Protein AF-A0A7C3G7D4-F1 (afdb_monomer)

Secondary structure (DSSP, 8-state):
---------------------S--SSSSSSSTT--S----------EEEE--SSTT-TT-TTS-S-EEESSS--EEE-TTT-SSSSEEEEES-SSTT-SEEEEEEEEEPPSS-SEEEEEEEEEEE----SSPPEEEEEEEETT--EEEEEEEEETTS--SS-EEEEEEETTGGGGTT-EEEEEEEEE----SS---EEEEEEEEEEEEE---B-EEEEEEEESSSEETTSEEEEEEEEEE-SSSPEEEEEEEEE--TTEEEEEEEE--TT-EEEEEETTEEEEEEEEE-TT-EEEEEEEEEEPTT--EEEEEEEEEE-S-S-BS-TTTTEEEEEEEEEPP-EEEEETT-S-EESSHHHHHHH--STT-EEEEEEEE---EEETTEEEEEEE-S--EEE----SS--SS--TTTS--EEE-TTSSEEEEE-TT---EEES-EEE-----SSS---SSEEEESS-EEEES-EEES-B-SSS-SSEEEEEE-EEEES-EEES-EESSS-SSEEEEEESS-EEEES-EEES-EESSSS-SSEEEES--EEEEEEEEES-EETTS--SEEEESS--EEEEEEEEEE--EESS-SEEESSSEEEEEEEEEES-SSSEEE-TT-EEEEEEEEEE-GGG--S-SEEESSEEEEEEEEEE----SBGGGTB----TT-TTTT-PPP-S--B-SS--BS-SSSSPPSSS-------S--EEEEEEEEE-SS-EEEEEEEEESSEEEEEEEEE-TTPPP-EEEEEEEEEEEEEEEEE-TTS--PPPEEEEEEEEESEEEE-TTS-EEEEEEEEE---B-TTT---EEE--SS--BTB-EEEEEEE---SSSS--EEEEESSSTTS--BTTBEEEEEE-TT--S-PPPPPEEEEEEEEEPP-TTT-EEETTEEEEEEE--S-B-BGGG---EEEEPSS--SS--SEEEEEEES--SSS--EEEEESSS-B-SSEEEEEEE--GGGS---PPPBEEEEEEESS--EE------

Mean predicted aligned error: 18.2 Å

pLDDT: mean 87.04, std 15.67, range [24.09, 98.81]

Nearest PDB structures (foldseek):
  2wze-assembly2_B  TM=5.637E-01  e=7.391E-02  Acetivibrio thermocellus
  2win-assembly1_B  TM=3.748E-01  e=9.328E-03  Homo sapiens
  2win-assembly2_D  TM=3.886E-01  e=1.270E-02  Homo sapiens
  4mdr-assembly1_A  TM=3.462E-01  e=8.926E-03  Homo sapiens
  2c26-assembly1_A  TM=5.859E-01  e=5.066E+00  Acetivibrio thermocellus

Sequence (1000 aa):
MNRQRMVMIMYDKKQRHYLKLLMPLAFAVILLSVSTKINGAQLRQSSCTAALENGGFEYGTNSAPWVEVSTYELIYHNPGQAHGGNYHAWLGGVYNEHLQEELYQPLTLPATLDTVTLSYWWFMETEKHNLADYLTVSIRDSSNNTIVTVEQITNQSTADSWQESTFAWPNASDYAGQVIHIHFESDLASHPTRTTSFFIDDVSLSICNSQQTDLSLSKTAHPDPVLAGQTLTYTLTYSNAGSMAAPAVSITDTLPLSVTYGGLLNQPAGWNGPTRTGRLLAWYTPTLAPGAAGELVFTVTVNELFSGPLTNNAIITDSNASDSDPTNNQTSVTTTVKPRRCWVRLNNSSQDYFTVQAAVDASAAATDIVKVAGYCSATQTYGGHTQVVYLNKTLTVQGGYTRTNWTTPDPSAHPTTLDAAQQGRVFYIEGGSAPTITGLQITGGTTPGGNTDGGGIYLRNADLTLTHNTIFSNTSTDDAGGIYLYTGHFILEDNEISSNTAADSGAGLYLRNCSPAATLRNNRITANHAAGDHGGGLRVRRCDATLINTLIADNSVPLGGSGFYISEGNPVVRMWHTTVARNTGAGEGIYVDSGTTWLTNTLIVSQTTGIHVGGGDTAHLEATLWGSGAWANGADTAGSGTIDTAHDYYGDPAFVVPESGDYHLTASSAAVDMGVATNVTADIDGEARPQGLAPDLGWDEVLPDTTVKLETGTVSDVGANWVTVHLANSYTAPVVIGTLNNDQGALPLVTRVRHAAGSSFELRLQQPGGGTVSTRDVHYLVMESGAYTLPNGIHLEGQIYTSTVTDGSSSWHGEPQSYLHDYHGTTPVVLGQVLSYNDADWSVFWDRGSSRSQPPDANHLWTGKHVSKENPIIPRADEQIGFIVIEQSNSNNAGALYGLEYEAWLGADSVAGVDTAPPYPYTFQQTFTTTPEVALISKAAEDGGDGGWAILYGNNPLTADTIDLAIDESLASGNRTHTQEQVSYLVFQRRLIIAPEPYL

Radius of gyration: 56.68 Å; Cα contacts (8 Å, |Δi|>4): 2983; chains: 1; bounding box: 142×86×144 Å

Solvent-accessible surface area (backbone atoms only — not comparable to full-atom values): 50816 Å² total; per-residue (Å²): 131,89,83,90,86,90,80,90,87,89,87,82,94,75,92,87,83,94,86,82,91,86,78,93,89,81,86,85,62,89,71,86,74,84,85,77,87,76,94,64,88,73,77,63,65,53,62,65,42,76,68,55,68,68,37,39,34,70,72,42,82,88,50,79,60,66,45,77,50,58,101,61,85,39,59,39,84,36,64,90,71,32,87,48,87,35,17,20,37,50,44,48,48,96,55,89,76,55,46,63,39,40,42,33,34,75,42,70,41,54,77,68,60,73,49,36,34,42,36,31,33,38,32,52,52,65,79,81,65,96,69,73,30,38,42,40,33,30,36,20,37,81,84,69,49,77,75,42,77,75,50,75,48,44,60,82,59,92,40,95,51,77,44,82,49,77,47,74,47,91,64,52,65,86,44,42,56,37,52,33,24,51,34,39,35,38,44,45,67,93,39,100,85,65,55,54,29,40,36,40,25,56,34,41,34,41,40,25,36,72,62,31,28,24,56,35,35,45,54,51,69,44,60,68,67,33,49,23,55,36,74,37,38,37,41,40,43,38,39,19,73,17,82,32,62,36,43,52,29,33,42,38,35,50,56,43,96,57,46,44,86,64,47,82,77,44,72,57,92,75,59,45,71,70,48,73,60,90,53,34,36,35,34,39,23,75,58,43,48,53,70,40,68,54,53,40,28,33,35,26,33,33,36,57,88,41,59,48,82,48,64,42,44,38,39,50,48,57,75,63,100,49,53,76,49,77,75,45,22,50,34,69,36,71,37,42,28,42,65,60,47,39,43,22,28,44,60,88,54,91,60,75,31,76,44,65,37,63,35,60,71,68,53,88,49,66,85,37,36,37,38,31,21,40,46,41,67,62,57,47,80,54,101,89,44,43,20,32,30,76,43,63,52,36,27,35,42,33,24,8,23,47,101,87,38,80,86,62,68,38,35,85,90,30,63,12,36,38,30,12,75,67,71,12,14,24,32,41,36,26,78,68,16,55,28,35,44,31,26,33,33,35,20,30,5,20,33,91,59,101,65,33,52,9,2,18,29,25,36,41,48,28,33,40,39,40,34,46,29,40,32,32,56,6,29,15,72,25,39,4,0,18,28,24,43,37,34,26,34,42,40,37,36,46,28,39,28,32,49,7,30,9,46,32,22,8,0,17,31,26,44,30,47,34,55,57,58,28,40,39,31,37,28,40,29,30,48,5,32,8,63,25,53,39,2,3,18,32,25,36,31,40,24,29,35,38,39,30,23,24,38,43,28,51,5,24,10,70,68,47,9,13,22,31,26,31,30,54,78,57,21,50,38,38,35,36,22,25,30,36,35,43,19,43,57,64,15,21,32,32,32,35,68,27,26,42,39,39,40,31,14,22,25,39,26,35,12,55,24,27,35,35,23,29,78,79,23,39,37,40,39,36,21,33,39,36,31,31,84,92,32,30,35,75,33,64,68,50,75,64,31,47,75,48,78,42,62,80,44,77,30,46,60,47,48,69,50,50,96,79,73,36,72,48,58,39,98,80,17,64,28,62,53,59,21,65,92,71,94,64,56,46,38,56,95,61,56,59,49,51,62,63,94,25,27,30,34,9,23,47,66,63,73,68,80,60,70,65,43,36,38,45,35,69,45,71,67,39,20,67,56,80,42,79,46,81,52,95,58,73,33,84,54,42,28,50,34,61,27,50,52,38,51,77,89,60,78,58,71,44,62,44,31,25,75,52,42,46,41,33,32,33,39,28,36,44,38,57,96,61,77,88,60,70,64,28,44,32,21,37,39,37,31,44,50,47,68,31,70,45,100,76,71,43,53,37,36,25,46,76,47,79,40,78,64,72,22,31,46,75,62,80,55,57,51,79,56,79,78,87,67,90,38,87,89,62,48,55,24,52,38,46,21,47,38,43,69,68,42,90,66,78,62,43,45,42,38,16,18,91,43,58,74,29,46,46,44,71,89,27,42,25,37,40,34,32,47,19,61,52,71,81,86,65,95,71,56,59,32,39,37,18,38,35,39,30,52,39,57,45,96,84,56,62,45,52,67,98,75,39,46,46,50,35,37,70,45,70,77,57,32,27,7,58,70,71,71,55,64,37,66,46,70,55,95,60,77,48,99,48,49,47,66,28,54,41,58,21,27,29,23,44,66,53,64,55,44,62,42,61,38,36,33,30,91,70,33,55,42,39,47,36,43,22,24,22,26,42,39,46,64,88,79,76,58,34,74,52,51,52,27,26,40,14,37,42,38,26,39,49,74,44,76,43,66,81,78,82,88,128

Foldseek 3Di:
DDDDDDDDDDDDDDDPDDPDDDDDPPPPVVPVPPPDDPPDPPDLVKDKDWFDDCFQVQVAPPDDDKDKFDPDGQWDFDPPAGPDDGTWGKQKDFALPRQKIKMKGKTFAALAFDWKKKKKKKAKDFDQDDDKKWKWWFKAFPVRHGPDTQDIDISPDDGNDMDMDMDIDNPVNVRHRGMIMGMIMIGHDRDHGTMMMMIMGNITMMTIHGFFKAKFKEKDKPDFQDEAQAKIKMKIKMAIQTPAKFAWKKKKKFADPQKAWDFWDDDDPQKDDLPDDPRMGMIIHRIGGHGRIDMTMGMITGHLPDFAKGKIKMFMDGPDPGHPDRPRRIYMDIGGYDHQFKWKDKDPDPDTDRALAVNLVVDDDLAIETEIAGEHADWDQDPNFIESDEHQANYEYEYQADPPGPDDRDLVVGPGEQAPQLVAEHYEEENAHEYEYESYEFENFAAPDDDWEARRYDYEHYHYHYEHYEFEHAETAAYERGYEYEAEEAEYEQYEQEHAEYAAEAHRHEAYLYPPAYEAYLYEQEQAEYAHAEAQRGEYENHAYEYALYEQENGEYAYAYEVYEYDDDAYEYEYEQAEQAHHDYNYESYEAHHHEYEAFLAEFWNTCERYEYEAAYEYEEEQYEAEDDNGHHVYDYYYHYYYHYDQYHYYHQQFDCCVVVGGEGEPPGPQAQRGDDDPRQAANVGDGPAQDNHGGRHRYHDNDPQFKFKWKAKDWFAAADKDKDFAPFFEAAKFKFKAWADAQPDADKDKAKADPGTGIIIIHIAGAVGDGTGTTMIIMMIIYADWYQAPLRKTKGKDKDWAQDEAEFQPPDFAWDADPDQCVPFAKQKAKFQHHPPFVHDKGKEWEFPDQQHFHGRVGITIHIYSFHDDDPDRTDTTMMMMMIITFDDPSRQDDRVHWGKGWDKFDQAAWWSVPDFFPKDWTPDQAPFKFRHKGKFFGHAPWRGDWTKHQYHDRQIGSTIGTIHTAGHCPVVDGTGGGTMMIMMTINYIDGRDPDPDD

Structure (mmCIF, N/CA/C/O backbone):
data_AF-A0A7C3G7D4-F1
#
_entry.id   AF-A0A7C3G7D4-F1
#
loop_
_atom_site.group_PDB
_atom_site.id
_atom_site.type_symbol
_atom_site.label_atom_id
_atom_site.label_alt_id
_atom_site.label_comp_id
_atom_site.label_asym_id
_atom_site.label_entity_id
_atom_site.label_seq_id
_atom_site.pdbx_PDB_ins_code
_atom_site.Cartn_x
_atom_site.Cartn_y
_atom_site.Cartn_z
_atom_site.occupancy
_atom_site.B_iso_or_equiv
_atom_site.auth_seq_id
_atom_site.auth_comp_id
_atom_site.auth_asym_id
_atom_site.auth_atom_id
_atom_site.pdbx_PDB_model_num
ATOM 1 N N . MET A 1 1 ? -62.223 -30.199 -21.759 1.00 31.98 1 MET A N 1
ATOM 2 C CA . MET A 1 1 ? -62.202 -31.645 -22.100 1.00 31.98 1 MET A CA 1
ATOM 3 C C . MET A 1 1 ? -61.069 -32.288 -21.295 1.00 31.98 1 MET A C 1
ATOM 5 O O . MET A 1 1 ? -60.067 -31.621 -21.107 1.00 31.98 1 MET A O 1
ATOM 9 N N . ASN A 1 2 ? -61.319 -33.386 -20.568 1.00 33.50 2 ASN A N 1
ATOM 10 C CA . ASN A 1 2 ? -60.788 -34.744 -20.834 1.00 33.50 2 ASN A CA 1
ATOM 11 C C . ASN A 1 2 ? -59.270 -34.806 -21.145 1.00 33.50 2 ASN A C 1
ATOM 13 O O . ASN A 1 2 ? -58.844 -34.155 -22.086 1.00 33.50 2 ASN A O 1
ATOM 17 N N . ARG A 1 3 ? -58.430 -35.616 -20.471 1.00 30.00 3 ARG A N 1
ATOM 18 C CA . ARG A 1 3 ? -58.665 -36.793 -19.587 1.00 30.00 3 ARG A CA 1
ATOM 19 C C . ARG A 1 3 ? -57.516 -36.997 -18.574 1.00 30.00 3 ARG A C 1
ATOM 21 O O . ARG A 1 3 ? -56.394 -36.589 -18.834 1.00 30.00 3 ARG A O 1
ATOM 28 N N . GLN A 1 4 ? -57.777 -37.736 -17.489 1.00 34.34 4 GLN A N 1
ATOM 29 C CA . GLN A 1 4 ? -56.745 -38.356 -16.634 1.00 34.34 4 GLN A CA 1
ATOM 30 C C . GLN A 1 4 ? -56.298 -39.730 -17.177 1.00 34.34 4 GLN A C 1
ATOM 32 O O . GLN A 1 4 ? -57.122 -40.449 -17.750 1.00 34.34 4 GLN A O 1
ATOM 37 N N . ARG A 1 5 ? -55.064 -40.160 -16.858 1.00 34.97 5 ARG A N 1
ATOM 38 C CA . ARG A 1 5 ? -54.742 -41.530 -16.382 1.00 34.97 5 ARG A CA 1
ATOM 39 C C . ARG A 1 5 ? -53.374 -41.578 -15.674 1.00 34.97 5 ARG A C 1
ATOM 41 O O . ARG A 1 5 ? -52.678 -40.571 -15.642 1.00 34.97 5 ARG A O 1
ATOM 48 N N . MET A 1 6 ? -53.074 -42.695 -15.002 1.00 27.02 6 MET A N 1
ATOM 49 C CA . MET A 1 6 ? -52.222 -42.731 -13.799 1.00 27.02 6 MET A CA 1
ATOM 50 C C . MET A 1 6 ? -51.585 -44.116 -13.562 1.00 27.02 6 MET A C 1
ATOM 52 O O . MET A 1 6 ? -52.323 -45.095 -13.484 1.00 27.02 6 MET A O 1
ATOM 56 N N . VAL A 1 7 ? -50.255 -44.162 -13.377 1.00 27.14 7 VAL A N 1
ATOM 57 C CA . VAL A 1 7 ? -49.398 -45.239 -12.801 1.00 27.14 7 VAL A CA 1
ATOM 58 C C . VAL A 1 7 ? -48.129 -44.483 -12.310 1.00 27.14 7 VAL A C 1
ATOM 60 O O . VAL A 1 7 ? -47.622 -43.677 -13.081 1.00 27.14 7 VAL A O 1
ATOM 63 N N . MET A 1 8 ? -47.727 -44.403 -11.026 1.00 24.92 8 MET A N 1
ATOM 64 C CA . MET A 1 8 ? -47.114 -45.417 -10.131 1.00 24.92 8 MET A CA 1
ATOM 65 C C . MET A 1 8 ? -45.776 -45.981 -10.679 1.00 24.92 8 MET A C 1
ATOM 67 O O . MET A 1 8 ? -45.688 -46.222 -11.873 1.00 24.92 8 MET A O 1
ATOM 71 N N . ILE A 1 9 ? -44.697 -46.242 -9.920 1.00 28.86 9 ILE A N 1
ATOM 72 C CA . ILE A 1 9 ? -44.307 -46.077 -8.489 1.00 28.86 9 ILE A CA 1
ATOM 73 C C . ILE A 1 9 ? -42.735 -46.100 -8.471 1.00 28.86 9 ILE A C 1
ATOM 75 O O . ILE A 1 9 ? -42.166 -46.614 -9.427 1.00 28.86 9 ILE A O 1
ATOM 79 N N . MET A 1 10 ? -41.921 -45.555 -7.544 1.00 25.41 10 MET A N 1
ATOM 80 C CA . MET A 1 10 ? -41.994 -45.472 -6.070 1.00 25.41 10 MET A CA 1
ATOM 81 C C . MET A 1 10 ? -41.270 -44.212 -5.469 1.00 25.41 10 MET A C 1
ATOM 83 O O . MET A 1 10 ? -41.569 -43.089 -5.853 1.00 25.41 10 MET A O 1
ATOM 87 N N . TYR A 1 11 ? -40.394 -44.425 -4.471 1.00 24.09 11 TYR A N 1
ATOM 88 C CA . TYR A 1 11 ? -39.576 -43.542 -3.604 1.00 24.09 11 TYR A CA 1
ATOM 89 C C . TYR A 1 11 ? -38.322 -42.943 -4.295 1.00 24.09 11 TYR A C 1
ATOM 91 O O . TYR A 1 11 ? -37.831 -43.535 -5.247 1.00 24.09 11 TYR A O 1
ATOM 99 N N . ASP A 1 12 ? -37.719 -41.821 -3.863 1.00 27.38 12 ASP A N 1
ATOM 100 C CA . ASP A 1 12 ? -37.254 -41.520 -2.484 1.00 27.38 12 ASP A CA 1
ATOM 101 C C . ASP A 1 12 ? -37.522 -40.070 -1.976 1.00 27.38 12 ASP A C 1
ATOM 103 O O . ASP A 1 12 ? -38.219 -39.274 -2.604 1.00 27.38 12 ASP A O 1
ATOM 107 N N . LYS A 1 13 ? -37.059 -39.756 -0.756 1.00 27.86 13 LYS A N 1
ATOM 108 C CA . LYS A 1 13 ? -37.579 -38.703 0.138 1.00 27.86 13 LYS A CA 1
ATOM 109 C C . LYS A 1 13 ? -37.199 -37.256 -0.226 1.00 27.86 13 LYS A C 1
ATOM 111 O O . LYS A 1 13 ? -36.120 -36.784 0.123 1.00 27.86 13 LYS A O 1
ATOM 116 N N . LYS A 1 14 ? -38.191 -36.478 -0.668 1.00 29.44 14 LYS A N 1
ATOM 117 C CA . LYS A 1 14 ? -38.431 -35.081 -0.232 1.00 29.44 14 LYS A CA 1
ATOM 118 C C . LYS A 1 14 ? -39.950 -34.873 -0.039 1.00 29.44 14 LYS A C 1
ATOM 120 O O . LYS A 1 14 ? -40.736 -35.703 -0.476 1.00 29.44 14 LYS A O 1
ATOM 125 N N . GLN A 1 15 ? -40.350 -33.770 0.608 1.00 26.39 15 GLN A N 1
ATOM 126 C CA . GLN A 1 15 ? -41.743 -33.294 0.786 1.00 26.39 15 GLN A CA 1
ATOM 127 C C . GLN A 1 15 ? -42.691 -34.070 1.746 1.00 26.39 15 GLN A C 1
ATOM 129 O O . GLN A 1 15 ? -43.563 -34.831 1.334 1.00 26.39 15 GLN A O 1
ATOM 134 N N . ARG A 1 16 ? -42.625 -33.724 3.043 1.00 25.48 16 ARG A N 1
ATOM 135 C CA . ARG A 1 16 ? -43.775 -33.564 3.972 1.00 25.48 16 ARG A CA 1
ATOM 136 C C . ARG A 1 16 ? -43.385 -32.453 4.971 1.00 25.48 16 ARG A C 1
ATOM 138 O O . ARG A 1 16 ? -42.405 -32.640 5.675 1.00 25.48 16 ARG A O 1
ATOM 145 N N . HIS A 1 17 ? -44.042 -31.301 5.109 1.00 28.59 17 HIS A N 1
ATOM 146 C CA . HIS A 1 17 ? -45.374 -30.877 4.667 1.00 28.59 17 HIS A CA 1
ATOM 147 C C . HIS A 1 17 ? -45.338 -29.483 4.011 1.00 28.59 17 HIS A C 1
ATOM 149 O O . HIS A 1 17 ? -44.820 -28.548 4.611 1.00 28.59 17 HIS A O 1
ATOM 155 N N . TYR A 1 18 ? -46.026 -29.311 2.879 1.00 31.30 18 TYR A N 1
ATOM 156 C CA . TYR A 1 18 ? -46.508 -28.004 2.405 1.00 31.30 18 TYR A CA 1
ATOM 157 C C . TYR A 1 18 ? -48.043 -27.997 2.424 1.00 31.30 18 TYR A C 1
ATOM 159 O O . TYR A 1 18 ? -48.695 -28.160 1.398 1.00 31.30 18 TYR A O 1
ATOM 167 N N . LEU A 1 19 ? -48.634 -27.867 3.620 1.00 30.59 19 LEU A N 1
ATOM 168 C CA . LEU A 1 19 ? -50.084 -27.684 3.771 1.00 30.59 19 LEU A CA 1
ATOM 169 C C . LEU A 1 19 ? -50.459 -26.969 5.083 1.00 30.59 19 LEU A C 1
ATOM 171 O O . LEU A 1 19 ? -51.071 -27.566 5.965 1.00 30.59 19 LEU A O 1
ATOM 175 N N . LYS A 1 20 ? -50.063 -25.693 5.209 1.00 31.06 20 LYS A N 1
ATOM 176 C CA . LYS A 1 20 ? -50.637 -24.682 6.130 1.00 31.06 20 LYS A CA 1
ATOM 177 C C . LYS A 1 20 ? -49.995 -23.308 5.873 1.00 31.06 20 LYS A C 1
ATOM 179 O O . LYS A 1 20 ? -49.247 -22.791 6.691 1.00 31.06 20 LYS A O 1
ATOM 184 N N . LEU A 1 21 ? -50.272 -22.728 4.704 1.00 35.16 21 LEU A N 1
ATOM 185 C CA . LEU A 1 21 ? -49.771 -21.404 4.314 1.00 35.16 21 LEU A CA 1
ATOM 186 C C . LEU A 1 21 ? -50.935 -20.424 4.095 1.00 35.16 21 LEU A C 1
ATOM 188 O O . LEU A 1 21 ? -51.170 -19.989 2.975 1.00 35.16 21 LEU A O 1
ATOM 192 N N . LEU A 1 22 ? -51.710 -20.152 5.156 1.00 31.92 22 LEU A N 1
ATOM 193 C CA . LEU A 1 22 ? -52.752 -19.107 5.189 1.00 31.92 22 LEU A CA 1
ATOM 194 C C . LEU A 1 22 ? -53.242 -18.816 6.630 1.00 31.92 22 LEU A C 1
ATOM 196 O O . LEU A 1 22 ? -54.428 -18.869 6.930 1.00 31.92 22 LEU A O 1
ATOM 200 N N . MET A 1 23 ? -52.305 -18.553 7.546 1.00 30.22 23 MET A N 1
ATOM 201 C CA . MET A 1 23 ? -52.526 -17.946 8.873 1.00 30.22 23 MET A CA 1
ATOM 202 C C . MET A 1 23 ? -51.150 -17.505 9.394 1.00 30.22 23 MET A C 1
ATOM 204 O O . MET A 1 23 ? -50.309 -18.365 9.652 1.00 30.22 23 MET A O 1
ATOM 208 N N . PRO A 1 24 ? -50.884 -16.189 9.464 1.00 32.22 24 PRO A N 1
ATOM 209 C CA . PRO A 1 24 ? -50.878 -15.541 10.776 1.00 32.22 24 PRO A CA 1
ATOM 210 C C . PRO A 1 24 ? -51.413 -14.096 10.717 1.00 32.22 24 PRO A C 1
ATOM 212 O O . PRO A 1 24 ? -50.653 -13.137 10.670 1.00 32.22 24 PRO A O 1
ATOM 215 N N . LEU A 1 25 ? -52.739 -13.935 10.763 1.00 29.42 25 LEU A N 1
ATOM 216 C CA . LEU A 1 25 ? -53.389 -12.627 10.956 1.00 29.42 25 LEU A CA 1
ATOM 217 C C . LEU A 1 25 ? -54.579 -12.735 11.933 1.00 29.42 25 LEU A C 1
ATOM 219 O O . LEU A 1 25 ? -55.646 -12.177 11.709 1.00 29.42 25 LEU A O 1
ATOM 223 N N . ALA A 1 26 ? -54.414 -13.551 12.982 1.00 27.75 26 ALA A N 1
ATOM 224 C CA . ALA A 1 26 ? -55.508 -13.978 13.865 1.00 27.75 26 ALA A CA 1
ATOM 225 C C . ALA A 1 26 ? -55.098 -14.195 15.340 1.00 27.75 26 ALA A C 1
ATOM 227 O O . ALA A 1 26 ? -55.834 -14.831 16.085 1.00 27.75 26 ALA A O 1
ATOM 228 N N . PHE A 1 27 ? -53.927 -13.700 15.768 1.00 27.92 27 PHE A N 1
ATOM 229 C CA . PHE A 1 27 ? -53.397 -13.925 17.128 1.00 27.92 27 PHE A CA 1
ATOM 230 C C . PHE A 1 27 ? -52.908 -12.648 17.842 1.00 27.92 27 PHE A C 1
ATOM 232 O O . PHE A 1 27 ? -52.083 -12.708 18.744 1.00 27.92 27 PHE A O 1
ATOM 239 N N . ALA A 1 28 ? -53.457 -11.492 17.450 1.00 28.58 28 ALA A N 1
ATOM 240 C CA . ALA A 1 28 ? -53.242 -10.192 18.101 1.00 28.58 28 ALA A CA 1
ATOM 241 C C . ALA A 1 28 ? -54.562 -9.472 18.474 1.00 28.58 28 ALA A C 1
ATOM 243 O O . ALA A 1 28 ? -54.552 -8.299 18.824 1.00 28.58 28 ALA A O 1
ATOM 244 N N . VAL A 1 29 ? -55.710 -10.161 18.370 1.00 29.72 29 VAL A N 1
ATOM 245 C CA . VAL A 1 29 ? -57.064 -9.576 18.551 1.00 29.72 29 VAL A CA 1
ATOM 246 C C . VAL A 1 29 ? -57.879 -10.302 19.642 1.00 29.72 29 VAL A C 1
ATOM 248 O O . VAL A 1 29 ? -58.966 -9.867 20.013 1.00 29.72 29 VAL A O 1
ATOM 251 N N . ILE A 1 30 ? -57.333 -11.373 20.233 1.00 29.38 30 ILE A N 1
ATOM 252 C CA . ILE A 1 30 ? -57.932 -12.092 21.372 1.00 29.38 30 ILE A CA 1
ATOM 253 C C . ILE A 1 30 ? -57.132 -11.764 22.640 1.00 29.38 30 ILE A C 1
ATOM 255 O O . ILE A 1 30 ? -56.403 -12.599 23.163 1.00 29.38 30 ILE A O 1
ATOM 259 N N . LEU A 1 31 ? -57.232 -10.500 23.064 1.00 28.61 31 LEU A N 1
ATOM 260 C CA . LEU A 1 31 ? -56.949 -10.015 24.427 1.00 28.61 31 LEU A CA 1
ATOM 261 C C . LEU A 1 31 ? -57.452 -8.567 24.600 1.00 28.61 31 LEU A C 1
ATOM 263 O O . LEU A 1 31 ? -58.060 -8.257 25.618 1.00 28.61 31 LEU A O 1
ATOM 267 N N . LEU A 1 32 ? -57.367 -7.724 23.560 1.00 28.62 32 LEU A N 1
ATOM 268 C CA . LEU A 1 32 ? -58.087 -6.440 23.493 1.00 28.62 32 LEU A CA 1
ATOM 269 C C . LEU A 1 32 ? -59.523 -6.603 22.953 1.00 28.62 32 LEU A C 1
ATOM 271 O O . LEU A 1 32 ? -59.867 -6.065 21.903 1.00 28.62 32 LEU A O 1
ATOM 275 N N . SER A 1 33 ? -60.365 -7.373 23.651 1.00 27.16 33 SER A N 1
ATOM 276 C CA . SER A 1 33 ? -61.823 -7.409 23.392 1.00 27.16 33 SER A CA 1
ATOM 277 C C . SER A 1 33 ? -62.682 -8.008 24.526 1.00 27.16 33 SER A C 1
ATOM 279 O O . SER A 1 33 ? -63.810 -8.430 24.285 1.00 27.16 33 SER A O 1
ATOM 281 N N . VAL A 1 34 ? -62.210 -7.987 25.782 1.00 28.02 34 VAL A N 1
ATOM 282 C CA . VAL A 1 34 ? -63.048 -8.277 26.972 1.00 28.02 34 VAL A CA 1
ATOM 283 C C . VAL A 1 34 ? -63.010 -7.103 27.959 1.00 28.02 34 VAL A C 1
ATOM 285 O O . VAL A 1 34 ? -62.689 -7.247 29.131 1.00 28.02 34 VAL A O 1
ATOM 288 N N . SER A 1 35 ? -63.348 -5.909 27.463 1.00 29.73 35 SER A N 1
ATOM 289 C CA . SER A 1 35 ? -63.657 -4.743 28.302 1.00 29.73 35 SER A CA 1
ATOM 290 C C . SER A 1 35 ? -64.933 -4.061 27.812 1.00 29.73 35 SER A C 1
ATOM 292 O O . SER A 1 35 ? -64.921 -3.043 27.124 1.00 29.73 35 SER A O 1
ATOM 294 N N . THR A 1 36 ? -66.067 -4.706 28.091 1.00 32.00 36 THR A N 1
ATOM 295 C CA . THR A 1 36 ? -67.385 -4.074 28.278 1.00 32.00 36 THR A CA 1
ATOM 296 C C . THR A 1 36 ? -68.380 -5.126 28.775 1.00 32.00 36 THR A C 1
ATOM 298 O O . THR A 1 36 ? -68.424 -6.238 28.258 1.00 32.00 36 THR A O 1
ATOM 301 N N . LYS A 1 37 ? -69.220 -4.755 29.750 1.00 29.91 37 LYS A N 1
ATOM 302 C CA . LYS A 1 37 ? -70.342 -5.562 30.275 1.00 29.91 37 LYS A CA 1
ATOM 303 C C . LYS A 1 37 ? -69.982 -6.918 30.908 1.00 29.91 37 LYS A C 1
ATOM 305 O O . LYS A 1 37 ? -70.571 -7.945 30.578 1.00 29.91 37 LYS A O 1
ATOM 310 N N . ILE A 1 38 ? -69.177 -6.874 31.967 1.00 29.70 38 ILE A N 1
ATOM 311 C CA . ILE A 1 38 ? -69.542 -7.614 33.183 1.00 29.70 38 ILE A CA 1
ATOM 312 C C . ILE A 1 38 ? -69.958 -6.570 34.220 1.00 29.70 38 ILE A C 1
ATOM 314 O O . ILE A 1 38 ? -69.113 -5.887 34.788 1.00 29.70 38 ILE A O 1
ATOM 318 N N . ASN A 1 39 ? -71.267 -6.436 34.459 1.00 33.16 39 ASN A N 1
ATOM 319 C CA . ASN A 1 39 ? -71.766 -5.728 35.639 1.00 33.16 39 ASN A CA 1
ATOM 320 C C . ASN A 1 39 ? -71.569 -6.650 36.847 1.00 33.16 39 ASN A C 1
ATOM 322 O O . ASN A 1 39 ? -72.474 -7.387 37.232 1.00 33.16 39 ASN A O 1
ATOM 326 N N . GLY A 1 40 ? -70.363 -6.636 37.404 1.00 26.55 40 GLY A N 1
ATOM 327 C CA . GLY A 1 40 ? -70.023 -7.298 38.653 1.00 26.55 40 GLY A CA 1
ATOM 328 C C . GLY A 1 40 ? -69.293 -6.299 39.531 1.00 26.55 40 GLY A C 1
ATOM 329 O O . GLY A 1 40 ? -68.244 -5.796 39.136 1.00 26.55 40 GLY A O 1
ATOM 330 N N . ALA A 1 41 ? -69.847 -6.000 40.704 1.00 36.34 41 ALA A N 1
ATOM 331 C CA . ALA A 1 41 ? -69.163 -5.180 41.690 1.00 36.34 41 ALA A CA 1
ATOM 332 C C . ALA A 1 41 ? -67.973 -5.974 42.252 1.00 36.34 41 ALA A C 1
ATOM 334 O O . ALA A 1 41 ? -68.121 -6.740 43.205 1.00 36.34 41 ALA A O 1
ATOM 335 N N . GLN A 1 42 ? -66.792 -5.819 41.645 1.00 35.53 42 GLN A N 1
ATOM 336 C CA . GLN A 1 42 ? -65.556 -6.171 42.332 1.00 35.53 42 GLN A CA 1
ATOM 337 C C . GLN A 1 42 ? -65.444 -5.263 43.551 1.00 35.53 42 GLN A C 1
ATOM 339 O O . GLN A 1 42 ? -65.462 -4.037 43.437 1.00 35.53 42 GLN A O 1
ATOM 344 N N . LEU A 1 43 ? -65.368 -5.889 44.720 1.00 38.22 43 LEU A N 1
ATOM 345 C CA . LEU A 1 43 ? -65.244 -5.203 45.993 1.00 38.22 43 LEU A CA 1
ATOM 346 C C . LEU A 1 43 ? -63.858 -4.550 46.077 1.00 38.22 43 LEU A C 1
ATOM 348 O O . LEU A 1 43 ? -62.929 -5.142 46.625 1.00 38.22 43 LEU A O 1
ATOM 352 N N . ARG A 1 44 ? -63.738 -3.297 45.607 1.00 44.78 44 ARG A N 1
ATOM 353 C CA . ARG A 1 44 ? -62.858 -2.338 46.290 1.00 44.78 44 ARG A CA 1
ATOM 354 C C . ARG A 1 44 ? -63.240 -2.443 47.767 1.00 44.78 44 ARG A C 1
ATOM 356 O O . ARG A 1 44 ? -64.408 -2.232 48.093 1.00 44.78 44 ARG A O 1
ATOM 363 N N . GLN A 1 45 ? -62.312 -2.821 48.645 1.00 47.66 45 GLN A N 1
ATOM 364 C CA . GLN A 1 45 ? -62.580 -2.806 50.084 1.00 47.66 45 GLN A CA 1
ATOM 365 C C . GLN A 1 45 ? -62.557 -1.357 50.565 1.00 47.66 45 GLN A C 1
ATOM 367 O O . GLN A 1 45 ? -61.577 -0.875 51.123 1.00 47.66 45 GLN A O 1
ATOM 372 N N . SER A 1 46 ? -63.648 -0.653 50.270 1.00 55.53 46 SER A N 1
ATOM 373 C CA . SER A 1 46 ? -63.890 0.710 50.701 1.00 55.53 46 SER A CA 1
ATOM 374 C C . SER A 1 46 ? -64.331 0.704 52.158 1.00 55.53 46 SER A C 1
ATOM 376 O O . SER A 1 46 ? -65.500 0.458 52.462 1.00 55.53 46 SER A O 1
ATOM 378 N N . SER A 1 47 ? -63.391 0.954 53.068 1.00 63.88 47 SER A N 1
ATOM 379 C CA . SER A 1 47 ? -63.713 1.229 54.466 1.00 63.88 47 SER A CA 1
ATOM 380 C C . SER A 1 47 ? -64.376 2.601 54.548 1.00 63.88 47 SER A C 1
ATOM 382 O O . SER A 1 47 ? -63.691 3.619 54.463 1.00 63.88 47 SER A O 1
ATOM 384 N N . CYS A 1 48 ? -65.702 2.619 54.668 1.00 75.88 48 CYS A N 1
ATOM 385 C CA . CYS A 1 48 ? -66.469 3.835 54.907 1.00 75.88 48 CYS A CA 1
ATOM 386 C C . CYS A 1 48 ? -66.612 4.091 56.413 1.00 75.88 48 CYS A C 1
ATOM 388 O O . CYS A 1 48 ? -66.914 3.169 57.173 1.00 75.88 48 CYS A O 1
ATOM 390 N N . THR A 1 49 ? -66.435 5.338 56.838 1.00 78.19 49 THR A N 1
ATOM 391 C CA . THR A 1 49 ? -66.594 5.790 58.227 1.00 78.19 49 THR A CA 1
ATOM 392 C C . THR A 1 49 ? -67.521 6.994 58.293 1.00 78.19 49 THR A C 1
ATOM 394 O O . THR A 1 49 ? -67.333 7.950 57.538 1.00 78.19 49 THR A O 1
ATOM 397 N N . ALA A 1 50 ? -68.478 6.974 59.224 1.00 79.44 50 ALA A N 1
ATOM 398 C CA . ALA A 1 50 ? -69.217 8.173 59.604 1.00 79.44 50 ALA A CA 1
ATOM 399 C C . ALA A 1 50 ? -68.274 9.134 60.350 1.00 79.44 50 ALA A C 1
ATOM 401 O O . ALA A 1 50 ? -67.567 8.712 61.264 1.00 79.44 50 ALA A O 1
ATOM 402 N N . ALA A 1 51 ? -68.246 10.397 59.925 1.00 83.25 51 ALA A N 1
ATOM 403 C CA . ALA A 1 51 ? -67.298 11.419 60.374 1.00 83.25 51 ALA A CA 1
ATOM 404 C C . ALA A 1 51 ? -67.948 12.594 61.135 1.00 83.25 51 ALA A C 1
ATOM 406 O O . ALA A 1 51 ? -67.236 13.498 61.562 1.00 83.25 51 ALA A O 1
ATOM 407 N N . LEU A 1 52 ? -69.277 12.582 61.297 1.00 85.69 52 LEU A N 1
ATOM 408 C CA . LEU A 1 52 ? -70.006 13.477 62.201 1.00 85.69 52 LEU A CA 1
ATOM 409 C C . LEU A 1 52 ? -70.285 12.762 63.527 1.00 85.69 52 LEU A C 1
ATOM 411 O O . LEU A 1 52 ? -70.689 11.598 63.541 1.00 85.69 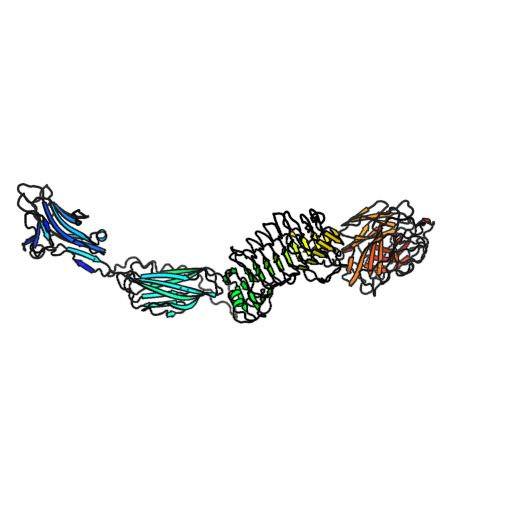52 LEU A O 1
ATOM 415 N N . GLU A 1 53 ? -70.121 13.479 64.633 1.00 83.19 53 GLU A N 1
ATOM 416 C CA . GLU A 1 53 ? -70.504 13.046 65.978 1.00 83.19 53 GLU A CA 1
ATOM 417 C C . GLU A 1 53 ? -71.863 13.671 66.363 1.00 83.19 53 GLU A C 1
ATOM 419 O O . GLU A 1 53 ? -72.207 14.757 65.906 1.00 83.19 53 GLU A O 1
ATOM 424 N N . ASN A 1 54 ? -72.675 12.994 67.187 1.00 84.44 54 ASN A N 1
ATOM 425 C CA . ASN A 1 54 ? -74.033 13.446 67.566 1.00 84.44 54 ASN A CA 1
ATOM 426 C C . ASN A 1 54 ? -74.935 13.848 66.364 1.00 84.44 54 ASN A C 1
ATOM 428 O O . ASN A 1 54 ? -75.634 14.858 66.410 1.00 84.44 54 ASN A O 1
ATOM 432 N N . GLY A 1 55 ? -74.883 13.091 65.260 1.00 83.56 55 GLY A N 1
ATOM 433 C CA . GLY A 1 55 ? -75.522 13.451 63.983 1.00 83.56 55 GLY A CA 1
ATOM 434 C C . GLY A 1 55 ? -77.052 13.585 64.011 1.00 83.56 55 GLY A C 1
ATOM 435 O O . GLY A 1 55 ? -77.590 14.521 63.432 1.00 83.56 55 GLY A O 1
ATOM 436 N N . GLY A 1 56 ? -77.738 12.692 64.732 1.00 84.06 56 GLY A N 1
ATOM 437 C CA . GLY A 1 56 ? -79.176 12.779 65.041 1.00 84.06 56 GLY A CA 1
ATOM 438 C C . GLY A 1 56 ? -79.465 13.438 66.393 1.00 84.06 56 GLY A C 1
ATOM 439 O O . GLY A 1 56 ? -80.394 13.049 67.082 1.00 84.06 56 GLY A O 1
ATOM 440 N N . PHE A 1 57 ? -78.594 14.349 66.842 1.00 88.25 57 PHE A N 1
ATOM 441 C CA . PHE A 1 57 ? -78.778 15.255 67.989 1.00 88.25 57 PHE A CA 1
ATOM 442 C C . PHE A 1 57 ? -79.068 14.653 69.390 1.00 88.25 57 PHE A C 1
ATOM 444 O O . PHE A 1 57 ? -79.101 15.407 70.364 1.00 88.25 57 PHE A O 1
ATOM 451 N N . GLU A 1 58 ? -79.198 13.329 69.529 1.00 85.38 58 GLU A N 1
ATOM 452 C CA . GLU A 1 58 ? -79.690 12.580 70.704 1.00 85.38 58 GLU A CA 1
ATOM 453 C C . GLU A 1 58 ? -79.037 12.852 72.068 1.00 85.38 58 GLU A C 1
ATOM 455 O O . GLU A 1 58 ? -79.610 12.501 73.102 1.00 85.38 58 GLU A O 1
ATOM 460 N N . TYR A 1 59 ? -77.850 13.457 72.115 1.00 79.25 59 TYR A N 1
ATOM 461 C CA . TYR A 1 59 ? -77.212 13.843 73.382 1.00 79.25 59 TYR A CA 1
ATOM 462 C C . TYR A 1 59 ? -77.577 15.266 73.852 1.00 79.25 59 TYR A C 1
ATOM 464 O O . TYR A 1 59 ? -77.201 15.674 74.956 1.00 79.25 59 TYR A O 1
ATOM 472 N N . GLY A 1 60 ? -78.343 16.009 73.048 1.00 70.56 60 GLY A N 1
ATOM 473 C CA . GLY A 1 60 ? -78.754 17.385 73.307 1.00 70.56 60 GLY A CA 1
ATOM 474 C C . GLY A 1 60 ? -77.596 18.389 73.326 1.00 70.56 60 GLY A C 1
ATOM 475 O O . GLY A 1 60 ? -76.445 18.079 73.018 1.00 70.56 60 GLY A O 1
ATOM 476 N N . THR A 1 61 ? -77.901 19.613 73.751 1.00 65.12 61 THR A N 1
ATOM 477 C CA . THR A 1 61 ? -76.971 20.758 73.816 1.00 65.12 61 THR A CA 1
ATOM 478 C C . THR A 1 61 ? -75.829 20.621 74.823 1.00 65.12 61 THR A C 1
ATOM 480 O O . THR A 1 61 ? -74.851 21.366 74.771 1.00 65.12 61 THR A O 1
ATOM 483 N N . ASN A 1 62 ? -75.914 19.667 75.754 1.00 59.31 62 ASN A N 1
ATOM 484 C CA . ASN A 1 62 ? -74.955 19.531 76.854 1.00 59.31 62 ASN A CA 1
ATOM 485 C C . ASN A 1 62 ? -73.707 18.699 76.493 1.00 59.31 62 ASN A C 1
ATOM 487 O O . ASN A 1 62 ? -72.834 18.500 77.341 1.00 59.31 62 ASN A O 1
ATOM 491 N N . SER A 1 63 ? -73.580 18.260 75.238 1.00 55.25 63 SER A N 1
ATOM 492 C CA . SER A 1 63 ? -72.342 17.708 74.682 1.00 55.25 63 SER A CA 1
ATOM 493 C C . SER A 1 63 ? -72.100 18.213 73.261 1.00 55.25 63 SER A C 1
ATOM 495 O O . SER A 1 63 ? -72.875 17.918 72.351 1.00 55.25 63 SER A O 1
ATOM 497 N N . ALA A 1 64 ? -70.983 18.923 73.077 1.00 61.34 64 ALA A N 1
ATOM 498 C CA . ALA A 1 64 ? -70.432 19.276 71.768 1.00 61.34 64 ALA A CA 1
ATOM 499 C C . ALA A 1 64 ? -70.347 18.019 70.870 1.00 61.34 64 ALA A C 1
ATOM 501 O O . ALA A 1 64 ? -70.044 16.939 71.387 1.00 61.34 64 ALA A O 1
ATOM 502 N N . PRO A 1 65 ? -70.641 18.139 69.561 1.00 77.12 65 PRO A N 1
ATOM 503 C CA . PRO A 1 65 ? -69.806 18.964 68.679 1.00 77.12 65 PRO A CA 1
ATOM 504 C C . PRO A 1 65 ? -70.554 19.989 67.811 1.00 77.12 65 PRO A C 1
ATOM 506 O O . PRO A 1 65 ? -69.905 20.750 67.095 1.00 77.12 65 PRO A O 1
ATOM 509 N N . TRP A 1 66 ? -71.887 20.042 67.869 1.00 87.75 66 TRP A N 1
ATOM 510 C CA . TRP A 1 66 ? -72.665 21.083 67.193 1.00 87.75 66 TRP A CA 1
ATOM 511 C C . TRP A 1 66 ? -72.487 22.452 67.866 1.00 87.75 66 TRP A C 1
ATOM 513 O O . TRP A 1 66 ? -72.360 22.550 69.088 1.00 87.75 66 TRP A O 1
ATOM 523 N N . VAL A 1 67 ? -72.489 23.504 67.050 1.00 88.81 67 VAL A N 1
ATOM 524 C CA . VAL A 1 67 ? -72.421 24.912 67.446 1.00 88.81 67 VAL A CA 1
ATOM 525 C C . VAL A 1 67 ? -73.704 25.598 66.993 1.00 88.81 67 VAL A C 1
ATOM 527 O O . VAL A 1 67 ? -74.006 25.634 65.801 1.00 88.81 67 VAL A O 1
ATOM 530 N N . GLU A 1 68 ? -74.442 26.146 67.955 1.00 88.50 68 GLU A N 1
ATOM 531 C CA . GLU A 1 68 ? -75.656 26.930 67.727 1.00 88.50 68 GLU A CA 1
ATOM 532 C C . GLU A 1 68 ? -75.317 28.426 67.681 1.00 88.50 68 GLU A C 1
ATOM 534 O O . GLU A 1 68 ? -74.636 28.948 68.568 1.00 88.50 68 GLU A O 1
ATOM 539 N N . VAL A 1 69 ? -75.814 29.127 66.661 1.00 87.00 69 VAL A N 1
ATOM 540 C CA . VAL A 1 69 ? -75.725 30.586 66.514 1.00 87.00 69 VAL A CA 1
ATOM 541 C C . VAL A 1 69 ? -77.145 31.159 66.499 1.00 87.00 69 VAL A C 1
ATOM 543 O O . VAL A 1 69 ? -77.661 31.614 65.481 1.00 87.00 69 VAL A O 1
ATOM 546 N N . SER A 1 70 ? -77.784 31.114 67.666 1.00 78.31 70 SER A N 1
ATOM 547 C CA . SER A 1 70 ? -79.038 31.807 67.979 1.00 78.31 70 SER A CA 1
ATOM 548 C C . SER A 1 70 ? -78.969 32.367 69.408 1.00 78.31 70 SER A C 1
ATOM 550 O O . SER A 1 70 ? -78.058 32.057 70.179 1.00 78.31 70 SER A O 1
ATOM 552 N N . THR A 1 71 ? -79.928 33.213 69.787 1.00 74.50 71 THR A N 1
ATOM 553 C CA . THR A 1 71 ? -80.174 33.572 71.196 1.00 74.50 71 THR A CA 1
ATOM 554 C C . THR A 1 71 ? -81.010 32.525 71.943 1.00 74.50 71 THR A C 1
ATOM 556 O O . THR A 1 71 ? -81.310 32.722 73.121 1.00 74.50 71 THR A O 1
ATOM 559 N N . TYR A 1 72 ? -81.394 31.439 71.268 1.00 73.69 72 TYR A N 1
ATOM 560 C CA . TYR A 1 72 ? -82.232 30.354 71.773 1.00 73.69 72 TYR A CA 1
ATOM 561 C C . TYR A 1 72 ? -81.595 28.983 71.512 1.00 73.69 72 TYR A C 1
ATOM 563 O O . TYR A 1 72 ? -80.671 28.863 70.715 1.00 73.69 72 TYR A O 1
ATOM 571 N N . GLU A 1 73 ? -82.100 27.969 72.215 1.00 83.94 73 GLU A N 1
ATOM 572 C CA . GLU A 1 73 ? -81.662 26.573 72.111 1.00 83.94 73 GLU A CA 1
ATOM 573 C C . GLU A 1 73 ? -82.267 25.931 70.848 1.00 83.94 73 GLU A C 1
ATOM 575 O O . GLU A 1 73 ? -83.489 25.785 70.768 1.00 83.94 73 GLU A O 1
ATOM 580 N N . LEU A 1 74 ? -81.432 25.593 69.858 1.00 87.12 74 LEU A N 1
ATOM 581 C CA . LEU A 1 74 ? -81.874 25.060 68.558 1.00 87.12 74 LEU A CA 1
ATOM 582 C C . LEU A 1 74 ? -82.077 23.536 68.590 1.00 87.12 74 LEU A C 1
ATOM 584 O O . LEU A 1 74 ? -82.986 23.024 67.939 1.00 87.12 74 LEU A O 1
ATOM 588 N N . ILE A 1 75 ? -81.261 22.789 69.340 1.00 87.50 75 ILE A N 1
ATOM 589 C CA . ILE A 1 75 ? -81.413 21.336 69.500 1.00 87.50 75 ILE A CA 1
ATOM 590 C C . ILE A 1 75 ? -82.456 21.040 70.588 1.00 87.50 75 ILE A C 1
ATOM 592 O O . ILE A 1 75 ? -82.200 21.171 71.786 1.00 87.50 75 ILE A O 1
ATOM 596 N N . TYR A 1 76 ? -83.643 20.594 70.171 1.00 83.75 76 TYR A N 1
ATOM 597 C CA . TYR A 1 76 ? -84.826 20.501 71.023 1.00 83.75 76 TYR A CA 1
ATOM 598 C C . TYR A 1 76 ? -85.292 19.059 71.280 1.00 83.75 76 TYR A C 1
ATOM 600 O O . TYR A 1 76 ? -85.483 18.260 70.361 1.00 83.75 76 TYR A O 1
ATOM 608 N N . HIS A 1 77 ? -85.552 18.734 72.551 1.00 86.06 77 HIS A N 1
ATOM 609 C CA . HIS A 1 77 ? -86.107 17.441 72.968 1.00 86.06 77 HIS A CA 1
ATOM 610 C C . HIS A 1 77 ? -87.624 17.378 72.703 1.00 86.06 77 HIS A C 1
ATOM 612 O O . HIS A 1 77 ? -88.437 17.834 73.518 1.00 86.06 77 HIS A O 1
ATOM 618 N N . ASN A 1 78 ? -88.024 16.750 71.596 1.00 82.94 78 ASN A N 1
ATOM 619 C CA . ASN A 1 78 ? -89.418 16.411 71.312 1.00 82.94 78 ASN A CA 1
ATOM 620 C C . ASN A 1 78 ? -89.536 15.057 70.576 1.00 82.94 78 ASN A C 1
ATOM 622 O O . ASN A 1 78 ? -89.574 15.033 69.342 1.00 82.94 78 ASN A O 1
ATOM 626 N N . PRO A 1 79 ? -89.711 13.941 71.315 1.00 76.69 79 PRO A N 1
ATOM 627 C CA . PRO A 1 79 ? -89.917 12.603 70.744 1.00 76.69 79 PRO A CA 1
ATOM 628 C C . PRO A 1 79 ? -91.215 12.435 69.932 1.00 76.69 79 PRO A C 1
ATOM 630 O O . PRO A 1 79 ? -91.485 11.352 69.423 1.00 76.69 79 PRO A O 1
ATOM 633 N N . GLY A 1 80 ? -92.069 13.464 69.864 1.00 76.56 80 GLY A N 1
ATOM 634 C CA . GLY A 1 80 ? -93.238 13.498 68.982 1.00 76.56 80 GLY A CA 1
ATOM 635 C C . GLY A 1 80 ? -92.987 14.167 67.627 1.00 76.56 80 GLY A C 1
ATOM 636 O O . GLY A 1 80 ? -93.872 14.094 66.779 1.00 76.56 80 GLY A O 1
ATOM 637 N N . GLN A 1 81 ? -91.830 14.817 67.442 1.00 80.56 81 GLN A N 1
ATOM 638 C CA . GLN A 1 81 ? -91.483 15.601 66.248 1.00 80.56 81 GLN A CA 1
ATOM 639 C C . GLN A 1 81 ? -90.237 15.069 65.531 1.00 80.56 81 GLN A C 1
ATOM 641 O O . GLN A 1 81 ? -90.213 15.086 64.303 1.00 80.56 81 GLN A O 1
ATOM 646 N N . ALA A 1 82 ? -89.231 14.604 66.283 1.00 85.31 82 ALA A N 1
ATOM 647 C CA . ALA A 1 82 ? -87.979 14.069 65.744 1.00 85.31 82 ALA A CA 1
ATOM 648 C C . ALA A 1 82 ? -88.206 12.909 64.752 1.00 85.31 82 ALA A C 1
ATOM 650 O O . ALA A 1 82 ? -89.194 12.173 64.851 1.00 85.31 82 ALA A O 1
ATOM 651 N N . HIS A 1 83 ? -87.292 12.751 63.796 1.00 89.50 83 HIS A N 1
ATOM 652 C CA . HIS A 1 83 ? -87.291 11.639 62.848 1.00 89.50 83 HIS A CA 1
ATOM 653 C C . HIS A 1 83 ? -86.706 10.381 63.502 1.00 89.50 83 HIS A C 1
ATOM 655 O O . HIS A 1 83 ? -87.311 9.304 63.456 1.00 89.50 83 HIS A O 1
ATOM 661 N N . GLY A 1 84 ? -85.559 10.545 64.162 1.00 81.88 84 GLY A N 1
ATOM 662 C CA . GLY A 1 84 ? -84.901 9.551 64.994 1.00 81.88 84 GLY A CA 1
ATOM 663 C C . GLY A 1 84 ? -85.003 9.910 66.479 1.00 81.88 84 GLY A C 1
ATOM 664 O O . GLY A 1 84 ? -84.968 11.068 66.867 1.00 81.88 84 GLY A O 1
ATOM 665 N N . GLY A 1 85 ? -85.115 8.903 67.348 1.00 85.75 85 GLY A N 1
ATOM 666 C CA . GLY A 1 85 ? -84.904 9.100 68.787 1.00 85.75 85 GLY A CA 1
ATOM 667 C C . GLY A 1 85 ? -85.875 10.065 69.492 1.00 85.75 85 GLY A C 1
ATOM 668 O O . GLY A 1 85 ? -87.052 9.749 69.673 1.00 85.75 85 GLY A O 1
ATOM 669 N N . ASN A 1 86 ? -85.338 11.170 70.014 1.00 87.81 86 ASN A N 1
ATOM 670 C CA . ASN A 1 86 ? -85.946 12.076 70.994 1.00 87.81 86 ASN A CA 1
ATOM 671 C C . ASN A 1 86 ?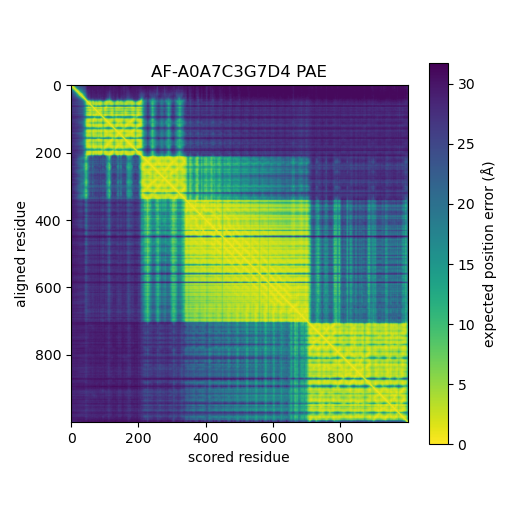 -85.622 13.563 70.736 1.00 87.81 86 ASN A C 1
ATOM 673 O O . ASN A 1 86 ? -86.410 14.431 71.128 1.00 87.81 86 ASN A O 1
ATOM 677 N N . TYR A 1 87 ? -84.473 13.862 70.128 1.00 90.56 87 TYR A N 1
ATOM 678 C CA . TYR A 1 87 ? -83.985 15.205 69.807 1.00 90.56 87 TYR A CA 1
ATOM 679 C C . TYR A 1 87 ? -84.001 15.465 68.301 1.00 90.56 87 TYR A C 1
ATOM 681 O O . TYR A 1 87 ? -83.911 14.551 67.501 1.00 90.56 87 TYR A O 1
ATOM 689 N N . HIS A 1 88 ? -84.085 16.735 67.923 1.00 89.88 88 HIS A N 1
ATOM 690 C CA . HIS A 1 88 ? -83.874 17.210 66.555 1.00 89.88 88 HIS A CA 1
ATOM 691 C C . HIS A 1 88 ? -83.433 18.678 66.616 1.00 89.88 88 HIS A C 1
ATOM 693 O O . HIS A 1 88 ? -83.625 19.341 67.639 1.00 89.88 88 HIS A O 1
ATOM 699 N N . ALA A 1 89 ? -82.866 19.204 65.538 1.00 89.94 89 ALA A N 1
ATOM 700 C CA . ALA A 1 89 ? -82.616 20.633 65.404 1.00 89.94 89 ALA A CA 1
ATOM 701 C C . ALA A 1 89 ? -83.854 21.360 64.859 1.00 89.94 89 ALA A C 1
ATOM 703 O O . ALA A 1 89 ? -84.503 20.880 63.929 1.00 89.94 89 ALA A O 1
ATOM 704 N N . TRP A 1 90 ? -84.158 22.532 65.413 1.00 89.06 90 TRP A N 1
ATOM 705 C CA . TRP A 1 90 ? -85.272 23.398 65.033 1.00 89.06 90 TRP A CA 1
ATOM 706 C C . TRP A 1 90 ? -84.751 24.812 64.748 1.00 89.06 90 TRP A C 1
ATOM 708 O O . TRP A 1 90 ? -84.151 25.436 65.618 1.00 89.06 90 TRP A O 1
ATOM 718 N N . LEU A 1 91 ? -84.952 25.300 63.521 1.00 87.31 91 LEU A N 1
ATOM 719 C CA . LEU A 1 91 ? -84.547 26.634 63.068 1.00 87.31 91 LEU A CA 1
ATOM 720 C C . LEU A 1 91 ? -85.784 27.410 62.584 1.00 87.31 91 LEU A C 1
ATOM 722 O O . LEU A 1 91 ? -86.543 26.922 61.740 1.00 87.31 91 LEU A O 1
ATOM 726 N N . GLY A 1 92 ? -85.968 28.636 63.078 1.00 77.50 92 GLY A N 1
ATOM 727 C CA . GLY A 1 92 ? -87.130 29.484 62.800 1.00 77.50 92 GLY A CA 1
ATOM 728 C C . GLY A 1 92 ? -88.374 29.108 63.613 1.00 77.50 92 GLY A C 1
ATOM 729 O O . GLY A 1 92 ? -88.755 27.941 63.694 1.00 77.50 92 GLY A O 1
ATOM 730 N N . GLY A 1 93 ? -89.058 30.092 64.208 1.00 70.50 93 GLY A N 1
ATOM 731 C CA . GLY A 1 93 ? -90.141 29.834 65.166 1.00 70.50 93 GLY A CA 1
ATOM 732 C C . GLY A 1 93 ? -91.126 30.988 65.367 1.00 70.50 93 GLY A C 1
ATOM 733 O O . GLY A 1 93 ? -90.990 32.057 64.781 1.00 70.50 93 GLY A O 1
ATOM 734 N N . VAL A 1 94 ? -92.147 30.752 66.200 1.00 56.66 94 VAL A N 1
ATOM 735 C CA . VAL A 1 94 ? -93.425 31.504 66.242 1.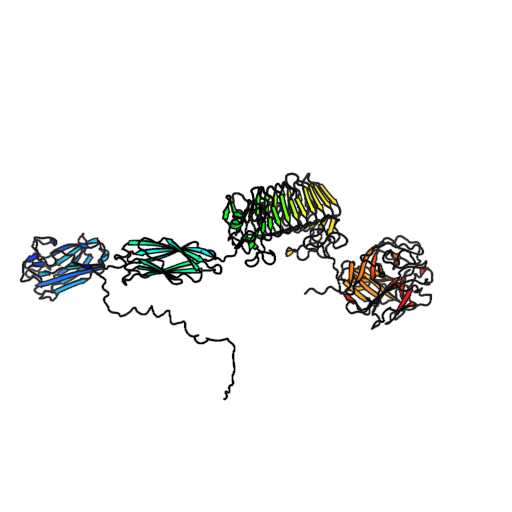00 56.66 94 VAL A CA 1
ATOM 736 C C . VAL A 1 94 ? -93.374 32.850 66.995 1.00 56.66 94 VAL A C 1
ATOM 738 O O . VAL A 1 94 ? -94.290 33.170 67.749 1.00 56.66 94 VAL A O 1
ATOM 741 N N . TYR A 1 95 ? -92.341 33.669 66.775 1.00 56.78 95 TYR A N 1
ATOM 742 C CA . TYR A 1 95 ? -92.348 35.119 67.046 1.00 56.78 95 TYR A CA 1
ATOM 743 C C . TYR A 1 95 ? -91.471 35.858 66.024 1.00 56.78 95 TYR A C 1
ATOM 745 O O . TYR A 1 95 ? -90.510 35.303 65.496 1.00 56.78 95 TYR A O 1
ATOM 753 N N . ASN A 1 96 ? -91.789 37.127 65.744 1.00 52.34 96 ASN A N 1
ATOM 754 C CA . ASN A 1 96 ? -91.239 37.907 64.617 1.00 52.34 96 ASN A CA 1
ATOM 755 C C . ASN A 1 96 ? -89.779 38.393 64.830 1.00 52.34 96 ASN A C 1
ATOM 757 O O . ASN A 1 96 ? -89.419 39.488 64.394 1.00 52.34 96 ASN A O 1
ATOM 761 N N . GLU A 1 97 ? -88.973 37.625 65.560 1.00 57.19 97 GLU A N 1
ATOM 762 C CA . GLU A 1 97 ? -87.666 38.014 66.111 1.00 57.19 97 GLU A CA 1
ATOM 763 C C . GLU A 1 97 ? -86.527 37.088 65.619 1.00 57.19 97 GLU A C 1
ATOM 765 O O . GLU A 1 97 ? -85.364 37.481 65.648 1.00 57.19 97 GLU A O 1
ATOM 770 N N . HIS A 1 98 ? -86.860 35.906 65.080 1.00 64.81 98 HIS A N 1
ATOM 771 C CA . HIS A 1 98 ? -85.928 34.867 64.613 1.00 64.81 98 HIS A CA 1
ATOM 772 C C . HIS A 1 98 ? -85.715 34.923 63.087 1.00 64.81 98 HIS A C 1
ATOM 774 O O . HIS A 1 98 ? -86.195 34.055 62.365 1.00 64.81 98 HIS A O 1
ATOM 780 N N . LEU A 1 99 ? -85.070 35.969 62.559 1.00 68.88 99 LEU A N 1
ATOM 781 C CA . LEU A 1 99 ? -84.948 36.135 61.096 1.00 68.88 99 LEU A CA 1
ATOM 782 C C . LEU A 1 99 ? -83.780 35.363 60.455 1.00 68.88 99 LEU A C 1
ATOM 784 O O . LEU A 1 99 ? -83.838 35.095 59.260 1.00 68.88 99 LEU A O 1
ATOM 788 N N . GLN A 1 100 ? -82.744 35.022 61.224 1.00 80.69 100 GLN A N 1
ATOM 789 C CA . GLN A 1 100 ? -81.569 34.284 60.751 1.00 80.69 100 GLN A CA 1
ATOM 790 C C . GLN A 1 100 ? -80.951 33.516 61.928 1.00 80.69 100 GLN A C 1
ATOM 792 O O . GLN A 1 100 ? -80.651 34.121 62.959 1.00 80.69 100 GLN A O 1
ATOM 797 N N . GLU A 1 101 ? -80.790 32.199 61.794 1.00 87.94 101 GLU A N 1
ATOM 798 C CA . GLU A 1 101 ? -80.201 31.308 62.806 1.00 87.94 101 GLU A CA 1
ATOM 799 C C . GLU A 1 101 ? -79.275 30.294 62.109 1.00 87.94 101 GLU A C 1
ATOM 801 O O . GLU A 1 101 ? -79.638 29.744 61.066 1.00 87.94 101 GLU A O 1
ATOM 806 N N . GLU A 1 102 ? -78.084 30.034 62.665 1.00 90.69 102 GLU A N 1
ATOM 807 C CA . GLU A 1 102 ? -77.137 29.045 62.115 1.00 90.69 102 GLU A CA 1
ATOM 808 C C . GLU A 1 102 ? -76.927 27.863 63.076 1.00 90.69 102 GLU A C 1
ATOM 810 O O . GLU A 1 102 ? -76.845 28.033 64.294 1.00 90.69 102 GLU A O 1
ATOM 815 N N . LEU A 1 103 ? -76.752 26.666 62.517 1.00 92.06 103 LEU A N 1
ATOM 816 C CA . LEU A 1 103 ? -76.349 25.450 63.222 1.00 92.06 103 LEU A CA 1
ATOM 817 C C . LEU A 1 103 ? -75.261 24.739 62.413 1.00 92.06 103 LEU A C 1
ATOM 819 O O . LEU A 1 103 ? -75.474 24.415 61.244 1.00 92.06 103 LEU A O 1
ATOM 823 N N . TYR A 1 104 ? -74.100 24.461 63.012 1.00 92.44 104 TYR A N 1
ATOM 824 C CA . TYR A 1 104 ? -73.013 23.799 62.283 1.00 92.44 104 TYR A CA 1
ATOM 825 C C . TYR A 1 104 ? -72.126 22.886 63.130 1.00 92.44 104 TYR A C 1
ATOM 827 O O . TYR A 1 104 ? -72.028 23.044 64.344 1.00 92.44 104 TYR A O 1
ATOM 835 N N . GLN A 1 105 ? -71.449 21.935 62.483 1.00 92.25 105 GLN A N 1
ATOM 836 C CA . GLN A 1 105 ? -70.442 21.073 63.109 1.00 92.25 105 GLN A CA 1
ATOM 837 C C . GLN A 1 105 ? -69.100 21.166 62.365 1.00 92.25 105 GLN A C 1
ATOM 839 O O . GLN A 1 105 ? -69.063 20.882 61.163 1.00 92.25 105 GLN A O 1
ATOM 844 N N . PRO A 1 106 ? -67.997 21.534 63.047 1.00 90.81 106 PRO A N 1
ATOM 845 C CA . PRO A 1 106 ? -66.655 21.505 62.478 1.00 90.81 106 PRO A CA 1
ATOM 846 C C . PRO A 1 106 ? -66.034 20.100 62.542 1.00 90.81 106 PRO A C 1
ATOM 848 O O . PRO A 1 106 ? -66.055 19.457 63.591 1.00 90.81 106 PRO A O 1
ATOM 851 N N . LEU A 1 107 ? -65.416 19.643 61.450 1.00 91.12 107 LEU A N 1
ATOM 852 C CA . LEU A 1 107 ? -64.680 18.371 61.389 1.00 91.12 107 LEU A CA 1
ATOM 853 C C . LEU A 1 107 ? -63.495 18.433 60.414 1.00 91.12 107 LEU A C 1
ATOM 855 O O . LEU A 1 107 ? -63.497 19.208 59.459 1.00 91.12 107 LEU A O 1
ATOM 859 N N . THR A 1 108 ? -62.483 17.592 60.635 1.00 91.12 108 THR A N 1
ATOM 860 C CA . THR A 1 108 ? -61.302 17.488 59.760 1.00 91.12 108 THR A CA 1
ATOM 861 C C . THR A 1 108 ? -61.454 16.322 58.788 1.00 91.12 108 THR A C 1
ATOM 863 O O . THR A 1 108 ? -61.632 15.181 59.214 1.00 91.12 108 THR A O 1
ATOM 866 N N . LEU A 1 109 ? -61.326 16.577 57.485 1.00 88.69 109 LEU A N 1
ATOM 867 C CA . LEU A 1 109 ? -61.300 15.516 56.478 1.00 88.69 109 LEU A CA 1
ATOM 868 C C . LEU A 1 109 ? -59.978 14.726 56.548 1.00 88.69 109 LEU A C 1
ATOM 870 O O . LEU A 1 109 ? -58.916 15.331 56.717 1.00 88.69 109 LEU A O 1
ATOM 874 N N . PRO A 1 110 ? -59.984 13.392 56.365 1.00 83.38 110 PRO A N 1
ATOM 875 C CA . PRO A 1 110 ? -58.759 12.604 56.259 1.00 83.38 110 PRO A CA 1
ATOM 876 C C . PRO A 1 110 ? -57.834 13.083 55.127 1.00 83.38 110 PRO A C 1
ATOM 878 O O . PRO A 1 110 ? -58.290 13.582 54.102 1.00 83.38 110 PRO A O 1
ATOM 881 N N . ALA A 1 111 ? -56.521 12.886 55.286 1.00 79.31 111 ALA A N 1
ATOM 882 C CA . ALA A 1 111 ? -55.512 13.272 54.287 1.00 79.31 111 ALA A CA 1
ATOM 883 C C . ALA A 1 111 ? -55.496 12.386 53.019 1.00 79.31 111 ALA A C 1
ATOM 885 O O . ALA A 1 111 ? -54.779 12.676 52.067 1.00 79.31 111 ALA A O 1
ATOM 886 N N . THR A 1 112 ? -56.271 11.300 53.009 1.00 71.69 112 THR A N 1
ATOM 887 C CA . THR A 1 112 ? -56.595 10.496 51.821 1.00 71.69 112 THR A CA 1
ATOM 888 C C . THR A 1 112 ? -58.076 10.151 51.898 1.00 71.69 112 THR A C 1
ATOM 890 O O . THR A 1 112 ? -58.542 9.797 52.981 1.00 71.69 112 THR A O 1
ATOM 893 N N . LEU A 1 113 ? -58.808 10.281 50.791 1.00 78.06 113 LEU A N 1
ATOM 894 C CA . LEU A 1 113 ? -60.220 9.916 50.658 1.00 78.06 113 LEU A CA 1
ATOM 895 C C . LEU A 1 113 ? -60.579 9.753 49.172 1.00 78.06 113 LEU A C 1
ATOM 897 O O . LEU A 1 113 ? -59.978 10.415 48.326 1.00 78.06 113 LEU A O 1
ATOM 901 N N . ASP A 1 114 ? -61.548 8.889 48.867 1.00 77.38 114 ASP A N 1
ATOM 902 C CA . ASP A 1 114 ? -62.043 8.642 47.503 1.00 77.38 114 ASP A CA 1
ATOM 903 C C . ASP A 1 114 ? -63.413 9.301 47.288 1.00 77.38 114 ASP A C 1
ATOM 905 O O . ASP A 1 114 ? -63.658 9.935 46.264 1.00 77.38 114 ASP A O 1
ATOM 909 N N . THR A 1 115 ? -64.329 9.128 48.247 1.00 81.69 115 THR A N 1
ATOM 910 C CA . THR A 1 115 ? -65.717 9.607 48.154 1.00 81.69 115 THR A CA 1
ATOM 911 C C . THR A 1 115 ? -66.217 10.105 49.502 1.00 81.69 115 THR A C 1
ATOM 913 O O . THR A 1 115 ? -66.070 9.404 50.507 1.00 81.69 115 THR A O 1
ATOM 916 N N . VAL A 1 116 ? -66.877 11.265 49.507 1.00 88.75 116 VAL A N 1
ATOM 917 C CA . VAL A 1 116 ? -67.582 11.815 50.672 1.00 88.75 116 VAL A CA 1
ATOM 918 C C . VAL A 1 116 ? -69.053 12.017 50.323 1.00 88.75 116 VAL A C 1
ATOM 920 O O . VAL A 1 116 ? -69.369 12.619 49.296 1.00 88.75 116 VAL A O 1
ATOM 923 N N . THR A 1 117 ? -69.946 11.542 51.188 1.00 90.88 117 THR A N 1
ATOM 924 C CA . THR A 1 117 ? -71.399 11.686 51.036 1.00 90.88 117 THR A CA 1
ATOM 925 C C . THR A 1 117 ? -72.003 12.233 52.322 1.00 90.88 117 THR A C 1
ATOM 927 O O . THR A 1 117 ? -71.833 11.631 53.381 1.00 90.88 117 THR A O 1
ATOM 930 N N . LEU A 1 118 ? -72.715 13.354 52.223 1.00 93.88 118 LEU A N 1
ATOM 931 C CA . LEU A 1 118 ? -73.538 13.927 53.288 1.00 93.88 118 LEU A CA 1
ATOM 932 C C . LEU A 1 118 ? -74.982 13.431 53.129 1.00 93.88 118 LEU A C 1
ATOM 934 O O . LEU A 1 118 ? -75.511 13.455 52.019 1.00 93.88 118 LEU A O 1
ATOM 938 N N . SER A 1 119 ? -75.628 13.028 54.217 1.00 92.69 119 SER A N 1
ATOM 939 C CA . SER A 1 119 ? -77.071 12.786 54.305 1.00 92.69 119 SER A CA 1
ATOM 940 C C . SER A 1 119 ? -77.660 13.531 55.500 1.00 92.69 119 SER A C 1
ATOM 942 O O . SER A 1 119 ? -76.950 13.804 56.467 1.00 92.69 119 SER A O 1
ATOM 944 N N . TYR A 1 120 ? -78.942 13.866 55.436 1.00 93.81 120 TYR A N 1
ATOM 945 C CA . TYR A 1 120 ? -79.716 14.410 56.553 1.00 93.81 120 TYR A CA 1
ATOM 946 C C . TYR A 1 120 ? -81.205 14.271 56.261 1.00 93.81 120 TYR A C 1
ATOM 948 O O . TYR A 1 120 ? -81.624 14.233 55.101 1.00 93.81 120 TYR A O 1
ATOM 956 N N . TRP A 1 121 ? -81.997 14.243 57.322 1.00 93.00 121 TRP A N 1
ATOM 957 C CA . TRP A 1 121 ? -83.444 14.324 57.248 1.00 93.00 121 TRP A CA 1
ATOM 958 C C . TRP A 1 121 ? -83.897 15.747 57.564 1.00 93.00 121 TRP A C 1
ATOM 960 O O . TRP A 1 121 ? -83.309 16.425 58.406 1.00 93.00 121 TRP A O 1
ATOM 970 N N . TRP A 1 122 ? -84.931 16.222 56.871 1.00 91.12 122 TRP A N 1
ATOM 971 C CA . TRP A 1 122 ? -85.528 17.534 57.119 1.00 91.12 122 TRP A CA 1
ATOM 972 C C . TRP A 1 122 ? -87.055 17.514 57.016 1.00 91.12 122 TRP A C 1
ATOM 974 O O . TRP A 1 122 ? -87.645 16.728 56.274 1.00 91.12 122 TRP A O 1
ATOM 984 N N . PHE A 1 123 ? -87.707 18.397 57.765 1.00 86.88 123 PHE A N 1
ATOM 985 C CA . PHE A 1 123 ? -89.153 18.618 57.760 1.00 86.88 123 PHE A CA 1
ATOM 986 C C . PHE A 1 123 ? -89.443 20.120 57.904 1.00 86.88 123 PHE A C 1
ATOM 988 O O . PHE A 1 123 ? -88.571 20.892 58.304 1.00 86.88 123 PHE A O 1
ATOM 995 N N . MET A 1 124 ? -90.645 20.567 57.538 1.00 84.31 124 MET A N 1
ATOM 996 C CA . MET A 1 124 ? -91.016 21.976 57.590 1.00 84.31 124 MET A CA 1
ATOM 997 C C . MET A 1 124 ? -92.493 22.170 57.928 1.00 84.31 124 MET A C 1
ATOM 999 O O . MET A 1 124 ? -93.371 21.585 57.296 1.00 84.31 124 MET A O 1
ATOM 1003 N N . GLU A 1 125 ? -92.767 23.081 58.857 1.00 80.38 125 GLU A N 1
ATOM 1004 C CA . GLU A 1 125 ? -94.111 23.589 59.127 1.00 80.38 125 GLU A CA 1
ATOM 1005 C C . GLU A 1 125 ? -94.217 25.046 58.660 1.00 80.38 125 GLU A C 1
ATOM 1007 O O . GLU A 1 125 ? -93.415 25.901 59.038 1.00 80.38 125 GLU A O 1
ATOM 1012 N N . THR A 1 126 ? -95.200 25.342 57.803 1.00 69.69 126 THR A N 1
ATOM 1013 C CA . THR A 1 126 ? -95.433 26.695 57.277 1.00 69.69 126 THR A CA 1
ATOM 1014 C C . THR A 1 126 ? -96.884 26.900 56.828 1.00 69.69 126 THR A C 1
ATOM 1016 O O . THR A 1 126 ? -97.513 26.009 56.249 1.00 69.69 126 THR A O 1
ATOM 1019 N N . GLU A 1 127 ? -97.423 28.104 57.041 1.00 63.53 127 GLU A N 1
ATOM 1020 C CA . GLU A 1 127 ? -98.603 28.567 56.305 1.00 63.53 127 GLU A CA 1
ATOM 1021 C C . GLU A 1 127 ? -98.132 29.156 54.961 1.00 63.53 127 GLU A C 1
ATOM 1023 O O . GLU A 1 127 ? -97.403 30.142 54.930 1.00 63.53 127 GLU A O 1
ATOM 1028 N N . LYS A 1 128 ? -98.526 28.545 53.836 1.00 59.12 128 LYS A N 1
ATOM 1029 C CA . LYS A 1 128 ? -97.929 28.813 52.509 1.00 59.12 128 LYS A CA 1
ATOM 1030 C C . LYS A 1 128 ? -98.175 30.254 52.019 1.00 59.12 128 LYS A C 1
ATOM 1032 O O . LYS A 1 128 ? -99.327 30.655 51.822 1.00 59.12 128 LYS A O 1
ATOM 1037 N N . HIS A 1 129 ? -97.096 31.007 51.763 1.00 61.66 129 HIS A N 1
ATOM 1038 C CA . HIS A 1 129 ? -97.135 32.435 51.408 1.00 61.66 129 HIS A CA 1
ATOM 1039 C C . HIS A 1 129 ? -96.241 32.862 50.235 1.00 61.66 129 HIS A C 1
ATOM 1041 O O . HIS A 1 129 ? -95.497 32.083 49.653 1.00 61.66 129 HIS A O 1
ATOM 1047 N N . ASN A 1 130 ? -96.404 34.130 49.838 1.00 61.16 130 ASN A N 1
ATOM 1048 C CA . ASN A 1 130 ? -95.855 34.702 48.604 1.00 61.16 130 ASN A CA 1
ATOM 1049 C C . ASN A 1 130 ? -94.409 35.216 48.744 1.00 61.16 130 ASN A C 1
ATOM 1051 O O . ASN A 1 130 ? -93.808 35.595 47.740 1.00 61.16 130 ASN A O 1
ATOM 1055 N N . LEU A 1 131 ? -93.889 35.302 49.970 1.00 69.06 131 LEU A N 1
ATOM 1056 C CA . LEU A 1 131 ? -92.488 35.606 50.260 1.00 69.06 131 LEU A CA 1
ATOM 1057 C C . LEU A 1 131 ? -91.808 34.292 50.631 1.00 69.06 131 LEU A C 1
ATOM 1059 O O . LEU A 1 131 ? -92.396 33.497 51.360 1.00 69.06 131 LEU A O 1
ATOM 1063 N N . ALA A 1 132 ? -90.616 34.061 50.091 1.00 73.56 132 ALA A N 1
ATOM 1064 C CA . ALA A 1 132 ? -89.870 32.833 50.311 1.00 73.56 132 ALA A CA 1
ATOM 1065 C C . ALA A 1 132 ? -88.981 32.965 51.552 1.00 73.56 132 ALA A C 1
ATOM 1067 O O . ALA A 1 132 ? -88.103 33.823 51.580 1.00 73.56 132 ALA A O 1
ATOM 1068 N N . ASP A 1 133 ? -89.223 32.099 52.532 1.00 81.19 133 ASP A N 1
ATOM 1069 C CA . ASP A 1 133 ? -88.263 31.755 53.581 1.00 81.19 133 ASP A CA 1
ATOM 1070 C C . ASP A 1 133 ? -87.369 30.616 53.076 1.00 81.19 133 ASP A C 1
ATOM 1072 O O . ASP A 1 133 ? -87.819 29.806 52.250 1.00 81.19 133 ASP A O 1
ATOM 1076 N N . TYR A 1 134 ? -86.148 30.508 53.597 1.00 86.25 134 TYR A N 1
ATOM 1077 C CA . TYR A 1 134 ? -85.174 29.493 53.195 1.00 86.25 134 TYR A CA 1
ATOM 1078 C C . TYR A 1 134 ? -84.513 28.783 54.379 1.00 86.25 134 TYR A C 1
ATOM 1080 O O . TYR A 1 134 ? -84.241 29.390 55.412 1.00 86.25 134 TYR A O 1
ATOM 1088 N N . LEU A 1 135 ? -84.179 27.510 54.164 1.00 89.81 135 LEU A N 1
ATOM 1089 C CA . LEU A 1 135 ? -83.123 26.791 54.871 1.00 89.81 135 LEU A CA 1
ATOM 1090 C C . LEU A 1 135 ? -82.037 26.460 53.844 1.00 89.81 135 LEU A C 1
ATOM 1092 O O . LEU A 1 135 ? -82.276 25.722 52.886 1.00 89.81 135 LEU A O 1
ATOM 1096 N N . THR A 1 136 ? -80.844 27.008 54.034 1.00 92.81 136 THR A N 1
ATOM 1097 C CA . THR A 1 136 ? -79.682 26.759 53.178 1.00 92.81 136 THR A CA 1
ATOM 1098 C C . THR A 1 136 ? -78.768 25.748 53.854 1.00 92.81 136 THR A C 1
ATOM 1100 O O . THR A 1 136 ? -78.262 25.995 54.947 1.00 92.81 136 THR A O 1
ATOM 1103 N N . VAL A 1 137 ? -78.525 24.620 53.188 1.00 95.38 137 VAL A N 1
ATOM 1104 C CA . VAL A 1 137 ? -77.576 23.597 53.637 1.00 95.38 137 VAL A CA 1
ATOM 1105 C C . VAL A 1 137 ? -76.278 23.768 52.865 1.00 95.38 137 VAL A C 1
ATOM 1107 O O . VAL A 1 137 ? -76.278 23.873 51.637 1.00 95.38 137 VAL A O 1
ATOM 1110 N N . SER A 1 138 ? -75.151 23.812 53.565 1.00 95.44 138 SER A N 1
ATOM 1111 C CA . SER A 1 138 ? -73.853 24.129 52.975 1.00 95.44 138 SER A CA 1
ATOM 1112 C C . SER A 1 138 ? -72.702 23.388 53.646 1.00 95.44 138 SER A C 1
ATOM 1114 O O . SER A 1 138 ? -72.757 23.038 54.823 1.00 95.44 138 SER A O 1
ATOM 1116 N N . ILE A 1 139 ? -71.631 23.174 52.885 1.00 95.12 139 ILE A N 1
ATOM 1117 C CA . ILE A 1 139 ? -70.314 22.837 53.424 1.00 95.12 139 ILE A CA 1
ATOM 1118 C C . ILE A 1 139 ? -69.470 24.110 53.341 1.00 95.12 139 ILE A C 1
ATOM 1120 O O . ILE A 1 139 ? -69.382 24.723 52.271 1.00 95.12 139 ILE A O 1
ATOM 1124 N N . ARG A 1 140 ? -68.872 24.525 54.460 1.00 94.31 140 ARG A N 1
ATOM 1125 C CA . ARG A 1 140 ? -68.043 25.739 54.573 1.00 94.31 140 ARG A CA 1
ATOM 1126 C C . ARG A 1 140 ? -66.609 25.398 54.971 1.00 94.31 140 ARG A C 1
ATOM 1128 O O . ARG A 1 140 ? -66.357 24.321 55.507 1.00 94.31 140 ARG A O 1
ATOM 1135 N N . ASP A 1 141 ? -65.671 26.296 54.694 1.00 91.62 141 ASP A N 1
ATOM 1136 C CA . ASP A 1 141 ? -64.299 26.195 55.197 1.00 91.62 141 ASP A CA 1
ATOM 1137 C C . ASP A 1 141 ? -64.202 26.620 56.676 1.00 91.62 141 ASP A C 1
ATOM 1139 O O . ASP A 1 141 ? -65.156 27.128 57.269 1.00 91.62 141 ASP A O 1
ATOM 1143 N N . SER A 1 142 ? -63.024 26.451 57.278 1.00 90.06 142 SER A N 1
ATOM 1144 C CA . SER A 1 142 ? -62.747 26.861 58.665 1.00 90.06 142 SER A CA 1
ATOM 1145 C C . SER A 1 142 ? -62.811 28.376 58.927 1.00 90.06 142 SER A C 1
ATOM 1147 O O . SER A 1 142 ? -62.722 28.802 60.078 1.00 90.06 142 SER A O 1
ATOM 1149 N N . SER A 1 143 ? -62.962 29.197 57.883 1.00 90.56 143 SER A N 1
ATOM 1150 C CA . SER A 1 143 ? -63.211 30.645 57.952 1.00 90.56 143 SER A CA 1
ATOM 1151 C C . SER A 1 143 ? -64.686 30.999 57.687 1.00 90.56 143 SER A C 1
ATOM 1153 O O . SER A 1 143 ? -65.023 32.174 57.562 1.00 90.56 143 SER A O 1
ATOM 1155 N N . ASN A 1 144 ? -65.560 29.987 57.634 1.00 85.00 144 ASN A N 1
ATOM 1156 C CA . ASN A 1 144 ? -66.989 30.047 57.326 1.00 85.00 144 ASN A CA 1
ATOM 1157 C C . ASN A 1 144 ? -67.345 30.544 55.908 1.00 85.00 144 ASN A C 1
ATOM 1159 O O . ASN A 1 144 ? -68.479 30.962 55.677 1.00 85.00 144 ASN A O 1
ATOM 1163 N N . ASN A 1 145 ? -66.428 30.463 54.934 1.00 91.44 145 ASN A N 1
ATOM 1164 C CA . ASN A 1 145 ? -66.766 30.681 53.522 1.00 91.44 145 ASN A CA 1
ATOM 1165 C C . ASN A 1 145 ? -67.444 29.429 52.948 1.00 91.44 145 ASN A C 1
ATOM 1167 O O . ASN A 1 145 ? -66.934 28.322 53.114 1.00 91.44 145 ASN A O 1
ATOM 1171 N N . THR A 1 146 ? -68.547 29.579 52.212 1.00 92.81 146 THR A N 1
ATOM 1172 C CA . THR A 1 146 ? -69.206 28.444 51.544 1.00 92.81 146 THR A CA 1
ATOM 1173 C C . THR A 1 146 ? -68.315 27.827 50.465 1.00 92.81 146 THR A C 1
ATOM 1175 O O . THR A 1 146 ? -68.012 28.467 49.459 1.00 92.81 146 THR A O 1
ATOM 1178 N N . ILE A 1 147 ? -67.950 26.556 50.655 1.00 93.19 147 ILE A N 1
ATOM 1179 C CA . ILE A 1 147 ? -67.286 25.713 49.653 1.00 93.19 147 ILE A CA 1
ATOM 1180 C C . ILE A 1 147 ? -68.320 25.224 48.635 1.00 93.19 147 ILE A C 1
ATOM 1182 O O . ILE A 1 147 ? -68.099 25.294 47.428 1.00 93.19 147 ILE A O 1
ATOM 1186 N N . VAL A 1 148 ? -69.463 24.734 49.123 1.00 93.69 148 VAL A N 1
ATOM 1187 C CA . VAL A 1 148 ? -70.582 24.291 48.285 1.00 93.69 148 VAL A CA 1
ATOM 1188 C C . VAL A 1 148 ? -71.909 24.433 49.028 1.00 93.69 148 VAL A C 1
ATOM 1190 O O . VAL A 1 148 ? -72.046 23.992 50.169 1.00 93.69 148 VAL A O 1
ATOM 1193 N N . THR A 1 149 ? -72.905 25.028 48.372 1.00 93.88 149 THR A N 1
ATOM 1194 C CA . THR A 1 149 ? -74.308 24.906 48.788 1.00 93.88 149 THR A CA 1
ATOM 1195 C C . THR A 1 149 ? -74.801 23.527 48.366 1.00 93.88 149 THR A C 1
ATOM 1197 O O . THR A 1 149 ? -74.776 23.195 47.182 1.00 93.88 149 THR A O 1
ATOM 1200 N N . VAL A 1 150 ? -75.206 22.723 49.342 1.00 93.88 150 VAL A N 1
ATOM 1201 C CA . VAL A 1 150 ? -75.673 21.343 49.172 1.00 93.88 150 VAL A CA 1
ATOM 1202 C C . VAL A 1 150 ? -77.115 21.332 48.676 1.00 93.88 150 VAL A C 1
ATOM 1204 O O . VAL A 1 150 ? -77.431 20.673 47.691 1.00 93.88 150 VAL A O 1
ATOM 1207 N N . GLU A 1 151 ? -77.976 22.090 49.351 1.00 92.19 151 GLU A N 1
ATOM 1208 C CA . GLU A 1 151 ? -79.386 22.264 49.015 1.00 92.19 151 GLU A CA 1
ATOM 1209 C C . GLU A 1 151 ? -79.859 23.633 49.524 1.00 92.19 151 GLU A C 1
ATOM 1211 O O . GLU A 1 151 ? -79.282 24.197 50.456 1.00 92.19 151 GLU A O 1
ATOM 1216 N N . GLN A 1 152 ? -80.915 24.173 48.920 1.00 90.56 152 GLN A N 1
ATOM 1217 C CA . GLN A 1 152 ? -81.652 25.301 49.476 1.00 90.56 152 GLN A CA 1
ATOM 1218 C C . GLN A 1 152 ? -83.145 24.970 49.452 1.00 90.56 152 GLN A C 1
ATOM 1220 O O . GLN A 1 152 ? -83.784 24.936 48.400 1.00 90.56 152 GLN A O 1
ATOM 1225 N N . ILE A 1 153 ? -83.672 24.692 50.638 1.00 87.50 153 ILE A N 1
ATOM 1226 C CA . ILE A 1 153 ? -85.064 24.341 50.908 1.00 87.50 153 ILE A CA 1
ATOM 1227 C C . ILE A 1 153 ? -85.840 25.647 51.128 1.00 87.50 153 ILE A C 1
ATOM 1229 O O . ILE A 1 153 ? -85.288 26.622 51.633 1.00 87.50 153 ILE A O 1
ATOM 1233 N N . THR A 1 154 ? -87.117 25.705 50.743 1.00 84.12 154 THR A N 1
ATOM 1234 C CA . THR A 1 154 ? -87.931 26.934 50.840 1.00 84.12 154 THR A CA 1
ATOM 1235 C C . THR A 1 154 ? -89.396 26.651 51.156 1.00 84.12 154 THR A C 1
ATOM 1237 O O . THR A 1 154 ? -89.897 25.579 50.811 1.00 84.12 154 THR A O 1
ATOM 1240 N N . ASN A 1 155 ? -90.111 27.614 51.748 1.00 71.62 155 ASN A N 1
ATOM 1241 C CA . ASN A 1 155 ? -91.533 27.507 52.124 1.00 71.62 155 ASN A CA 1
ATOM 1242 C C . ASN A 1 155 ? -92.517 27.260 50.948 1.00 71.62 155 ASN A C 1
ATOM 1244 O O . ASN A 1 155 ? -93.706 27.017 51.167 1.00 71.62 155 ASN A O 1
ATOM 1248 N N . GLN A 1 156 ? -92.029 27.277 49.700 1.00 69.38 156 GLN A N 1
ATOM 1249 C CA . GLN A 1 156 ? -92.775 26.854 48.504 1.00 69.38 156 GLN A CA 1
ATOM 1250 C C . GLN A 1 156 ? -92.612 25.357 48.171 1.00 69.38 156 GLN A C 1
ATOM 1252 O O . GLN A 1 156 ? -93.340 24.837 47.323 1.00 69.38 156 GLN A O 1
ATOM 1257 N N . SER A 1 157 ? -91.685 24.650 48.826 1.00 63.22 157 SER A N 1
ATOM 1258 C CA . SER A 1 157 ? -91.574 23.189 48.746 1.00 63.22 157 SER A CA 1
ATOM 1259 C C . SER A 1 157 ? -92.719 22.511 49.512 1.00 63.22 157 SER A C 1
ATOM 1261 O O . SER A 1 157 ? -93.246 23.038 50.492 1.00 63.22 157 SER A O 1
ATOM 1263 N N . THR A 1 158 ? -93.169 21.349 49.036 1.00 55.94 158 THR A N 1
ATOM 1264 C CA . THR A 1 158 ? -94.330 20.643 49.600 1.00 55.94 158 THR A CA 1
ATOM 1265 C C . THR A 1 158 ? -93.890 19.423 50.401 1.00 55.94 158 THR A C 1
ATOM 1267 O O . THR A 1 158 ? -93.884 18.313 49.870 1.00 55.94 158 THR A O 1
ATOM 1270 N N . ALA A 1 159 ? -93.537 19.638 51.666 1.00 58.03 159 ALA A N 1
ATOM 1271 C CA . ALA A 1 159 ? -93.069 18.600 52.580 1.00 58.03 159 ALA A CA 1
ATOM 1272 C C . ALA A 1 159 ? -93.841 18.641 53.908 1.00 58.03 159 ALA A C 1
ATOM 1274 O O . ALA A 1 159 ? -93.284 18.932 54.960 1.00 58.03 159 ALA A O 1
ATOM 1275 N N . ASP A 1 160 ? -95.129 18.285 53.867 1.00 67.62 160 ASP A N 1
ATOM 1276 C CA . ASP A 1 160 ? -95.976 18.115 55.059 1.00 67.62 160 ASP A CA 1
ATOM 1277 C C . ASP A 1 160 ? -95.602 16.807 55.848 1.00 67.62 160 ASP A C 1
ATOM 1279 O O . ASP A 1 160 ? -96.431 16.219 56.543 1.00 67.62 160 ASP A O 1
ATOM 1283 N N . SER A 1 161 ? -94.360 16.313 55.689 1.00 84.00 161 SER A N 1
ATOM 1284 C CA . SER A 1 161 ? -93.729 15.155 56.348 1.00 84.00 161 SER A CA 1
ATOM 1285 C C . SER A 1 161 ? -92.201 15.169 56.143 1.00 84.00 161 SER A C 1
ATOM 1287 O O . SER A 1 161 ? -91.740 15.689 55.125 1.00 84.00 161 SER A O 1
ATOM 1289 N N . TRP A 1 162 ? -91.432 14.521 57.029 1.00 89.69 162 TRP A N 1
ATOM 1290 C CA . TRP A 1 162 ? -89.975 14.322 56.895 1.00 89.69 162 TRP A CA 1
ATOM 1291 C C . TRP A 1 162 ? -89.536 13.802 55.509 1.00 89.69 162 TRP A C 1
ATOM 1293 O O . TRP A 1 162 ? -90.184 12.921 54.937 1.00 89.69 162 TRP A O 1
ATOM 1303 N N . GLN A 1 163 ? -88.436 14.354 54.987 1.00 90.69 163 GLN A N 1
ATOM 1304 C CA . GLN A 1 163 ? -87.760 14.006 53.730 1.00 90.69 163 GLN A CA 1
ATOM 1305 C C . GLN A 1 163 ? -86.285 13.668 53.996 1.00 90.69 163 GLN A C 1
ATOM 1307 O O . GLN A 1 163 ? -85.683 14.253 54.892 1.00 90.69 163 GLN A O 1
ATOM 1312 N N . GLU A 1 164 ? -85.690 12.789 53.185 1.00 92.56 164 GLU A N 1
ATOM 1313 C CA . GLU A 1 164 ? -84.247 12.506 53.199 1.00 92.56 164 GLU A CA 1
ATOM 1314 C C . GLU A 1 164 ? -83.547 13.229 52.045 1.00 92.56 164 GLU A C 1
ATOM 1316 O O . GLU A 1 164 ? -83.911 13.046 50.879 1.00 92.56 164 GLU A O 1
ATOM 1321 N N . SER A 1 165 ? -82.499 13.986 52.360 1.00 91.81 165 SER A N 1
ATOM 1322 C CA . SER A 1 165 ? -81.588 14.577 51.380 1.00 91.81 165 SER A CA 1
ATOM 1323 C C . SER A 1 165 ? -80.230 13.882 51.445 1.00 91.81 165 SER A C 1
ATOM 1325 O O . SER A 1 165 ? -79.724 13.547 52.515 1.00 91.81 165 SER A O 1
ATOM 1327 N N . THR A 1 166 ? -79.618 13.631 50.284 1.00 91.62 166 THR A N 1
ATOM 1328 C CA . THR A 1 166 ? -78.303 12.977 50.172 1.00 91.62 166 THR A CA 1
ATOM 1329 C C . THR A 1 166 ? -77.479 13.610 49.055 1.00 91.62 166 THR A C 1
ATOM 1331 O O . THR A 1 166 ? -77.941 13.747 47.923 1.00 91.62 166 THR A O 1
ATOM 1334 N N . PHE A 1 167 ? -76.231 13.955 49.365 1.00 93.44 167 PHE A N 1
ATOM 1335 C CA . PHE A 1 167 ? -75.309 14.677 48.497 1.00 93.44 167 PHE A CA 1
ATOM 1336 C C . PHE A 1 167 ? -73.930 14.011 48.485 1.00 93.44 167 PHE A C 1
ATOM 1338 O O . PHE A 1 167 ? -73.190 14.059 49.468 1.00 93.44 167 PHE A O 1
ATOM 1345 N N . ALA A 1 168 ? -73.570 13.408 47.351 1.00 91.50 168 ALA A N 1
ATOM 1346 C CA . ALA A 1 168 ? -72.204 12.967 47.086 1.00 91.50 168 ALA A CA 1
ATOM 1347 C C . ALA A 1 168 ? -71.371 14.174 46.630 1.00 91.50 168 ALA A C 1
ATOM 1349 O O . ALA A 1 168 ? -71.658 14.767 45.589 1.00 91.50 168 ALA A O 1
ATOM 1350 N N . TRP A 1 169 ? -70.355 14.547 47.406 1.00 91.62 169 TRP A N 1
ATOM 1351 C CA . TRP A 1 169 ? -69.568 15.761 47.198 1.00 91.62 169 TRP A CA 1
ATOM 1352 C C . TRP A 1 169 ? -68.420 15.506 46.200 1.00 91.62 169 TRP A C 1
ATOM 1354 O O . TRP A 1 169 ? -67.457 14.822 46.555 1.00 91.62 169 TRP A O 1
ATOM 1364 N N . PRO A 1 170 ? -68.471 16.034 44.956 1.00 82.69 170 PRO A N 1
ATOM 1365 C CA . PRO A 1 170 ? -67.601 15.536 43.881 1.00 82.69 170 PRO A CA 1
ATOM 1366 C C . PRO A 1 170 ? -66.121 15.925 44.004 1.00 82.69 170 PRO A C 1
ATOM 1368 O O . PRO A 1 170 ? -65.268 15.228 43.465 1.00 82.69 170 PRO A O 1
ATOM 1371 N N . ASN A 1 171 ? -65.825 17.018 44.714 1.00 85.69 171 ASN A N 1
ATOM 1372 C CA . ASN A 1 171 ? -64.487 17.613 44.822 1.00 85.69 171 ASN A CA 1
ATOM 1373 C C . ASN A 1 171 ? -63.920 17.525 46.254 1.00 85.69 171 ASN A C 1
ATOM 1375 O O . ASN A 1 171 ? -63.047 18.303 46.632 1.00 85.69 171 ASN A O 1
ATOM 1379 N N . ALA A 1 172 ? -64.424 16.607 47.086 1.00 84.69 172 ALA A N 1
ATOM 1380 C CA . ALA A 1 172 ? -63.995 16.487 48.484 1.00 84.69 172 ALA A CA 1
ATOM 1381 C C . ALA A 1 172 ? -62.481 16.222 48.642 1.00 84.69 172 ALA A C 1
ATOM 1383 O O . ALA A 1 172 ? -61.891 16.588 49.659 1.00 84.69 172 ALA A O 1
ATOM 1384 N N . SER A 1 173 ? -61.845 15.622 47.627 1.00 83.44 173 SER A N 1
ATOM 1385 C CA . SER A 1 173 ? -60.397 15.384 47.546 1.00 83.44 173 SER A CA 1
ATOM 1386 C C . SER A 1 173 ? -59.566 16.658 47.678 1.00 83.44 173 SER A C 1
ATOM 1388 O O . SER A 1 173 ? -58.500 16.635 48.289 1.00 83.44 173 SER A O 1
ATOM 1390 N N . ASP A 1 174 ? -60.067 17.775 47.151 1.00 88.19 174 ASP A N 1
ATOM 1391 C CA . ASP A 1 174 ? -59.358 19.059 47.114 1.00 88.19 174 ASP A CA 1
ATOM 1392 C C . ASP A 1 174 ? -59.239 19.670 48.527 1.00 88.19 174 ASP A C 1
ATOM 1394 O O . ASP A 1 174 ? -58.402 20.538 48.782 1.00 88.19 174 ASP A O 1
ATOM 1398 N N . TYR A 1 175 ? -60.050 19.159 49.462 1.00 89.62 175 TYR A N 1
ATOM 1399 C CA . TYR A 1 175 ? -60.131 19.551 50.867 1.00 89.62 175 TYR A CA 1
ATOM 1400 C C . TYR A 1 175 ? -59.593 18.467 51.822 1.00 89.62 175 TYR A C 1
ATOM 1402 O O . TYR A 1 175 ? -59.700 18.609 53.041 1.00 89.62 175 TYR A O 1
ATOM 1410 N N . ALA A 1 176 ? -58.974 17.399 51.306 1.00 85.25 176 ALA A N 1
ATOM 1411 C CA . ALA A 1 176 ? -58.365 16.348 52.121 1.00 85.25 176 ALA A CA 1
ATOM 1412 C C . ALA A 1 176 ? -57.338 16.926 53.120 1.00 85.25 176 ALA A C 1
ATOM 1414 O O . ALA A 1 176 ? -56.478 17.734 52.765 1.00 85.25 176 ALA A O 1
ATOM 1415 N N . GLY A 1 177 ? -57.436 16.527 54.391 1.00 84.75 177 GLY A N 1
ATOM 1416 C CA . GLY A 1 177 ? -56.621 17.061 55.489 1.00 84.75 177 GLY A CA 1
ATOM 1417 C C . GLY A 1 177 ? -57.054 18.431 56.037 1.00 84.75 177 GLY A C 1
ATOM 1418 O O . GLY A 1 177 ? -56.428 18.911 56.982 1.00 84.75 177 GLY A O 1
ATOM 1419 N N . GLN A 1 178 ? -58.088 19.072 55.479 1.00 90.44 178 GLN A N 1
ATOM 1420 C CA . GLN A 1 178 ? -58.568 20.394 55.906 1.00 90.44 178 GLN A CA 1
ATOM 1421 C C . GLN A 1 178 ? -59.760 20.297 56.873 1.00 90.44 178 GLN A C 1
ATOM 1423 O O . GLN A 1 178 ? -60.444 19.275 56.946 1.00 90.44 178 GLN A O 1
ATOM 1428 N N . VAL A 1 179 ? -60.012 21.379 57.617 1.00 91.19 179 VAL A N 1
ATOM 1429 C CA . VAL A 1 179 ? -61.196 21.526 58.481 1.00 91.19 179 VAL A CA 1
ATOM 1430 C C . VAL A 1 179 ? -62.334 22.158 57.685 1.00 91.19 179 VAL A C 1
ATOM 1432 O O . VAL A 1 179 ? -62.147 23.209 57.070 1.00 91.19 179 VAL A O 1
ATOM 1435 N N . ILE A 1 180 ? -63.507 21.532 57.743 1.00 93.75 180 ILE A N 1
ATOM 1436 C CA . ILE A 1 180 ? -64.758 21.997 57.136 1.00 93.75 180 ILE A CA 1
ATOM 1437 C C . ILE A 1 180 ? -65.853 22.134 58.195 1.00 93.75 180 ILE A C 1
ATOM 1439 O O . ILE A 1 180 ? -65.779 21.506 59.251 1.00 93.75 180 ILE A O 1
ATOM 1443 N N . HIS A 1 181 ? -66.895 22.904 57.893 1.00 93.81 181 HIS A N 1
ATOM 1444 C CA . HIS A 1 181 ? -68.142 22.940 58.655 1.00 93.81 181 HIS A CA 1
ATOM 1445 C C . HIS A 1 181 ? -69.273 22.331 57.815 1.00 93.81 181 HIS A C 1
ATOM 1447 O O . HIS A 1 181 ? -69.480 22.757 56.678 1.00 93.81 181 HIS A O 1
ATOM 1453 N N . ILE A 1 182 ? -70.033 21.384 58.371 1.00 94.69 182 ILE A N 1
ATOM 1454 C CA . ILE A 1 182 ? -71.372 21.041 57.859 1.00 94.69 182 ILE A CA 1
ATOM 1455 C C . ILE A 1 182 ? -72.343 22.032 58.495 1.00 94.69 182 ILE A C 1
ATOM 1457 O O . ILE A 1 182 ? -72.393 22.108 59.721 1.00 94.69 182 ILE A O 1
ATOM 1461 N N . HIS A 1 183 ? -73.034 22.834 57.685 1.00 94.44 183 HIS A N 1
ATOM 1462 C CA . HIS A 1 183 ? -73.639 24.097 58.115 1.00 94.44 183 HIS A CA 1
ATOM 1463 C C . HIS A 1 183 ? -75.057 24.285 57.559 1.00 94.44 183 HIS A C 1
ATOM 1465 O O . HIS A 1 183 ? -75.282 24.166 56.350 1.00 94.44 183 HIS A O 1
ATOM 1471 N N . PHE A 1 184 ? -75.990 24.596 58.454 1.00 93.94 184 PHE A N 1
ATOM 1472 C CA . PHE A 1 184 ? -77.406 24.837 58.199 1.00 93.94 184 PHE A CA 1
ATOM 1473 C C . PHE A 1 184 ? -77.757 26.277 58.607 1.00 93.94 184 PHE A C 1
ATOM 1475 O O . PHE A 1 184 ? -77.456 26.685 59.727 1.00 93.94 184 PHE A O 1
ATOM 1482 N N . GLU A 1 185 ? -78.396 27.038 57.717 1.00 92.00 185 GLU A N 1
ATOM 1483 C CA . GLU A 1 185 ? -78.731 28.456 57.929 1.00 92.00 185 GLU A CA 1
ATOM 1484 C C . GLU A 1 185 ? -80.183 28.748 57.541 1.00 92.00 185 GLU A C 1
ATOM 1486 O O . GLU A 1 185 ? -80.571 28.485 56.398 1.00 92.00 185 GLU A O 1
ATOM 1491 N N . SER A 1 186 ? -80.977 29.310 58.454 1.00 87.69 186 SER A N 1
ATOM 1492 C CA . SER A 1 186 ? -82.294 29.864 58.124 1.00 87.69 186 SER A CA 1
ATOM 1493 C C . SER A 1 186 ? -82.190 31.326 57.671 1.00 87.69 186 SER A C 1
ATOM 1495 O O . SER A 1 186 ? -81.401 32.094 58.211 1.00 87.69 186 SER A O 1
ATOM 1497 N N . ASP A 1 187 ? -83.007 31.714 56.691 1.00 85.38 187 ASP A N 1
ATOM 1498 C CA . ASP A 1 187 ? -83.218 33.102 56.249 1.00 85.38 187 ASP A CA 1
ATOM 1499 C C . ASP A 1 187 ? -84.732 33.309 56.084 1.00 85.38 187 ASP A C 1
ATOM 1501 O O . ASP A 1 187 ? -85.347 32.748 55.168 1.00 85.38 187 ASP A O 1
ATOM 1505 N N . LEU A 1 188 ? -85.359 34.020 57.029 1.00 79.19 188 LEU A N 1
ATOM 1506 C CA . LEU A 1 188 ? -86.815 34.189 57.096 1.00 79.19 188 LEU A CA 1
ATOM 1507 C C . LEU A 1 188 ? -87.241 35.615 56.732 1.00 79.19 188 LEU A C 1
ATOM 1509 O O . LEU A 1 188 ? -86.736 36.613 57.259 1.00 79.19 188 LEU A O 1
ATOM 1513 N N . ALA A 1 189 ? -88.271 35.733 55.898 1.00 72.12 189 ALA A N 1
ATOM 1514 C CA . ALA A 1 189 ? -88.840 37.019 55.532 1.00 72.12 189 ALA A CA 1
ATOM 1515 C C . ALA A 1 189 ? -89.650 37.610 56.700 1.00 72.12 189 ALA A C 1
ATOM 1517 O O . ALA A 1 189 ? -90.613 37.014 57.182 1.00 72.12 189 ALA A O 1
ATOM 1518 N N . SER A 1 190 ? -89.311 38.832 57.132 1.00 68.25 190 SER A N 1
ATOM 1519 C CA . SER A 1 190 ? -90.000 39.478 58.262 1.00 68.25 190 SER A CA 1
ATOM 1520 C C . SER A 1 190 ? -91.506 39.670 58.011 1.00 68.25 190 SER A C 1
ATOM 1522 O O . SER A 1 190 ? -91.942 40.517 57.228 1.00 68.25 190 SER A O 1
ATOM 1524 N N . HIS A 1 191 ? -92.321 38.882 58.716 1.00 64.81 191 HIS A N 1
ATOM 1525 C CA . HIS A 1 191 ? -93.775 38.858 58.586 1.00 64.81 191 HIS A CA 1
ATOM 1526 C C . HIS A 1 191 ? -94.445 39.133 59.948 1.00 64.81 191 HIS A C 1
ATOM 1528 O O . HIS A 1 191 ? -93.991 38.618 60.964 1.00 64.81 191 HIS A O 1
ATOM 1534 N N . PRO A 1 192 ? -95.522 39.941 60.029 1.00 58.75 192 PRO A N 1
ATOM 1535 C CA . PRO A 1 192 ? -96.030 40.425 61.318 1.00 58.75 192 PRO A CA 1
ATOM 1536 C C . PRO A 1 192 ? -96.835 39.410 62.151 1.00 58.75 192 PRO A C 1
ATOM 1538 O O . PRO A 1 192 ? -97.160 39.723 63.298 1.00 58.75 192 PRO A O 1
ATOM 1541 N N . THR A 1 193 ? -97.230 38.256 61.597 1.00 58.28 193 THR A N 1
ATOM 1542 C CA . THR A 1 193 ? -98.187 37.325 62.245 1.00 58.28 193 THR A CA 1
ATOM 1543 C C . THR A 1 193 ? -98.038 35.838 61.885 1.00 58.28 193 THR A C 1
ATOM 1545 O O . THR A 1 193 ? -98.920 35.056 62.236 1.00 58.28 193 THR A O 1
ATOM 1548 N N . ARG A 1 194 ? -97.007 35.434 61.130 1.00 63.09 194 ARG A N 1
ATOM 1549 C CA . ARG A 1 194 ? -96.854 34.059 60.599 1.00 63.09 194 ARG A CA 1
ATOM 1550 C C . ARG A 1 194 ? -95.380 33.727 60.422 1.00 63.09 194 ARG A C 1
ATOM 1552 O O . ARG A 1 194 ? -94.613 34.640 60.137 1.00 63.09 194 ARG A O 1
ATOM 1559 N N . THR A 1 195 ? -95.021 32.457 60.572 1.00 69.31 195 THR A N 1
ATOM 1560 C CA . THR A 1 195 ? -93.630 32.001 60.695 1.00 69.31 195 THR A CA 1
ATOM 1561 C C . THR A 1 195 ? -93.464 30.618 60.070 1.00 69.31 195 THR A C 1
ATOM 1563 O O . THR A 1 195 ? -94.340 29.768 60.240 1.00 69.31 195 THR A O 1
ATOM 1566 N N . THR A 1 196 ? -92.345 30.391 59.386 1.00 79.31 196 THR A N 1
ATOM 1567 C CA . THR A 1 196 ? -91.909 29.062 58.931 1.00 79.31 196 THR A CA 1
ATOM 1568 C C . THR A 1 196 ? -90.960 28.464 59.966 1.00 79.31 196 THR A C 1
ATOM 1570 O O . THR A 1 196 ? -90.135 29.182 60.530 1.00 79.31 196 THR A O 1
ATOM 1573 N N . SER A 1 197 ? -91.068 27.158 60.195 1.00 83.44 197 SER A N 1
ATOM 1574 C CA . SER A 1 197 ? -90.153 26.382 61.030 1.00 83.44 197 SER A CA 1
ATOM 1575 C C . SER A 1 197 ? -89.553 25.242 60.224 1.00 83.44 197 SER A C 1
ATOM 1577 O O . SER A 1 197 ? -90.288 24.470 59.607 1.00 83.44 197 SER A O 1
ATOM 1579 N N . PHE A 1 198 ? -88.229 25.131 60.253 1.00 88.06 198 PHE A N 1
ATOM 1580 C CA . PHE A 1 198 ? -87.477 24.036 59.655 1.00 88.06 198 PHE A CA 1
ATOM 1581 C C . PHE A 1 198 ? -86.964 23.109 60.757 1.00 88.06 198 PHE A C 1
ATOM 1583 O O . PHE A 1 198 ? -86.413 23.566 61.758 1.00 88.06 198 PHE A O 1
ATOM 1590 N N . PHE A 1 199 ? -87.126 21.807 60.560 1.00 89.94 199 PHE A N 1
ATOM 1591 C CA . PHE A 1 199 ? -86.651 20.763 61.459 1.00 89.94 199 PHE A CA 1
ATOM 1592 C C . PHE A 1 199 ? -85.612 19.910 60.728 1.00 89.94 199 PHE A C 1
ATOM 1594 O O . PHE A 1 199 ? -85.782 19.637 59.538 1.00 89.94 199 PHE A O 1
ATOM 1601 N N . ILE A 1 200 ? -84.537 19.514 61.409 1.00 92.44 200 ILE A N 1
ATOM 1602 C CA . ILE A 1 200 ? -83.390 18.799 60.823 1.00 92.44 200 ILE A CA 1
ATOM 1603 C C . ILE A 1 200 ? -82.959 17.681 61.776 1.00 92.44 200 ILE A C 1
ATOM 1605 O O . ILE A 1 200 ? -82.913 17.891 62.988 1.00 92.44 200 ILE A O 1
ATOM 1609 N N . ASP A 1 201 ? -82.656 16.500 61.241 1.00 91.19 201 ASP A N 1
ATOM 1610 C CA . ASP A 1 201 ? -82.334 15.301 62.022 1.00 91.19 201 ASP A CA 1
ATOM 1611 C C . ASP A 1 201 ? -81.443 14.312 61.236 1.00 91.19 201 ASP A C 1
ATOM 1613 O O . ASP A 1 201 ? -81.191 14.503 60.043 1.00 91.19 201 ASP A O 1
ATOM 1617 N N . ASP A 1 202 ? -80.950 13.261 61.901 1.00 91.69 202 ASP A N 1
ATOM 1618 C CA . ASP A 1 202 ? -80.198 12.127 61.333 1.00 91.69 202 ASP A CA 1
ATOM 1619 C C . ASP A 1 202 ? -79.064 12.535 60.355 1.00 91.69 202 ASP A C 1
ATOM 1621 O O . ASP A 1 202 ? -78.844 11.921 59.303 1.00 91.69 202 ASP A O 1
ATOM 1625 N N . VAL A 1 203 ? -78.313 13.592 60.690 1.00 92.81 203 VAL A N 1
ATOM 1626 C CA . VAL A 1 203 ? -77.236 14.123 59.839 1.00 92.81 203 VAL A CA 1
ATOM 1627 C C . VAL A 1 203 ? -76.024 13.184 59.858 1.00 92.81 203 VAL A C 1
ATOM 1629 O O . VAL A 1 203 ? -75.444 12.919 60.911 1.00 92.81 203 VAL A O 1
ATOM 1632 N N . SER A 1 204 ? -75.577 12.706 58.695 1.00 91.31 204 SER A N 1
ATOM 1633 C CA . SER A 1 204 ? -74.425 11.801 58.576 1.00 91.31 204 SER A CA 1
ATOM 1634 C C . SER A 1 204 ? -73.465 12.221 57.462 1.00 91.31 204 SER A C 1
ATOM 1636 O O . SER A 1 204 ? -73.886 12.623 56.382 1.00 91.31 204 SER A O 1
ATOM 1638 N N . LEU A 1 205 ? -72.156 12.107 57.705 1.00 91.44 205 LEU A N 1
ATOM 1639 C CA . LEU A 1 205 ? -71.120 12.321 56.690 1.00 91.44 205 LEU A CA 1
ATOM 1640 C C . LEU A 1 205 ? -70.290 11.044 56.550 1.00 91.44 205 LEU A C 1
ATOM 1642 O O . LEU A 1 205 ? -69.479 10.738 57.421 1.00 91.44 205 LEU A O 1
ATOM 1646 N N . SER A 1 206 ? -70.495 10.291 55.474 1.00 89.38 206 SER A N 1
ATOM 1647 C CA . SER A 1 206 ? -69.755 9.061 55.179 1.00 89.38 206 SER A CA 1
ATOM 1648 C C . SER A 1 206 ? -68.543 9.361 54.300 1.00 89.38 206 SER A C 1
ATOM 1650 O O . SER A 1 206 ? -68.698 9.824 53.171 1.00 89.38 206 SER A O 1
ATOM 1652 N N . ILE A 1 207 ? -67.345 9.044 54.792 1.00 86.69 207 ILE A N 1
ATOM 1653 C CA . ILE A 1 207 ? -66.070 9.165 54.067 1.00 86.69 207 ILE A CA 1
ATOM 1654 C C . ILE A 1 207 ? -65.544 7.760 53.771 1.00 86.69 207 ILE A C 1
ATOM 1656 O O . ILE A 1 207 ? -65.496 6.937 54.682 1.00 86.69 207 ILE A O 1
ATOM 1660 N N . CYS A 1 208 ? -65.149 7.476 52.527 1.00 79.94 208 CYS A N 1
ATOM 1661 C CA . CYS A 1 208 ? -64.624 6.170 52.114 1.00 79.94 208 CYS A CA 1
ATOM 1662 C C . CYS A 1 208 ? -63.304 6.300 51.339 1.00 79.94 208 CYS A C 1
ATOM 1664 O O . CYS A 1 208 ? -63.153 7.219 50.533 1.00 79.94 208 CYS A O 1
ATOM 1666 N N . ASN A 1 209 ? -62.408 5.321 51.512 1.00 74.12 209 ASN A N 1
ATOM 1667 C CA . ASN A 1 209 ? -61.121 5.208 50.810 1.00 74.12 209 ASN A CA 1
ATOM 1668 C C . ASN A 1 209 ? -61.007 3.825 50.162 1.00 74.12 209 ASN A C 1
ATOM 1670 O O . ASN A 1 209 ? -61.396 2.852 50.810 1.00 74.12 209 ASN A O 1
ATOM 1674 N N . SER A 1 210 ? -60.425 3.681 48.969 1.00 64.81 210 SER A N 1
ATOM 1675 C CA . SER A 1 210 ? -60.142 2.355 48.394 1.00 64.81 210 SER A CA 1
ATOM 1676 C C . SER A 1 210 ? -58.683 1.918 48.547 1.00 64.81 210 SER A C 1
ATOM 1678 O O . SER A 1 210 ? -57.748 2.714 48.514 1.00 64.81 210 SER A O 1
ATOM 1680 N N . GLN A 1 211 ? -58.490 0.614 48.754 1.00 66.69 211 GLN A N 1
ATOM 1681 C CA . GLN A 1 211 ? -57.173 0.003 48.931 1.00 66.69 211 GLN A CA 1
ATOM 1682 C C . GLN A 1 211 ? -56.769 -0.768 47.668 1.00 66.69 211 GLN A C 1
ATOM 1684 O O . GLN A 1 211 ? -57.574 -1.530 47.126 1.00 66.69 211 GLN A O 1
ATOM 1689 N N . GLN A 1 212 ? -55.537 -0.561 47.193 1.00 75.06 212 GLN A N 1
ATOM 1690 C CA . GLN A 1 212 ? -55.004 -1.126 45.944 1.00 75.06 212 GLN A CA 1
ATOM 1691 C C . GLN A 1 212 ? -53.525 -1.524 46.096 1.00 75.06 212 GLN A C 1
ATOM 1693 O O . GLN A 1 212 ? -52.824 -1.051 46.994 1.00 75.06 212 GLN A O 1
ATOM 1698 N N . THR A 1 213 ? -53.059 -2.422 45.230 1.00 86.50 213 THR A N 1
ATOM 1699 C CA . THR A 1 213 ? -51.627 -2.676 44.990 1.00 86.50 213 THR A CA 1
ATOM 1700 C C . THR A 1 213 ? -51.131 -1.745 43.882 1.00 86.50 213 THR A C 1
ATOM 1702 O O . THR A 1 213 ? -51.941 -1.265 43.100 1.00 86.50 213 THR A O 1
ATOM 1705 N N . ASP A 1 214 ? -49.829 -1.479 43.809 1.00 91.50 214 ASP A N 1
ATOM 1706 C CA . ASP A 1 214 ? -49.229 -0.703 42.712 1.00 91.50 214 ASP A CA 1
ATOM 1707 C C . ASP A 1 214 ? -47.830 -1.258 42.466 1.00 91.50 214 ASP A C 1
ATOM 1709 O O . ASP A 1 214 ? -46.842 -0.767 43.019 1.00 91.50 214 ASP A O 1
ATOM 1713 N N . LEU A 1 215 ? -47.745 -2.390 41.772 1.00 95.06 215 LEU A N 1
ATOM 1714 C CA . LEU A 1 215 ? -46.449 -2.971 41.435 1.00 95.06 215 LEU A CA 1
ATOM 1715 C C . LEU A 1 215 ? -45.740 -2.090 40.396 1.00 95.06 215 LEU A C 1
ATOM 1717 O O . LEU A 1 215 ? -46.339 -1.188 39.826 1.00 95.06 215 LEU A O 1
ATOM 1721 N N . SER A 1 216 ? -44.442 -2.305 40.185 1.00 96.06 216 SER A N 1
ATOM 1722 C CA . SER A 1 216 ? -43.759 -1.812 38.985 1.00 96.06 216 SER A CA 1
ATOM 1723 C C . SER A 1 216 ? -42.508 -2.631 38.681 1.00 96.06 216 SER A C 1
ATOM 1725 O O . SER A 1 216 ? -41.933 -3.269 39.575 1.00 96.06 216 SER A O 1
ATOM 1727 N N . LEU A 1 217 ? -42.058 -2.610 37.422 1.00 98.06 217 LEU A N 1
ATOM 1728 C CA . LEU A 1 217 ? -40.809 -3.248 37.009 1.00 98.06 217 LEU A CA 1
ATOM 1729 C C . LEU A 1 217 ? -40.063 -2.416 35.962 1.00 98.06 217 LEU A C 1
ATOM 1731 O O . LEU A 1 217 ? -40.597 -2.066 34.915 1.00 98.06 217 LEU A O 1
ATOM 1735 N N . SER A 1 218 ? -38.775 -2.182 36.199 1.00 97.62 218 SER A N 1
ATOM 1736 C CA . SER A 1 218 ? -37.860 -1.561 35.237 1.00 97.62 218 SER A CA 1
ATOM 1737 C C . SER A 1 218 ? -36.646 -2.454 34.975 1.00 97.62 218 SER A C 1
ATOM 1739 O O . SER A 1 218 ? -36.280 -3.293 35.803 1.00 97.62 218 SER A O 1
ATOM 1741 N N . LYS A 1 219 ? -36.040 -2.317 33.791 1.00 97.94 219 LYS A N 1
ATOM 1742 C CA . LYS A 1 219 ? -34.940 -3.173 33.334 1.00 97.94 219 LYS A CA 1
ATOM 1743 C C . LYS A 1 219 ? -33.829 -2.367 32.677 1.00 97.94 219 LYS A C 1
ATOM 1745 O O . LYS A 1 219 ? -34.079 -1.584 31.765 1.00 97.94 219 LYS A O 1
ATOM 1750 N N . THR A 1 220 ? -32.592 -2.633 33.082 1.00 97.94 220 THR A N 1
ATOM 1751 C CA . THR A 1 220 ? -31.380 -2.074 32.467 1.00 97.94 220 THR A CA 1
ATOM 1752 C C . THR A 1 220 ? -30.423 -3.186 32.035 1.00 97.94 220 THR A C 1
ATOM 1754 O O . THR A 1 220 ? -30.583 -4.353 32.411 1.00 97.94 220 THR A O 1
ATOM 1757 N N . ALA A 1 221 ? -29.450 -2.836 31.192 1.00 97.19 221 ALA A N 1
ATOM 1758 C CA . ALA A 1 221 ? -28.451 -3.753 30.654 1.00 97.19 221 ALA A CA 1
ATOM 1759 C C . ALA A 1 221 ? -27.078 -3.070 30.582 1.00 97.19 221 ALA A C 1
ATOM 1761 O O . ALA A 1 221 ? -27.002 -1.883 30.264 1.00 97.19 221 ALA A O 1
ATOM 1762 N N . HIS A 1 222 ? -25.999 -3.804 30.863 1.00 93.88 222 HIS A N 1
ATOM 1763 C CA . HIS A 1 222 ? -24.631 -3.290 30.754 1.00 93.88 222 HIS A CA 1
ATOM 1764 C C . HIS A 1 222 ? -23.620 -4.416 30.448 1.00 93.88 222 HIS A C 1
ATOM 1766 O O . HIS A 1 222 ? -23.704 -5.476 31.077 1.00 93.88 222 HIS A O 1
ATOM 1772 N N . PRO A 1 223 ? -22.644 -4.216 29.538 1.00 92.81 223 PRO A N 1
ATOM 1773 C CA . PRO A 1 223 ? -22.407 -3.010 28.737 1.00 92.81 223 PRO A CA 1
ATOM 1774 C C . PRO A 1 223 ? -23.389 -2.854 27.565 1.00 92.81 223 PRO A C 1
ATOM 1776 O O . PRO A 1 223 ? -23.949 -3.830 27.074 1.00 92.81 223 PRO A O 1
ATOM 1779 N N . ASP A 1 224 ? -23.560 -1.621 27.094 1.00 89.38 224 ASP A N 1
ATOM 1780 C CA . ASP A 1 224 ? -24.231 -1.303 25.830 1.00 89.38 224 ASP A CA 1
ATOM 1781 C C . ASP A 1 224 ? -23.403 -0.228 25.098 1.00 89.38 224 ASP A C 1
ATOM 1783 O O . ASP A 1 224 ? -23.204 0.851 25.663 1.00 89.38 224 ASP A O 1
ATOM 1787 N N . PRO A 1 225 ? -22.855 -0.493 23.895 1.00 89.31 225 PRO A N 1
ATOM 1788 C CA . PRO A 1 225 ? -22.907 -1.753 23.151 1.00 89.31 225 PRO A CA 1
ATOM 1789 C C . PRO A 1 225 ? -22.114 -2.894 23.810 1.00 89.31 225 PRO A C 1
ATOM 1791 O O . PRO A 1 225 ? -21.104 -2.673 24.477 1.00 89.31 225 PRO A O 1
ATOM 1794 N N . VAL A 1 226 ? -22.524 -4.132 23.533 1.00 88.75 226 VAL A N 1
ATOM 1795 C CA . VAL A 1 226 ? -21.805 -5.368 23.898 1.00 88.75 226 VAL A CA 1
ATOM 1796 C C . VAL A 1 226 ? -21.219 -6.032 22.646 1.00 88.75 226 VAL A C 1
ATOM 1798 O O . VAL A 1 226 ? -21.739 -5.864 21.542 1.00 88.75 226 VAL A O 1
ATOM 1801 N N . LEU A 1 227 ? -20.128 -6.789 22.786 1.00 83.44 227 LEU A N 1
ATOM 1802 C CA . LEU A 1 227 ? -19.574 -7.586 21.684 1.00 83.44 227 LEU A CA 1
ATOM 1803 C C . LEU A 1 227 ? -20.215 -8.980 21.635 1.00 83.44 227 LEU A C 1
ATOM 1805 O O . LEU A 1 227 ? -20.497 -9.586 22.669 1.00 83.44 227 LEU A O 1
ATOM 1809 N N . ALA A 1 228 ? -20.388 -9.531 20.436 1.00 84.38 228 ALA A N 1
ATOM 1810 C CA . ALA A 1 228 ? -20.787 -10.924 20.263 1.00 84.38 228 ALA A CA 1
ATOM 1811 C C . ALA A 1 228 ? -19.791 -11.872 20.969 1.00 84.38 228 ALA A C 1
ATOM 1813 O O . ALA A 1 228 ? -18.575 -11.708 20.848 1.00 84.38 228 ALA A O 1
ATOM 1814 N N . GLY A 1 229 ? -20.294 -12.853 21.723 1.00 82.25 229 GLY A N 1
ATOM 1815 C CA . GLY A 1 229 ? -19.484 -13.739 22.570 1.00 82.25 229 GLY A CA 1
ATOM 1816 C C . GLY A 1 229 ? -19.220 -13.232 23.995 1.00 82.25 229 GLY A C 1
ATOM 1817 O O . GLY A 1 229 ? -18.771 -14.019 24.825 1.00 82.25 229 GLY A O 1
ATOM 1818 N N . GLN A 1 230 ? -19.496 -11.961 24.313 1.00 86.56 230 GLN A N 1
ATOM 1819 C CA . GLN A 1 230 ? -19.257 -11.397 25.650 1.00 86.56 230 GLN A CA 1
ATOM 1820 C C . GLN A 1 230 ? -20.447 -11.553 26.606 1.00 86.56 230 GLN A C 1
ATOM 1822 O O . GLN A 1 230 ? -21.572 -11.874 26.212 1.00 86.56 230 GLN A O 1
ATOM 1827 N N . THR A 1 231 ? -20.176 -11.321 27.891 1.00 92.81 231 THR A N 1
ATOM 1828 C CA . THR A 1 231 ? -21.186 -11.295 28.954 1.00 92.81 231 THR A CA 1
ATOM 1829 C C . THR A 1 231 ? -21.930 -9.959 28.973 1.00 92.81 231 THR A C 1
ATOM 1831 O O . THR A 1 231 ? -21.319 -8.895 28.914 1.00 92.81 231 THR A O 1
ATOM 1834 N N . LEU A 1 232 ? -23.252 -10.031 29.108 1.00 95.94 232 LEU A N 1
ATOM 1835 C CA . LEU A 1 232 ? -24.168 -8.918 29.324 1.00 95.94 232 LEU A CA 1
ATOM 1836 C C . LEU A 1 232 ? -24.858 -9.108 30.683 1.00 95.94 232 LEU A C 1
ATOM 1838 O O . LEU A 1 232 ? -25.422 -10.172 30.954 1.00 95.94 232 LEU A O 1
ATOM 1842 N N . THR A 1 233 ? -24.817 -8.090 31.536 1.00 98.12 233 THR A N 1
ATOM 1843 C CA . THR A 1 233 ? -25.518 -8.069 32.826 1.00 98.12 233 THR A CA 1
ATOM 1844 C C . THR A 1 233 ? -26.870 -7.390 32.656 1.00 98.12 233 THR A C 1
ATOM 1846 O O . THR A 1 233 ? -26.947 -6.319 32.057 1.00 98.12 233 THR A O 1
ATOM 1849 N N . TYR A 1 234 ? -27.924 -7.987 33.210 1.00 98.25 234 TYR A N 1
ATOM 1850 C CA . TYR A 1 234 ? -29.245 -7.382 33.342 1.00 98.25 234 TYR A CA 1
ATOM 1851 C C . TYR A 1 234 ? -29.563 -7.113 34.814 1.00 98.25 234 TYR A C 1
ATOM 1853 O O . TYR A 1 234 ? -29.422 -8.007 35.653 1.00 98.25 234 TYR A O 1
ATOM 1861 N N . THR A 1 235 ? -30.089 -5.922 35.091 1.00 98.12 235 THR A N 1
ATOM 1862 C CA . THR A 1 235 ? -30.717 -5.574 36.373 1.00 98.12 235 THR A CA 1
ATOM 1863 C C . THR A 1 235 ? -32.221 -5.420 36.164 1.00 98.12 235 THR A C 1
ATOM 1865 O O . THR A 1 235 ? -32.663 -4.871 35.152 1.00 98.12 235 THR A O 1
ATOM 1868 N N . LEU A 1 236 ? -33.004 -5.946 37.105 1.00 98.25 236 LEU A N 1
ATOM 1869 C CA . LEU A 1 236 ? -34.455 -5.817 37.201 1.00 98.25 236 LEU A CA 1
ATOM 1870 C C . LEU A 1 236 ? -34.794 -5.144 38.533 1.00 98.25 236 LEU A C 1
ATOM 1872 O O . LEU A 1 236 ? -34.648 -5.771 39.583 1.00 98.25 236 LEU A O 1
ATOM 1876 N N . THR A 1 237 ? -35.246 -3.896 38.486 1.00 97.88 237 THR A N 1
ATOM 1877 C CA . THR A 1 237 ? -35.570 -3.084 39.669 1.00 97.88 237 THR A CA 1
ATOM 1878 C C . THR A 1 237 ? -37.089 -3.006 39.805 1.00 97.88 237 THR A C 1
ATOM 1880 O O . THR A 1 237 ? -37.768 -2.583 38.866 1.00 97.88 237 THR A O 1
ATOM 1883 N N . TYR A 1 238 ? -37.622 -3.453 40.944 1.00 97.38 238 TYR A N 1
ATOM 1884 C CA . TYR A 1 238 ? -39.059 -3.621 41.198 1.00 97.38 238 TYR A CA 1
ATOM 1885 C C . TYR A 1 238 ? -39.522 -2.832 42.433 1.00 97.38 238 TYR A C 1
ATOM 1887 O O . TYR A 1 238 ? -38.725 -2.565 43.340 1.00 97.38 238 TYR A O 1
ATOM 1895 N N . SER A 1 239 ? -40.821 -2.535 42.522 1.00 96.00 239 SER A N 1
ATOM 1896 C CA . SER A 1 239 ? -41.461 -1.972 43.724 1.00 96.00 239 SER A CA 1
ATOM 1897 C C . SER A 1 239 ? -42.912 -2.438 43.911 1.00 96.00 239 SER A C 1
ATOM 1899 O O . SER A 1 239 ? -43.496 -3.044 43.016 1.00 96.00 239 SER A O 1
ATOM 1901 N N . ASN A 1 240 ? -43.478 -2.147 45.087 1.00 94.94 240 ASN A N 1
ATOM 1902 C CA . ASN A 1 240 ? -44.913 -1.985 45.323 1.00 94.94 240 ASN A CA 1
ATOM 1903 C C . ASN A 1 240 ? -45.139 -0.614 45.987 1.00 94.94 240 ASN A C 1
ATOM 1905 O O . ASN A 1 240 ? -44.770 -0.436 47.148 1.00 94.94 240 ASN A O 1
ATOM 1909 N N . ALA A 1 241 ? -45.710 0.357 45.277 1.00 90.81 241 ALA A N 1
ATOM 1910 C CA . ALA A 1 241 ? -46.057 1.679 45.806 1.00 90.81 241 ALA A CA 1
ATOM 1911 C C . ALA A 1 241 ? -47.485 1.746 46.395 1.00 90.81 241 ALA A C 1
ATOM 1913 O O . ALA A 1 241 ? -47.857 2.757 46.990 1.00 90.81 241 ALA A O 1
ATOM 1914 N N . GLY A 1 242 ? -48.269 0.670 46.265 1.00 85.06 242 GLY A N 1
ATOM 1915 C CA . GLY A 1 242 ? -49.678 0.629 46.648 1.00 85.06 242 GLY A CA 1
ATOM 1916 C C . GLY A 1 242 ? -49.907 0.585 48.157 1.00 85.06 242 GLY A C 1
ATOM 1917 O O . GLY A 1 242 ? -49.018 0.259 48.946 1.00 85.06 242 GLY A O 1
ATOM 1918 N N . SER A 1 243 ? -51.143 0.873 48.567 1.00 79.19 243 SER A N 1
ATOM 1919 C CA . SER A 1 243 ? -51.566 0.853 49.973 1.00 79.19 243 SER A CA 1
ATOM 1920 C C . SER A 1 243 ? -51.729 -0.560 50.553 1.00 79.19 243 SER A C 1
ATOM 1922 O O . SER A 1 243 ? -51.742 -0.716 51.774 1.00 79.19 243 SER A O 1
ATOM 1924 N N . MET A 1 244 ? -51.802 -1.598 49.709 1.00 85.31 244 MET A N 1
ATOM 1925 C CA . MET A 1 244 ? -51.869 -3.009 50.115 1.00 85.31 244 MET A CA 1
ATOM 1926 C C . MET A 1 244 ? -50.588 -3.792 49.815 1.00 85.31 244 MET A C 1
ATOM 1928 O O . MET A 1 244 ? -49.851 -3.498 48.877 1.00 85.31 244 MET A O 1
ATOM 1932 N N . ALA A 1 245 ? -50.356 -4.858 50.587 1.00 88.75 245 ALA A N 1
ATOM 1933 C CA . ALA A 1 245 ? -49.336 -5.851 50.266 1.00 88.75 245 ALA A CA 1
ATOM 1934 C C . ALA A 1 245 ? -49.780 -6.715 49.073 1.00 88.75 245 ALA A C 1
ATOM 1936 O O . ALA A 1 245 ? -50.872 -7.281 49.104 1.00 88.75 245 ALA A O 1
ATOM 1937 N N . ALA A 1 246 ? -48.920 -6.857 48.067 1.00 90.75 246 ALA A N 1
ATOM 1938 C CA . ALA A 1 246 ? -49.158 -7.662 46.872 1.00 90.75 246 ALA A CA 1
ATOM 1939 C C . ALA A 1 246 ? -48.928 -9.163 47.163 1.00 90.75 246 ALA A C 1
ATOM 1941 O O . ALA A 1 246 ? -47.810 -9.531 47.545 1.00 90.75 246 ALA A O 1
ATOM 1942 N N . PRO A 1 247 ? -49.942 -10.048 47.058 1.00 91.88 247 PRO A N 1
ATOM 1943 C CA . PRO A 1 247 ? -49.811 -11.463 47.406 1.00 91.88 247 PRO A CA 1
ATOM 1944 C C . PRO A 1 247 ? -49.315 -12.330 46.239 1.00 91.88 247 PRO A C 1
ATOM 1946 O O . PRO A 1 247 ? -49.862 -12.287 45.137 1.00 91.88 247 PRO A O 1
ATOM 1949 N N . ALA A 1 248 ? -48.359 -13.222 46.519 1.00 92.25 248 ALA A N 1
ATOM 1950 C CA . ALA A 1 248 ? -47.809 -14.199 45.571 1.00 92.25 248 ALA A CA 1
ATOM 1951 C C . ALA A 1 248 ? -47.159 -13.571 44.315 1.00 92.25 248 ALA A C 1
ATOM 1953 O O . ALA A 1 248 ? -47.378 -14.031 43.193 1.00 92.25 248 ALA A O 1
ATOM 1954 N N . VAL A 1 249 ? -46.351 -12.523 44.512 1.00 95.69 249 VAL A N 1
ATOM 1955 C CA . VAL A 1 249 ? -45.678 -11.779 43.434 1.00 95.69 249 VAL A CA 1
ATOM 1956 C C . VAL A 1 249 ? -44.659 -12.656 42.702 1.00 95.69 249 VAL A C 1
ATOM 1958 O O . VAL A 1 249 ? -43.814 -13.307 43.325 1.00 95.69 249 VAL A O 1
ATOM 1961 N N . SER A 1 250 ? -44.685 -12.630 41.371 1.00 95.81 250 SER A N 1
ATOM 1962 C CA . SER A 1 250 ? -43.704 -13.277 40.506 1.00 95.81 250 SER A CA 1
ATOM 1963 C C . SER A 1 250 ? -43.140 -12.307 39.472 1.00 95.81 250 SER A C 1
ATOM 1965 O O . SER A 1 250 ? -43.873 -11.552 38.841 1.00 95.81 250 SER A O 1
ATOM 1967 N N . ILE A 1 251 ? -41.820 -12.353 39.282 1.00 98.00 251 ILE A N 1
ATOM 1968 C CA . ILE A 1 251 ? -41.124 -11.673 38.183 1.00 98.00 251 ILE A CA 1
ATOM 1969 C C . ILE A 1 251 ? -40.681 -12.742 37.190 1.00 98.00 251 ILE A C 1
ATOM 1971 O O . ILE A 1 251 ? -40.085 -13.748 37.581 1.00 98.00 251 ILE A O 1
ATOM 1975 N N . THR A 1 252 ? -40.937 -12.523 35.905 1.00 97.62 252 THR A N 1
ATOM 1976 C CA . THR A 1 252 ? -40.521 -13.419 34.822 1.00 97.62 252 THR A CA 1
ATOM 1977 C C . THR A 1 252 ? -39.725 -12.674 33.757 1.00 97.62 252 THR A C 1
ATOM 1979 O O . THR A 1 252 ? -40.008 -11.519 33.460 1.00 97.62 252 THR A O 1
ATOM 1982 N N . ASP A 1 253 ? -38.719 -13.332 33.182 1.00 98.19 253 ASP A N 1
ATOM 1983 C CA . ASP A 1 253 ? -37.820 -12.777 32.161 1.00 98.19 253 ASP A CA 1
ATOM 1984 C C . ASP A 1 253 ? -37.577 -13.844 31.082 1.00 98.19 253 ASP A C 1
ATOM 1986 O O . ASP A 1 253 ? -37.288 -15.001 31.403 1.00 98.19 253 ASP A O 1
ATOM 1990 N N . THR A 1 254 ? -37.769 -13.504 29.802 1.00 95.50 254 THR A N 1
ATOM 1991 C CA . THR A 1 254 ? -37.722 -14.483 28.697 1.00 95.50 254 THR A CA 1
ATOM 1992 C C . THR A 1 254 ? -36.536 -14.226 27.779 1.00 95.50 254 THR A C 1
ATOM 1994 O O . THR A 1 254 ? -36.659 -13.568 26.745 1.00 95.50 254 THR A O 1
ATOM 1997 N N . LEU A 1 255 ? -35.402 -14.840 28.121 1.00 96.56 255 LEU A N 1
ATOM 1998 C CA . LEU A 1 255 ? -34.123 -14.664 27.432 1.00 96.56 255 LEU A CA 1
ATOM 1999 C C . LEU A 1 255 ? -34.238 -14.860 25.910 1.00 96.56 255 LEU A C 1
ATOM 2001 O O . LEU A 1 255 ? -34.802 -15.871 25.478 1.00 96.56 255 LEU A O 1
ATOM 2005 N N . PRO A 1 256 ? -33.673 -13.974 25.070 1.00 95.50 256 PRO A N 1
ATOM 2006 C CA . PRO A 1 256 ? -33.637 -14.153 23.618 1.00 95.50 256 PRO A CA 1
ATOM 2007 C C . PRO A 1 256 ? -32.935 -15.444 23.173 1.00 95.50 256 PRO A C 1
ATOM 2009 O O . PRO A 1 256 ? -32.101 -15.997 23.882 1.00 95.50 256 PRO A O 1
ATOM 2012 N N . LEU A 1 257 ? -33.216 -15.905 21.949 1.00 93.50 257 LEU A N 1
ATOM 2013 C CA . LEU A 1 257 ? -32.475 -17.024 21.333 1.00 93.50 257 LEU A CA 1
ATOM 2014 C C . LEU A 1 257 ? -30.981 -16.706 21.121 1.00 93.50 257 LEU A C 1
ATOM 2016 O O . LEU A 1 257 ? -30.166 -17.616 21.005 1.00 93.50 257 LEU A O 1
ATOM 2020 N N . SER A 1 258 ? -30.632 -15.419 21.081 1.00 93.75 258 SER A N 1
ATOM 2021 C CA . SER A 1 258 ? -29.274 -14.914 20.877 1.00 93.75 258 SER A CA 1
ATOM 2022 C C . SER A 1 258 ? -28.405 -14.904 22.142 1.00 93.75 258 SER A C 1
ATOM 2024 O O . SER A 1 258 ? -27.280 -14.414 22.073 1.00 93.75 258 SER A O 1
ATOM 2026 N N . VAL A 1 259 ? -28.889 -15.400 23.290 1.00 96.44 259 VAL A N 1
ATOM 2027 C CA . VAL A 1 259 ? -28.121 -15.432 24.548 1.00 96.44 259 VAL A CA 1
ATOM 2028 C C . VAL A 1 259 ? -28.258 -16.757 25.301 1.00 96.44 259 VAL A C 1
ATOM 2030 O O . VAL A 1 259 ? -29.253 -17.469 25.176 1.00 96.44 259 VAL A O 1
ATOM 2033 N N . THR A 1 260 ? -27.267 -17.065 26.137 1.00 95.69 260 THR A N 1
ATOM 2034 C CA . THR A 1 260 ? -27.284 -18.184 27.095 1.00 95.69 260 THR A CA 1
ATOM 2035 C C . THR A 1 260 ? -27.221 -17.639 28.520 1.00 95.69 260 THR A C 1
ATOM 2037 O O . THR A 1 260 ? -26.464 -16.712 28.778 1.00 95.69 260 THR A O 1
ATOM 2040 N N . TYR A 1 261 ? -27.992 -18.194 29.459 1.00 96.75 261 TYR A N 1
ATOM 2041 C CA . TYR A 1 261 ? -27.963 -17.763 30.864 1.00 96.75 261 TYR A CA 1
ATOM 2042 C C . TYR A 1 261 ? -26.595 -18.018 31.521 1.00 96.75 261 TYR A C 1
ATOM 2044 O O . TYR A 1 261 ? -26.144 -19.165 31.544 1.00 96.75 261 TYR A O 1
ATOM 2052 N N . GLY A 1 262 ? -25.975 -16.968 32.068 1.00 92.00 262 GLY A N 1
ATOM 2053 C CA . GLY A 1 262 ? -24.645 -17.002 32.687 1.00 92.00 262 GLY A CA 1
ATOM 2054 C C . GLY A 1 262 ? -24.668 -17.244 34.199 1.00 92.00 262 GLY A C 1
ATOM 2055 O O . GLY A 1 262 ? -23.853 -18.012 34.703 1.00 92.00 262 GLY A O 1
ATOM 2056 N N . GLY A 1 263 ? -25.619 -16.649 34.927 1.00 94.50 263 GLY A N 1
ATOM 2057 C CA . GLY A 1 263 ? -25.742 -16.832 36.377 1.00 94.50 263 GLY A CA 1
ATOM 2058 C C . GLY A 1 263 ? -26.553 -15.741 37.077 1.00 94.50 263 GLY A C 1
ATOM 2059 O O . GLY A 1 263 ? -26.918 -14.737 36.473 1.00 94.50 263 GLY A O 1
ATOM 2060 N N . LEU A 1 264 ? -26.834 -15.943 38.365 1.00 96.56 264 LEU A N 1
ATOM 2061 C CA . LEU A 1 264 ? -27.437 -14.949 39.258 1.00 96.56 264 LEU A CA 1
ATOM 2062 C C . LEU A 1 264 ? -26.315 -14.220 40.012 1.00 96.56 264 LEU A C 1
ATOM 2064 O O . LEU A 1 264 ? -25.401 -14.877 40.507 1.00 96.56 264 LEU A O 1
ATOM 2068 N N . LEU A 1 265 ? -26.392 -12.892 40.110 1.00 95.06 265 LEU A N 1
ATOM 2069 C CA . LEU A 1 265 ? -25.442 -12.060 40.862 1.00 95.06 265 LEU A CA 1
ATOM 2070 C C . LEU A 1 265 ? -26.047 -11.492 42.152 1.00 95.06 265 LEU A C 1
ATOM 2072 O O . LEU A 1 265 ? -25.359 -11.448 43.167 1.00 95.06 265 LEU A O 1
ATOM 2076 N N . ASN A 1 266 ? -27.317 -11.072 42.129 1.00 94.31 266 ASN A N 1
ATOM 2077 C CA . ASN A 1 266 ? -28.008 -10.521 43.298 1.00 94.31 266 ASN A CA 1
ATOM 2078 C C . ASN A 1 266 ? -29.480 -10.952 43.349 1.00 94.31 266 ASN A C 1
ATOM 2080 O O . ASN A 1 266 ? -30.147 -11.016 42.314 1.00 94.31 266 ASN A O 1
ATOM 2084 N N . GLN A 1 267 ? -29.982 -11.198 44.562 1.00 94.62 267 GLN A N 1
ATOM 2085 C CA . GLN A 1 267 ? -31.386 -11.481 44.852 1.00 94.62 267 GLN A CA 1
ATOM 2086 C C . GLN A 1 267 ? -31.730 -11.057 46.292 1.00 94.62 267 GLN A C 1
ATOM 2088 O O . GLN A 1 267 ? -31.077 -11.539 47.222 1.00 94.62 267 GLN A O 1
ATOM 2093 N N . PRO A 1 268 ? -32.744 -10.197 46.518 1.00 92.12 268 PRO A N 1
ATOM 2094 C CA . PRO A 1 268 ? -33.101 -9.743 47.858 1.00 92.12 268 PRO A CA 1
ATOM 2095 C C . PRO A 1 268 ? -33.732 -10.857 48.701 1.00 92.12 268 PRO A C 1
ATOM 2097 O O . PRO A 1 268 ? -34.380 -11.771 48.183 1.00 92.12 268 PRO A O 1
ATOM 2100 N N . ALA A 1 269 ? -33.573 -10.764 50.022 1.00 87.38 269 ALA A N 1
ATOM 2101 C CA . ALA A 1 269 ? -34.151 -11.725 50.957 1.00 87.38 269 ALA A CA 1
ATOM 2102 C C . ALA A 1 269 ? -35.688 -11.795 50.824 1.00 87.38 269 ALA A C 1
ATOM 2104 O O . ALA A 1 269 ? -36.354 -10.773 50.685 1.00 87.38 269 ALA A O 1
ATOM 2105 N N . GLY A 1 270 ? -36.242 -13.010 50.873 1.00 88.44 270 GLY A N 1
ATOM 2106 C CA . GLY A 1 270 ? -37.669 -13.287 50.649 1.00 88.44 270 GLY A CA 1
ATOM 2107 C C . GLY A 1 270 ? -37.992 -13.794 49.237 1.00 88.44 270 GLY A C 1
ATOM 2108 O O . GLY A 1 270 ? -38.922 -14.586 49.079 1.00 88.44 270 GLY A O 1
ATOM 2109 N N . TRP A 1 271 ? -37.185 -13.440 48.230 1.00 96.00 271 TRP A N 1
ATOM 2110 C CA . TRP A 1 271 ? -37.323 -13.983 46.877 1.00 96.00 271 TRP A CA 1
ATOM 2111 C C . TRP A 1 271 ? -36.729 -15.386 46.738 1.00 96.00 271 TRP A C 1
ATOM 2113 O O . TRP A 1 271 ? -35.669 -15.708 47.278 1.00 96.00 271 TRP A O 1
ATOM 2123 N N . ASN A 1 272 ? -37.397 -16.196 45.922 1.00 94.25 272 ASN A N 1
ATOM 2124 C CA . ASN A 1 272 ? -37.010 -17.542 45.518 1.00 94.25 272 ASN A CA 1
ATOM 2125 C C . ASN A 1 272 ? -36.828 -17.566 43.995 1.00 94.25 272 ASN A C 1
ATOM 2127 O O . ASN A 1 272 ? -37.634 -16.970 43.282 1.00 94.25 272 ASN A O 1
ATOM 2131 N N . GLY A 1 273 ? -35.815 -18.273 43.489 1.00 92.19 273 GLY A N 1
ATOM 2132 C CA . GLY A 1 273 ? -35.534 -18.380 42.052 1.00 92.19 273 GLY A CA 1
ATOM 2133 C C . GLY A 1 273 ? -34.071 -18.078 41.691 1.00 92.19 273 GLY A C 1
ATOM 2134 O O . GLY A 1 273 ? -33.224 -18.091 42.586 1.00 92.19 273 GLY A O 1
ATOM 2135 N N . PRO A 1 274 ? -33.770 -17.838 40.397 1.00 95.38 274 PRO A N 1
ATOM 2136 C CA . PRO A 1 274 ? -34.674 -18.011 39.261 1.00 95.38 274 PRO A CA 1
ATOM 2137 C C . PRO A 1 274 ? -34.917 -19.492 38.951 1.00 95.38 274 PRO A C 1
ATOM 2139 O O . PRO A 1 274 ? -33.990 -20.253 38.667 1.00 95.38 274 PRO A O 1
ATOM 2142 N N . THR A 1 275 ? -36.183 -19.899 38.917 1.00 95.94 275 THR A N 1
ATOM 2143 C CA . THR A 1 275 ? -36.581 -21.184 38.335 1.00 95.94 275 THR A CA 1
ATOM 2144 C C . THR A 1 275 ? -36.422 -21.097 36.818 1.00 95.94 275 THR A C 1
ATOM 2146 O O . THR A 1 275 ? -37.021 -20.229 36.183 1.00 95.94 275 THR A O 1
ATOM 2149 N N . ARG A 1 276 ? -35.614 -21.984 36.222 1.00 95.50 276 ARG A N 1
ATOM 2150 C CA . ARG A 1 276 ? -35.341 -22.000 34.774 1.00 95.50 276 ARG A CA 1
ATOM 2151 C C . ARG A 1 276 ? -36.209 -23.015 34.036 1.00 95.50 276 ARG A C 1
ATOM 2153 O O . ARG A 1 276 ? -36.026 -24.217 34.202 1.00 95.50 276 ARG A O 1
ATOM 2160 N N . THR A 1 277 ? -37.065 -22.532 33.136 1.00 92.94 277 THR A N 1
ATOM 2161 C CA . THR A 1 277 ? -37.845 -23.371 32.209 1.00 92.94 277 THR A CA 1
ATOM 2162 C C . THR A 1 277 ? -37.480 -23.019 30.768 1.00 92.94 277 THR A C 1
ATOM 2164 O O . THR A 1 277 ? -38.039 -22.110 30.155 1.00 92.94 277 THR A O 1
ATOM 2167 N N . GLY A 1 278 ? -36.478 -23.713 30.220 1.00 92.06 278 GLY A N 1
ATOM 2168 C CA . GLY A 1 278 ? -35.912 -23.392 28.907 1.00 92.06 278 GLY A CA 1
ATOM 2169 C C . GLY A 1 278 ? -35.235 -22.016 28.901 1.00 92.06 278 GLY A C 1
ATOM 2170 O O . GLY A 1 278 ? -34.161 -21.863 29.483 1.00 92.06 278 GLY A O 1
ATOM 2171 N N . ARG A 1 279 ? -35.871 -21.037 28.239 1.00 94.62 279 ARG A N 1
ATOM 2172 C CA . ARG A 1 279 ? -35.447 -19.620 28.187 1.00 94.62 279 ARG A CA 1
ATOM 2173 C C . ARG A 1 279 ? -36.132 -18.724 29.228 1.00 94.62 279 ARG A C 1
ATOM 2175 O O . ARG A 1 279 ? -35.721 -17.581 29.379 1.00 94.62 279 ARG A O 1
ATOM 2182 N N . LEU A 1 280 ? -37.162 -19.220 29.914 1.00 96.38 280 LEU A N 1
ATOM 2183 C CA . LEU A 1 280 ? -37.875 -18.471 30.947 1.00 96.38 280 LEU A CA 1
ATOM 2184 C C . LEU A 1 280 ? -37.110 -18.549 32.273 1.00 96.38 280 LEU A C 1
ATOM 2186 O O . LEU A 1 280 ? -36.826 -19.651 32.757 1.00 96.38 280 LEU A O 1
ATOM 2190 N N . LEU A 1 281 ? -36.812 -17.391 32.854 1.00 97.88 281 LEU A N 1
ATOM 2191 C CA . LEU A 1 281 ? -36.433 -17.215 34.253 1.00 97.88 281 LEU A CA 1
ATOM 2192 C C . LEU A 1 281 ? -37.684 -16.795 35.032 1.00 97.88 281 LEU A C 1
ATOM 2194 O O . LEU A 1 281 ? -38.435 -15.947 34.553 1.00 97.88 281 LEU A O 1
ATOM 2198 N N . ALA A 1 282 ? -37.907 -17.365 36.215 1.00 97.06 282 ALA A N 1
ATOM 2199 C CA . ALA A 1 282 ? -39.023 -16.993 37.084 1.00 97.06 282 ALA A CA 1
ATOM 2200 C C . ALA A 1 282 ? -38.588 -16.881 38.552 1.00 97.06 282 ALA A C 1
ATOM 2202 O O . ALA A 1 282 ? -38.075 -17.843 39.132 1.00 97.06 282 ALA A O 1
ATOM 2203 N N . TRP A 1 283 ? -38.828 -15.719 39.152 1.00 98.00 283 TRP A N 1
ATOM 2204 C CA . TRP A 1 283 ? -38.647 -15.430 40.573 1.00 98.00 283 TRP A CA 1
ATOM 2205 C C . TRP A 1 283 ? -40.002 -15.307 41.274 1.00 98.00 283 TRP A C 1
ATOM 2207 O O . TRP A 1 283 ? -41.001 -14.967 40.641 1.00 98.00 283 TRP A O 1
ATOM 2217 N N . TYR A 1 284 ? -40.038 -15.572 42.579 1.00 96.44 284 TYR A N 1
ATOM 2218 C CA . TYR A 1 284 ? -41.260 -15.560 43.385 1.00 96.44 284 TYR A CA 1
ATOM 2219 C C . TYR A 1 284 ? -41.027 -15.089 44.829 1.00 96.44 284 TYR A C 1
ATOM 2221 O O . TYR A 1 284 ? -40.113 -15.585 45.497 1.00 96.44 284 TYR A O 1
ATOM 2229 N N . THR A 1 285 ? -41.895 -14.212 45.340 1.00 95.88 285 THR A N 1
ATOM 2230 C CA . THR A 1 285 ? -42.042 -13.923 46.778 1.00 95.88 285 THR A CA 1
ATOM 2231 C C . THR A 1 285 ? -43.497 -14.152 47.222 1.00 95.88 285 THR A C 1
ATOM 2233 O O . THR A 1 285 ? -44.421 -13.743 46.518 1.00 95.88 285 THR A O 1
ATOM 2236 N N . PRO A 1 286 ? -43.757 -14.771 48.394 1.00 92.94 286 PRO A N 1
ATOM 2237 C CA . PRO A 1 286 ? -45.121 -14.957 48.899 1.00 92.94 286 PRO A CA 1
ATOM 2238 C C . PRO A 1 286 ? -45.901 -13.654 49.120 1.00 92.94 286 PRO A C 1
ATOM 2240 O O . PRO A 1 286 ? -47.130 -13.669 49.097 1.00 92.94 286 PRO A O 1
ATOM 2243 N N . THR A 1 287 ? -45.208 -12.538 49.356 1.00 93.19 287 THR A N 1
ATOM 2244 C CA . THR A 1 287 ? -45.805 -11.207 49.524 1.00 93.19 287 THR A CA 1
ATOM 2245 C C . THR A 1 287 ? -44.774 -10.108 49.247 1.00 93.19 287 THR A C 1
ATOM 2247 O O . THR A 1 287 ? -43.575 -10.320 49.457 1.00 93.19 287 THR A O 1
ATOM 2250 N N . LEU A 1 288 ? -45.226 -8.938 48.792 1.00 93.94 288 LEU A N 1
ATOM 2251 C CA . LEU A 1 288 ? -44.437 -7.707 48.718 1.00 93.94 288 LEU A CA 1
ATOM 2252 C C . LEU A 1 288 ? -45.209 -6.569 49.405 1.00 93.94 288 LEU A C 1
ATOM 2254 O O . LEU A 1 288 ? -46.269 -6.151 48.944 1.00 93.94 288 LEU A O 1
ATOM 2258 N N . ALA A 1 289 ? -44.695 -6.098 50.542 1.00 92.12 289 ALA A N 1
ATOM 2259 C CA . ALA A 1 289 ? -45.365 -5.112 51.395 1.00 92.12 289 ALA A CA 1
ATOM 2260 C C . ALA A 1 289 ? -45.504 -3.720 50.728 1.00 92.12 289 ALA A C 1
ATOM 2262 O O . ALA A 1 289 ? -44.741 -3.421 49.807 1.00 92.12 289 ALA A O 1
ATOM 2263 N N . PRO A 1 290 ? -46.423 -2.853 51.206 1.00 90.38 290 PRO A N 1
ATOM 2264 C CA . PRO A 1 290 ? -46.482 -1.444 50.810 1.00 90.38 290 PRO A CA 1
ATOM 2265 C C . PRO A 1 290 ? -45.122 -0.753 50.946 1.00 90.38 290 PRO A C 1
ATOM 2267 O O . PRO A 1 290 ? -44.441 -0.907 51.963 1.00 90.38 290 PRO A O 1
ATOM 2270 N N . GLY A 1 291 ? -44.718 -0.002 49.923 1.00 89.12 291 GLY A N 1
ATOM 2271 C CA . GLY A 1 291 ? -43.441 0.714 49.868 1.00 89.12 291 GLY A CA 1
ATOM 2272 C C . GLY A 1 291 ? -42.193 -0.167 49.709 1.00 89.12 291 GLY A C 1
ATOM 2273 O O . GLY A 1 291 ? -41.081 0.360 49.734 1.00 89.12 291 GLY A O 1
ATOM 2274 N N . ALA A 1 292 ? -42.324 -1.491 49.563 1.00 93.56 292 ALA A N 1
ATOM 2275 C CA . ALA A 1 292 ? -41.174 -2.382 49.417 1.00 93.56 292 ALA A CA 1
ATOM 2276 C C . ALA A 1 292 ? -40.634 -2.389 47.976 1.00 93.56 292 ALA A C 1
ATOM 2278 O O . ALA A 1 292 ? -41.392 -2.515 47.016 1.00 93.56 292 ALA A O 1
ATOM 2279 N N . ALA A 1 293 ? -39.310 -2.314 47.827 1.00 95.69 293 ALA A N 1
ATOM 2280 C CA . ALA A 1 293 ? -38.612 -2.292 46.541 1.00 95.69 293 ALA A CA 1
ATOM 2281 C C . ALA A 1 293 ? -37.290 -3.080 46.597 1.00 95.69 293 ALA A C 1
ATOM 2283 O O . ALA A 1 293 ? -36.832 -3.460 47.678 1.00 95.69 293 ALA A O 1
ATOM 2284 N N . GLY A 1 294 ? -36.674 -3.345 45.444 1.00 95.81 294 GLY A N 1
ATOM 2285 C CA . GLY A 1 294 ? -35.364 -3.999 45.367 1.00 95.81 294 GLY A CA 1
ATOM 2286 C C . GLY A 1 294 ? -34.930 -4.360 43.947 1.00 95.81 294 GLY A C 1
ATOM 2287 O O . GLY A 1 294 ? -35.583 -3.990 42.974 1.00 95.81 294 GLY A O 1
ATOM 2288 N N . GLU A 1 295 ? -33.816 -5.092 43.835 1.00 97.25 295 GLU A N 1
ATOM 2289 C CA . GLU A 1 295 ? -33.189 -5.424 42.548 1.00 97.25 295 GLU A CA 1
ATOM 2290 C C . GLU A 1 295 ? -32.802 -6.900 42.426 1.00 97.25 295 GLU A C 1
ATOM 2292 O O . GLU A 1 295 ? -32.134 -7.449 43.303 1.00 97.25 295 GLU A O 1
ATOM 2297 N N . LEU A 1 296 ? -33.150 -7.521 41.299 1.00 97.88 296 LEU A N 1
ATOM 2298 C CA . LEU A 1 296 ? -32.649 -8.828 40.867 1.00 97.88 296 LEU A CA 1
ATOM 2299 C C . LEU A 1 296 ? -31.595 -8.605 39.772 1.00 97.88 296 LEU A C 1
ATOM 2301 O O . LEU A 1 296 ? -31.879 -7.945 38.774 1.00 97.88 296 LEU A O 1
ATOM 2305 N N . VAL A 1 297 ? -30.389 -9.161 39.926 1.00 97.94 297 VAL A N 1
ATOM 2306 C CA . VAL A 1 297 ? -29.285 -8.965 38.962 1.00 97.94 297 VAL A CA 1
ATOM 2307 C C . VAL A 1 297 ? -28.775 -10.311 38.471 1.00 97.94 297 VAL A C 1
ATOM 2309 O O . VAL A 1 297 ? -28.460 -11.189 39.276 1.00 97.94 297 VAL A O 1
ATOM 2312 N N . PHE A 1 298 ? -28.667 -10.485 37.154 1.00 97.88 298 PHE A N 1
ATOM 2313 C CA . PHE A 1 298 ? -28.223 -11.732 36.528 1.00 97.88 298 PHE A CA 1
ATOM 2314 C C . PHE A 1 298 ? -27.448 -11.479 35.226 1.00 97.88 298 PHE A C 1
ATOM 2316 O O . PHE A 1 298 ? -27.548 -10.412 34.625 1.00 97.88 298 PHE A O 1
ATOM 2323 N N . THR A 1 299 ? -26.674 -12.464 34.772 1.00 97.94 299 THR A N 1
ATOM 2324 C CA . THR A 1 299 ? -25.856 -12.377 33.553 1.00 97.94 299 THR A CA 1
ATOM 2325 C C . THR A 1 299 ? -26.323 -13.327 32.460 1.00 97.94 299 THR A C 1
ATOM 2327 O O . THR A 1 299 ? -26.922 -14.378 32.714 1.00 97.94 299 THR A O 1
ATOM 2330 N N . VAL A 1 300 ? -25.997 -12.973 31.219 1.00 97.62 300 VAL A N 1
ATOM 2331 C CA . VAL A 1 300 ? -26.110 -13.827 30.033 1.00 97.62 300 VAL A CA 1
ATOM 2332 C C . VAL A 1 300 ? -24.858 -13.698 29.165 1.00 97.62 300 VAL A C 1
ATOM 2334 O O . VAL A 1 300 ? -24.211 -12.658 29.170 1.00 97.62 300 VAL A O 1
ATOM 2337 N N . THR A 1 301 ? -24.525 -14.721 28.384 1.00 95.25 301 THR A N 1
ATOM 2338 C CA . THR A 1 301 ? -23.487 -14.656 27.342 1.00 95.25 301 THR A CA 1
ATOM 2339 C C . THR A 1 301 ? -24.150 -14.511 25.977 1.00 95.25 301 THR A C 1
ATOM 2341 O O . THR A 1 301 ? -25.045 -15.293 25.640 1.00 95.25 301 THR A O 1
ATOM 2344 N N . VAL A 1 302 ? -23.728 -13.522 25.190 1.00 94.25 302 VAL A N 1
ATOM 2345 C CA . VAL A 1 302 ? -24.255 -13.254 23.844 1.00 94.25 302 VAL A CA 1
ATOM 2346 C C . VAL A 1 302 ? -23.656 -14.235 22.834 1.00 94.25 302 VAL A C 1
ATOM 2348 O O . VAL A 1 302 ? -22.464 -14.522 22.868 1.00 94.25 302 VAL A O 1
ATOM 2351 N N . ASN A 1 303 ? -24.467 -14.751 21.912 1.00 88.19 303 ASN A N 1
ATOM 2352 C CA . ASN A 1 303 ? -24.030 -15.657 20.848 1.00 88.19 303 ASN A CA 1
ATOM 2353 C C . ASN A 1 303 ? -23.005 -14.969 19.921 1.00 88.19 303 ASN A C 1
ATOM 2355 O O . ASN A 1 303 ? -23.262 -13.872 19.430 1.00 88.19 303 ASN A O 1
ATOM 2359 N N . GLU A 1 304 ? -21.869 -15.623 19.648 1.00 82.94 304 GLU A N 1
ATOM 2360 C CA . GLU A 1 304 ? -20.789 -15.093 18.794 1.00 82.94 304 GLU A CA 1
ATOM 2361 C C . GLU A 1 304 ? -21.219 -14.694 17.376 1.00 82.94 304 GLU A C 1
ATOM 2363 O O . GLU A 1 304 ? -20.566 -13.861 16.749 1.00 82.94 304 GLU A O 1
ATOM 2368 N N . LEU A 1 305 ? -22.276 -15.317 16.849 1.00 80.25 305 LEU A N 1
ATOM 2369 C CA . LEU A 1 305 ? -22.767 -15.094 15.488 1.00 80.25 305 LEU A CA 1
ATOM 2370 C C . LEU A 1 305 ? -23.876 -14.033 15.419 1.00 80.25 305 LEU A C 1
ATOM 2372 O O . LEU A 1 305 ? -24.386 -13.758 14.335 1.00 80.25 305 LEU A O 1
ATOM 2376 N N . PHE A 1 306 ? -24.280 -13.456 16.555 1.00 86.62 306 PHE A N 1
ATOM 2377 C CA . PHE A 1 306 ? -25.328 -12.441 16.604 1.00 86.62 306 PHE A CA 1
ATOM 2378 C C . PHE A 1 306 ? -24.751 -11.021 16.533 1.00 86.62 306 PHE A C 1
ATOM 2380 O O . PHE A 1 306 ? -23.743 -10.710 17.163 1.00 86.62 306 PHE A O 1
ATOM 2387 N N . SER A 1 307 ? -25.425 -10.139 15.800 1.00 88.75 307 SER A N 1
ATOM 2388 C CA . SER A 1 307 ? -25.162 -8.700 15.783 1.00 88.75 307 SER A CA 1
ATOM 2389 C C . SER A 1 307 ? -26.457 -7.927 15.513 1.00 88.75 307 SER A C 1
ATOM 2391 O O . SER A 1 307 ? -27.438 -8.493 15.027 1.00 88.75 307 SER A O 1
ATOM 2393 N N . GLY A 1 308 ? -26.474 -6.640 15.860 1.00 90.00 308 GLY A N 1
ATOM 2394 C CA . GLY A 1 308 ? -27.675 -5.802 15.824 1.00 90.00 308 GLY A CA 1
ATOM 2395 C C . GLY A 1 308 ? -28.409 -5.734 17.175 1.00 90.00 308 GLY A C 1
ATOM 2396 O O . GLY A 1 308 ? -27.810 -6.018 18.215 1.00 90.00 308 GLY A O 1
ATOM 2397 N N . PRO A 1 309 ? -29.682 -5.298 17.192 1.00 94.88 309 PRO A N 1
ATOM 2398 C CA . PRO A 1 309 ? -30.421 -5.030 18.425 1.00 94.88 309 PRO A CA 1
ATOM 2399 C C . PRO A 1 309 ? -30.840 -6.314 19.157 1.00 94.88 309 PRO A C 1
ATOM 2401 O O . PRO A 1 309 ? -31.506 -7.186 18.599 1.00 94.88 309 PRO A O 1
ATOM 2404 N N . LEU A 1 310 ? -30.489 -6.399 20.439 1.00 96.50 310 LEU A N 1
ATOM 2405 C CA . LEU A 1 310 ? -30.822 -7.487 21.355 1.00 96.50 310 LEU A CA 1
ATOM 2406 C C . LEU A 1 310 ? -31.845 -7.013 22.394 1.00 96.50 310 LEU A C 1
ATOM 2408 O O . LEU A 1 310 ? -31.477 -6.498 23.450 1.00 96.50 310 LEU A O 1
ATOM 2412 N N . THR A 1 311 ? -33.131 -7.196 22.102 1.00 97.19 311 THR A N 1
ATOM 2413 C CA . THR A 1 311 ? -34.226 -6.873 23.030 1.00 97.19 311 THR A CA 1
ATOM 2414 C C . THR A 1 311 ? -34.490 -8.025 24.001 1.00 97.19 311 THR A C 1
ATOM 2416 O O . THR A 1 311 ? -34.734 -9.144 23.552 1.00 97.19 311 THR A O 1
ATOM 2419 N N . ASN A 1 312 ? -34.488 -7.766 25.313 1.00 97.62 312 ASN A N 1
ATOM 2420 C CA . ASN A 1 312 ? -34.947 -8.707 26.344 1.00 97.62 312 ASN A CA 1
ATOM 2421 C C . ASN A 1 312 ? -36.075 -8.094 27.193 1.00 97.62 312 ASN A C 1
ATOM 2423 O O . ASN A 1 312 ? -36.005 -6.920 27.562 1.00 97.62 312 ASN A O 1
ATOM 2427 N N . ASN A 1 313 ? -37.074 -8.913 27.533 1.00 96.25 313 ASN A N 1
ATOM 2428 C CA . ASN A 1 313 ? -38.345 -8.503 28.132 1.00 96.25 313 ASN A CA 1
ATOM 2429 C C . ASN A 1 313 ? -38.567 -9.180 29.488 1.00 96.25 313 ASN A C 1
ATOM 2431 O O . ASN A 1 313 ? -38.338 -10.388 29.625 1.00 96.25 313 ASN A O 1
ATOM 2435 N N . ALA A 1 314 ? -39.095 -8.419 30.446 1.00 97.62 314 ALA A N 1
ATOM 2436 C CA . ALA A 1 314 ? -39.495 -8.906 31.758 1.00 97.62 314 ALA A CA 1
ATOM 2437 C C . ALA A 1 314 ? -40.870 -8.365 32.179 1.00 97.62 314 ALA A C 1
ATOM 2439 O O . ALA A 1 314 ? -41.301 -7.301 31.732 1.00 97.62 314 ALA A O 1
ATOM 2440 N N . ILE A 1 315 ? -41.557 -9.124 33.030 1.00 97.25 315 ILE A N 1
ATOM 2441 C CA . ILE A 1 315 ? -42.922 -8.869 33.502 1.00 97.25 315 ILE A CA 1
ATOM 2442 C C . ILE A 1 315 ? -42.976 -9.160 35.003 1.00 97.25 315 ILE A C 1
ATOM 2444 O O . ILE A 1 315 ? -42.464 -10.198 35.430 1.00 97.25 315 ILE A O 1
ATOM 2448 N N . ILE A 1 316 ? -43.620 -8.291 35.782 1.00 97.19 316 ILE A N 1
ATOM 2449 C CA . ILE A 1 316 ? -44.032 -8.574 37.162 1.00 97.19 316 ILE A CA 1
ATOM 2450 C C . ILE A 1 316 ? -45.550 -8.797 37.209 1.00 97.19 316 ILE A C 1
ATOM 2452 O O . ILE A 1 316 ? -46.309 -8.188 36.457 1.00 97.19 316 ILE A O 1
ATOM 2456 N N . THR A 1 317 ? -45.989 -9.707 38.069 1.00 94.06 317 THR A N 1
ATOM 2457 C CA . THR A 1 317 ? -47.398 -10.003 38.346 1.00 94.06 317 THR A CA 1
ATOM 2458 C C . THR A 1 317 ? -47.566 -10.395 39.807 1.00 94.06 317 THR A C 1
ATOM 2460 O O . THR A 1 317 ? -46.611 -10.831 40.448 1.00 94.06 317 THR A O 1
ATOM 2463 N N . ASP A 1 318 ? -48.787 -10.327 40.328 1.00 90.88 318 ASP A N 1
ATOM 2464 C CA . ASP A 1 318 ? -49.178 -10.992 41.571 1.00 90.88 318 ASP A CA 1
ATOM 2465 C C . ASP A 1 318 ? -50.495 -11.771 41.382 1.00 90.88 318 ASP A C 1
ATOM 2467 O O . ASP A 1 318 ? -50.884 -12.097 40.255 1.00 90.88 318 ASP A O 1
ATOM 2471 N N . SER A 1 319 ? -51.157 -12.135 42.482 1.00 83.50 319 SER A N 1
ATOM 2472 C CA . SER A 1 319 ? -52.462 -12.810 42.467 1.00 83.50 319 SER A CA 1
ATOM 2473 C C . SER A 1 319 ? -53.671 -11.884 42.695 1.00 83.50 319 SER A C 1
ATOM 2475 O O . SER A 1 319 ? -54.790 -12.377 42.853 1.00 83.50 319 SER A O 1
ATOM 2477 N N . ASN A 1 320 ? -53.482 -10.561 42.690 1.00 72.88 320 ASN A N 1
ATOM 2478 C CA . ASN A 1 320 ? -54.514 -9.561 42.948 1.00 72.88 320 ASN A CA 1
ATOM 2479 C C . ASN A 1 320 ? -54.883 -8.781 41.675 1.00 72.88 320 ASN A C 1
ATOM 2481 O O . ASN A 1 320 ? -54.091 -8.033 41.114 1.00 72.88 320 ASN A O 1
ATOM 2485 N N . ALA A 1 321 ? -56.145 -8.854 41.254 1.00 64.56 321 ALA A N 1
ATOM 2486 C CA . ALA A 1 321 ? -56.639 -8.130 40.076 1.00 64.56 321 ALA A CA 1
ATOM 2487 C C . ALA A 1 321 ? -56.892 -6.619 40.318 1.00 64.56 321 ALA A C 1
ATOM 2489 O O . ALA A 1 321 ? -57.737 -6.034 39.641 1.00 64.56 321 ALA A O 1
ATOM 2490 N N . SER A 1 322 ? -56.222 -6.008 41.303 1.00 71.94 322 SER A N 1
ATOM 2491 C CA . SER A 1 322 ? -56.550 -4.675 41.847 1.00 71.94 322 SER A CA 1
ATOM 2492 C C . SER A 1 322 ? -55.360 -3.704 41.859 1.00 71.94 322 SER A C 1
ATOM 2494 O O . SER A 1 322 ? -55.312 -2.804 42.700 1.00 71.94 322 SER A O 1
ATOM 2496 N N . ASP A 1 323 ? -54.413 -3.897 40.942 1.00 83.94 323 ASP A N 1
ATOM 2497 C CA . ASP A 1 323 ? -53.288 -2.988 40.702 1.00 83.94 323 ASP A CA 1
ATOM 2498 C C . ASP A 1 323 ? -53.773 -1.620 40.159 1.00 83.94 323 ASP A C 1
ATOM 2500 O O . ASP A 1 323 ? -54.731 -1.579 39.376 1.00 83.94 323 ASP A O 1
ATOM 2504 N N . SER A 1 324 ? -53.189 -0.504 40.609 1.00 82.25 324 SER A N 1
ATOM 2505 C CA . SER A 1 324 ? -53.586 0.854 40.198 1.00 82.25 324 SER A CA 1
ATOM 2506 C C . SER A 1 324 ? -53.001 1.323 38.863 1.00 82.25 324 SER A C 1
ATOM 2508 O O . SER A 1 324 ? -53.696 2.048 38.148 1.00 82.25 324 SER A O 1
ATOM 2510 N N . ASP A 1 325 ? -51.797 0.888 38.488 1.00 85.25 325 ASP A N 1
ATOM 2511 C CA . ASP A 1 325 ? -51.188 1.151 37.180 1.00 85.25 325 ASP A CA 1
ATOM 2512 C C . ASP A 1 325 ? -50.580 -0.132 36.577 1.00 85.25 325 ASP A C 1
ATOM 2514 O O . ASP A 1 325 ? -49.362 -0.304 36.506 1.00 85.25 325 ASP A O 1
ATOM 2518 N N . PRO A 1 326 ? -51.406 -1.023 36.000 1.00 87.94 326 PRO A N 1
ATOM 2519 C CA . PRO A 1 326 ? -50.910 -2.232 35.350 1.00 87.94 326 PRO A CA 1
ATOM 2520 C C . PRO A 1 326 ? -50.062 -1.977 34.084 1.00 87.94 326 PRO A C 1
ATOM 2522 O O . PRO A 1 326 ? -49.664 -2.945 33.428 1.00 87.94 326 PRO A O 1
ATOM 2525 N N . THR A 1 327 ? -49.786 -0.722 33.697 1.00 88.75 327 THR A N 1
ATOM 2526 C CA . THR A 1 327 ? -48.956 -0.396 32.523 1.00 88.75 327 THR A CA 1
ATOM 2527 C C . THR A 1 327 ? -47.456 -0.397 32.828 1.00 88.75 327 THR A C 1
ATOM 2529 O O . THR A 1 327 ? -46.662 -0.737 31.949 1.00 88.75 327 THR A O 1
ATOM 2532 N N . ASN A 1 328 ? -47.066 -0.117 34.074 1.00 92.88 328 ASN A N 1
ATOM 2533 C CA . ASN A 1 328 ? -45.674 -0.107 34.541 1.00 92.88 328 ASN A CA 1
ATOM 2534 C C . ASN A 1 328 ? -45.106 -1.522 34.840 1.00 92.88 328 ASN A C 1
ATOM 2536 O O . ASN A 1 328 ? -43.909 -1.693 35.081 1.00 92.88 328 ASN A O 1
ATOM 2540 N N . ASN A 1 329 ? -45.969 -2.546 34.813 1.00 94.88 329 ASN A N 1
ATOM 2541 C CA . ASN A 1 329 ? -45.673 -3.919 35.234 1.00 94.88 329 ASN A CA 1
ATOM 2542 C C . ASN A 1 329 ? -44.972 -4.770 34.152 1.00 94.88 329 ASN A C 1
ATOM 2544 O O . ASN A 1 329 ? -44.733 -5.970 34.328 1.00 94.88 329 ASN A O 1
ATOM 2548 N N . GLN A 1 330 ? -44.619 -4.165 33.015 1.00 95.88 330 GLN A N 1
ATOM 2549 C CA . GLN A 1 330 ? -43.899 -4.804 31.913 1.00 95.88 330 GLN A CA 1
ATOM 2550 C C . GLN A 1 330 ? -42.777 -3.897 31.413 1.00 95.88 330 GLN A C 1
ATOM 2552 O O . GLN A 1 330 ? -42.953 -2.691 31.269 1.00 95.88 330 GLN A O 1
ATOM 2557 N N . THR A 1 331 ? -41.622 -4.481 31.102 1.00 97.69 331 THR A N 1
ATOM 2558 C CA . THR A 1 331 ? -40.438 -3.717 30.703 1.00 97.69 331 THR A CA 1
ATOM 2559 C C . THR A 1 331 ? -39.589 -4.458 29.674 1.00 97.69 331 THR A C 1
ATOM 2561 O O . THR A 1 331 ? -39.546 -5.691 29.628 1.00 97.69 331 THR A O 1
ATOM 2564 N N . SER A 1 332 ? -38.892 -3.698 28.834 1.00 96.00 332 SER A N 1
ATOM 2565 C CA . SER A 1 332 ? -37.993 -4.211 27.804 1.00 96.00 332 SER A CA 1
ATOM 2566 C C . SER A 1 332 ? -36.756 -3.334 27.698 1.00 96.00 332 SER A C 1
ATOM 2568 O O . SER A 1 332 ? -36.879 -2.111 27.651 1.00 96.00 332 SER A O 1
ATOM 2570 N N . VAL A 1 333 ? -35.584 -3.949 27.565 1.00 97.81 333 VAL A N 1
ATOM 2571 C CA . VAL A 1 333 ? -34.328 -3.250 27.257 1.00 97.81 333 VAL A CA 1
ATOM 2572 C C . VAL A 1 333 ? -33.766 -3.790 25.948 1.00 97.81 333 VAL A C 1
ATOM 2574 O O . VAL A 1 333 ? -33.815 -4.998 25.716 1.00 97.81 333 VAL A O 1
ATOM 2577 N N . THR A 1 334 ? -33.250 -2.913 25.085 1.00 97.19 334 THR A N 1
ATOM 2578 C CA . THR A 1 334 ? -32.606 -3.300 23.821 1.00 97.19 334 THR A CA 1
ATOM 2579 C C . THR A 1 334 ? -31.153 -2.867 23.835 1.00 97.19 334 THR A C 1
ATOM 2581 O O . THR A 1 334 ? -30.884 -1.674 23.862 1.00 97.19 334 THR A O 1
ATOM 2584 N N . THR A 1 335 ? -30.244 -3.839 23.790 1.00 96.06 335 THR A N 1
ATOM 2585 C CA . THR A 1 335 ? -28.790 -3.626 23.781 1.00 96.06 335 THR A CA 1
ATOM 2586 C C . THR A 1 335 ? -28.244 -3.749 22.361 1.00 96.06 335 THR A C 1
ATOM 2588 O O . THR A 1 335 ? -28.662 -4.629 21.608 1.00 96.06 335 THR A O 1
ATOM 2591 N N . THR A 1 336 ? -27.285 -2.914 21.974 1.00 94.00 336 THR A N 1
ATOM 2592 C CA . THR A 1 336 ? -26.625 -3.002 20.665 1.00 94.00 336 THR A CA 1
ATOM 2593 C C . THR A 1 336 ? -25.511 -4.047 20.690 1.00 94.00 336 THR A C 1
ATOM 2595 O O . THR A 1 336 ? -24.502 -3.870 21.372 1.00 94.00 336 THR A O 1
ATOM 2598 N N . VAL A 1 337 ? -25.642 -5.125 19.910 1.00 88.44 337 VAL A N 1
ATOM 2599 C CA . VAL A 1 337 ? -24.585 -6.139 19.768 1.00 88.44 337 VAL A CA 1
ATOM 2600 C C . VAL A 1 337 ? -23.711 -5.830 18.553 1.00 88.44 337 VAL A C 1
ATOM 2602 O O . VAL A 1 337 ? -24.164 -5.905 17.407 1.00 88.44 337 VAL A O 1
ATOM 2605 N N . LYS A 1 338 ? -22.434 -5.520 18.787 1.00 81.31 338 LYS A N 1
ATOM 2606 C CA . LYS A 1 338 ? -21.415 -5.393 17.734 1.00 81.31 338 LYS A CA 1
ATOM 2607 C C . LYS A 1 338 ? -20.820 -6.775 17.402 1.00 81.31 338 LYS A C 1
ATOM 2609 O O . LYS A 1 338 ? -20.561 -7.557 18.319 1.00 81.31 338 LYS A O 1
ATOM 2614 N N . PRO A 1 339 ? -20.578 -7.103 16.118 1.00 76.88 339 PRO A N 1
ATOM 2615 C CA . PRO A 1 339 ? -20.024 -8.399 15.729 1.00 76.88 339 PRO A CA 1
ATOM 2616 C C . PRO A 1 339 ? -18.585 -8.574 16.236 1.00 76.88 339 PRO A C 1
ATOM 2618 O O . PRO A 1 339 ? -17.780 -7.644 16.156 1.00 76.88 339 PRO A O 1
ATOM 2621 N N . ARG A 1 340 ? -18.230 -9.783 16.691 1.00 76.56 340 ARG A N 1
ATOM 2622 C CA . ARG A 1 340 ? -16.829 -10.147 16.952 1.00 76.56 340 ARG A CA 1
ATOM 2623 C C . ARG A 1 340 ? -16.085 -10.204 15.615 1.00 76.56 340 ARG A C 1
ATOM 2625 O O . ARG A 1 340 ? -16.500 -10.937 14.722 1.00 76.56 340 ARG A O 1
ATOM 2632 N N . ARG A 1 341 ? -15.003 -9.429 15.487 1.00 84.00 341 ARG A N 1
ATOM 2633 C CA . ARG A 1 341 ? -14.114 -9.431 14.308 1.00 84.00 341 ARG A CA 1
ATOM 2634 C C . ARG A 1 341 ? -12.652 -9.771 14.617 1.00 84.00 341 ARG A C 1
ATOM 2636 O O . ARG A 1 341 ? -11.912 -10.058 13.686 1.00 84.00 341 ARG A O 1
ATOM 2643 N N . CYS A 1 342 ? -12.261 -9.751 15.891 1.00 89.75 342 CYS A N 1
ATOM 2644 C CA . CYS A 1 342 ? -10.910 -10.062 16.345 1.00 89.75 342 CYS A CA 1
ATOM 2645 C C . CYS A 1 342 ? -10.860 -11.474 16.943 1.00 89.75 342 CYS A C 1
ATOM 2647 O O . CYS A 1 342 ? -11.639 -11.812 17.851 1.00 89.75 342 CYS A O 1
ATOM 2649 N N . TRP A 1 343 ? -9.922 -12.284 16.457 1.00 92.31 343 TRP A N 1
ATOM 2650 C CA . TRP A 1 343 ? -9.532 -13.558 17.056 1.00 92.31 343 TRP A CA 1
ATOM 2651 C C . TRP A 1 343 ? -8.012 -13.598 17.158 1.00 92.31 343 TRP A C 1
ATOM 2653 O O . TRP A 1 343 ? -7.316 -13.244 16.210 1.00 92.31 343 TRP A O 1
ATOM 2663 N N . VAL A 1 344 ? -7.498 -14.023 18.309 1.00 96.25 344 VAL A N 1
ATOM 2664 C CA . VAL A 1 344 ? -6.057 -14.068 18.577 1.00 96.25 344 VAL A CA 1
ATOM 2665 C C . VAL A 1 344 ? -5.714 -15.379 19.277 1.00 96.25 344 VAL A C 1
ATOM 2667 O O . VAL A 1 344 ? -6.478 -15.837 20.127 1.00 96.25 344 VAL A O 1
ATOM 2670 N N . ARG A 1 345 ? -4.567 -15.981 18.958 1.00 96.62 345 ARG A N 1
ATOM 2671 C CA . ARG A 1 345 ? -4.025 -17.160 19.648 1.00 96.62 345 ARG A CA 1
ATOM 2672 C C . ARG A 1 345 ? -2.547 -16.993 19.957 1.00 96.62 345 ARG A C 1
ATOM 2674 O O . ARG A 1 345 ? -1.791 -16.466 19.151 1.00 96.62 345 ARG A O 1
ATOM 2681 N N . LEU A 1 346 ? -2.134 -17.510 21.109 1.00 96.88 346 LEU A N 1
ATOM 2682 C CA . LEU A 1 346 ? -0.724 -17.644 21.460 1.00 96.88 346 LEU A CA 1
ATOM 2683 C C . LEU A 1 346 ? -0.213 -19.009 20.971 1.00 96.88 346 LEU A C 1
ATOM 2685 O O . LEU A 1 346 ? -0.746 -20.052 21.368 1.00 96.88 346 LEU A O 1
ATOM 2689 N N . ASN A 1 347 ? 0.814 -19.014 20.122 1.00 95.44 347 ASN A N 1
ATOM 2690 C CA . ASN A 1 347 ? 1.451 -20.205 19.553 1.00 95.44 347 ASN A CA 1
ATOM 2691 C C . ASN A 1 347 ? 0.449 -21.164 18.877 1.00 95.44 347 ASN A C 1
ATOM 2693 O O . ASN A 1 347 ? -0.160 -20.832 17.862 1.00 95.44 347 ASN A O 1
ATOM 2697 N N . ASN A 1 348 ? 0.283 -22.368 19.432 1.00 91.31 348 ASN A N 1
ATOM 2698 C CA . ASN A 1 348 ? -0.688 -23.379 19.002 1.00 91.31 348 ASN A CA 1
ATOM 2699 C C . ASN A 1 348 ? -1.705 -23.688 20.122 1.00 91.31 348 ASN A C 1
ATOM 2701 O O . ASN A 1 348 ? -2.233 -24.797 20.199 1.00 91.31 348 ASN A O 1
ATOM 2705 N N . SER A 1 349 ? -1.948 -22.729 21.023 1.00 90.81 349 SER A N 1
ATOM 2706 C CA . SER A 1 349 ? -2.932 -22.871 22.099 1.00 90.81 349 SER A CA 1
ATOM 2707 C C . SER A 1 349 ? -4.354 -23.029 21.549 1.00 90.81 349 SER A C 1
ATOM 2709 O O . SER A 1 349 ? -4.709 -22.466 20.514 1.00 90.81 349 SER A O 1
ATOM 2711 N N . SER A 1 350 ? -5.196 -23.767 22.274 1.00 87.62 350 SER A N 1
ATOM 2712 C CA . SER A 1 350 ? -6.644 -23.822 22.042 1.00 87.62 350 SER A CA 1
ATOM 2713 C C . SER A 1 350 ? -7.401 -22.636 22.656 1.00 87.62 350 SER A C 1
ATOM 2715 O O . SER A 1 350 ? -8.602 -22.503 22.430 1.00 87.62 350 SER A O 1
ATOM 2717 N N . GLN A 1 351 ? -6.719 -21.783 23.429 1.00 90.19 351 GLN A N 1
ATOM 2718 C CA . GLN A 1 351 ? -7.286 -20.576 24.022 1.00 90.19 351 GLN A CA 1
ATOM 2719 C C . GLN A 1 351 ? -7.349 -19.436 22.997 1.00 90.19 351 GLN A C 1
ATOM 2721 O O . GLN A 1 351 ? -6.317 -18.904 22.583 1.00 90.19 351 GLN A O 1
ATOM 2726 N N . ASP A 1 352 ? -8.571 -19.035 22.647 1.00 89.00 352 ASP A N 1
ATOM 2727 C CA . ASP A 1 352 ? -8.838 -17.798 21.914 1.00 89.00 352 ASP A CA 1
ATOM 2728 C C . ASP A 1 352 ? -8.750 -16.593 22.864 1.00 89.00 352 ASP A C 1
ATOM 2730 O O . ASP A 1 352 ? -9.422 -16.548 23.897 1.00 89.00 352 ASP A O 1
ATOM 2734 N N . TYR A 1 353 ? -7.987 -15.579 22.471 1.00 91.50 353 TYR A N 1
ATOM 2735 C CA . TYR A 1 353 ? -7.959 -14.258 23.091 1.00 91.50 353 TYR A CA 1
ATOM 2736 C C . TYR A 1 353 ? -8.850 -13.281 22.296 1.00 91.50 353 TYR A C 1
ATOM 2738 O O . TYR A 1 353 ? -9.150 -13.489 21.113 1.00 91.50 353 TYR A O 1
ATOM 2746 N N . PHE A 1 354 ? -9.320 -12.224 22.965 1.00 84.31 354 PHE A N 1
ATOM 2747 C CA . PHE A 1 354 ? -10.268 -11.243 22.406 1.00 84.31 354 PHE A CA 1
ATOM 2748 C C . PHE A 1 354 ? -9.609 -9.937 21.938 1.00 84.31 354 PHE A C 1
ATOM 2750 O O . PHE A 1 354 ? -10.206 -9.206 21.151 1.00 84.31 354 PHE A O 1
ATOM 2757 N N . THR A 1 355 ? -8.391 -9.660 22.403 1.00 91.38 355 THR A N 1
ATOM 2758 C CA . THR A 1 355 ? -7.535 -8.550 21.968 1.00 91.38 355 THR A CA 1
ATOM 2759 C C . THR A 1 355 ? -6.122 -9.077 21.732 1.00 91.38 355 THR A C 1
ATOM 2761 O O . THR A 1 355 ? -5.741 -10.110 22.291 1.00 91.38 355 THR A O 1
ATOM 2764 N N . VAL A 1 356 ? -5.335 -8.366 20.921 1.00 96.00 356 VAL A N 1
ATOM 2765 C CA . VAL A 1 356 ? -3.915 -8.690 20.704 1.00 96.00 356 VAL A CA 1
ATOM 2766 C C . VAL A 1 356 ? -3.135 -8.529 22.016 1.00 96.00 356 VAL A C 1
ATOM 2768 O O . VAL A 1 356 ? -2.367 -9.419 22.380 1.00 96.00 356 VAL A O 1
ATOM 2771 N N . GLN A 1 357 ? -3.432 -7.475 22.791 1.00 95.81 357 GLN A N 1
ATOM 2772 C CA . GLN A 1 357 ? -2.841 -7.245 24.113 1.00 95.81 357 GLN A CA 1
ATOM 2773 C C . GLN A 1 357 ? -3.002 -8.439 25.058 1.00 95.81 357 GLN A C 1
ATOM 2775 O O . GLN A 1 357 ? -2.027 -8.859 25.661 1.00 95.81 357 GLN A O 1
ATOM 2780 N N . ALA A 1 358 ? -4.190 -9.046 25.157 1.00 93.75 358 ALA A N 1
ATOM 2781 C CA . ALA A 1 358 ? -4.411 -10.142 26.103 1.00 93.75 358 ALA A CA 1
ATOM 2782 C C . ALA A 1 358 ? -3.542 -11.385 25.808 1.00 93.75 358 ALA A C 1
ATOM 2784 O O . ALA A 1 358 ? -3.235 -12.149 26.723 1.00 93.75 358 ALA A O 1
ATOM 2785 N N . ALA A 1 359 ? -3.121 -11.580 24.552 1.00 96.06 359 ALA A N 1
ATOM 2786 C CA . ALA A 1 359 ? -2.160 -12.615 24.173 1.00 96.06 359 ALA A CA 1
ATOM 2787 C C . ALA A 1 359 ? -0.698 -12.171 24.382 1.00 96.06 359 ALA A C 1
ATOM 2789 O O . ALA A 1 359 ? 0.117 -12.983 24.817 1.00 96.06 359 ALA A O 1
ATOM 2790 N N . VAL A 1 360 ? -0.373 -10.893 24.142 1.00 95.94 360 VAL A N 1
ATOM 2791 C CA . VAL A 1 360 ? 0.930 -10.288 24.490 1.00 95.94 360 VAL A CA 1
ATOM 2792 C C . VAL A 1 360 ? 1.178 -10.354 26.000 1.00 95.94 360 VAL A C 1
ATOM 2794 O O . VAL A 1 360 ? 2.258 -10.750 26.428 1.00 95.94 360 VAL A O 1
ATOM 2797 N N . ASP A 1 361 ? 0.177 -10.056 26.826 1.00 95.06 361 ASP A N 1
ATOM 2798 C CA . ASP A 1 361 ? 0.244 -10.130 28.288 1.00 95.06 361 ASP A CA 1
ATOM 2799 C C . ASP A 1 361 ? 0.494 -11.570 28.761 1.00 95.06 361 ASP A C 1
ATOM 2801 O O . ASP A 1 361 ? 1.346 -11.790 29.625 1.00 95.06 361 ASP A O 1
ATOM 2805 N N . ALA A 1 362 ? -0.182 -12.545 28.142 1.00 96.00 362 ALA A N 1
ATOM 2806 C CA . ALA A 1 362 ? -0.052 -13.973 28.436 1.00 96.00 362 ALA A CA 1
ATOM 2807 C C . ALA A 1 362 ? 1.216 -14.640 27.860 1.00 96.00 362 ALA A C 1
ATOM 2809 O O . ALA A 1 362 ? 1.568 -15.737 28.297 1.00 96.00 362 ALA A O 1
ATOM 2810 N N . SER A 1 363 ? 1.907 -14.004 26.908 1.00 96.50 363 SER A N 1
ATOM 2811 C CA . SER A 1 363 ? 3.202 -14.470 26.393 1.00 96.50 363 SER A CA 1
ATOM 2812 C C . SER A 1 363 ? 4.269 -14.505 27.495 1.00 96.50 363 SER A C 1
ATOM 2814 O O . SER A 1 363 ? 4.339 -13.614 28.348 1.00 96.50 363 SER A O 1
ATOM 2816 N N . ALA A 1 364 ? 5.112 -15.536 27.468 1.00 94.25 364 ALA A N 1
ATOM 2817 C CA . ALA A 1 364 ? 6.127 -15.818 28.481 1.00 94.25 364 ALA A CA 1
ATOM 2818 C C . ALA A 1 364 ? 7.522 -16.132 27.903 1.00 94.25 364 ALA A C 1
ATOM 2820 O O . ALA A 1 364 ? 8.486 -16.171 28.669 1.00 94.25 364 ALA A O 1
ATOM 2821 N N . ALA A 1 365 ? 7.654 -16.353 26.591 1.00 94.44 365 ALA A N 1
ATOM 2822 C CA . ALA A 1 365 ? 8.917 -16.695 25.939 1.00 94.44 365 ALA A CA 1
ATOM 2823 C C . ALA A 1 365 ? 9.216 -15.786 24.739 1.00 94.44 365 ALA A C 1
ATOM 2825 O O . ALA A 1 365 ? 8.321 -15.426 23.982 1.00 94.44 365 ALA A O 1
ATOM 2826 N N . ALA A 1 366 ? 10.501 -15.493 24.511 1.00 94.88 366 ALA A N 1
ATOM 2827 C CA . ALA A 1 366 ? 10.953 -14.654 23.393 1.00 94.88 366 ALA A CA 1
ATOM 2828 C C . ALA A 1 366 ? 10.628 -15.228 21.997 1.00 94.88 366 ALA A C 1
ATOM 2830 O O . ALA A 1 366 ? 10.654 -14.510 21.003 1.00 94.88 366 ALA A O 1
ATOM 2831 N N . THR A 1 367 ? 10.324 -16.527 21.930 1.00 96.69 367 THR A N 1
ATOM 2832 C CA . THR A 1 367 ? 9.936 -17.269 20.723 1.00 96.69 367 THR A CA 1
ATOM 2833 C C . THR A 1 367 ? 8.418 -17.390 20.547 1.00 96.69 367 THR A C 1
ATOM 2835 O O . THR A 1 367 ? 7.969 -18.167 19.706 1.00 96.69 367 THR A O 1
ATOM 2838 N N . ASP A 1 368 ? 7.615 -16.717 21.376 1.00 98.00 368 ASP A N 1
ATOM 2839 C CA . ASP A 1 368 ? 6.159 -16.765 21.266 1.00 98.00 368 ASP A CA 1
ATOM 2840 C C . ASP A 1 368 ? 5.662 -16.027 20.015 1.00 98.00 368 ASP A C 1
ATOM 2842 O O . ASP A 1 368 ? 6.143 -14.946 19.672 1.00 98.00 368 ASP A O 1
ATOM 2846 N N . ILE A 1 369 ? 4.637 -16.588 19.374 1.00 98.38 369 ILE A N 1
ATOM 2847 C CA . ILE A 1 369 ? 3.921 -15.985 18.250 1.00 98.38 369 ILE A CA 1
ATOM 2848 C C . ILE A 1 369 ? 2.491 -15.666 18.691 1.00 98.38 369 ILE A C 1
ATOM 2850 O O . ILE A 1 369 ? 1.684 -16.564 18.954 1.00 98.38 369 ILE A O 1
ATOM 2854 N N . VAL A 1 370 ? 2.165 -14.378 18.741 1.00 98.50 370 VAL A N 1
ATOM 2855 C CA . VAL A 1 370 ? 0.805 -13.854 18.867 1.00 98.50 370 VAL A CA 1
ATOM 2856 C C . VAL A 1 370 ? 0.186 -13.835 17.471 1.00 98.50 370 VAL A C 1
ATOM 2858 O O . VAL A 1 370 ? 0.406 -12.920 16.681 1.00 98.50 370 VAL A O 1
ATOM 2861 N N . LYS A 1 371 ? -0.570 -14.888 17.160 1.00 98.31 371 LYS A N 1
ATOM 2862 C CA . LYS A 1 371 ? -1.265 -15.085 15.886 1.00 98.31 371 LYS A CA 1
ATOM 2863 C C . LYS A 1 371 ? -2.578 -14.320 15.896 1.00 98.31 371 LYS A C 1
ATOM 2865 O O . LYS A 1 371 ? -3.406 -14.553 16.777 1.00 98.31 371 LYS A O 1
ATOM 2870 N N . VAL A 1 372 ? -2.792 -13.447 14.921 1.00 98.06 372 VAL A N 1
ATOM 2871 C CA . VAL A 1 372 ? -3.963 -12.568 14.818 1.00 98.06 372 VAL A CA 1
ATOM 2872 C C . VAL A 1 372 ? -4.748 -12.898 13.549 1.00 98.06 372 VAL A C 1
ATOM 2874 O O . VAL A 1 372 ? -4.166 -13.192 12.508 1.00 98.06 372 VAL A O 1
ATOM 2877 N N . ALA A 1 373 ? -6.077 -12.864 13.647 1.00 95.62 373 ALA A N 1
ATOM 2878 C CA . ALA A 1 373 ? -7.000 -13.101 12.546 1.00 95.62 373 ALA A CA 1
ATOM 2879 C C . ALA A 1 373 ? -8.143 -12.074 12.554 1.00 95.62 373 ALA A C 1
ATOM 2881 O O . ALA A 1 373 ? -8.804 -11.867 13.581 1.00 95.62 373 ALA A O 1
ATOM 2882 N N . GLY A 1 374 ? -8.432 -11.499 11.385 1.00 92.62 374 GLY A N 1
ATOM 2883 C CA . GLY A 1 374 ? -9.544 -10.570 11.175 1.00 92.62 374 GLY A CA 1
ATOM 2884 C C . GLY A 1 374 ? -9.213 -9.118 11.530 1.00 92.62 374 GLY A C 1
ATOM 2885 O O . GLY A 1 374 ? -8.146 -8.622 11.193 1.00 92.62 374 GLY A O 1
ATOM 2886 N N . TYR A 1 375 ? -10.153 -8.421 12.168 1.00 92.62 375 TYR A N 1
ATOM 2887 C CA . TYR A 1 375 ? -10.114 -6.971 12.394 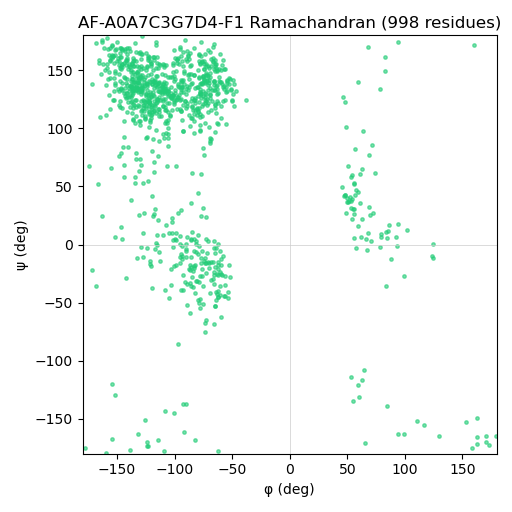1.00 92.62 375 TYR A CA 1
ATOM 2888 C C . TYR A 1 375 ? -10.184 -6.660 13.896 1.00 92.62 375 TYR A C 1
ATOM 2890 O O . TYR A 1 375 ? -11.194 -6.929 14.559 1.00 92.62 375 TYR A O 1
ATOM 2898 N N . CYS A 1 376 ? -9.104 -6.103 14.435 1.00 93.25 376 CYS A N 1
ATOM 2899 C CA . CYS A 1 376 ? -8.864 -5.887 15.856 1.00 93.25 376 CYS A CA 1
ATOM 2900 C C . CYS A 1 376 ? -8.772 -4.390 16.171 1.00 93.25 376 CYS A C 1
ATOM 2902 O O . CYS A 1 376 ? -7.716 -3.786 16.014 1.00 93.25 376 CYS A O 1
ATOM 2904 N N . SER A 1 377 ? -9.880 -3.812 16.651 1.00 88.69 377 SER A N 1
ATOM 2905 C CA . SER A 1 377 ? -10.013 -2.366 16.890 1.00 88.69 377 SER A CA 1
ATOM 2906 C C . SER A 1 377 ? -10.301 -1.986 18.350 1.00 88.69 377 SER A C 1
ATOM 2908 O O . SER A 1 377 ? -11.193 -1.187 18.646 1.00 88.69 377 SER A O 1
ATOM 2910 N N . ALA A 1 378 ? -9.615 -2.643 19.286 1.00 80.31 378 ALA A N 1
ATOM 2911 C CA . ALA A 1 378 ? -9.777 -2.425 20.722 1.00 80.31 378 ALA A CA 1
ATOM 2912 C C . ALA A 1 378 ? -8.531 -1.739 21.295 1.00 80.31 378 ALA A C 1
ATOM 2914 O O . ALA A 1 378 ? -7.557 -2.405 21.641 1.00 80.31 378 ALA A O 1
ATOM 2915 N N . THR A 1 379 ? -8.568 -0.411 21.398 1.00 88.06 379 THR A N 1
ATOM 2916 C CA . THR A 1 379 ? -7.569 0.375 22.133 1.00 88.06 379 THR A CA 1
ATOM 2917 C C . THR A 1 379 ? -7.783 0.260 23.643 1.00 88.06 379 THR A C 1
ATOM 2919 O O . THR A 1 379 ? -8.924 0.264 24.108 1.00 88.06 379 THR A O 1
ATOM 2922 N N . GLN A 1 380 ? -6.703 0.252 24.424 1.00 88.88 380 GLN A N 1
ATOM 2923 C CA . GLN A 1 380 ? -6.748 0.409 25.881 1.00 88.88 380 GLN A CA 1
ATOM 2924 C C . GLN A 1 380 ? -5.667 1.372 26.375 1.00 88.88 380 GLN A C 1
ATOM 2926 O O . GLN A 1 380 ? -4.646 1.551 25.711 1.00 88.88 380 GLN A O 1
ATOM 2931 N N . THR A 1 381 ? -5.863 1.946 27.563 1.00 89.88 381 THR A N 1
ATOM 2932 C CA . THR A 1 381 ? -4.813 2.708 28.246 1.00 89.88 381 THR A CA 1
ATOM 2933 C C . THR A 1 381 ? -3.891 1.757 29.011 1.00 89.88 381 THR A C 1
ATOM 2935 O O . THR A 1 381 ? -4.302 1.145 29.995 1.00 89.88 381 THR A O 1
ATOM 2938 N N . TYR A 1 382 ? -2.640 1.637 28.567 1.00 84.69 382 TYR A N 1
ATOM 2939 C CA . TYR A 1 382 ? -1.587 0.820 29.177 1.00 84.69 382 TYR A CA 1
ATOM 2940 C C . TYR A 1 382 ? -0.281 1.628 29.211 1.00 84.69 382 TYR A C 1
ATOM 2942 O O . TYR A 1 382 ? 0.001 2.390 28.289 1.00 84.69 382 TYR A O 1
ATOM 2950 N N . GLY A 1 383 ? 0.495 1.533 30.295 1.00 78.44 383 GLY A N 1
ATOM 2951 C CA . GLY A 1 383 ? 1.733 2.316 30.462 1.00 78.44 383 GLY A CA 1
ATOM 2952 C C . GLY A 1 383 ? 1.535 3.837 30.600 1.00 78.44 383 GLY A C 1
ATOM 2953 O O . GLY A 1 383 ? 2.509 4.572 30.671 1.00 78.44 383 GLY A O 1
ATOM 2954 N N . GLY A 1 384 ? 0.286 4.320 30.657 1.00 85.94 384 GLY A N 1
ATOM 2955 C CA . GLY A 1 384 ? -0.052 5.751 30.597 1.00 85.94 384 GLY A CA 1
ATOM 2956 C C . GLY A 1 384 ? -0.369 6.268 29.187 1.00 85.94 384 GLY A C 1
ATOM 2957 O O . GLY A 1 384 ? -0.742 7.429 29.038 1.00 85.94 384 GLY A O 1
ATOM 2958 N N . HIS A 1 385 ? -0.286 5.410 28.169 1.00 87.94 385 HIS A N 1
ATOM 2959 C CA . HIS A 1 385 ? -0.598 5.715 26.771 1.00 87.94 385 HIS A CA 1
ATOM 2960 C C . HIS A 1 385 ? -1.814 4.900 26.304 1.00 87.94 385 HIS A C 1
ATOM 2962 O O . HIS A 1 385 ? -2.115 3.864 26.897 1.00 87.94 385 HIS A O 1
ATOM 2968 N N . THR A 1 386 ? -2.534 5.357 25.274 1.00 91.75 386 THR A N 1
ATOM 2969 C CA . THR A 1 386 ? -3.677 4.621 24.700 1.00 91.75 386 THR A CA 1
ATOM 2970 C C . THR A 1 386 ? -3.304 4.024 23.347 1.00 91.75 386 THR A C 1
ATOM 2972 O O . THR A 1 386 ? -2.938 4.757 22.427 1.00 91.75 386 THR A O 1
ATOM 2975 N N . GLN A 1 387 ? -3.416 2.697 23.226 1.00 94.19 387 GLN A N 1
ATOM 2976 C CA . GLN A 1 387 ? -3.058 1.954 22.012 1.00 94.19 387 GLN A CA 1
ATOM 2977 C C . GLN A 1 387 ? -3.770 0.597 21.884 1.00 94.19 387 GLN A C 1
ATOM 2979 O O . GLN A 1 387 ? -4.274 0.054 22.874 1.00 94.19 387 GLN A O 1
ATOM 2984 N N . VAL A 1 388 ? -3.785 0.023 20.675 1.00 95.81 388 VAL A N 1
ATOM 2985 C CA . VAL A 1 388 ? -4.252 -1.360 20.425 1.00 95.81 388 VAL A CA 1
ATOM 2986 C C . VAL A 1 388 ? -3.283 -2.387 21.025 1.00 95.81 388 VAL A C 1
ATOM 2988 O O . VAL A 1 388 ? -3.726 -3.360 21.641 1.00 95.81 388 VAL A O 1
ATOM 2991 N N . VAL A 1 389 ? -1.971 -2.154 20.889 1.00 96.62 389 VAL A N 1
ATOM 2992 C CA . VAL A 1 389 ? -0.904 -3.018 21.417 1.00 96.62 389 VAL A CA 1
ATOM 2993 C C . VAL A 1 389 ? 0.189 -2.189 22.094 1.00 96.62 389 VAL A C 1
ATOM 2995 O O . VAL A 1 389 ? 0.856 -1.371 21.467 1.00 96.62 389 VAL A O 1
ATOM 2998 N N . TYR A 1 390 ? 0.403 -2.439 23.380 1.00 95.81 390 TYR A N 1
ATOM 2999 C CA . TYR A 1 390 ? 1.584 -2.041 24.136 1.00 95.81 390 TYR A CA 1
ATOM 3000 C C . TYR A 1 390 ? 2.538 -3.236 24.230 1.00 95.81 390 TYR A C 1
ATOM 3002 O O . TYR A 1 390 ? 2.150 -4.312 24.697 1.00 95.81 390 TYR A O 1
ATOM 3010 N N . LEU A 1 391 ? 3.782 -3.052 23.788 1.00 95.50 391 LEU A N 1
ATOM 3011 C CA . LEU A 1 391 ? 4.733 -4.137 23.572 1.00 95.50 391 LEU A CA 1
ATOM 3012 C C . LEU A 1 391 ? 6.074 -3.840 24.254 1.00 95.50 391 LEU A C 1
ATOM 3014 O O . LEU A 1 391 ? 6.888 -3.059 23.773 1.00 95.50 391 LEU A O 1
ATOM 3018 N N . ASN A 1 392 ? 6.300 -4.494 25.394 1.00 94.38 392 ASN A N 1
ATOM 3019 C CA . ASN A 1 392 ? 7.545 -4.433 26.170 1.00 94.38 392 ASN A CA 1
ATOM 3020 C C . ASN A 1 392 ? 8.228 -5.809 26.297 1.00 94.38 392 ASN A C 1
ATOM 3022 O O . ASN A 1 392 ? 8.966 -6.067 27.248 1.00 94.38 392 ASN A O 1
ATOM 3026 N N . LYS A 1 393 ? 7.946 -6.712 25.351 1.00 94.31 393 LYS A N 1
ATOM 3027 C CA . LYS A 1 393 ? 8.469 -8.081 25.282 1.00 94.31 393 LYS A CA 1
ATOM 3028 C C . LYS A 1 393 ? 8.989 -8.353 23.876 1.00 94.31 393 LYS A C 1
ATOM 3030 O O . LYS A 1 393 ? 8.329 -8.009 22.900 1.00 94.31 393 LYS A O 1
ATOM 3035 N N . THR A 1 394 ? 10.128 -9.030 23.777 1.00 97.56 394 THR A N 1
ATOM 3036 C CA . THR A 1 394 ? 10.513 -9.738 22.550 1.00 97.56 394 THR A CA 1
ATOM 3037 C C . THR A 1 394 ? 9.509 -10.865 22.319 1.00 97.56 394 THR A C 1
ATOM 3039 O O . THR A 1 394 ? 9.346 -11.707 23.198 1.00 97.56 394 THR A O 1
ATOM 3042 N N . LEU A 1 395 ? 8.814 -10.841 21.184 1.00 98.00 395 LEU A N 1
ATOM 3043 C CA . LEU A 1 395 ? 7.920 -11.883 20.662 1.00 98.00 395 LEU A CA 1
ATOM 3044 C C . LEU A 1 395 ? 7.577 -11.545 19.201 1.00 98.00 395 LEU A C 1
ATOM 3046 O O . LEU A 1 395 ? 7.909 -10.457 18.727 1.00 98.00 395 LEU A O 1
ATOM 3050 N N . THR A 1 396 ? 6.889 -12.437 18.491 1.00 98.69 396 THR A N 1
ATOM 3051 C CA . THR A 1 396 ? 6.325 -12.143 17.161 1.00 98.69 396 THR A CA 1
ATOM 3052 C C . THR A 1 396 ? 4.836 -11.808 17.264 1.00 98.69 396 THR A C 1
ATOM 3054 O O . THR A 1 396 ? 4.084 -12.565 17.875 1.00 98.69 396 THR A O 1
ATOM 3057 N N . VAL A 1 397 ? 4.374 -10.732 16.624 1.00 98.69 397 VAL A N 1
ATOM 3058 C CA . VAL A 1 397 ? 2.946 -10.481 16.351 1.00 98.69 397 VAL A CA 1
ATOM 3059 C C . VAL A 1 397 ? 2.714 -10.685 14.856 1.00 98.69 397 VAL A C 1
ATOM 3061 O O . VAL A 1 397 ? 3.330 -9.995 14.046 1.00 98.69 397 VAL A O 1
ATOM 3064 N N . GLN A 1 398 ? 1.861 -11.647 14.489 1.00 98.69 398 GLN A N 1
ATOM 3065 C CA . GLN A 1 398 ? 1.711 -12.093 13.100 1.00 98.69 398 GLN A CA 1
ATOM 3066 C C . GLN A 1 398 ? 0.250 -12.182 12.645 1.00 98.69 398 GLN A C 1
ATOM 3068 O O . GLN A 1 398 ? -0.573 -12.805 13.321 1.00 98.69 398 GLN A O 1
ATOM 3073 N N . GLY A 1 399 ? -0.053 -11.598 11.484 1.00 98.19 399 GLY A N 1
ATOM 3074 C CA . GLY A 1 399 ? -1.352 -11.699 10.810 1.00 98.19 399 GLY A CA 1
ATOM 3075 C C . GLY A 1 399 ? -1.453 -12.850 9.803 1.00 98.19 399 GLY A C 1
ATOM 3076 O O . GLY A 1 399 ? -0.685 -13.809 9.847 1.00 98.19 399 GLY A O 1
ATOM 3077 N N . GLY A 1 400 ? -2.433 -12.772 8.900 1.00 97.19 400 GLY A N 1
ATOM 3078 C CA . GLY A 1 400 ? -2.665 -13.772 7.849 1.00 97.19 400 GLY A CA 1
ATOM 3079 C C . GLY A 1 400 ? -3.395 -15.042 8.299 1.00 97.19 400 GLY A C 1
ATOM 3080 O O . GLY A 1 400 ? -3.506 -15.992 7.527 1.00 97.19 400 GLY A O 1
ATOM 3081 N N . TYR A 1 401 ? -3.886 -15.110 9.539 1.00 97.31 401 TYR A N 1
ATOM 3082 C CA . TYR A 1 401 ? -4.589 -16.292 10.048 1.00 97.31 401 TYR A CA 1
ATOM 3083 C C . TYR A 1 401 ? -6.111 -16.189 9.887 1.00 97.31 401 TYR A C 1
ATOM 3085 O O . TYR A 1 401 ? -6.689 -15.111 9.748 1.00 97.31 401 TYR A O 1
ATOM 3093 N N . THR A 1 402 ? -6.799 -17.331 9.972 1.00 93.62 402 THR A N 1
ATOM 3094 C CA . THR A 1 402 ? -8.270 -17.391 10.000 1.00 93.62 402 THR A CA 1
ATOM 3095 C C . THR A 1 402 ? -8.762 -18.219 11.177 1.00 93.62 402 THR A C 1
ATOM 3097 O O . THR A 1 402 ? -8.035 -19.032 11.740 1.00 93.62 402 THR A O 1
ATOM 3100 N N . ARG A 1 403 ? -10.054 -18.095 11.518 1.00 89.19 403 ARG A N 1
ATOM 3101 C CA . ARG A 1 403 ? -10.688 -18.917 12.569 1.00 89.19 403 ARG A CA 1
ATOM 3102 C C . ARG A 1 403 ? -10.474 -20.428 12.374 1.00 89.19 403 ARG A C 1
ATOM 3104 O O . ARG A 1 403 ? -10.501 -21.168 13.357 1.00 89.19 403 ARG A O 1
ATOM 3111 N N . THR A 1 404 ? -10.294 -20.866 11.128 1.00 90.38 404 THR A N 1
ATOM 3112 C CA . THR A 1 404 ? -10.148 -22.265 10.699 1.00 90.38 404 THR A CA 1
ATOM 3113 C C . THR A 1 404 ? -8.712 -22.685 10.375 1.00 90.38 404 THR A C 1
ATOM 3115 O O . THR A 1 404 ? -8.432 -23.879 10.431 1.00 90.38 404 THR A O 1
ATOM 3118 N N . ASN A 1 405 ? -7.804 -21.750 10.078 1.00 92.69 405 ASN A N 1
ATOM 3119 C CA . ASN A 1 405 ? -6.383 -22.016 9.841 1.00 92.69 405 ASN A CA 1
ATOM 3120 C C . ASN A 1 405 ? -5.519 -21.133 10.759 1.00 92.69 405 ASN A C 1
ATOM 3122 O O . ASN A 1 405 ? -5.420 -19.923 10.569 1.00 92.69 405 ASN A O 1
ATOM 3126 N N . TRP A 1 406 ? -4.870 -21.787 11.725 1.00 95.50 406 TRP A N 1
ATOM 3127 C CA . TRP A 1 406 ? -3.921 -21.196 12.676 1.00 95.50 406 TRP A CA 1
ATOM 3128 C C . TRP A 1 406 ? -2.492 -21.742 12.504 1.00 95.50 406 TRP A C 1
ATOM 3130 O O . TRP A 1 406 ? -1.635 -21.512 13.359 1.00 95.50 406 TRP A O 1
ATOM 3140 N N . THR A 1 407 ? -2.235 -22.525 11.453 1.00 94.50 407 THR A N 1
ATOM 3141 C CA . THR A 1 407 ? -0.946 -23.197 11.214 1.00 94.50 407 THR A CA 1
ATOM 3142 C C . THR A 1 407 ? -0.114 -22.515 10.141 1.00 94.50 407 THR A C 1
ATOM 3144 O O . THR A 1 407 ? 1.103 -22.475 10.282 1.00 94.50 407 THR A O 1
ATOM 3147 N N . THR A 1 408 ? -0.760 -21.956 9.119 1.00 95.12 408 THR A N 1
ATOM 3148 C CA . THR A 1 408 ? -0.102 -21.303 7.982 1.00 95.12 408 THR A CA 1
ATOM 3149 C C . THR A 1 408 ? -0.682 -19.897 7.831 1.00 95.12 408 THR A C 1
ATOM 3151 O O . THR A 1 408 ? -1.885 -19.809 7.575 1.00 95.12 408 THR A O 1
ATOM 3154 N N . PRO A 1 409 ? 0.109 -18.826 8.024 1.00 97.00 409 PRO A N 1
ATOM 3155 C CA . PRO A 1 409 ? -0.327 -17.468 7.729 1.00 97.00 409 PRO A CA 1
ATOM 3156 C C . PRO A 1 409 ? -0.342 -17.233 6.214 1.00 97.00 409 PRO A C 1
ATOM 3158 O O . PRO A 1 409 ? 0.543 -17.703 5.502 1.00 97.00 409 PRO A O 1
ATOM 3161 N N . ASP A 1 410 ? -1.332 -16.484 5.746 1.00 95.94 410 ASP A N 1
ATOM 3162 C CA . ASP A 1 410 ? -1.476 -16.014 4.367 1.00 95.94 410 ASP A CA 1
ATOM 3163 C C . ASP A 1 410 ? -2.002 -14.560 4.402 1.00 95.94 410 ASP A C 1
ATOM 3165 O O . ASP A 1 410 ? -3.215 -14.335 4.402 1.00 95.94 410 ASP A O 1
ATOM 3169 N N . PRO A 1 411 ? -1.122 -13.549 4.559 1.00 94.50 411 PRO A N 1
ATOM 3170 C CA . PRO A 1 411 ? -1.549 -12.158 4.732 1.00 94.50 411 PRO A CA 1
ATOM 3171 C C . PRO A 1 411 ? -2.252 -11.550 3.513 1.00 94.50 411 PRO A C 1
ATOM 3173 O O . PRO A 1 411 ? -3.069 -10.647 3.692 1.00 94.50 411 PRO A O 1
ATOM 3176 N N . SER A 1 412 ? -1.973 -12.035 2.298 1.00 90.69 412 SER A N 1
ATOM 3177 C CA . SER A 1 412 ? -2.562 -11.509 1.062 1.00 90.69 412 SER A CA 1
ATOM 3178 C C . SER A 1 412 ? -3.954 -12.088 0.797 1.00 90.69 412 SER A C 1
ATOM 3180 O O . SER A 1 412 ? -4.873 -11.331 0.478 1.00 90.69 412 SER A O 1
ATOM 3182 N N . ALA A 1 413 ? -4.178 -13.391 1.014 1.00 91.56 413 ALA A N 1
ATOM 3183 C CA . ALA A 1 413 ? -5.525 -13.963 0.945 1.00 91.56 413 ALA A CA 1
ATOM 3184 C C . ALA A 1 413 ? -6.372 -13.642 2.191 1.00 91.56 413 ALA A C 1
ATOM 3186 O O . ALA A 1 413 ? -7.609 -13.638 2.121 1.00 91.56 413 ALA A O 1
ATOM 3187 N N . HIS A 1 414 ? -5.742 -13.420 3.350 1.00 93.56 414 HIS A N 1
ATOM 3188 C CA . HIS A 1 414 ? -6.405 -13.240 4.648 1.00 93.56 414 HIS A CA 1
ATOM 3189 C C . HIS A 1 414 ? -5.894 -11.993 5.408 1.00 93.56 414 HIS A C 1
ATOM 3191 O O . HIS A 1 414 ? -5.356 -12.114 6.519 1.00 93.56 414 HIS A O 1
ATOM 3197 N N . PRO A 1 415 ? -6.098 -10.777 4.857 1.00 94.44 415 PRO A N 1
ATOM 3198 C CA . PRO A 1 415 ? -5.633 -9.534 5.466 1.00 94.44 415 PRO A CA 1
ATOM 3199 C C . PRO A 1 415 ? -6.139 -9.383 6.902 1.00 94.44 415 PRO A C 1
ATOM 3201 O O . PRO A 1 415 ? -7.317 -9.589 7.209 1.00 94.44 415 PRO A O 1
ATOM 3204 N N . THR A 1 416 ? -5.213 -9.042 7.796 1.00 97.56 416 THR A N 1
ATOM 3205 C CA . THR A 1 416 ? -5.455 -8.936 9.236 1.00 97.56 416 THR A CA 1
ATOM 3206 C C . THR A 1 416 ? -5.164 -7.515 9.695 1.00 97.56 416 THR A C 1
ATOM 3208 O O . THR A 1 416 ? -4.019 -7.070 9.653 1.00 97.56 416 THR A O 1
ATOM 3211 N N . THR A 1 417 ? -6.201 -6.805 10.132 1.00 98.06 417 THR A N 1
ATOM 3212 C CA . THR A 1 417 ? -6.151 -5.368 10.422 1.00 98.06 417 THR A CA 1
ATOM 3213 C C . THR A 1 417 ? -6.124 -5.099 11.922 1.00 98.06 417 THR A C 1
ATOM 3215 O O . THR A 1 417 ? -6.996 -5.561 12.662 1.00 98.06 417 THR A O 1
ATOM 3218 N N . LEU A 1 418 ? -5.165 -4.295 12.370 1.00 98.06 418 LEU A N 1
ATOM 3219 C CA . LEU A 1 418 ? -5.154 -3.644 13.675 1.00 98.06 418 LEU A CA 1
ATOM 3220 C C . LEU A 1 418 ? -5.485 -2.167 13.441 1.00 98.06 418 LEU A C 1
ATOM 3222 O O . LEU A 1 418 ? -4.731 -1.446 12.790 1.00 98.06 418 LEU A O 1
ATOM 3226 N N . ASP A 1 419 ? -6.639 -1.747 13.951 1.00 96.06 419 ASP A N 1
ATOM 3227 C CA . ASP A 1 419 ? -7.208 -0.417 13.732 1.00 96.06 419 ASP A CA 1
ATOM 3228 C C . ASP A 1 419 ? -7.334 0.323 15.067 1.00 96.06 419 ASP A C 1
ATOM 3230 O O . ASP A 1 419 ? -8.103 -0.085 15.934 1.00 96.06 419 ASP A O 1
ATOM 3234 N N . ALA A 1 420 ? -6.607 1.420 15.263 1.00 93.19 420 ALA A N 1
ATOM 3235 C CA . ALA A 1 420 ? -6.755 2.206 16.490 1.00 93.19 420 ALA A CA 1
ATOM 3236 C C . ALA A 1 420 ? -7.989 3.129 16.486 1.00 93.19 420 ALA A C 1
ATOM 3238 O O . ALA A 1 420 ? -8.248 3.803 17.487 1.00 93.19 420 ALA A O 1
ATOM 3239 N N . ALA A 1 421 ? -8.767 3.146 15.396 1.00 91.19 421 ALA A N 1
ATOM 3240 C CA . ALA A 1 421 ? -10.061 3.810 15.269 1.00 91.19 421 ALA A CA 1
ATOM 3241 C C . ALA A 1 421 ? -10.050 5.278 15.741 1.00 91.19 421 ALA A C 1
ATOM 3243 O O . ALA A 1 421 ? -11.007 5.738 16.372 1.00 91.19 421 ALA A O 1
ATOM 3244 N N . GLN A 1 422 ? -8.943 5.985 15.477 1.00 90.75 422 GLN A N 1
ATOM 3245 C CA . GLN A 1 422 ? -8.661 7.371 15.867 1.00 90.75 422 GLN A CA 1
ATOM 3246 C C . GLN A 1 422 ? -8.824 7.640 17.384 1.00 90.75 422 GLN A C 1
ATOM 3248 O O . GLN A 1 422 ? -9.196 8.736 17.799 1.00 90.75 422 GLN A O 1
ATOM 3253 N N . GLN A 1 423 ? -8.552 6.636 18.231 1.00 89.88 423 GLN A N 1
ATOM 3254 C CA . GLN A 1 423 ? -8.638 6.713 19.704 1.00 89.88 423 GLN A CA 1
ATOM 3255 C C . GLN A 1 423 ? -7.278 6.584 20.416 1.00 89.88 423 GLN A C 1
ATOM 3257 O O . GLN A 1 423 ? -7.195 6.753 21.634 1.00 89.88 423 GLN A O 1
ATOM 3262 N N . GLY A 1 424 ? -6.208 6.293 19.678 1.00 91.94 424 GLY A N 1
ATOM 3263 C CA . GLY A 1 424 ? -4.851 6.120 20.192 1.00 91.94 424 GLY A CA 1
ATOM 3264 C C . GLY A 1 424 ? -3.922 5.571 19.112 1.00 91.94 424 GLY A C 1
ATOM 3265 O O . GLY A 1 424 ? -4.285 5.575 17.937 1.00 91.94 424 GLY A O 1
ATOM 3266 N N . ARG A 1 425 ? -2.744 5.070 19.494 1.00 94.62 425 ARG A N 1
ATOM 3267 C CA . ARG A 1 425 ? -1.802 4.444 18.547 1.00 94.62 425 ARG A CA 1
ATOM 3268 C C . ARG A 1 425 ? -2.204 3.011 18.203 1.00 94.62 425 ARG A C 1
ATOM 3270 O O . ARG A 1 425 ? -2.945 2.373 18.955 1.00 94.62 425 ARG A O 1
ATOM 3277 N N . VAL A 1 426 ? -1.673 2.445 17.120 1.00 97.56 426 VAL A N 1
ATOM 3278 C CA . VAL A 1 426 ? -1.804 0.993 16.902 1.00 97.56 426 VAL A CA 1
ATOM 3279 C C . VAL A 1 426 ? -0.798 0.254 17.786 1.00 97.56 426 VAL A C 1
ATOM 3281 O O . VAL A 1 426 ? -1.203 -0.555 18.622 1.00 97.56 426 VAL A O 1
ATOM 3284 N N . PHE A 1 427 ? 0.486 0.605 17.686 1.00 97.44 427 PHE A N 1
ATOM 3285 C CA . PHE A 1 427 ? 1.571 0.056 18.502 1.00 97.44 427 PHE A CA 1
ATOM 3286 C C . PHE A 1 427 ? 2.286 1.135 19.328 1.00 97.44 427 PHE A C 1
ATOM 3288 O O . PHE A 1 427 ? 2.625 2.206 18.823 1.00 97.44 427 PHE A O 1
ATOM 3295 N N . TYR A 1 428 ? 2.581 0.806 20.586 1.00 96.00 428 TYR A N 1
ATOM 3296 C CA . TYR A 1 428 ? 3.547 1.509 21.431 1.00 96.00 428 TYR A CA 1
ATOM 3297 C C . TYR A 1 428 ? 4.578 0.492 21.946 1.00 96.00 428 TYR A C 1
ATOM 3299 O O . TYR A 1 428 ? 4.208 -0.459 22.639 1.00 96.00 428 TYR A O 1
ATOM 3307 N N . ILE A 1 429 ? 5.852 0.660 21.584 1.00 96.38 429 ILE A N 1
ATOM 3308 C CA . ILE A 1 429 ? 6.925 -0.324 21.803 1.00 96.38 429 ILE A CA 1
ATOM 3309 C C . ILE A 1 429 ? 8.034 0.287 22.665 1.00 96.38 429 ILE A C 1
ATOM 3311 O O . ILE A 1 429 ? 8.556 1.350 22.331 1.00 96.38 429 ILE A O 1
ATOM 3315 N N . GLU A 1 430 ? 8.432 -0.381 23.751 1.00 93.69 430 GLU A N 1
ATOM 3316 C CA . GLU A 1 430 ? 9.567 0.074 24.570 1.00 93.69 430 GLU A CA 1
ATOM 3317 C C . GLU A 1 430 ? 10.274 -1.046 25.363 1.00 93.69 430 GLU A C 1
ATOM 3319 O O . GLU A 1 430 ? 10.068 -2.243 25.143 1.00 93.69 430 GLU A O 1
ATOM 3324 N N . GLY A 1 431 ? 11.133 -0.650 26.308 1.00 85.69 431 GLY A N 1
ATOM 3325 C CA . GLY A 1 431 ? 11.613 -1.514 27.390 1.00 85.69 431 GLY A CA 1
ATOM 3326 C C . GLY A 1 431 ? 12.830 -2.386 27.072 1.00 85.69 431 GLY A C 1
ATOM 3327 O O . GLY A 1 431 ? 13.082 -3.332 27.814 1.00 85.69 431 GLY A O 1
ATOM 3328 N N . GLY A 1 432 ? 13.582 -2.098 26.005 1.00 86.06 432 GLY A N 1
ATOM 3329 C CA . GLY A 1 432 ? 14.696 -2.944 25.558 1.00 86.06 432 GLY A CA 1
ATOM 3330 C C . GLY A 1 432 ? 14.233 -4.280 24.970 1.00 86.06 432 GLY A C 1
ATOM 3331 O O . GLY A 1 432 ? 14.954 -5.272 25.044 1.00 86.06 432 GLY A O 1
ATOM 3332 N N . SER A 1 433 ? 13.005 -4.319 24.448 1.00 91.50 433 SER A N 1
ATOM 3333 C CA . SER A 1 433 ? 12.473 -5.455 23.700 1.00 91.50 433 SER A CA 1
ATOM 3334 C C . SER A 1 433 ? 13.004 -5.473 22.259 1.00 91.50 433 SER A C 1
ATOM 3336 O O . SER A 1 433 ? 13.543 -4.478 21.786 1.00 91.50 433 SER A O 1
ATOM 3338 N N . ALA A 1 434 ? 12.868 -6.612 21.576 1.00 96.50 434 ALA A N 1
ATOM 3339 C CA . ALA A 1 434 ? 13.222 -6.778 20.163 1.00 96.50 434 ALA A CA 1
ATOM 3340 C C . ALA A 1 434 ? 12.111 -7.526 19.387 1.00 96.50 434 ALA A C 1
ATOM 3342 O O . ALA A 1 434 ? 12.339 -8.640 18.911 1.00 96.50 434 ALA A O 1
ATOM 3343 N N . PRO A 1 435 ? 10.861 -7.021 19.361 1.00 98.06 435 PRO A N 1
ATOM 3344 C CA . PRO A 1 435 ? 9.747 -7.716 18.725 1.00 98.06 435 PRO A CA 1
ATOM 3345 C C . PRO A 1 435 ? 9.873 -7.832 17.200 1.00 98.06 435 PRO A C 1
ATOM 3347 O O . PRO A 1 435 ? 10.506 -7.016 16.530 1.00 98.06 435 PRO A O 1
ATOM 3350 N N . THR A 1 436 ? 9.172 -8.825 16.653 1.00 98.75 436 THR A N 1
ATOM 3351 C CA . THR A 1 436 ? 8.889 -8.948 15.219 1.00 98.75 436 THR A CA 1
ATOM 3352 C C . THR A 1 436 ? 7.411 -8.656 14.960 1.00 98.75 436 THR A C 1
ATOM 3354 O O . THR A 1 436 ? 6.546 -9.198 15.648 1.00 98.75 436 THR A O 1
ATOM 3357 N N . ILE A 1 437 ? 7.102 -7.809 13.980 1.00 98.81 437 ILE A N 1
ATOM 3358 C CA . ILE A 1 437 ? 5.733 -7.434 13.593 1.00 98.81 437 ILE A CA 1
ATOM 3359 C C . ILE A 1 437 ? 5.575 -7.738 12.099 1.00 98.81 437 ILE A C 1
ATOM 3361 O O . ILE A 1 437 ? 6.342 -7.214 11.291 1.00 98.81 437 ILE A O 1
ATOM 3365 N N . THR A 1 438 ? 4.643 -8.624 11.725 1.00 98.81 438 THR A N 1
ATOM 3366 C CA . THR A 1 438 ? 4.591 -9.136 10.343 1.00 98.81 438 THR A CA 1
ATOM 3367 C C . THR A 1 438 ? 3.218 -9.591 9.838 1.00 98.81 438 THR A C 1
ATOM 3369 O O . THR A 1 438 ? 2.430 -10.189 10.572 1.00 98.81 438 THR A O 1
ATOM 3372 N N . GLY A 1 439 ? 2.920 -9.349 8.558 1.00 98.12 439 GLY A N 1
ATOM 3373 C CA . GLY A 1 439 ? 1.675 -9.782 7.913 1.00 98.12 439 GLY A CA 1
ATOM 3374 C C . GLY A 1 439 ? 0.437 -8.996 8.355 1.00 98.12 439 GLY A C 1
ATOM 3375 O O . GLY A 1 439 ? -0.659 -9.562 8.388 1.00 98.12 439 GLY A O 1
ATOM 3376 N N . LEU A 1 440 ? 0.603 -7.737 8.777 1.00 98.75 440 LEU A N 1
ATOM 3377 C CA . LEU A 1 440 ? -0.449 -6.927 9.398 1.00 98.75 440 LEU A CA 1
ATOM 3378 C C . LEU A 1 440 ? -0.753 -5.650 8.609 1.00 98.75 440 LEU A C 1
ATOM 3380 O O . LEU A 1 440 ? 0.135 -4.956 8.121 1.00 98.75 440 LEU A O 1
ATOM 3384 N N . GLN A 1 441 ? -2.034 -5.300 8.578 1.00 98.75 441 GLN A N 1
ATOM 3385 C CA . GLN A 1 441 ? -2.522 -3.978 8.205 1.00 98.75 441 GLN A CA 1
ATOM 3386 C C . GLN A 1 441 ? -2.633 -3.116 9.469 1.00 98.75 441 GLN A C 1
ATOM 3388 O O . GLN A 1 441 ? -3.312 -3.500 10.421 1.00 98.75 441 GLN A O 1
ATOM 3393 N N . ILE A 1 442 ? -1.968 -1.964 9.492 1.00 98.81 442 ILE A N 1
ATOM 3394 C CA . ILE A 1 442 ? -1.788 -1.097 10.664 1.00 98.81 442 ILE A CA 1
ATOM 3395 C C . ILE A 1 442 ? -2.367 0.277 10.323 1.00 98.81 442 ILE A C 1
ATOM 3397 O O . ILE A 1 442 ? -1.795 1.013 9.517 1.00 98.81 442 ILE A O 1
ATOM 3401 N N . THR A 1 443 ? -3.524 0.609 10.899 1.00 98.50 443 THR A N 1
ATOM 3402 C CA . THR A 1 443 ? -4.318 1.771 10.470 1.00 98.50 443 THR A CA 1
ATOM 3403 C C . THR A 1 443 ? -5.054 2.477 11.610 1.00 98.50 443 THR A C 1
ATOM 3405 O O . THR A 1 443 ? -5.143 1.978 12.734 1.00 98.50 443 THR A O 1
ATOM 3408 N N . GLY A 1 444 ? -5.584 3.669 11.331 1.00 95.31 444 GLY A N 1
ATOM 3409 C CA . GLY A 1 444 ? -6.418 4.428 12.262 1.00 95.31 444 GLY A CA 1
ATOM 3410 C C . GLY A 1 444 ? -5.685 4.969 13.494 1.00 95.31 444 GLY A C 1
ATOM 3411 O O . GLY A 1 444 ? -6.345 5.447 14.418 1.00 95.31 444 GLY A O 1
ATOM 3412 N N . GLY A 1 445 ? -4.352 4.882 13.525 1.00 96.12 445 GLY A N 1
ATOM 3413 C CA . GLY A 1 445 ? -3.489 5.425 14.568 1.00 96.12 445 GLY A CA 1
ATOM 3414 C C . GLY A 1 445 ? -3.601 6.943 14.704 1.00 96.12 445 GLY A C 1
ATOM 3415 O O . GLY A 1 445 ? -3.688 7.654 13.702 1.00 96.12 445 GLY A O 1
ATOM 3416 N N . THR A 1 446 ? -3.590 7.443 15.940 1.00 93.81 446 THR A N 1
ATOM 3417 C CA . THR A 1 446 ? -3.526 8.877 16.249 1.00 93.81 446 THR A CA 1
ATOM 3418 C C . THR A 1 446 ? -2.899 9.170 17.613 1.00 93.81 446 THR A C 1
ATOM 3420 O O . THR A 1 446 ? -2.813 8.306 18.491 1.00 93.81 446 THR A O 1
ATOM 3423 N N . THR A 1 447 ? -2.467 10.414 17.811 1.00 87.94 447 THR A N 1
ATOM 3424 C CA . THR A 1 447 ? -1.663 10.860 18.957 1.00 87.94 447 THR A CA 1
ATOM 3425 C C . THR A 1 447 ? -2.390 11.952 19.760 1.00 87.94 447 THR A C 1
ATOM 3427 O O . THR A 1 447 ? -2.101 13.137 19.595 1.00 87.94 447 THR A O 1
ATOM 3430 N N . PRO A 1 448 ? -3.342 11.607 20.654 1.00 67.00 448 PRO A N 1
ATOM 3431 C CA . PRO A 1 448 ? -4.166 12.585 21.374 1.00 67.00 448 PRO A CA 1
ATOM 3432 C C . PRO A 1 448 ? -3.424 13.284 22.539 1.00 67.00 448 PRO A C 1
ATOM 3434 O O . PRO A 1 448 ? -3.844 13.225 23.694 1.00 67.00 448 PRO A O 1
ATOM 3437 N N . GLY A 1 449 ? -2.334 13.991 22.221 1.00 56.53 449 GLY A N 1
ATOM 3438 C CA . GLY A 1 449 ? -1.607 14.915 23.098 1.00 56.53 449 GLY A CA 1
ATOM 3439 C C . GLY A 1 449 ? -0.590 14.297 24.073 1.00 56.53 449 GLY A C 1
ATOM 3440 O O . GLY A 1 449 ? -0.611 13.113 24.398 1.00 56.53 449 GLY A O 1
ATOM 3441 N N . GLY A 1 450 ? 0.318 15.142 24.575 1.00 52.56 450 GLY A N 1
ATOM 3442 C CA . GLY A 1 450 ? 1.222 14.854 25.704 1.00 52.56 450 GLY A CA 1
ATOM 3443 C C . GLY A 1 450 ? 2.515 14.094 25.372 1.00 52.56 450 GLY A C 1
ATOM 3444 O O . GLY A 1 450 ? 3.550 14.386 25.963 1.00 52.56 450 GLY A O 1
ATOM 3445 N N . ASN A 1 451 ? 2.472 13.163 24.421 1.00 59.56 451 ASN A N 1
ATOM 3446 C CA . ASN A 1 451 ? 3.634 12.633 23.701 1.00 59.56 451 ASN A CA 1
ATOM 3447 C C . ASN A 1 451 ? 3.141 12.281 22.296 1.00 59.56 451 ASN A C 1
ATOM 3449 O O . ASN A 1 451 ? 2.183 11.509 22.168 1.00 59.56 451 ASN A O 1
ATOM 3453 N N . THR A 1 452 ? 3.708 12.898 21.268 1.00 76.31 452 THR A N 1
ATOM 3454 C CA . THR A 1 452 ? 2.941 13.275 20.074 1.00 76.31 452 THR A CA 1
ATOM 3455 C C . THR A 1 452 ? 3.366 12.596 18.777 1.00 76.31 452 THR A C 1
ATOM 3457 O O . THR A 1 452 ? 2.646 12.738 17.798 1.00 76.31 452 THR A O 1
ATOM 3460 N N . ASP A 1 453 ? 4.425 11.783 18.791 1.00 91.69 453 ASP A N 1
ATOM 3461 C CA . ASP A 1 453 ? 4.979 11.168 17.574 1.00 91.69 453 ASP A CA 1
ATOM 3462 C C . ASP A 1 453 ? 4.416 9.762 17.284 1.00 91.69 453 ASP A C 1
ATOM 3464 O O . ASP A 1 453 ? 4.014 9.048 18.208 1.00 91.69 453 ASP A O 1
ATOM 3468 N N . GLY A 1 454 ? 4.467 9.294 16.035 1.00 92.69 454 GLY A N 1
ATOM 3469 C CA . GLY A 1 454 ? 4.232 7.883 15.688 1.00 92.69 454 GLY A CA 1
ATOM 3470 C C . GLY A 1 454 ? 2.784 7.436 15.886 1.00 92.69 454 GLY A C 1
ATOM 3471 O O . GLY A 1 454 ? 2.469 6.757 16.865 1.00 92.69 454 GLY A O 1
ATOM 3472 N N . GLY A 1 455 ? 1.898 7.812 14.964 1.00 94.44 455 GLY A N 1
ATOM 3473 C CA . GLY A 1 455 ? 0.471 7.472 15.015 1.00 94.44 455 GLY A CA 1
ATOM 3474 C C . GLY A 1 455 ? 0.191 5.974 14.890 1.00 94.44 455 GLY A C 1
ATOM 3475 O O . GLY A 1 455 ? -0.494 5.393 15.733 1.00 94.44 455 GLY A O 1
ATOM 3476 N N . GLY A 1 456 ? 0.724 5.333 13.850 1.00 97.56 456 GLY A N 1
ATOM 3477 C CA . GLY A 1 456 ? 0.606 3.892 13.635 1.00 97.56 456 GLY A CA 1
ATOM 3478 C C . GLY A 1 456 ? 1.474 3.126 14.627 1.00 97.56 456 GLY A C 1
ATOM 3479 O O . GLY A 1 456 ? 0.965 2.419 15.500 1.00 97.56 456 GLY A O 1
ATOM 3480 N N . ILE A 1 457 ? 2.789 3.308 14.519 1.00 98.12 457 ILE A N 1
ATOM 3481 C CA . ILE A 1 457 ? 3.799 2.700 15.389 1.00 98.12 457 ILE A CA 1
ATOM 3482 C C . ILE A 1 457 ? 4.631 3.807 16.041 1.00 98.12 457 ILE A C 1
ATOM 3484 O O . ILE A 1 457 ? 5.269 4.599 15.349 1.00 98.12 457 ILE A O 1
ATOM 3488 N N . TYR A 1 458 ? 4.696 3.806 17.372 1.00 96.69 458 TYR A N 1
ATOM 3489 C CA . TYR A 1 458 ? 5.731 4.511 18.130 1.00 96.69 458 TYR A CA 1
ATOM 3490 C C . TYR A 1 458 ? 6.635 3.500 18.829 1.00 96.69 458 TYR A C 1
ATOM 3492 O O . TYR A 1 458 ? 6.149 2.605 19.525 1.00 96.69 458 TYR A O 1
ATOM 3500 N N . LEU A 1 459 ? 7.946 3.669 18.688 1.00 96.62 459 LEU A N 1
ATOM 3501 C CA . LEU A 1 459 ? 8.956 2.886 19.386 1.00 96.62 459 LEU A CA 1
ATOM 3502 C C . LEU A 1 459 ? 9.944 3.798 20.109 1.00 96.62 459 LEU A C 1
ATOM 3504 O O . LEU A 1 459 ? 10.415 4.791 19.551 1.00 96.62 459 LEU A O 1
ATOM 3508 N N . ARG A 1 460 ? 10.336 3.398 21.323 1.00 94.19 460 ARG A N 1
ATOM 3509 C CA . ARG A 1 460 ? 11.384 4.054 22.108 1.00 94.19 460 ARG A CA 1
ATOM 3510 C C . ARG A 1 460 ? 12.264 3.055 22.865 1.00 94.19 460 ARG A C 1
ATOM 3512 O O . ARG A 1 460 ? 11.766 2.311 23.704 1.00 94.19 460 ARG A O 1
ATOM 3519 N N . ASN A 1 461 ? 13.585 3.141 22.693 1.00 94.75 461 ASN A N 1
ATOM 3520 C CA . ASN A 1 461 ? 14.577 2.331 23.419 1.00 94.75 461 ASN A CA 1
ATOM 3521 C C . ASN A 1 461 ? 14.327 0.810 23.277 1.00 94.75 461 ASN A C 1
ATOM 3523 O O . ASN A 1 461 ? 14.203 0.102 24.281 1.00 94.75 461 ASN A O 1
ATOM 3527 N N . ALA A 1 462 ? 14.203 0.323 22.045 1.00 96.62 462 ALA A N 1
ATOM 3528 C CA . ALA A 1 462 ? 13.938 -1.076 21.701 1.00 96.62 462 ALA A CA 1
ATOM 3529 C C . ALA A 1 462 ? 14.444 -1.361 20.277 1.00 96.62 462 ALA A C 1
ATOM 3531 O O . ALA A 1 462 ? 14.570 -0.431 19.486 1.00 96.62 462 ALA A O 1
ATOM 3532 N N . ASP A 1 463 ? 14.696 -2.619 19.939 1.00 97.62 463 ASP A N 1
ATOM 3533 C CA . ASP A 1 463 ? 14.965 -3.028 18.556 1.00 97.62 463 ASP A CA 1
ATOM 3534 C C . ASP A 1 463 ? 13.645 -3.411 17.865 1.00 97.62 463 ASP A C 1
ATOM 3536 O O . ASP A 1 463 ? 12.656 -3.718 18.534 1.00 97.62 463 ASP A O 1
ATOM 3540 N N . LEU A 1 464 ? 13.596 -3.407 16.531 1.00 98.31 464 LEU A N 1
ATOM 3541 C CA . LEU A 1 464 ? 12.401 -3.815 15.782 1.00 98.31 464 LEU A CA 1
ATOM 3542 C C . LEU A 1 464 ? 12.754 -4.506 14.467 1.00 98.31 464 LEU A C 1
ATOM 3544 O O . LEU A 1 464 ? 13.506 -3.963 13.657 1.00 98.31 464 LEU A O 1
ATOM 3548 N N . THR A 1 465 ? 12.100 -5.643 14.229 1.00 98.69 465 THR A N 1
ATOM 3549 C CA . THR A 1 465 ? 11.977 -6.259 12.904 1.00 98.69 465 THR A CA 1
ATOM 3550 C C . THR A 1 465 ? 10.533 -6.101 12.425 1.00 98.69 465 THR A C 1
ATOM 3552 O O . THR A 1 465 ? 9.606 -6.633 13.040 1.00 98.69 465 THR A O 1
ATOM 3555 N N . LEU A 1 466 ? 10.319 -5.362 11.343 1.00 98.75 466 LEU A N 1
ATOM 3556 C CA . LEU A 1 466 ? 9.003 -5.082 10.768 1.00 98.75 466 LEU A CA 1
ATOM 3557 C C . LEU A 1 466 ? 8.994 -5.606 9.330 1.00 98.75 466 LEU A C 1
ATOM 3559 O O . LEU A 1 466 ? 9.719 -5.060 8.501 1.00 98.75 466 LEU A O 1
ATOM 3563 N N . THR A 1 467 ? 8.227 -6.660 9.029 1.00 98.56 467 THR A N 1
ATOM 3564 C CA . THR A 1 467 ? 8.235 -7.242 7.672 1.00 98.56 467 THR A CA 1
ATOM 3565 C C . THR A 1 467 ? 6.875 -7.627 7.104 1.00 98.56 467 THR A C 1
ATOM 3567 O O . THR A 1 467 ? 6.043 -8.188 7.815 1.00 98.56 467 THR A O 1
ATOM 3570 N N . HIS A 1 468 ? 6.649 -7.395 5.808 1.00 97.62 468 HIS A N 1
ATOM 3571 C CA . HIS A 1 468 ? 5.393 -7.749 5.124 1.00 97.62 468 HIS A CA 1
ATOM 3572 C C . HIS A 1 468 ? 4.148 -7.087 5.765 1.00 97.62 468 HIS A C 1
ATOM 3574 O O . HIS A 1 468 ? 3.157 -7.759 6.063 1.00 97.62 468 HIS A O 1
ATOM 3580 N N . ASN A 1 469 ? 4.198 -5.781 6.052 1.00 98.81 469 ASN A N 1
ATOM 3581 C CA . ASN A 1 469 ? 3.080 -5.027 6.643 1.00 98.81 469 ASN A CA 1
ATOM 3582 C C . ASN A 1 469 ? 2.620 -3.874 5.742 1.00 98.81 469 ASN A C 1
ATOM 3584 O O . ASN A 1 469 ? 3.423 -3.289 5.020 1.00 98.81 469 ASN A O 1
ATOM 3588 N N . THR A 1 470 ? 1.351 -3.481 5.879 1.00 98.62 470 THR A N 1
ATOM 3589 C CA . THR A 1 470 ? 0.788 -2.263 5.270 1.00 98.62 470 THR A CA 1
ATOM 3590 C C . THR A 1 470 ? 0.457 -1.264 6.379 1.00 98.62 470 THR A C 1
ATOM 3592 O O . THR A 1 470 ? -0.468 -1.492 7.162 1.00 98.62 470 THR A O 1
ATOM 3595 N N . ILE A 1 471 ? 1.192 -0.157 6.477 1.00 98.81 471 ILE A N 1
ATOM 3596 C CA . ILE A 1 471 ? 1.011 0.888 7.493 1.00 98.81 471 ILE A CA 1
ATOM 3597 C C . ILE A 1 471 ? 0.383 2.109 6.820 1.00 98.81 471 ILE A C 1
ATOM 3599 O O . ILE A 1 471 ? 1.074 2.830 6.101 1.00 98.81 471 ILE A O 1
ATOM 3603 N N . PHE A 1 472 ? -0.915 2.350 7.040 1.00 98.62 472 PHE A N 1
ATOM 3604 C CA . PHE A 1 472 ? -1.663 3.347 6.265 1.00 98.62 472 PHE A CA 1
ATOM 3605 C C . PHE A 1 472 ? -2.761 4.104 7.017 1.00 98.62 472 PHE A C 1
ATOM 3607 O O . PHE A 1 472 ? -3.384 3.586 7.945 1.00 98.62 472 PHE A O 1
ATOM 3614 N N . SER A 1 473 ? -3.051 5.333 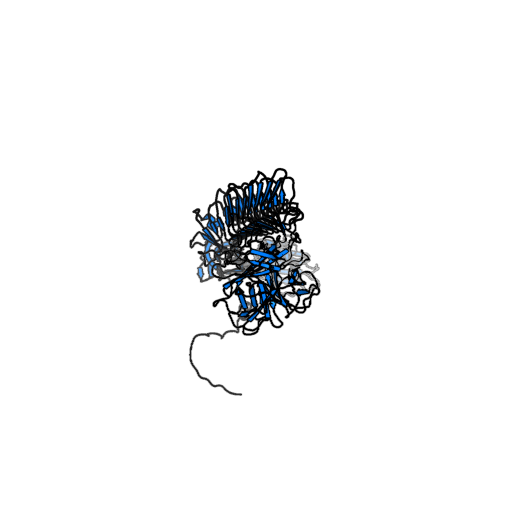6.572 1.00 97.38 473 SER A N 1
ATOM 3615 C CA . SER A 1 473 ? -4.086 6.213 7.151 1.00 97.38 473 SER A CA 1
ATOM 3616 C C . SER A 1 473 ? -3.936 6.458 8.661 1.00 97.38 473 SER A C 1
ATOM 3618 O O . SER A 1 473 ? -4.919 6.664 9.380 1.00 97.38 473 SER A O 1
ATOM 3620 N N . ASN A 1 474 ? -2.695 6.443 9.151 1.00 97.81 474 ASN A N 1
ATOM 3621 C CA . ASN A 1 474 ? -2.350 6.835 10.511 1.00 97.81 474 ASN A CA 1
ATOM 3622 C C . ASN A 1 474 ? -1.979 8.325 10.555 1.00 97.81 474 ASN A C 1
ATOM 3624 O O . ASN A 1 474 ? -1.433 8.876 9.597 1.00 97.81 474 ASN A O 1
ATOM 3628 N N . THR A 1 475 ? -2.275 8.978 11.675 1.00 95.75 475 THR A N 1
ATOM 3629 C CA . THR A 1 475 ? -2.103 10.422 11.867 1.00 95.75 475 THR A CA 1
ATOM 3630 C C . THR A 1 475 ? -1.209 10.729 13.063 1.00 95.75 475 THR A C 1
ATOM 3632 O O . THR A 1 475 ? -1.242 10.034 14.074 1.00 95.75 475 THR A O 1
ATOM 3635 N N . SER A 1 476 ? -0.427 11.796 12.964 1.00 94.25 476 SER A N 1
ATOM 3636 C CA . SER A 1 476 ? 0.348 12.365 14.062 1.00 94.25 476 SER A CA 1
ATOM 3637 C C . SER A 1 476 ? 0.078 13.861 14.165 1.00 94.25 476 SER A C 1
ATOM 3639 O O . SER A 1 476 ? -0.070 14.557 13.160 1.00 94.25 476 SER A O 1
ATOM 3641 N N . THR A 1 477 ? 0.018 14.352 15.399 1.00 92.25 477 THR A N 1
ATOM 3642 C CA . THR A 1 477 ? -0.094 15.780 15.728 1.00 92.25 477 THR A CA 1
ATOM 3643 C C . THR A 1 477 ? 1.264 16.487 15.779 1.00 92.25 477 THR A C 1
ATOM 3645 O O . THR A 1 477 ? 1.315 17.644 16.186 1.00 92.25 477 THR A O 1
ATOM 3648 N N . ASP A 1 478 ? 2.346 15.786 15.434 1.00 90.94 478 ASP A N 1
ATOM 3649 C CA . ASP A 1 478 ? 3.743 16.230 15.514 1.00 90.94 478 ASP A CA 1
ATOM 3650 C C . ASP A 1 478 ? 4.555 15.433 14.467 1.00 90.94 478 ASP A C 1
ATOM 3652 O O . ASP A 1 478 ? 4.192 15.476 13.287 1.00 90.94 478 ASP A O 1
ATOM 3656 N N . ASP A 1 479 ? 5.573 14.655 14.851 1.00 92.50 479 ASP A N 1
ATOM 3657 C CA . ASP A 1 479 ? 6.347 13.793 13.944 1.00 92.50 479 ASP A CA 1
ATOM 3658 C C . ASP A 1 479 ? 5.643 12.457 13.582 1.00 92.50 479 ASP A C 1
ATOM 3660 O O . ASP A 1 479 ? 5.023 11.802 14.421 1.00 92.50 479 ASP A O 1
ATOM 3664 N N . ALA A 1 480 ? 5.812 12.001 12.337 1.00 92.88 480 ALA A N 1
ATOM 3665 C CA . ALA A 1 480 ? 5.465 10.682 11.782 1.00 92.88 480 ALA A CA 1
ATOM 3666 C C . ALA A 1 480 ? 4.051 10.129 12.064 1.00 92.88 480 ALA A C 1
ATOM 3668 O O . ALA A 1 480 ? 3.775 9.515 13.097 1.00 92.88 480 ALA A O 1
ATOM 3669 N N . GLY A 1 481 ? 3.157 10.236 11.076 1.00 93.75 481 GLY A N 1
ATOM 3670 C CA . GLY A 1 481 ? 1.845 9.589 11.112 1.00 93.75 481 GLY A CA 1
ATOM 3671 C C . GLY A 1 481 ? 1.950 8.066 11.116 1.00 93.75 481 GLY A C 1
ATOM 3672 O O . GLY A 1 481 ? 1.323 7.414 11.947 1.00 93.75 481 GLY A O 1
ATOM 3673 N N . GLY A 1 482 ? 2.769 7.502 10.225 1.00 97.62 482 GLY A N 1
ATOM 3674 C CA . GLY A 1 482 ? 2.973 6.062 10.091 1.00 97.62 482 GLY A CA 1
ATOM 3675 C C . GLY A 1 482 ? 3.817 5.486 11.225 1.00 97.62 482 GLY A C 1
ATOM 3676 O O . GLY A 1 482 ? 3.289 4.809 12.110 1.00 97.62 482 GLY A O 1
ATOM 3677 N N . ILE A 1 483 ? 5.131 5.723 11.187 1.00 98.38 483 ILE A N 1
ATOM 3678 C CA . ILE A 1 483 ? 6.113 5.019 12.025 1.00 98.38 483 ILE A CA 1
ATOM 3679 C C . ILE A 1 483 ? 7.170 5.983 12.590 1.00 98.38 483 ILE A C 1
ATOM 3681 O O . ILE A 1 483 ? 7.919 6.602 11.835 1.00 98.38 483 ILE A O 1
ATOM 3685 N N . TYR A 1 484 ? 7.307 6.032 13.918 1.00 97.69 484 TYR A N 1
ATOM 3686 C CA . TYR A 1 484 ? 8.385 6.740 14.620 1.00 97.69 484 TYR A CA 1
ATOM 3687 C C . TYR A 1 484 ? 9.266 5.760 1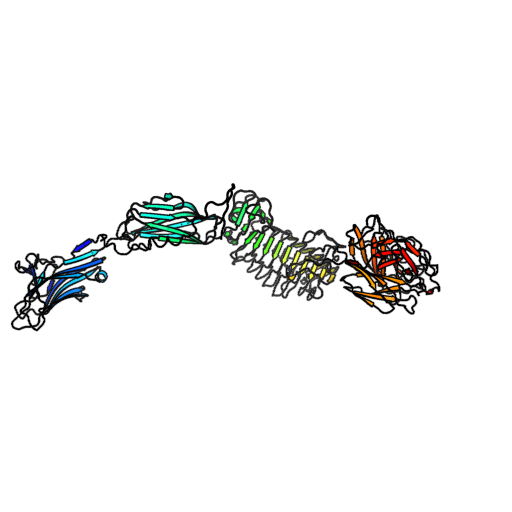5.400 1.00 97.69 484 TYR A C 1
ATOM 3689 O O . TYR A 1 484 ? 8.806 5.157 16.373 1.00 97.69 484 TYR A O 1
ATOM 3697 N N . LEU A 1 485 ? 10.531 5.600 14.996 1.00 97.81 485 LEU A N 1
ATOM 3698 C CA . LEU A 1 485 ? 11.484 4.683 15.632 1.00 97.81 485 LEU A CA 1
ATOM 3699 C C . LEU A 1 485 ? 12.616 5.463 16.310 1.00 97.81 485 LEU A C 1
ATOM 3701 O O . LEU A 1 485 ? 13.459 6.066 15.642 1.00 97.81 485 LEU A O 1
ATOM 3705 N N . TYR A 1 486 ? 12.641 5.449 17.647 1.00 95.94 486 TYR A N 1
ATOM 3706 C CA . TYR A 1 486 ? 13.575 6.245 18.443 1.00 95.94 486 TYR A CA 1
ATOM 3707 C C . TYR A 1 486 ? 14.491 5.401 19.339 1.00 95.94 486 TYR A C 1
ATOM 3709 O O . TYR A 1 486 ? 14.072 4.872 20.368 1.00 95.94 486 TYR A O 1
ATOM 3717 N N . THR A 1 487 ? 15.787 5.404 19.020 1.00 96.00 487 THR A N 1
ATOM 3718 C CA . THR A 1 487 ? 16.872 4.726 19.756 1.00 96.00 487 THR A CA 1
ATOM 3719 C C . THR A 1 487 ? 16.751 3.195 19.773 1.00 96.00 487 THR A C 1
ATOM 3721 O O . THR A 1 487 ? 16.053 2.629 20.613 1.00 96.00 487 THR A O 1
ATOM 3724 N N . GLY A 1 488 ? 17.484 2.535 18.871 1.00 95.69 488 GLY A N 1
ATOM 3725 C CA . GLY A 1 488 ? 17.544 1.074 18.735 1.00 95.69 488 GLY A CA 1
ATOM 3726 C C . GLY A 1 488 ? 18.104 0.626 17.383 1.00 95.69 488 GLY A C 1
ATOM 3727 O O . GLY A 1 488 ? 18.588 1.456 16.606 1.00 95.69 488 GLY A O 1
ATOM 3728 N N . HIS A 1 489 ? 18.025 -0.674 17.107 1.00 96.88 489 HIS A N 1
ATOM 3729 C CA . HIS A 1 489 ? 18.322 -1.291 15.814 1.00 96.88 489 HIS A CA 1
ATOM 3730 C C . HIS A 1 489 ? 17.031 -1.604 15.047 1.00 96.88 489 HIS A C 1
ATOM 3732 O O . HIS A 1 489 ? 16.123 -2.239 15.588 1.00 96.88 489 HIS A O 1
ATOM 3738 N N . PHE A 1 490 ? 16.943 -1.177 13.785 1.00 98.25 490 PHE A N 1
ATOM 3739 C CA . PHE A 1 490 ? 15.705 -1.243 13.001 1.00 98.25 490 PHE A CA 1
ATOM 3740 C C . PHE A 1 490 ? 15.922 -1.970 11.673 1.00 98.25 490 PHE A C 1
ATOM 3742 O O . PHE A 1 490 ? 16.754 -1.556 10.864 1.00 98.25 490 PHE A O 1
ATOM 3749 N N . ILE A 1 491 ? 15.149 -3.032 11.452 1.00 98.62 491 ILE A N 1
ATOM 3750 C CA . ILE A 1 491 ? 15.105 -3.812 10.213 1.00 98.62 491 ILE A CA 1
ATOM 3751 C C . ILE A 1 491 ? 13.676 -3.725 9.665 1.00 98.62 491 ILE A C 1
ATOM 3753 O O . ILE A 1 491 ? 12.729 -4.156 10.328 1.00 98.62 491 ILE A O 1
ATOM 3757 N N . LEU A 1 492 ? 13.518 -3.130 8.484 1.00 98.75 492 LEU A N 1
ATOM 3758 C CA . LEU A 1 492 ? 12.243 -2.976 7.787 1.00 98.75 492 LEU A CA 1
ATOM 3759 C C . LEU A 1 492 ? 12.364 -3.642 6.413 1.00 98.75 492 LEU A C 1
ATOM 3761 O O . LEU A 1 492 ? 13.107 -3.142 5.569 1.00 98.75 492 LEU A O 1
ATOM 3765 N N . GLU A 1 493 ? 11.649 -4.740 6.179 1.00 98.12 493 GLU A N 1
ATOM 3766 C CA . GLU A 1 493 ? 11.724 -5.498 4.916 1.00 98.12 493 GLU A CA 1
ATOM 3767 C C . GLU A 1 493 ? 10.326 -5.734 4.324 1.00 98.12 493 GLU A C 1
ATOM 3769 O O . GLU A 1 493 ? 9.409 -6.150 5.030 1.00 98.12 493 GLU A O 1
ATOM 3774 N N . ASP A 1 494 ? 10.134 -5.455 3.035 1.00 97.62 494 ASP A N 1
ATOM 3775 C CA . ASP A 1 494 ? 8.892 -5.769 2.305 1.00 97.62 494 ASP A CA 1
ATOM 3776 C C . ASP A 1 494 ? 7.628 -5.075 2.876 1.00 97.62 494 ASP A C 1
ATOM 3778 O O . ASP A 1 494 ? 6.548 -5.667 2.928 1.00 97.62 494 ASP A O 1
ATOM 3782 N N . ASN A 1 495 ? 7.734 -3.835 3.380 1.00 98.62 495 ASN A N 1
ATOM 3783 C CA . ASN A 1 495 ? 6.579 -3.092 3.912 1.00 98.62 495 ASN A CA 1
ATOM 3784 C C . ASN A 1 495 ? 6.081 -2.002 2.958 1.00 98.62 495 ASN A C 1
ATOM 3786 O O . ASN A 1 495 ? 6.861 -1.266 2.352 1.00 98.62 495 ASN A O 1
ATOM 3790 N N . GLU A 1 496 ? 4.766 -1.812 2.943 1.00 98.25 496 GLU A N 1
ATOM 3791 C CA . GLU A 1 496 ? 4.113 -0.637 2.375 1.00 98.25 496 GLU A CA 1
ATOM 3792 C C . GLU A 1 496 ? 3.801 0.362 3.502 1.00 98.25 496 GLU A C 1
ATOM 3794 O O . GLU A 1 496 ? 3.176 0.019 4.507 1.00 98.25 496 GLU A O 1
ATOM 3799 N N . ILE A 1 497 ? 4.239 1.610 3.352 1.00 98.62 497 ILE A N 1
ATOM 3800 C CA . ILE A 1 497 ? 4.011 2.709 4.294 1.00 98.62 497 ILE A CA 1
ATOM 3801 C C . ILE A 1 497 ? 3.348 3.830 3.497 1.00 98.62 497 ILE A C 1
ATOM 3803 O O . ILE A 1 497 ? 4.041 4.632 2.866 1.00 98.62 497 ILE A O 1
ATOM 3807 N N . SER A 1 498 ? 2.013 3.860 3.479 1.00 97.62 498 SER A N 1
ATOM 3808 C CA . SER A 1 498 ? 1.258 4.656 2.510 1.00 97.62 498 SER A CA 1
ATOM 3809 C C . SER A 1 498 ? 0.166 5.547 3.106 1.00 97.62 498 SER A C 1
ATOM 3811 O O . SER A 1 498 ? -0.514 5.190 4.064 1.00 97.62 498 SER A O 1
ATOM 3813 N N . SER A 1 499 ? -0.051 6.735 2.535 1.00 96.94 499 SER A N 1
ATOM 3814 C CA . SER A 1 499 ? -1.156 7.636 2.931 1.00 96.94 499 SER A CA 1
ATOM 3815 C C . SER A 1 499 ? -1.232 7.964 4.440 1.00 96.94 499 SER A C 1
ATOM 3817 O O . SER A 1 499 ? -2.325 8.039 5.009 1.00 96.94 499 SER A O 1
ATOM 3819 N N . ASN A 1 500 ? -0.093 8.128 5.123 1.00 97.56 500 ASN A N 1
ATOM 3820 C CA . ASN A 1 500 ? -0.034 8.576 6.523 1.00 97.56 500 ASN A CA 1
ATOM 3821 C C . ASN A 1 500 ? 0.212 10.094 6.616 1.00 97.56 500 ASN A C 1
ATOM 3823 O O . ASN A 1 500 ? 0.773 10.695 5.700 1.00 97.56 500 ASN A O 1
ATOM 3827 N N . THR A 1 501 ? -0.190 10.731 7.721 1.00 95.50 501 THR A N 1
ATOM 3828 C CA . THR A 1 501 ? -0.137 12.199 7.877 1.00 95.50 501 THR A CA 1
ATOM 3829 C C . THR A 1 501 ? 0.549 12.641 9.171 1.00 95.50 501 THR A C 1
ATOM 3831 O O . THR A 1 501 ? 0.208 12.145 10.241 1.00 95.50 501 THR A O 1
ATOM 3834 N N . ALA A 1 502 ? 1.462 13.612 9.094 1.00 94.06 502 ALA A N 1
ATOM 3835 C CA . ALA A 1 502 ? 2.111 14.255 10.243 1.00 94.06 502 ALA A CA 1
ATOM 3836 C C . ALA A 1 502 ? 1.922 15.780 10.219 1.00 94.06 502 ALA A C 1
ATOM 3838 O O . ALA A 1 502 ? 1.766 16.373 9.149 1.00 94.06 502 ALA A O 1
ATOM 3839 N N . ALA A 1 503 ? 1.951 16.417 11.393 1.00 92.06 503 ALA A N 1
ATOM 3840 C CA . ALA A 1 503 ? 1.799 17.867 11.513 1.00 92.06 503 ALA A CA 1
ATOM 3841 C C . ALA A 1 503 ? 3.130 18.625 11.369 1.00 92.06 503 ALA A C 1
ATOM 3843 O O . ALA A 1 503 ? 3.123 19.727 10.827 1.00 92.06 503 ALA A O 1
ATOM 3844 N N . ASP A 1 504 ? 4.247 18.038 11.814 1.00 89.31 504 ASP A N 1
ATOM 3845 C CA . ASP A 1 504 ? 5.600 18.511 11.498 1.00 89.31 504 ASP A CA 1
ATOM 3846 C C . ASP A 1 504 ? 6.157 17.698 10.318 1.00 89.31 504 ASP A C 1
ATOM 3848 O O . ASP A 1 504 ? 6.014 18.103 9.166 1.00 89.31 504 ASP A O 1
ATOM 3852 N N . SER A 1 505 ? 6.761 16.537 10.583 1.00 89.50 505 SER A N 1
ATOM 3853 C CA . SER A 1 505 ? 7.714 15.915 9.656 1.00 89.50 505 SER A CA 1
ATOM 3854 C C . SER A 1 505 ? 7.685 14.380 9.652 1.00 89.50 505 SER A C 1
ATOM 3856 O O . SER A 1 505 ? 7.120 13.750 10.545 1.00 89.50 505 SER A O 1
ATOM 3858 N N . GLY A 1 506 ? 8.352 13.747 8.678 1.00 86.19 506 GLY A N 1
ATOM 3859 C CA . GLY A 1 506 ? 8.605 12.295 8.676 1.00 86.19 506 GLY A CA 1
ATOM 3860 C C . GLY A 1 506 ? 7.357 11.432 8.472 1.00 86.19 506 GLY A C 1
ATOM 3861 O O . GLY A 1 506 ? 7.254 10.378 9.094 1.00 86.19 506 GLY A O 1
ATOM 3862 N N . ALA A 1 507 ? 6.364 11.902 7.706 1.00 92.31 507 ALA A N 1
ATOM 3863 C CA . ALA A 1 507 ? 4.975 11.452 7.845 1.00 92.31 507 ALA A CA 1
ATOM 3864 C C . ALA A 1 507 ? 4.740 9.954 7.603 1.00 92.31 507 ALA A C 1
ATOM 3866 O O . ALA A 1 507 ? 3.919 9.364 8.312 1.00 92.31 507 ALA A O 1
ATOM 3867 N N . GLY A 1 508 ? 5.462 9.344 6.660 1.00 95.88 508 GLY A N 1
ATOM 3868 C CA . GLY A 1 508 ? 5.521 7.890 6.517 1.00 95.88 508 GLY A CA 1
ATOM 3869 C C . GLY A 1 508 ? 6.373 7.255 7.617 1.00 95.88 508 GLY A C 1
ATOM 3870 O O . GLY A 1 508 ? 5.854 6.549 8.486 1.00 95.88 508 GLY A O 1
ATOM 3871 N N . LEU A 1 509 ? 7.681 7.520 7.584 1.00 97.75 509 LEU A N 1
ATOM 3872 C CA . LEU A 1 509 ? 8.681 6.918 8.465 1.00 97.75 509 LEU A CA 1
ATOM 3873 C C . LEU A 1 509 ? 9.697 7.949 8.981 1.00 97.75 509 LEU A C 1
ATOM 3875 O O . LEU A 1 509 ? 10.289 8.705 8.211 1.00 97.75 509 LEU A O 1
ATOM 3879 N N . TYR A 1 510 ? 9.984 7.907 10.282 1.00 97.50 510 TYR A N 1
ATOM 3880 C CA . TYR A 1 510 ? 11.065 8.665 10.912 1.00 97.50 510 TYR A CA 1
ATOM 3881 C C . TYR A 1 510 ? 11.967 7.732 11.732 1.00 97.50 510 TYR A C 1
ATOM 3883 O O . TYR A 1 510 ? 11.543 7.125 12.718 1.00 97.50 510 TYR A O 1
ATOM 3891 N N . LEU A 1 511 ? 13.237 7.656 11.329 1.00 97.69 511 LEU A N 1
ATOM 3892 C CA . LEU A 1 511 ? 14.318 6.946 12.014 1.00 97.69 511 LEU A CA 1
ATOM 3893 C C . LEU A 1 511 ? 15.188 7.925 12.822 1.00 97.69 511 LEU A C 1
ATOM 3895 O O . LEU A 1 511 ? 15.753 8.874 12.264 1.00 97.69 511 LEU A O 1
ATOM 3899 N N . ARG A 1 512 ? 15.321 7.712 14.139 1.00 96.88 512 ARG A N 1
ATOM 3900 C CA . ARG A 1 512 ? 16.030 8.634 15.045 1.00 96.88 512 ARG A CA 1
ATOM 3901 C C . ARG A 1 512 ? 16.954 7.912 16.030 1.00 96.88 512 ARG A C 1
ATOM 3903 O O . ARG A 1 512 ? 16.509 7.032 16.763 1.00 96.88 512 ARG A O 1
ATOM 3910 N N . ASN A 1 513 ? 18.208 8.363 16.141 1.00 96.75 513 ASN A N 1
ATOM 3911 C CA . ASN A 1 513 ? 19.226 7.806 17.054 1.00 96.75 513 ASN A CA 1
ATOM 3912 C C . ASN A 1 513 ? 19.488 6.289 16.851 1.00 96.75 513 ASN A C 1
ATOM 3914 O O . ASN A 1 513 ? 19.578 5.541 17.827 1.00 96.75 513 ASN A O 1
ATOM 3918 N N . CYS A 1 514 ? 19.570 5.815 15.607 1.00 94.81 514 CYS A N 1
ATOM 3919 C CA . CYS A 1 514 ? 19.776 4.392 15.308 1.00 94.81 514 CYS A CA 1
ATOM 3920 C C . CYS A 1 514 ? 21.158 3.906 15.773 1.00 94.81 514 CYS A C 1
ATOM 3922 O O . CYS A 1 514 ? 22.156 4.601 15.576 1.00 94.81 514 CYS A O 1
ATOM 3924 N N . SER A 1 515 ? 21.226 2.723 16.386 1.00 92.62 515 SER A N 1
ATOM 3925 C CA . SER A 1 515 ? 22.489 2.056 16.722 1.00 92.62 515 SER A CA 1
ATOM 3926 C C . SER A 1 515 ? 22.273 0.549 16.949 1.00 92.62 515 SER A C 1
ATOM 3928 O O . SER A 1 515 ? 21.676 0.191 17.968 1.00 92.62 515 SER A O 1
ATOM 3930 N N . PRO A 1 516 ? 22.777 -0.346 16.071 1.00 96.00 516 PRO A N 1
ATOM 3931 C CA . PRO A 1 516 ? 23.456 -0.079 14.794 1.00 96.00 516 PRO A CA 1
ATOM 3932 C C . PRO A 1 516 ? 22.599 0.637 13.732 1.00 96.00 516 PRO A C 1
ATOM 3934 O O . PRO A 1 516 ? 21.449 0.997 13.979 1.00 96.00 516 PRO A O 1
ATOM 3937 N N . ALA A 1 517 ? 23.182 0.845 12.548 1.00 96.69 517 ALA A N 1
ATOM 3938 C CA . ALA A 1 517 ? 22.510 1.432 11.389 1.00 96.69 517 ALA A CA 1
ATOM 3939 C C . ALA A 1 517 ? 21.190 0.715 11.047 1.00 96.69 517 ALA A C 1
ATOM 3941 O O . ALA A 1 517 ? 21.097 -0.508 11.149 1.00 96.69 517 ALA A O 1
ATOM 3942 N N . ALA A 1 518 ? 20.183 1.470 10.611 1.00 98.44 518 ALA A N 1
ATOM 3943 C CA . ALA A 1 518 ? 18.910 0.912 10.166 1.00 98.44 518 ALA A CA 1
ATOM 3944 C C . ALA A 1 518 ? 19.033 0.274 8.771 1.00 98.44 518 ALA A C 1
ATOM 3946 O O . ALA A 1 518 ? 19.736 0.796 7.904 1.00 98.44 518 ALA A O 1
ATOM 3947 N N . THR A 1 519 ? 18.314 -0.825 8.538 1.00 98.56 519 THR A N 1
ATOM 3948 C CA . THR A 1 519 ? 18.238 -1.501 7.232 1.00 98.56 519 THR A CA 1
ATOM 3949 C C . THR A 1 519 ? 16.806 -1.471 6.714 1.00 98.56 519 THR A C 1
ATOM 3951 O O . THR A 1 519 ? 15.900 -1.996 7.360 1.00 98.56 519 THR A O 1
ATOM 3954 N N . LEU A 1 520 ? 16.613 -0.849 5.554 1.00 98.56 520 LEU A N 1
ATOM 3955 C CA . LEU A 1 520 ? 15.366 -0.770 4.802 1.00 98.56 520 LEU A CA 1
ATOM 3956 C C . LEU A 1 520 ? 15.560 -1.550 3.496 1.00 98.56 520 LEU A C 1
ATOM 3958 O O . LEU A 1 520 ? 16.383 -1.169 2.666 1.00 98.56 520 LEU A O 1
ATOM 3962 N N . ARG A 1 521 ? 14.802 -2.628 3.300 1.00 97.94 521 ARG A N 1
ATOM 3963 C CA . ARG A 1 521 ? 14.815 -3.447 2.082 1.00 97.94 521 ARG A CA 1
ATOM 3964 C C . ARG A 1 521 ? 13.408 -3.573 1.496 1.00 97.94 521 ARG A C 1
ATOM 3966 O O . ARG A 1 521 ? 12.467 -3.750 2.258 1.00 97.94 521 ARG A O 1
ATOM 3973 N N . ASN A 1 522 ? 13.252 -3.502 0.175 1.00 97.62 522 ASN A N 1
ATOM 3974 C CA . ASN A 1 522 ? 11.985 -3.805 -0.510 1.00 97.62 522 ASN A CA 1
ATOM 3975 C C . ASN A 1 522 ? 10.772 -2.972 -0.007 1.00 97.62 522 ASN A C 1
ATOM 3977 O O . ASN A 1 522 ? 9.634 -3.433 -0.043 1.00 97.62 522 ASN A O 1
ATOM 3981 N N . ASN A 1 523 ? 10.980 -1.760 0.536 1.00 98.25 523 ASN A N 1
ATOM 3982 C CA . ASN A 1 523 ? 9.888 -0.965 1.123 1.00 98.25 523 ASN A CA 1
ATOM 3983 C C . ASN A 1 523 ? 9.297 0.031 0.111 1.00 98.25 523 ASN A C 1
ATOM 3985 O O . ASN A 1 523 ? 10.035 0.720 -0.598 1.00 98.25 523 ASN A O 1
ATOM 3989 N N . ARG A 1 524 ? 7.968 0.188 0.124 1.00 97.94 524 ARG A N 1
ATOM 3990 C CA . ARG A 1 524 ? 7.219 1.189 -0.658 1.00 97.94 524 ARG A CA 1
ATOM 3991 C C . ARG A 1 524 ? 6.714 2.287 0.281 1.00 97.94 524 ARG A C 1
ATOM 3993 O O . ARG A 1 524 ? 5.786 2.062 1.051 1.00 97.94 524 ARG A O 1
ATOM 4000 N N . ILE A 1 525 ? 7.329 3.468 0.242 1.00 97.62 525 ILE A N 1
ATOM 4001 C CA . ILE A 1 525 ? 6.981 4.636 1.068 1.00 97.62 525 ILE A CA 1
ATOM 4002 C C . ILE A 1 525 ? 6.269 5.660 0.176 1.00 97.62 525 ILE A C 1
ATOM 4004 O O . ILE A 1 525 ? 6.925 6.436 -0.527 1.00 97.62 525 ILE A O 1
ATOM 4008 N N . THR A 1 526 ? 4.932 5.640 0.164 1.00 96.44 526 THR A N 1
ATOM 4009 C CA . THR A 1 526 ? 4.138 6.320 -0.876 1.00 96.44 526 THR A CA 1
ATOM 4010 C C . THR A 1 526 ? 3.024 7.238 -0.367 1.00 96.44 526 THR A C 1
ATOM 4012 O O . THR A 1 526 ? 2.344 6.951 0.613 1.00 96.44 526 THR A O 1
ATOM 4015 N N . ALA A 1 527 ? 2.782 8.358 -1.055 1.00 95.12 527 ALA A N 1
ATOM 4016 C CA . ALA A 1 527 ? 1.636 9.248 -0.801 1.00 95.12 527 ALA A CA 1
ATOM 4017 C C . ALA A 1 527 ? 1.475 9.760 0.657 1.00 95.12 527 ALA A C 1
ATOM 4019 O O . ALA A 1 527 ? 0.381 10.152 1.068 1.00 95.12 527 ALA A O 1
ATOM 4020 N N . ASN A 1 528 ? 2.539 9.762 1.470 1.00 95.69 528 ASN A N 1
ATOM 4021 C CA . ASN A 1 528 ? 2.500 10.282 2.840 1.00 95.69 528 ASN A CA 1
ATOM 4022 C C . ASN A 1 528 ? 2.595 11.819 2.846 1.00 95.69 528 ASN A C 1
ATOM 4024 O O . ASN A 1 528 ? 3.206 12.411 1.957 1.00 95.69 528 ASN A O 1
ATOM 4028 N N . HIS A 1 529 ? 2.002 12.478 3.843 1.00 94.25 529 HIS A N 1
ATOM 4029 C CA . HIS A 1 529 ? 1.870 13.939 3.891 1.00 94.25 529 HIS A CA 1
ATOM 4030 C C . HIS A 1 529 ? 2.380 14.538 5.207 1.00 94.25 529 HIS A C 1
ATOM 4032 O O . HIS A 1 529 ? 1.799 14.298 6.268 1.00 94.25 529 HIS A O 1
ATOM 4038 N N . ALA A 1 530 ? 3.434 15.349 5.142 1.00 92.81 530 ALA A N 1
ATOM 4039 C CA . ALA A 1 530 ? 3.912 16.153 6.266 1.00 92.81 530 ALA A CA 1
ATOM 4040 C C . ALA A 1 530 ? 3.468 17.609 6.073 1.00 92.81 530 ALA A C 1
ATOM 4042 O O . ALA A 1 530 ? 3.723 18.190 5.022 1.00 92.81 530 ALA A O 1
ATOM 4043 N N . ALA A 1 531 ? 2.796 18.201 7.063 1.00 90.75 531 ALA A N 1
ATOM 4044 C CA . ALA A 1 531 ? 2.298 19.576 6.960 1.00 90.75 531 ALA A CA 1
ATOM 4045 C C . ALA A 1 531 ? 3.355 20.656 7.280 1.00 90.75 531 ALA A C 1
ATOM 4047 O O . ALA A 1 531 ? 3.146 21.816 6.921 1.00 90.75 531 ALA A O 1
ATOM 4048 N N . GLY A 1 532 ? 4.454 20.279 7.942 1.00 85.12 532 GLY A N 1
ATOM 4049 C CA . GLY A 1 532 ? 5.617 21.120 8.219 1.00 85.12 532 GLY A CA 1
ATOM 4050 C C . GLY A 1 532 ? 6.678 21.044 7.119 1.00 85.12 532 GLY A C 1
ATOM 4051 O O . GLY A 1 532 ? 6.358 21.059 5.929 1.00 85.12 532 GLY A O 1
ATOM 4052 N N . ASP A 1 533 ? 7.947 20.965 7.531 1.00 77.44 533 ASP A N 1
ATOM 4053 C CA . ASP A 1 533 ? 9.079 21.391 6.695 1.00 77.44 533 ASP A CA 1
ATOM 4054 C C . ASP A 1 533 ? 10.049 20.250 6.299 1.00 77.44 533 ASP A C 1
ATOM 4056 O O . ASP A 1 533 ? 11.046 20.521 5.634 1.00 77.44 533 ASP A O 1
ATOM 4060 N N . HIS A 1 534 ? 9.830 18.976 6.684 1.00 86.00 534 HIS A N 1
ATOM 4061 C CA . HIS A 1 534 ? 10.834 17.915 6.439 1.00 86.00 534 HIS A CA 1
ATOM 4062 C C . HIS A 1 534 ? 10.282 16.494 6.190 1.00 86.00 534 HIS A C 1
ATOM 4064 O O . HIS A 1 534 ? 9.545 15.936 7.006 1.00 86.00 534 HIS A O 1
ATOM 4070 N N . GLY A 1 535 ? 10.780 15.830 5.139 1.00 79.50 535 GLY A N 1
ATOM 4071 C CA . GLY A 1 535 ? 10.721 14.370 4.978 1.00 79.50 535 GLY A CA 1
ATOM 4072 C C . GLY A 1 535 ? 9.305 13.803 4.885 1.00 79.50 535 GLY A C 1
ATOM 4073 O O . GLY A 1 535 ? 8.886 13.059 5.769 1.00 79.50 535 GLY A O 1
ATOM 4074 N N . GLY A 1 536 ? 8.555 14.149 3.838 1.00 85.12 536 GLY A N 1
ATOM 4075 C CA . GLY A 1 536 ? 7.163 13.708 3.667 1.00 85.12 536 GLY A CA 1
ATOM 4076 C C . GLY A 1 536 ? 7.015 12.185 3.682 1.00 85.12 536 GLY A C 1
ATOM 4077 O O . GLY A 1 536 ? 6.144 11.653 4.367 1.00 85.12 536 GLY A O 1
ATOM 4078 N N . GLY A 1 537 ? 7.907 11.478 2.983 1.00 92.44 537 GLY A N 1
ATOM 4079 C CA . GLY A 1 537 ? 7.997 10.021 3.037 1.00 92.44 537 GLY A CA 1
ATOM 4080 C C . GLY A 1 537 ? 8.883 9.552 4.187 1.00 92.44 537 GLY A C 1
ATOM 4081 O O . GLY A 1 537 ? 8.422 8.825 5.069 1.00 92.44 537 GLY A O 1
ATOM 4082 N N . LEU A 1 538 ? 10.150 9.980 4.178 1.00 95.19 538 LEU A N 1
ATOM 4083 C CA . LEU A 1 538 ? 11.196 9.483 5.075 1.00 95.19 538 LEU A CA 1
ATOM 4084 C C . LEU A 1 538 ? 11.994 10.622 5.732 1.00 95.19 538 LEU A C 1
ATOM 4086 O O . LEU A 1 538 ? 12.468 11.536 5.055 1.00 95.19 538 LEU A O 1
ATOM 4090 N N . ARG A 1 539 ? 12.224 10.524 7.047 1.00 95.38 539 ARG A N 1
ATOM 4091 C CA . ARG A 1 539 ? 13.158 11.375 7.806 1.00 95.38 539 ARG A CA 1
ATOM 4092 C C . ARG A 1 539 ? 14.187 10.527 8.558 1.00 95.38 539 ARG A C 1
ATOM 4094 O O . ARG A 1 539 ? 13.831 9.601 9.283 1.00 95.38 539 ARG A O 1
ATOM 4101 N N . VAL A 1 540 ? 15.465 10.860 8.409 1.00 96.19 540 VAL A N 1
ATOM 4102 C CA . VAL A 1 540 ? 16.606 10.190 9.055 1.00 96.19 540 VAL A CA 1
ATOM 4103 C C . VAL A 1 540 ? 17.377 11.219 9.875 1.00 96.19 540 VAL A C 1
ATOM 4105 O O . VAL A 1 540 ? 17.818 12.234 9.340 1.00 96.19 540 VAL A O 1
ATOM 4108 N N . ARG A 1 541 ? 17.534 10.979 11.185 1.00 96.12 541 ARG A N 1
ATOM 4109 C CA . ARG A 1 541 ? 18.170 11.940 12.103 1.00 96.12 541 ARG A CA 1
ATOM 4110 C C . ARG A 1 541 ? 19.079 11.270 13.127 1.00 96.12 541 ARG A C 1
ATOM 4112 O O . ARG A 1 541 ? 18.607 10.448 13.917 1.00 96.12 541 ARG A O 1
ATOM 4119 N N . ARG A 1 542 ? 20.365 11.645 13.177 1.00 97.12 542 ARG A N 1
ATOM 4120 C CA . ARG A 1 542 ? 21.391 10.967 14.011 1.00 97.12 542 ARG A CA 1
ATOM 4121 C C . ARG A 1 542 ? 21.353 9.438 13.847 1.00 97.12 542 ARG A C 1
ATOM 4123 O O . ARG A 1 542 ? 21.339 8.701 14.829 1.00 97.12 542 ARG A O 1
ATOM 4130 N N . CYS A 1 543 ? 21.202 8.973 12.615 1.00 96.81 543 CYS A N 1
ATOM 4131 C CA . CYS A 1 543 ? 20.900 7.586 12.292 1.00 96.81 543 CYS A CA 1
ATOM 4132 C C . CYS A 1 543 ? 21.609 7.231 10.987 1.00 96.81 543 CYS A C 1
ATOM 4134 O O . CYS A 1 543 ? 21.309 7.829 9.958 1.00 96.81 543 CYS A O 1
ATOM 4136 N N . ASP A 1 544 ? 22.530 6.272 11.032 1.00 98.25 544 ASP A N 1
ATOM 4137 C CA . ASP A 1 544 ? 23.050 5.651 9.814 1.00 98.25 544 ASP A CA 1
ATOM 4138 C C . ASP A 1 544 ? 21.959 4.745 9.223 1.00 98.25 544 ASP A C 1
ATOM 4140 O O . ASP A 1 544 ? 21.250 4.063 9.972 1.00 98.25 544 ASP A O 1
ATOM 4144 N N . ALA A 1 545 ? 21.813 4.724 7.898 1.00 98.00 545 ALA A N 1
ATOM 4145 C CA . ALA A 1 545 ? 20.748 3.975 7.230 1.00 98.00 545 ALA A CA 1
ATOM 4146 C C . ALA A 1 545 ? 21.205 3.362 5.900 1.00 98.00 545 ALA A C 1
ATOM 4148 O O . ALA A 1 545 ? 21.981 3.955 5.153 1.00 98.00 545 ALA A O 1
ATOM 4149 N N . THR A 1 546 ? 20.698 2.172 5.591 1.00 98.44 546 THR A N 1
ATOM 4150 C CA . THR A 1 546 ? 20.891 1.479 4.311 1.00 98.44 546 THR A CA 1
ATOM 4151 C C . THR A 1 546 ? 19.532 1.195 3.687 1.00 98.44 546 THR A C 1
ATOM 4153 O O . THR A 1 546 ? 18.707 0.539 4.317 1.00 98.44 546 THR A O 1
ATOM 4156 N N . LEU A 1 547 ? 19.309 1.687 2.470 1.00 98.50 547 LEU A N 1
ATOM 4157 C CA . LEU A 1 547 ? 18.120 1.474 1.647 1.00 98.50 547 LEU A CA 1
ATOM 4158 C C . LEU A 1 547 ? 18.489 0.567 0.463 1.00 98.50 547 LEU A C 1
ATOM 4160 O O . LEU A 1 547 ? 19.502 0.794 -0.200 1.00 98.50 547 LEU A O 1
ATOM 4164 N N . ILE A 1 548 ? 17.674 -0.458 0.216 1.00 98.25 548 ILE A N 1
ATOM 4165 C CA . ILE A 1 548 ? 17.803 -1.426 -0.885 1.00 98.25 548 ILE A CA 1
ATOM 4166 C C . ILE A 1 548 ? 16.418 -1.626 -1.512 1.00 98.25 548 ILE A C 1
ATOM 4168 O O . ILE A 1 548 ? 15.452 -1.788 -0.763 1.00 98.25 548 ILE A O 1
ATOM 4172 N N . ASN A 1 549 ? 16.308 -1.626 -2.845 1.00 97.25 549 ASN A N 1
ATOM 4173 C CA . ASN A 1 549 ? 15.059 -1.882 -3.593 1.00 97.25 549 ASN A CA 1
ATOM 4174 C C . ASN A 1 549 ? 13.873 -1.067 -3.039 1.00 97.25 549 ASN A C 1
ATOM 4176 O O . ASN A 1 549 ? 12.792 -1.584 -2.771 1.00 97.25 549 ASN A O 1
ATOM 4180 N N . THR A 1 550 ? 14.122 0.206 -2.724 1.00 97.94 550 THR A N 1
ATOM 4181 C CA . THR A 1 550 ? 13.188 1.052 -1.967 1.00 97.94 550 THR A CA 1
ATOM 4182 C C . THR A 1 550 ? 12.561 2.102 -2.881 1.00 97.94 550 THR A C 1
ATOM 4184 O O . THR A 1 550 ? 13.250 2.745 -3.673 1.00 97.94 550 THR A O 1
ATOM 4187 N N . LEU A 1 551 ? 11.251 2.299 -2.746 1.00 97.88 551 LEU A N 1
ATOM 4188 C CA . LEU A 1 551 ? 10.472 3.299 -3.476 1.00 97.88 551 LEU A CA 1
ATOM 4189 C C . LEU A 1 551 ? 10.055 4.426 -2.524 1.00 97.88 551 LEU A C 1
ATOM 4191 O O . LEU A 1 551 ? 9.419 4.168 -1.503 1.00 97.88 551 LEU A O 1
ATOM 4195 N N . ILE A 1 552 ? 10.383 5.674 -2.864 1.00 97.00 552 ILE A N 1
ATOM 4196 C CA . ILE A 1 552 ? 9.982 6.884 -2.127 1.00 97.00 552 ILE A CA 1
ATOM 4197 C C . ILE A 1 552 ? 9.268 7.821 -3.106 1.00 97.00 552 ILE A C 1
ATOM 4199 O O . ILE A 1 552 ? 9.910 8.623 -3.791 1.00 97.00 552 ILE A O 1
ATOM 4203 N N . ALA A 1 553 ? 7.942 7.700 -3.203 1.00 95.88 553 ALA A N 1
ATOM 4204 C CA . ALA A 1 553 ? 7.180 8.341 -4.276 1.00 95.88 553 ALA A CA 1
ATOM 4205 C C . ALA A 1 553 ? 5.839 8.965 -3.856 1.00 95.88 553 ALA A C 1
ATOM 4207 O O . ALA A 1 553 ? 5.229 8.553 -2.876 1.00 95.88 553 ALA A O 1
ATOM 4208 N N . ASP A 1 554 ? 5.374 9.978 -4.589 1.00 94.75 554 ASP A N 1
ATOM 4209 C CA . ASP A 1 554 ? 4.116 10.717 -4.343 1.00 94.75 554 ASP A CA 1
ATOM 4210 C C . ASP A 1 554 ? 3.958 11.353 -2.942 1.00 94.75 554 ASP A C 1
ATOM 4212 O O . ASP A 1 554 ? 2.904 11.904 -2.617 1.00 94.75 554 ASP A O 1
ATOM 4216 N N . ASN A 1 555 ? 4.982 11.310 -2.083 1.00 94.31 555 ASN A N 1
ATOM 4217 C CA . ASN A 1 555 ? 4.921 11.915 -0.753 1.00 94.31 555 ASN A CA 1
ATOM 4218 C C . ASN A 1 555 ? 4.937 13.445 -0.871 1.00 94.31 555 ASN A C 1
ATOM 4220 O O . ASN A 1 555 ? 5.480 13.984 -1.834 1.00 94.31 555 ASN A O 1
ATOM 4224 N N . SER A 1 556 ? 4.368 14.163 0.100 1.00 91.81 556 SER A N 1
ATOM 4225 C CA . SER A 1 556 ? 4.166 15.611 -0.024 1.00 91.81 556 SER A CA 1
ATOM 4226 C C . SER A 1 556 ? 4.504 16.436 1.217 1.00 91.81 556 SER A C 1
ATOM 4228 O O . SER A 1 556 ? 4.235 16.022 2.347 1.00 91.81 556 SER A O 1
ATOM 4230 N N . VAL A 1 557 ? 5.084 17.623 0.980 1.00 89.25 557 VAL A N 1
ATOM 4231 C CA . VAL A 1 557 ? 5.506 18.593 2.010 1.00 89.25 557 VAL A CA 1
ATOM 4232 C C . VAL A 1 557 ? 5.290 20.043 1.522 1.00 89.25 557 VAL A C 1
ATOM 4234 O O . VAL A 1 557 ? 6.033 20.522 0.660 1.00 89.25 557 VAL A O 1
ATOM 4237 N N . PRO A 1 558 ? 4.285 20.789 2.025 1.00 82.38 558 PRO A N 1
ATOM 4238 C CA . PRO A 1 558 ? 3.932 22.100 1.469 1.00 82.38 558 PRO A CA 1
ATOM 4239 C C . PRO A 1 558 ? 4.979 23.208 1.648 1.00 82.38 558 PRO A C 1
ATOM 4241 O O . PRO A 1 558 ? 5.019 24.126 0.830 1.00 82.38 558 PRO A O 1
ATOM 4244 N N . LEU A 1 559 ? 5.787 23.165 2.713 1.00 68.31 559 LEU A N 1
ATOM 4245 C CA . LEU A 1 559 ? 6.552 24.324 3.202 1.00 68.31 559 LEU A CA 1
ATOM 4246 C C . LEU A 1 559 ? 8.047 24.332 2.829 1.00 68.31 559 LEU A C 1
ATOM 4248 O O . LEU A 1 559 ? 8.824 25.085 3.408 1.00 68.31 559 LEU A O 1
ATOM 4252 N N . GLY A 1 560 ? 8.441 23.559 1.813 1.00 63.59 560 GLY A N 1
ATOM 4253 C CA . GLY A 1 560 ? 9.821 23.539 1.301 1.00 63.59 560 GLY A CA 1
ATOM 4254 C C . GLY A 1 560 ? 10.654 22.344 1.759 1.00 63.59 560 GLY A C 1
ATOM 4255 O O . GLY A 1 560 ? 11.864 22.349 1.576 1.00 63.59 560 GLY A O 1
ATOM 4256 N N . GLY A 1 561 ? 10.018 21.328 2.346 1.00 67.38 561 GLY A N 1
ATOM 4257 C CA . GLY A 1 561 ? 10.675 20.079 2.721 1.00 67.38 561 GLY A CA 1
ATOM 4258 C C . GLY A 1 561 ? 10.692 19.028 1.618 1.00 67.38 561 GLY A C 1
ATOM 4259 O O . GLY A 1 561 ? 9.909 19.076 0.669 1.00 67.38 561 GLY A O 1
ATOM 4260 N N . SER A 1 562 ? 11.571 18.043 1.781 1.00 77.38 562 SER A N 1
ATOM 4261 C CA . SER A 1 562 ? 11.814 16.998 0.788 1.00 77.38 562 SER A CA 1
ATOM 4262 C C . SER A 1 562 ? 10.985 15.720 0.973 1.00 77.38 562 SER A C 1
ATOM 4264 O O . SER A 1 562 ? 10.430 15.458 2.045 1.00 77.38 562 SER A O 1
ATOM 4266 N N . GLY A 1 563 ? 10.957 14.867 -0.057 1.00 83.69 563 GLY A N 1
ATOM 4267 C CA . GLY A 1 563 ? 10.438 13.495 0.030 1.00 83.69 563 GLY A CA 1
ATOM 4268 C C . GLY A 1 563 ? 11.236 12.631 1.017 1.00 83.69 563 GLY A C 1
ATOM 4269 O O . GLY A 1 563 ? 10.648 11.967 1.877 1.00 83.69 563 GLY A O 1
ATOM 4270 N N . PHE A 1 564 ? 12.570 12.710 0.942 1.00 93.94 564 PHE A N 1
ATOM 4271 C CA . PHE A 1 564 ? 13.522 12.111 1.882 1.00 93.94 564 PHE A CA 1
ATOM 4272 C C . PHE A 1 564 ? 14.435 13.190 2.496 1.00 93.94 564 PHE A C 1
ATOM 4274 O O . PHE A 1 564 ? 15.113 13.922 1.774 1.00 93.94 564 PHE A O 1
ATOM 4281 N N . TYR A 1 565 ? 14.460 13.305 3.828 1.00 94.56 565 TYR A N 1
ATOM 4282 C CA . TYR A 1 565 ? 15.256 14.297 4.565 1.00 94.56 565 TYR A CA 1
ATOM 4283 C C . TYR A 1 565 ? 16.260 13.641 5.527 1.00 94.56 565 TYR A C 1
ATOM 4285 O O . TYR A 1 565 ? 15.870 12.834 6.376 1.00 94.56 565 TYR A O 1
ATOM 4293 N N . ILE A 1 566 ? 17.539 14.010 5.426 1.00 95.44 566 ILE A N 1
ATOM 4294 C CA . ILE A 1 566 ? 18.658 13.469 6.216 1.00 95.44 566 ILE A CA 1
ATOM 4295 C C . ILE A 1 566 ? 19.304 14.619 7.002 1.00 95.44 566 ILE A C 1
ATOM 4297 O O . ILE A 1 566 ? 19.787 15.568 6.387 1.00 95.44 566 ILE A O 1
ATOM 4301 N N . SER A 1 567 ? 19.336 14.563 8.341 1.00 94.81 567 SER A N 1
ATOM 4302 C CA . SER A 1 567 ? 19.905 15.658 9.148 1.00 94.81 567 SER A CA 1
ATOM 4303 C C . SER A 1 567 ? 20.519 15.272 10.497 1.00 94.81 567 SER A C 1
ATOM 4305 O O . SER A 1 567 ? 20.343 14.172 11.017 1.00 94.81 567 SER A O 1
ATOM 4307 N N . GLU A 1 568 ? 21.235 16.242 11.074 1.00 95.12 568 GLU A N 1
ATOM 4308 C CA . GLU A 1 568 ? 21.890 16.254 12.388 1.00 95.12 568 GLU A CA 1
ATOM 4309 C C . GLU A 1 568 ? 22.748 15.034 12.773 1.00 95.12 568 GLU A C 1
ATOM 4311 O O . GLU A 1 568 ? 22.267 13.924 12.994 1.00 95.12 568 GLU A O 1
ATOM 4316 N N . GLY A 1 569 ? 24.021 15.296 13.079 1.00 93.62 569 GLY A N 1
ATOM 4317 C CA . GLY A 1 569 ? 24.917 14.315 13.702 1.00 93.62 569 GLY A CA 1
ATOM 4318 C C . GLY A 1 569 ? 25.772 13.519 12.722 1.00 93.62 569 GLY A C 1
ATOM 4319 O O . GLY A 1 569 ? 26.320 12.500 13.128 1.00 93.62 569 GLY A O 1
ATOM 4320 N N . ASN A 1 570 ? 25.919 14.006 11.485 1.00 95.81 570 ASN A N 1
ATOM 4321 C CA . ASN A 1 570 ? 26.771 13.426 10.448 1.00 95.81 570 ASN A CA 1
ATOM 4322 C C . ASN A 1 570 ? 26.461 11.941 10.125 1.00 95.81 570 ASN A C 1
ATOM 4324 O O . ASN A 1 570 ? 27.377 11.115 10.179 1.00 95.81 570 ASN A O 1
ATOM 4328 N N . PRO A 1 571 ? 25.191 11.585 9.834 1.00 96.94 571 PRO A N 1
ATOM 4329 C CA . PRO A 1 571 ? 24.811 10.224 9.459 1.00 96.94 571 PRO A CA 1
ATOM 4330 C C . PRO A 1 571 ? 25.463 9.774 8.145 1.00 96.94 571 PRO A C 1
ATOM 4332 O O . PRO A 1 571 ? 25.689 10.573 7.233 1.00 96.94 571 PRO A O 1
ATOM 4335 N N . VAL A 1 572 ? 25.705 8.471 8.023 1.00 98.25 572 VAL A N 1
ATOM 4336 C CA . VAL A 1 572 ? 26.065 7.816 6.762 1.00 98.25 572 VAL A CA 1
ATOM 4337 C C . VAL A 1 572 ? 24.841 7.093 6.212 1.00 98.25 572 VAL A C 1
ATOM 4339 O O . VAL A 1 572 ? 24.349 6.131 6.806 1.00 98.25 572 VAL A O 1
ATOM 4342 N N . VAL A 1 573 ? 24.367 7.540 5.052 1.00 98.31 573 VAL A N 1
ATOM 4343 C CA . VAL A 1 573 ? 23.237 6.930 4.341 1.00 98.31 573 VAL A CA 1
ATOM 4344 C C . VAL A 1 573 ? 23.735 6.247 3.070 1.00 98.31 573 VAL A C 1
ATOM 4346 O O . VAL A 1 573 ? 24.594 6.775 2.362 1.00 98.31 573 VAL A O 1
ATOM 4349 N N . ARG A 1 574 ? 23.213 5.054 2.779 1.00 98.31 574 ARG A N 1
ATOM 4350 C CA . ARG A 1 574 ? 23.497 4.288 1.557 1.00 98.31 574 ARG A CA 1
ATOM 4351 C C . ARG A 1 574 ? 22.196 3.891 0.878 1.00 98.31 574 ARG A C 1
ATOM 4353 O O . ARG A 1 574 ? 21.281 3.432 1.552 1.00 98.31 574 ARG A O 1
ATOM 4360 N N . MET A 1 575 ? 22.131 4.065 -0.432 1.00 98.25 575 MET A N 1
ATOM 4361 C CA . MET A 1 575 ? 20.980 3.773 -1.279 1.00 98.25 575 MET A CA 1
ATOM 4362 C C . MET A 1 575 ? 21.473 2.924 -2.448 1.00 98.25 575 MET A C 1
ATOM 4364 O O . MET A 1 575 ? 22.282 3.383 -3.253 1.00 98.25 575 MET A O 1
ATOM 4368 N N . TRP A 1 576 ? 21.010 1.681 -2.516 1.00 97.94 576 TRP A N 1
ATOM 4369 C CA . TRP A 1 576 ? 21.228 0.770 -3.637 1.00 97.94 576 TRP A CA 1
ATOM 4370 C C . TRP A 1 576 ? 19.880 0.501 -4.292 1.00 97.94 576 TRP A C 1
ATOM 4372 O O . TRP A 1 576 ? 18.936 0.179 -3.573 1.00 97.94 576 TRP A O 1
ATOM 4382 N N . HIS A 1 577 ? 19.781 0.604 -5.620 1.00 97.94 577 HIS A N 1
ATOM 4383 C CA . HIS A 1 577 ? 18.557 0.259 -6.354 1.00 97.94 577 HIS A CA 1
ATOM 4384 C C . HIS A 1 577 ? 17.322 0.952 -5.755 1.00 97.94 577 HIS A C 1
ATOM 4386 O O . HIS A 1 577 ? 16.501 0.356 -5.063 1.00 97.94 577 HIS A O 1
ATOM 4392 N N . THR A 1 578 ? 17.259 2.276 -5.879 1.00 98.00 578 THR A N 1
ATOM 4393 C CA . THR A 1 578 ? 16.265 3.098 -5.167 1.00 98.00 578 THR A CA 1
ATOM 4394 C C . THR A 1 578 ? 15.603 4.090 -6.116 1.00 98.00 578 THR A C 1
ATOM 4396 O O . THR A 1 578 ? 16.281 4.755 -6.897 1.00 98.00 578 THR A O 1
ATOM 4399 N N . THR A 1 579 ? 14.277 4.199 -6.034 1.00 98.06 579 THR A N 1
ATOM 4400 C CA . THR A 1 579 ? 13.461 5.061 -6.902 1.00 98.06 579 THR A CA 1
ATOM 4401 C C . THR A 1 579 ? 12.838 6.194 -6.093 1.00 98.06 579 THR A C 1
ATOM 4403 O O . THR A 1 579 ? 12.122 5.955 -5.119 1.00 98.06 579 THR A O 1
ATOM 4406 N N . VAL A 1 580 ? 13.085 7.437 -6.510 1.00 97.12 580 VAL A N 1
ATOM 4407 C CA . VAL A 1 580 ? 12.569 8.664 -5.889 1.00 97.12 580 VAL A CA 1
ATOM 4408 C C . VAL A 1 580 ? 11.781 9.451 -6.939 1.00 97.12 580 VAL A C 1
ATOM 4410 O O . VAL A 1 580 ? 12.359 10.117 -7.800 1.00 97.12 580 VAL A O 1
ATOM 4413 N N . ALA A 1 581 ? 10.448 9.367 -6.896 1.00 95.81 581 ALA A N 1
ATOM 4414 C CA . ALA A 1 581 ? 9.587 9.810 -7.999 1.00 95.81 581 ALA A CA 1
ATOM 4415 C C . ALA A 1 581 ? 8.397 10.674 -7.542 1.00 95.81 581 ALA A C 1
ATOM 4417 O O . ALA A 1 581 ? 7.686 10.314 -6.611 1.00 95.81 581 ALA A O 1
ATOM 4418 N N . ARG A 1 582 ? 8.151 11.807 -8.212 1.00 93.81 582 ARG A N 1
ATOM 4419 C CA . ARG A 1 582 ? 6.978 12.684 -7.988 1.00 93.81 582 ARG A CA 1
ATOM 4420 C C . ARG A 1 582 ? 6.713 13.083 -6.520 1.00 93.81 582 ARG A C 1
ATOM 4422 O O . ARG A 1 582 ? 5.554 13.178 -6.125 1.00 93.81 582 ARG A O 1
ATOM 4429 N N . ASN A 1 583 ? 7.726 13.321 -5.678 1.00 91.94 583 ASN A N 1
ATOM 4430 C CA . ASN A 1 583 ? 7.431 13.856 -4.341 1.00 91.94 583 ASN A CA 1
ATOM 4431 C C . ASN A 1 583 ? 7.084 15.350 -4.496 1.00 91.94 583 ASN A C 1
ATOM 4433 O O . ASN A 1 583 ? 7.790 16.090 -5.179 1.00 91.94 583 ASN A O 1
ATOM 4437 N N . THR A 1 584 ? 5.944 15.782 -3.951 1.00 82.88 584 THR A N 1
ATOM 4438 C CA . THR A 1 584 ? 5.292 17.047 -4.333 1.00 82.88 584 THR A CA 1
ATOM 4439 C C . THR A 1 584 ? 5.271 18.086 -3.217 1.00 82.88 584 THR A C 1
ATOM 4441 O O . THR A 1 584 ? 5.013 17.803 -2.049 1.00 82.88 584 THR A O 1
ATOM 4444 N N . GLY A 1 585 ? 5.504 19.343 -3.579 1.00 69.62 585 GLY A N 1
ATOM 4445 C CA . GLY A 1 585 ? 5.601 20.429 -2.614 1.00 69.62 585 GLY A CA 1
ATOM 4446 C C . GLY A 1 585 ? 6.479 21.549 -3.139 1.00 69.62 585 GLY A C 1
ATOM 4447 O O . GLY A 1 585 ? 6.588 21.739 -4.348 1.00 69.62 585 GLY A O 1
ATOM 4448 N N . ALA A 1 586 ? 7.098 22.283 -2.219 1.00 62.03 586 ALA A N 1
ATOM 4449 C CA . ALA A 1 586 ? 8.066 23.330 -2.544 1.00 62.03 586 ALA A CA 1
ATOM 4450 C C . ALA A 1 586 ? 9.536 22.895 -2.350 1.00 62.03 586 ALA A C 1
ATOM 4452 O O . ALA A 1 586 ? 10.421 23.736 -2.483 1.00 62.03 586 ALA A O 1
ATOM 4453 N N . GLY A 1 587 ? 9.783 21.625 -2.004 1.00 62.81 587 GLY A N 1
ATOM 4454 C CA . GLY A 1 587 ? 11.110 21.070 -1.717 1.00 62.81 587 GLY A CA 1
ATOM 4455 C C . GLY A 1 587 ? 11.482 19.856 -2.575 1.00 62.81 587 GLY A C 1
ATOM 4456 O O . GLY A 1 587 ? 10.848 19.543 -3.582 1.00 62.81 587 GLY A O 1
ATOM 4457 N N . GLU A 1 588 ? 12.577 19.211 -2.195 1.00 86.06 588 GLU A N 1
ATOM 4458 C CA . GLU A 1 588 ? 13.391 18.356 -3.062 1.00 86.06 588 GLU A CA 1
ATOM 4459 C C . GLU A 1 588 ? 13.056 16.852 -2.984 1.00 86.06 588 GLU A C 1
ATOM 4461 O O . GLU A 1 588 ? 12.359 16.387 -2.084 1.00 86.06 588 GLU A O 1
ATOM 4466 N N . GLY A 1 589 ? 13.579 16.039 -3.905 1.00 92.00 589 GLY A N 1
ATOM 4467 C CA . GLY A 1 589 ? 13.470 14.578 -3.807 1.00 92.00 589 GLY A CA 1
ATOM 4468 C C . GLY A 1 589 ? 14.226 14.050 -2.587 1.00 92.00 589 GLY A C 1
ATOM 4469 O O . GLY A 1 589 ? 13.655 13.371 -1.729 1.00 92.00 589 GLY A O 1
ATOM 4470 N N . ILE A 1 590 ? 15.500 14.432 -2.485 1.00 94.88 590 ILE A N 1
ATOM 4471 C CA . ILE A 1 590 ? 16.406 14.119 -1.375 1.00 94.88 590 ILE A CA 1
ATOM 4472 C C . ILE A 1 590 ? 17.019 15.426 -0.849 1.00 94.88 590 ILE A C 1
ATOM 4474 O O . ILE A 1 590 ? 17.464 16.261 -1.633 1.00 94.88 590 ILE A O 1
ATOM 4478 N N . TYR A 1 591 ? 17.100 15.592 0.472 1.00 94.56 591 TYR A N 1
ATOM 4479 C CA . TYR A 1 591 ? 17.807 16.710 1.110 1.00 94.56 591 TYR A CA 1
ATOM 4480 C C . TYR A 1 591 ? 18.802 16.184 2.148 1.00 94.56 591 TYR A C 1
ATOM 4482 O O . TYR A 1 591 ? 18.420 15.462 3.074 1.00 94.56 591 TYR A O 1
ATOM 4490 N N . VAL A 1 592 ? 20.070 16.571 2.006 1.00 95.56 592 VAL A N 1
ATOM 4491 C CA . VAL A 1 592 ? 21.174 16.238 2.915 1.00 95.56 592 VAL A CA 1
ATOM 4492 C C . VAL A 1 592 ? 21.561 17.493 3.702 1.00 95.56 592 VAL A C 1
ATOM 4494 O O . VAL A 1 592 ? 22.320 18.322 3.212 1.00 95.56 592 VAL A O 1
ATOM 4497 N N . ASP A 1 593 ? 21.024 17.641 4.914 1.00 94.06 593 ASP A N 1
ATOM 4498 C CA . ASP A 1 593 ? 21.293 18.749 5.856 1.00 94.06 593 ASP A CA 1
ATOM 4499 C C . ASP A 1 593 ? 22.414 18.415 6.862 1.00 94.06 593 ASP A C 1
ATOM 4501 O O . ASP A 1 593 ? 22.897 19.264 7.608 1.00 94.06 593 ASP A O 1
ATOM 4505 N N . SER A 1 594 ? 22.795 17.138 6.936 1.00 95.94 594 SER A N 1
ATOM 4506 C CA . SER A 1 594 ? 24.011 16.691 7.611 1.00 95.94 594 SER A CA 1
ATOM 4507 C C . SER A 1 594 ? 24.416 15.307 7.108 1.00 95.94 594 SER A C 1
ATOM 4509 O O . SER A 1 594 ? 23.566 14.418 7.056 1.00 95.94 594 SER A O 1
ATOM 4511 N N . GLY A 1 595 ? 25.705 15.081 6.853 1.00 96.50 595 GLY A N 1
ATOM 4512 C CA . GLY A 1 595 ? 26.294 13.747 6.705 1.00 96.50 595 GLY A CA 1
ATOM 4513 C C . GLY A 1 595 ? 26.888 13.422 5.336 1.00 96.50 595 GLY A C 1
ATOM 4514 O O . GLY A 1 595 ? 27.322 14.290 4.577 1.00 96.50 595 GLY A O 1
ATOM 4515 N N . THR A 1 596 ? 26.949 12.124 5.036 1.00 98.25 596 THR A N 1
ATOM 4516 C CA . THR A 1 596 ? 27.452 11.609 3.756 1.00 98.25 596 THR A CA 1
ATOM 4517 C C . THR A 1 596 ? 26.488 10.580 3.183 1.00 98.25 596 THR A C 1
ATOM 4519 O O . THR A 1 596 ? 26.251 9.534 3.792 1.00 98.25 596 THR A O 1
ATOM 4522 N N . THR A 1 597 ? 25.965 10.859 1.991 1.00 98.00 597 THR A N 1
ATOM 4523 C CA . THR A 1 597 ? 24.979 10.007 1.313 1.00 98.00 597 THR A CA 1
ATOM 4524 C C . THR A 1 597 ? 25.612 9.340 0.093 1.00 98.00 597 THR A C 1
ATOM 4526 O O . THR A 1 597 ? 26.292 9.998 -0.690 1.00 98.00 597 THR A O 1
ATOM 4529 N N . TRP A 1 598 ? 25.406 8.036 -0.072 1.00 98.50 598 TRP A N 1
ATOM 4530 C CA . TRP A 1 598 ? 25.874 7.259 -1.223 1.00 98.50 598 TRP A CA 1
ATOM 4531 C C . TRP A 1 598 ? 24.679 6.727 -2.007 1.00 98.50 598 TRP A C 1
ATOM 4533 O O . TRP A 1 598 ? 23.869 5.999 -1.436 1.00 98.50 598 TRP A O 1
ATOM 4543 N N . LEU A 1 599 ? 24.595 7.065 -3.289 1.00 98.38 599 LEU A N 1
ATOM 4544 C CA . LEU A 1 599 ? 23.592 6.578 -4.235 1.00 98.38 599 LEU A CA 1
ATOM 4545 C C . LEU A 1 599 ? 24.277 5.647 -5.236 1.00 98.38 599 LEU A C 1
ATOM 4547 O O . LEU A 1 599 ? 25.345 5.967 -5.761 1.00 98.38 599 LEU A O 1
ATOM 4551 N N . THR A 1 600 ? 23.676 4.492 -5.504 1.00 98.56 600 THR A N 1
ATOM 4552 C CA . THR A 1 600 ? 24.138 3.569 -6.544 1.00 98.56 600 THR A CA 1
ATOM 4553 C C . THR A 1 600 ? 22.948 2.913 -7.235 1.00 98.56 600 THR A C 1
ATOM 4555 O O . THR A 1 600 ? 22.077 2.365 -6.554 1.00 98.56 600 THR A O 1
ATOM 4558 N N . ASN A 1 601 ? 22.898 2.974 -8.567 1.00 98.19 601 ASN A N 1
ATOM 4559 C CA . ASN A 1 601 ? 21.762 2.528 -9.388 1.00 98.19 601 ASN A CA 1
ATOM 4560 C C . ASN A 1 601 ? 20.450 3.184 -8.924 1.00 98.19 601 ASN A C 1
ATOM 4562 O O . ASN A 1 601 ? 19.526 2.522 -8.454 1.00 98.19 601 ASN A O 1
ATOM 4566 N N . THR A 1 602 ? 20.403 4.516 -8.937 1.00 98.12 602 THR A N 1
ATOM 4567 C CA . THR A 1 602 ? 19.304 5.307 -8.349 1.00 98.12 602 THR A CA 1
ATOM 4568 C C . THR A 1 602 ? 18.557 6.098 -9.423 1.00 98.12 602 THR A C 1
ATOM 4570 O O . THR A 1 602 ? 19.155 6.572 -10.383 1.00 98.12 602 THR A O 1
ATOM 4573 N N . LEU A 1 603 ? 17.243 6.252 -9.271 1.00 98.06 603 LEU A N 1
ATOM 4574 C CA . LEU A 1 603 ? 16.373 6.919 -10.242 1.00 98.06 603 LEU A CA 1
ATOM 4575 C C . LEU A 1 603 ? 15.660 8.096 -9.561 1.00 98.06 603 LEU A C 1
ATOM 4577 O O . LEU A 1 603 ? 14.963 7.890 -8.565 1.00 98.06 603 LEU A O 1
ATOM 4581 N N . ILE A 1 604 ? 15.849 9.326 -10.059 1.00 97.12 604 ILE A N 1
ATOM 4582 C CA . ILE A 1 604 ? 15.346 10.562 -9.427 1.00 97.12 604 ILE A CA 1
ATOM 4583 C C . ILE A 1 604 ? 14.602 11.427 -10.452 1.00 97.12 604 ILE A C 1
ATOM 4585 O O . ILE A 1 604 ? 15.206 12.072 -11.313 1.00 97.12 604 ILE A O 1
ATOM 4589 N N . VAL A 1 605 ? 13.269 11.448 -10.350 1.00 96.50 605 VAL A N 1
ATOM 4590 C CA . VAL A 1 605 ? 12.376 12.006 -11.385 1.00 96.50 605 VAL A CA 1
ATOM 4591 C C . VAL A 1 605 ? 11.217 12.830 -10.815 1.00 96.50 605 VAL A C 1
ATOM 4593 O O . VAL A 1 605 ? 10.684 12.524 -9.745 1.00 96.50 605 VAL A O 1
ATOM 4596 N N . SER A 1 606 ? 10.777 13.845 -11.562 1.00 94.50 606 SER A N 1
ATOM 4597 C CA . SER A 1 606 ? 9.638 14.726 -11.251 1.00 94.50 606 SER A CA 1
ATOM 4598 C C . SER A 1 606 ? 9.696 15.416 -9.879 1.00 94.50 606 SER A C 1
ATOM 4600 O O . SER A 1 606 ? 8.672 15.547 -9.207 1.00 94.50 606 SER A O 1
ATOM 4602 N N . GLN A 1 607 ? 10.879 15.854 -9.451 1.00 92.81 607 GLN A N 1
ATOM 4603 C CA . GLN A 1 607 ? 11.086 16.611 -8.210 1.00 92.81 607 GLN A CA 1
ATOM 4604 C C . GLN A 1 607 ? 11.253 18.117 -8.503 1.00 92.81 607 GLN A C 1
ATOM 4606 O O . GLN A 1 607 ? 11.691 18.497 -9.592 1.00 92.81 607 GLN A O 1
ATOM 4611 N N . THR A 1 608 ? 10.982 19.009 -7.538 1.00 91.06 608 THR A N 1
ATOM 4612 C CA . THR A 1 608 ? 11.320 20.445 -7.693 1.00 91.06 608 THR A CA 1
ATOM 4613 C C . THR A 1 608 ? 12.831 20.637 -7.836 1.00 91.06 608 THR A C 1
ATOM 4615 O O . THR A 1 608 ? 13.275 21.303 -8.770 1.00 91.06 608 THR A O 1
ATOM 4618 N N . THR A 1 609 ? 13.602 19.951 -6.991 1.00 92.81 609 THR A N 1
ATOM 4619 C CA . THR A 1 609 ? 15.013 19.627 -7.238 1.00 92.81 609 THR A CA 1
ATOM 4620 C C . THR A 1 609 ? 15.218 18.139 -6.963 1.00 92.81 609 THR A C 1
ATOM 4622 O O . THR A 1 609 ? 14.636 17.633 -6.004 1.00 92.81 609 THR A O 1
ATOM 4625 N N . GLY A 1 610 ? 16.047 17.436 -7.734 1.00 94.50 610 GLY A N 1
ATOM 4626 C CA . GLY A 1 610 ? 16.381 16.030 -7.488 1.00 94.50 610 GLY A CA 1
ATOM 4627 C C . GLY A 1 610 ? 17.039 15.801 -6.119 1.00 94.50 610 GLY A C 1
ATOM 4628 O O . GLY A 1 610 ? 16.458 15.134 -5.258 1.00 94.50 610 GLY A O 1
ATOM 4629 N N . ILE A 1 611 ? 18.216 16.395 -5.893 1.00 95.25 611 ILE A N 1
ATOM 4630 C CA . ILE A 1 611 ? 18.947 16.343 -4.613 1.00 95.25 611 ILE A CA 1
ATOM 4631 C C . ILE A 1 611 ? 19.503 17.711 -4.174 1.00 95.25 611 ILE A C 1
ATOM 4633 O O . ILE A 1 611 ? 20.100 18.440 -4.965 1.00 95.25 611 ILE A O 1
ATOM 4637 N N . HIS A 1 612 ? 19.356 18.038 -2.888 1.00 94.94 612 HIS A N 1
ATOM 4638 C CA . HIS A 1 612 ? 20.002 19.176 -2.223 1.00 94.94 612 HIS A CA 1
ATOM 4639 C C . HIS A 1 612 ? 21.104 18.685 -1.273 1.00 94.94 612 HIS A C 1
ATOM 4641 O O . HIS A 1 612 ? 20.856 17.775 -0.479 1.00 94.94 612 HIS A O 1
ATOM 4647 N N . VAL A 1 613 ? 22.292 19.307 -1.289 1.00 96.62 613 VAL A N 1
ATOM 4648 C CA . VAL A 1 613 ? 23.357 19.037 -0.297 1.00 96.62 613 VAL A CA 1
ATOM 4649 C C . VAL A 1 613 ? 23.814 20.302 0.442 1.00 96.62 613 VAL A C 1
ATOM 4651 O O . VAL A 1 613 ? 24.228 21.298 -0.163 1.00 96.62 613 VAL A O 1
ATOM 4654 N N . GLY A 1 614 ? 23.741 20.247 1.773 1.00 95.06 614 GLY A N 1
ATOM 4655 C CA . GLY A 1 614 ? 24.087 21.302 2.722 1.00 95.06 614 GLY A CA 1
ATOM 4656 C C . GLY A 1 614 ? 25.567 21.692 2.721 1.00 95.06 614 GLY A C 1
ATOM 4657 O O . GLY A 1 614 ? 26.446 20.934 2.315 1.00 95.06 614 GLY A O 1
ATOM 4658 N N . GLY A 1 615 ? 25.850 22.926 3.144 1.00 96.25 615 GLY A N 1
ATOM 4659 C CA . GLY A 1 615 ? 27.180 23.536 3.062 1.00 96.25 615 GLY A CA 1
ATOM 4660 C C . GLY A 1 615 ? 28.211 22.897 3.996 1.00 96.25 615 GLY A C 1
ATOM 4661 O O . GLY A 1 615 ? 28.396 23.356 5.122 1.00 96.25 615 GLY A O 1
ATOM 4662 N N . GLY A 1 616 ? 28.923 21.888 3.492 1.00 94.94 616 GLY A N 1
ATOM 4663 C CA . GLY A 1 616 ? 29.912 21.095 4.233 1.00 94.94 616 GLY A CA 1
ATOM 4664 C C . GLY A 1 616 ? 29.633 19.589 4.219 1.00 94.94 616 GLY A C 1
ATOM 4665 O O . GLY A 1 616 ? 30.508 18.818 4.608 1.00 94.94 616 GLY A O 1
ATOM 4666 N N . ASP A 1 617 ? 28.457 19.186 3.740 1.00 97.88 617 ASP A N 1
ATOM 4667 C CA . ASP A 1 617 ? 28.037 17.794 3.585 1.00 97.88 617 ASP A CA 1
ATOM 4668 C C . ASP A 1 617 ? 28.392 17.253 2.192 1.00 97.88 617 ASP A C 1
ATOM 4670 O O . ASP A 1 617 ? 28.949 17.964 1.345 1.00 97.88 617 ASP A O 1
ATOM 4674 N N . THR A 1 618 ? 28.142 15.964 1.944 1.00 98.38 618 THR A N 1
ATOM 4675 C CA . THR A 1 618 ? 28.518 15.328 0.670 1.00 98.38 618 THR A CA 1
ATOM 4676 C C . THR A 1 618 ? 27.524 14.263 0.209 1.00 98.38 618 THR A C 1
ATOM 4678 O O . THR A 1 618 ? 27.068 13.433 1.000 1.00 98.38 618 THR A O 1
ATOM 4681 N N . ALA A 1 619 ? 27.235 14.249 -1.091 1.00 98.25 619 ALA A N 1
ATOM 4682 C CA . ALA A 1 619 ? 26.615 13.122 -1.778 1.00 98.25 619 ALA A CA 1
ATOM 4683 C C . ALA A 1 619 ? 27.567 12.556 -2.844 1.00 98.25 619 ALA A C 1
ATOM 4685 O O . ALA A 1 619 ? 28.198 13.314 -3.580 1.00 98.25 619 ALA A O 1
ATOM 4686 N N . HIS A 1 620 ? 27.647 11.230 -2.931 1.00 98.56 620 HIS A N 1
ATOM 4687 C CA . HIS A 1 620 ? 28.348 10.513 -3.995 1.00 98.56 620 HIS A CA 1
ATOM 4688 C C . HIS A 1 620 ? 27.325 9.693 -4.785 1.00 98.56 620 HIS A C 1
ATOM 4690 O O . HIS A 1 620 ? 26.612 8.875 -4.197 1.00 98.56 620 HIS A O 1
ATOM 4696 N N . LEU A 1 621 ? 27.233 9.935 -6.090 1.00 98.38 621 LEU A N 1
ATOM 4697 C CA . LEU A 1 621 ? 26.271 9.325 -7.005 1.00 98.38 621 LEU A CA 1
ATOM 4698 C C . LEU A 1 621 ? 27.019 8.472 -8.032 1.00 98.38 621 LEU A C 1
ATOM 4700 O O . LEU A 1 621 ? 27.896 8.971 -8.729 1.00 98.38 621 LEU A O 1
ATOM 4704 N N . GLU A 1 622 ? 26.648 7.201 -8.135 1.00 98.12 622 GLU A N 1
ATOM 4705 C CA . GLU A 1 622 ? 27.180 6.242 -9.105 1.00 98.12 622 GLU A CA 1
ATOM 4706 C C . GLU A 1 622 ? 25.996 5.627 -9.861 1.00 98.12 622 GLU A C 1
ATOM 4708 O O . GLU A 1 622 ? 25.129 5.026 -9.232 1.00 98.12 622 GLU A O 1
ATOM 4713 N N . ALA A 1 623 ? 25.929 5.771 -11.184 1.00 97.81 623 ALA A N 1
ATOM 4714 C CA . ALA A 1 623 ? 24.819 5.278 -12.007 1.00 97.81 623 ALA A CA 1
ATOM 4715 C C . ALA A 1 623 ? 23.454 5.850 -11.553 1.00 97.81 623 ALA A C 1
ATOM 4717 O O . ALA A 1 623 ? 22.705 5.238 -10.782 1.00 97.81 623 ALA A O 1
ATOM 4718 N N . THR A 1 624 ? 23.147 7.075 -11.993 1.00 98.44 624 THR A N 1
ATOM 4719 C CA . THR A 1 624 ? 21.905 7.789 -11.633 1.00 98.44 624 THR A CA 1
ATOM 4720 C C . THR A 1 624 ? 21.104 8.175 -12.874 1.00 98.44 624 THR A C 1
ATOM 4722 O O . THR A 1 624 ? 21.634 8.849 -13.753 1.00 98.44 624 THR A O 1
ATOM 4725 N N . LEU A 1 625 ? 19.823 7.785 -12.939 1.00 98.38 625 LEU A N 1
ATOM 4726 C CA . LEU A 1 625 ? 18.897 8.267 -13.969 1.00 98.38 625 LEU A CA 1
ATOM 4727 C C . LEU A 1 625 ? 18.182 9.533 -13.494 1.00 98.38 625 LEU A C 1
ATOM 4729 O O . LEU A 1 625 ? 17.383 9.502 -12.552 1.00 98.38 625 LEU A O 1
ATOM 4733 N N . TRP A 1 626 ? 18.423 10.618 -14.217 1.00 98.19 626 TRP A N 1
ATOM 4734 C CA . TRP A 1 626 ? 17.682 11.866 -14.136 1.00 98.19 626 TRP A CA 1
ATOM 4735 C C . TRP A 1 626 ? 16.541 11.865 -15.157 1.00 98.19 626 TRP A C 1
ATOM 4737 O O . TRP A 1 626 ? 16.684 11.417 -16.300 1.00 98.19 626 TRP A O 1
ATOM 4747 N N . GLY A 1 627 ? 15.376 12.353 -14.745 1.00 95.06 627 GLY A N 1
ATOM 4748 C CA . GLY A 1 627 ? 14.200 12.357 -15.610 1.00 95.06 627 GLY A CA 1
ATOM 4749 C C . GLY A 1 627 ? 14.284 13.388 -16.733 1.00 95.06 627 GLY A C 1
ATOM 4750 O O . GLY A 1 627 ? 14.921 14.433 -16.613 1.00 95.06 627 GLY A O 1
ATOM 4751 N N . SER A 1 628 ? 13.580 13.121 -17.828 1.00 91.81 628 SER A N 1
ATOM 4752 C CA . SER A 1 628 ? 13.464 14.018 -18.980 1.00 91.81 628 SER A CA 1
ATOM 4753 C C . SER A 1 628 ? 12.003 14.208 -19.403 1.00 91.81 628 SER A C 1
ATOM 4755 O O . SER A 1 628 ? 11.113 13.464 -18.989 1.00 91.81 628 SER A O 1
ATOM 4757 N N . GLY A 1 629 ? 11.729 15.226 -20.224 1.00 94.31 629 GLY A N 1
ATOM 4758 C CA . GLY A 1 629 ? 10.377 15.492 -20.723 1.00 94.31 629 GLY A CA 1
ATOM 4759 C C . GLY 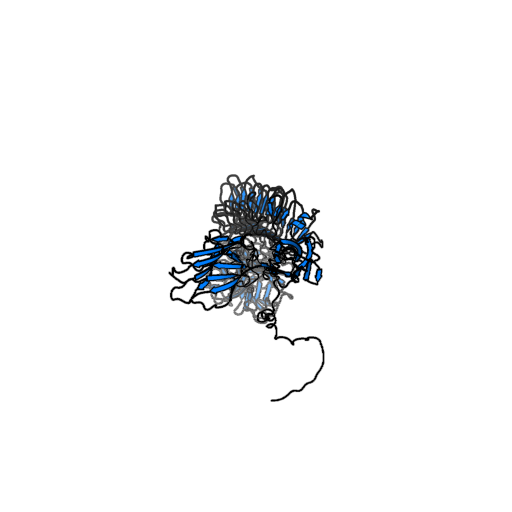A 1 629 ? 9.381 15.750 -19.587 1.00 94.31 629 GLY A C 1
ATOM 4760 O O . GLY A 1 629 ? 9.565 16.677 -18.802 1.00 94.31 629 GLY A O 1
ATOM 4761 N N . ALA A 1 630 ? 8.329 14.930 -19.496 1.00 92.19 630 ALA A N 1
ATOM 4762 C CA . ALA A 1 630 ? 7.336 15.006 -18.418 1.00 92.19 630 ALA A CA 1
ATOM 4763 C C . ALA A 1 630 ? 7.883 14.559 -17.045 1.00 92.19 630 ALA A C 1
ATOM 4765 O O . ALA A 1 630 ? 7.336 14.938 -16.009 1.00 92.19 630 ALA A O 1
ATOM 4766 N N . TRP A 1 631 ? 8.976 13.792 -17.036 1.00 95.44 631 TRP A N 1
ATOM 4767 C CA . TRP A 1 631 ? 9.621 13.258 -15.837 1.00 95.44 631 TRP A CA 1
ATOM 4768 C C . TRP A 1 631 ? 10.782 14.119 -15.326 1.00 95.44 631 TRP A C 1
ATOM 4770 O O . TRP A 1 631 ? 11.406 13.777 -14.324 1.00 95.44 631 TRP A O 1
ATOM 4780 N N . ALA A 1 632 ? 11.078 15.238 -15.992 1.00 95.75 632 ALA A N 1
ATOM 4781 C CA . ALA A 1 632 ? 12.183 16.117 -15.629 1.00 95.75 632 ALA A CA 1
ATOM 4782 C C . ALA A 1 632 ? 12.044 16.712 -14.219 1.00 95.75 632 ALA A C 1
ATOM 4784 O O . ALA A 1 632 ? 10.949 17.066 -13.773 1.00 95.75 632 ALA A O 1
ATOM 4785 N N . ASN A 1 633 ? 13.180 16.862 -13.539 1.00 94.31 633 ASN A N 1
ATOM 4786 C CA . ASN A 1 633 ? 13.275 17.662 -12.324 1.00 94.31 633 ASN A CA 1
ATOM 4787 C C . ASN A 1 633 ? 13.324 19.160 -12.685 1.00 94.31 633 ASN A C 1
ATOM 4789 O O . ASN A 1 633 ? 13.738 19.529 -13.786 1.00 94.31 633 ASN A O 1
ATOM 4793 N N . GLY A 1 634 ? 12.939 20.047 -11.762 1.00 93.44 634 GLY A N 1
ATOM 4794 C CA . GLY A 1 634 ? 13.118 21.498 -11.951 1.00 93.44 634 GLY A CA 1
ATOM 4795 C C . GLY A 1 634 ? 14.598 21.910 -11.994 1.00 93.44 634 GLY A C 1
ATOM 4796 O O . GLY A 1 634 ? 14.979 22.806 -12.747 1.00 93.44 634 GLY A O 1
ATOM 4797 N N . ALA A 1 635 ? 15.424 21.204 -11.222 1.00 94.25 635 ALA A N 1
ATOM 4798 C CA . ALA A 1 635 ? 16.872 21.080 -11.364 1.00 94.25 635 ALA A CA 1
ATOM 4799 C C . ALA A 1 635 ? 17.299 19.717 -10.790 1.00 94.25 635 ALA A C 1
ATOM 4801 O O . ALA A 1 635 ? 16.694 19.241 -9.835 1.00 94.25 635 ALA A O 1
ATOM 4802 N N . ASP A 1 636 ? 18.335 19.071 -11.315 1.00 96.00 636 ASP A N 1
ATOM 4803 C CA . ASP A 1 636 ? 18.748 17.761 -10.783 1.00 96.00 636 ASP A CA 1
ATOM 4804 C C . ASP A 1 636 ? 19.488 17.885 -9.441 1.00 96.00 636 ASP A C 1
ATOM 4806 O O . ASP A 1 636 ? 19.272 17.091 -8.525 1.00 96.00 636 ASP A O 1
ATOM 4810 N N . THR A 1 637 ? 20.282 18.947 -9.273 1.00 95.69 637 THR A N 1
ATOM 4811 C CA . THR A 1 637 ? 21.098 19.199 -8.075 1.00 95.69 637 THR A CA 1
ATOM 4812 C C . THR A 1 637 ? 20.970 20.639 -7.561 1.00 95.69 637 THR A C 1
ATOM 4814 O O . THR A 1 637 ? 20.799 21.581 -8.338 1.00 95.69 637 THR A O 1
ATOM 4817 N N . ALA A 1 638 ? 21.080 20.825 -6.241 1.00 94.94 638 ALA A N 1
ATOM 4818 C CA . ALA A 1 638 ? 21.167 22.132 -5.586 1.00 94.94 638 ALA A CA 1
ATOM 4819 C C . ALA A 1 638 ? 21.975 22.090 -4.273 1.00 94.94 638 ALA A C 1
ATOM 4821 O O . ALA A 1 638 ? 22.370 21.033 -3.777 1.00 94.94 638 ALA A O 1
ATOM 4822 N N . GLY A 1 639 ? 22.188 23.272 -3.688 1.00 93.62 639 GLY A N 1
ATOM 4823 C CA . GLY A 1 639 ? 22.819 23.450 -2.383 1.00 93.62 639 GLY A CA 1
ATOM 4824 C C . GLY A 1 639 ? 24.208 24.079 -2.455 1.00 93.62 639 GLY A C 1
ATOM 4825 O O . GLY A 1 639 ? 24.494 24.897 -3.329 1.00 93.62 639 GLY A O 1
ATOM 4826 N N . SER A 1 640 ? 25.055 23.754 -1.477 1.00 96.38 640 SER A N 1
ATOM 4827 C CA . SER A 1 640 ? 26.418 24.305 -1.352 1.00 96.38 640 SER A CA 1
ATOM 4828 C C . SER A 1 640 ? 27.458 23.330 -0.781 1.00 96.38 640 SER A C 1
ATOM 4830 O O . SER A 1 640 ? 28.602 23.729 -0.551 1.00 96.38 640 SER A O 1
ATOM 4832 N N . GLY A 1 641 ? 27.079 22.071 -0.548 1.00 97.12 641 GLY A N 1
ATOM 4833 C CA . GLY A 1 641 ? 28.009 20.977 -0.272 1.00 97.12 641 GLY A CA 1
ATOM 4834 C C . GLY A 1 641 ? 28.608 20.370 -1.537 1.00 97.12 641 GLY A C 1
ATOM 4835 O O . GLY A 1 641 ? 28.482 20.911 -2.636 1.00 97.12 641 GLY A O 1
ATOM 4836 N N . THR A 1 642 ? 29.261 19.223 -1.369 1.00 98.31 642 THR A N 1
ATOM 4837 C CA . THR A 1 642 ? 29.867 18.471 -2.474 1.00 98.31 642 THR A CA 1
ATOM 4838 C C . THR A 1 642 ? 28.863 17.479 -3.055 1.00 98.31 642 THR A C 1
ATOM 4840 O O . THR A 1 642 ? 28.225 16.731 -2.314 1.00 98.31 642 THR A O 1
ATOM 4843 N N . ILE A 1 643 ? 28.756 17.435 -4.381 1.00 98.12 643 ILE A N 1
ATOM 4844 C CA . ILE A 1 643 ? 28.067 16.367 -5.108 1.00 98.12 643 ILE A CA 1
ATOM 4845 C C . ILE A 1 643 ? 29.074 15.820 -6.117 1.00 98.12 643 ILE A C 1
ATOM 4847 O O . ILE A 1 643 ? 29.414 16.506 -7.080 1.00 98.12 643 ILE A O 1
ATOM 4851 N N . ASP A 1 644 ? 29.577 14.615 -5.863 1.00 97.19 644 ASP A N 1
ATOM 4852 C CA . ASP A 1 644 ? 30.424 13.879 -6.802 1.00 97.19 644 ASP A CA 1
ATOM 4853 C C . ASP A 1 644 ? 29.527 12.926 -7.602 1.00 97.19 644 ASP A C 1
ATOM 4855 O O . ASP A 1 644 ? 28.821 12.117 -6.995 1.00 97.19 644 ASP A O 1
ATOM 4859 N N . THR A 1 645 ? 29.548 12.996 -8.936 1.00 96.88 645 THR A N 1
ATOM 4860 C CA . THR A 1 645 ? 28.755 12.104 -9.799 1.00 96.88 645 THR A CA 1
ATOM 4861 C C . THR A 1 645 ? 29.628 11.276 -10.743 1.00 96.88 645 THR A C 1
ATOM 4863 O O . THR A 1 645 ? 30.684 11.714 -11.210 1.00 96.88 645 THR A O 1
ATOM 4866 N N . ALA A 1 646 ? 29.174 10.057 -11.019 1.00 96.00 646 ALA A N 1
ATOM 4867 C CA . ALA A 1 646 ? 29.698 9.142 -12.019 1.00 96.00 646 ALA A CA 1
ATOM 4868 C C . ALA A 1 646 ? 28.524 8.404 -12.677 1.00 96.00 646 ALA A C 1
ATOM 4870 O O . ALA A 1 646 ? 27.585 7.994 -11.995 1.00 96.00 646 ALA A O 1
ATOM 4871 N N . HIS A 1 647 ? 28.583 8.232 -14.000 1.00 94.31 647 HIS A N 1
ATOM 4872 C CA . HIS A 1 647 ? 27.522 7.598 -14.793 1.00 94.31 647 HIS A CA 1
ATOM 4873 C C . HIS A 1 647 ? 26.135 8.258 -14.583 1.00 94.31 647 HIS A C 1
ATOM 4875 O O . HIS A 1 647 ? 25.176 7.629 -14.144 1.00 94.31 647 HIS A O 1
ATOM 4881 N N . ASP A 1 648 ? 26.033 9.558 -14.885 1.00 95.25 648 ASP A N 1
ATOM 4882 C CA . ASP A 1 648 ? 24.740 10.247 -14.988 1.00 95.25 648 ASP A CA 1
ATOM 4883 C C . ASP A 1 648 ? 24.056 9.923 -16.325 1.00 95.25 648 ASP A C 1
ATOM 4885 O O . ASP A 1 648 ? 24.647 10.094 -17.397 1.00 95.25 648 ASP A O 1
ATOM 4889 N N . TYR A 1 649 ? 22.787 9.529 -16.262 1.00 96.75 649 TYR A N 1
ATOM 4890 C CA . TYR A 1 649 ? 21.932 9.210 -17.405 1.00 96.75 649 TYR A CA 1
ATOM 4891 C C . TYR A 1 649 ? 20.698 10.116 -17.426 1.00 96.75 649 TYR A C 1
ATOM 4893 O O . TYR A 1 649 ? 20.274 10.624 -16.390 1.00 96.75 649 TYR A O 1
ATOM 4901 N N . TYR A 1 650 ? 20.105 10.312 -18.606 1.00 96.38 650 TYR A N 1
ATOM 4902 C CA . TYR A 1 650 ? 18.945 11.187 -18.803 1.00 96.38 650 TYR A CA 1
ATOM 4903 C C . TYR A 1 650 ? 17.936 10.525 -19.742 1.00 96.38 650 TYR A C 1
ATOM 4905 O O . TYR A 1 650 ? 18.302 10.150 -20.856 1.00 96.38 650 TYR A O 1
ATOM 4913 N N . GLY A 1 651 ? 16.668 10.413 -19.339 1.00 93.25 651 GLY A N 1
ATOM 4914 C CA . GLY A 1 651 ? 15.653 9.781 -20.187 1.00 93.25 651 GLY A CA 1
ATOM 4915 C C . GLY A 1 651 ? 14.250 9.712 -19.587 1.00 93.25 651 GLY A C 1
ATOM 4916 O O . GLY A 1 651 ? 13.919 10.449 -18.658 1.00 93.25 651 GLY A O 1
ATOM 4917 N N . ASP A 1 652 ? 13.385 8.890 -20.175 1.00 95.56 652 ASP A N 1
ATOM 4918 C CA . ASP A 1 652 ? 12.051 8.605 -19.638 1.00 95.56 652 ASP A CA 1
ATOM 4919 C C . ASP A 1 652 ? 12.129 7.325 -18.779 1.00 95.56 652 ASP A C 1
ATOM 4921 O O . ASP A 1 652 ? 12.609 6.307 -19.283 1.00 95.56 652 ASP A O 1
ATOM 4925 N N . PRO A 1 653 ? 11.711 7.340 -17.498 1.00 96.06 653 PRO A N 1
ATOM 4926 C CA . PRO A 1 653 ? 11.645 6.137 -16.670 1.00 96.06 653 PRO A CA 1
ATOM 4927 C C . PRO A 1 653 ? 10.553 5.152 -17.122 1.00 96.06 653 PRO A C 1
ATOM 4929 O O . PRO A 1 653 ? 10.578 4.005 -16.686 1.00 96.06 653 PRO A O 1
ATOM 4932 N N . ALA A 1 654 ? 9.611 5.577 -17.972 1.00 94.62 654 ALA A N 1
ATOM 4933 C CA . ALA A 1 654 ? 8.590 4.760 -18.627 1.00 94.62 654 ALA A CA 1
ATOM 4934 C C . ALA A 1 654 ? 7.881 3.757 -17.691 1.00 94.62 654 ALA A C 1
ATOM 4936 O O . ALA A 1 654 ? 7.784 2.570 -18.003 1.00 94.62 654 ALA A O 1
ATOM 4937 N N . PHE A 1 655 ? 7.412 4.238 -16.534 1.00 95.69 655 PHE A N 1
ATOM 4938 C CA . PHE A 1 655 ? 6.692 3.424 -15.548 1.00 95.69 655 PHE A CA 1
ATOM 4939 C C . PHE A 1 655 ? 5.345 2.893 -16.076 1.00 95.69 655 PHE A C 1
ATOM 4941 O O . PHE A 1 655 ? 4.700 3.547 -16.897 1.00 95.69 655 PHE A O 1
ATOM 4948 N N . VAL A 1 656 ? 4.886 1.758 -15.537 1.00 91.88 656 VAL A N 1
ATOM 4949 C CA . VAL A 1 656 ? 3.689 1.023 -15.993 1.00 91.88 656 VAL A CA 1
ATOM 4950 C C . VAL A 1 656 ? 2.371 1.793 -15.781 1.00 91.88 656 VAL A C 1
ATOM 4952 O O . VAL A 1 656 ? 1.755 2.209 -16.762 1.00 91.88 656 VAL A O 1
ATOM 4955 N N . VAL A 1 657 ? 1.914 2.010 -14.536 1.00 91.12 657 VAL A N 1
ATOM 4956 C CA . VAL A 1 657 ? 0.738 2.865 -14.218 1.00 91.12 657 VAL A CA 1
ATOM 4957 C C . VAL A 1 657 ? 0.971 3.618 -12.894 1.00 91.12 657 VAL A C 1
ATOM 4959 O O . VAL A 1 657 ? 0.307 3.357 -11.877 1.00 91.12 657 VAL A O 1
ATOM 4962 N N . PRO A 1 658 ? 1.907 4.581 -12.862 1.00 91.88 658 PRO A N 1
ATOM 4963 C CA . PRO A 1 658 ? 2.367 5.186 -11.615 1.00 91.88 658 PRO A CA 1
ATOM 4964 C C . PRO A 1 658 ? 1.271 5.988 -10.904 1.00 91.88 658 PRO A C 1
ATOM 4966 O O . PRO A 1 658 ? 1.307 6.113 -9.686 1.00 91.88 658 PRO A O 1
ATOM 4969 N N . GLU A 1 659 ? 0.235 6.482 -11.589 1.00 89.12 659 GLU A N 1
ATOM 4970 C CA . GLU A 1 659 ? -0.958 7.111 -10.979 1.00 89.12 659 GLU A CA 1
ATOM 4971 C C . GLU A 1 659 ? -1.734 6.175 -10.031 1.00 89.12 659 GLU A C 1
ATOM 4973 O O . GLU A 1 659 ? -2.529 6.649 -9.220 1.00 89.12 659 GLU A O 1
ATOM 4978 N N . SER A 1 660 ? -1.511 4.860 -10.121 1.00 86.44 660 SER A N 1
ATOM 4979 C CA . SER A 1 660 ? -2.048 3.852 -9.196 1.00 86.44 660 SER A CA 1
ATOM 4980 C C . SER A 1 660 ? -1.045 3.393 -8.124 1.00 86.44 660 SER A C 1
ATOM 4982 O O . SER A 1 660 ? -1.356 2.504 -7.335 1.00 86.44 660 SER A O 1
ATOM 4984 N N . GLY A 1 661 ? 0.142 4.011 -8.069 1.00 88.19 661 GLY A N 1
ATOM 4985 C CA . GLY A 1 661 ? 1.271 3.600 -7.226 1.00 88.19 661 GLY A CA 1
ATOM 4986 C C . GLY A 1 661 ? 2.141 2.493 -7.840 1.00 88.19 661 GLY A C 1
ATOM 4987 O O . GLY A 1 661 ? 2.989 1.924 -7.142 1.00 88.19 661 GLY A O 1
ATOM 4988 N N . ASP A 1 662 ? 1.933 2.182 -9.123 1.00 92.94 662 ASP A N 1
ATOM 4989 C CA . ASP A 1 662 ? 2.669 1.157 -9.861 1.00 92.94 662 ASP A CA 1
ATOM 4990 C C . ASP A 1 662 ? 3.883 1.748 -10.596 1.00 92.94 662 ASP A C 1
ATOM 4992 O O . ASP A 1 662 ? 3.767 2.350 -11.664 1.00 92.94 662 ASP A O 1
ATOM 4996 N N . TYR A 1 663 ? 5.044 1.610 -9.956 1.00 96.38 663 TYR A N 1
ATOM 4997 C CA . TYR A 1 663 ? 6.321 2.211 -10.347 1.00 96.38 663 TYR A CA 1
ATOM 4998 C C . TYR A 1 663 ? 7.322 1.201 -10.923 1.00 96.38 663 TYR A C 1
ATOM 5000 O O . TYR A 1 663 ? 8.516 1.503 -10.997 1.00 96.38 663 TYR A O 1
ATOM 5008 N N . HIS A 1 664 ? 6.863 0.015 -11.322 1.00 95.75 664 HIS A N 1
ATOM 5009 C CA . HIS A 1 664 ? 7.679 -0.854 -12.165 1.00 95.75 664 HIS A CA 1
ATOM 5010 C C . HIS A 1 664 ? 7.903 -0.176 -13.523 1.00 95.75 664 HIS A C 1
ATOM 5012 O O . HIS A 1 664 ? 7.098 0.650 -13.975 1.00 95.75 664 HIS A O 1
ATOM 5018 N N . LEU A 1 665 ? 9.041 -0.471 -14.123 1.00 95.19 665 LEU A N 1
ATOM 5019 C CA . LEU A 1 665 ? 9.548 0.052 -15.376 1.00 95.19 665 LEU A CA 1
ATOM 5020 C C . LEU A 1 665 ? 8.930 -0.729 -16.550 1.00 95.19 665 LEU A C 1
ATOM 5022 O O . LEU A 1 665 ? 8.298 -1.773 -16.391 1.00 95.19 665 LEU A O 1
ATOM 5026 N N . THR A 1 666 ? 9.119 -0.225 -17.764 1.00 88.44 666 THR A N 1
ATOM 5027 C CA . THR A 1 666 ? 8.826 -0.968 -18.999 1.00 88.44 666 THR A CA 1
ATOM 5028 C C . THR A 1 666 ? 10.105 -1.157 -19.803 1.00 88.44 666 THR A C 1
ATOM 5030 O O . THR A 1 666 ? 11.046 -0.380 -19.663 1.00 88.44 666 THR A O 1
ATOM 5033 N N . ALA A 1 667 ? 10.112 -2.108 -20.740 1.00 82.94 667 ALA A N 1
ATOM 5034 C CA . ALA A 1 667 ? 11.221 -2.321 -21.681 1.00 82.94 667 ALA A CA 1
ATOM 5035 C C . ALA A 1 667 ? 11.507 -1.129 -22.634 1.00 82.94 667 ALA A C 1
ATOM 5037 O O . ALA A 1 667 ? 12.399 -1.205 -23.472 1.00 82.94 667 ALA A O 1
ATOM 5038 N N . SER A 1 668 ? 10.753 -0.026 -22.527 1.00 85.06 668 SER A N 1
ATOM 5039 C CA . SER A 1 668 ? 11.042 1.267 -23.170 1.00 85.06 668 SER A CA 1
ATOM 5040 C C . SER A 1 668 ? 11.715 2.294 -22.243 1.00 85.06 668 SER A C 1
ATOM 5042 O O . SER A 1 668 ? 11.908 3.441 -22.646 1.00 85.06 668 SER A O 1
ATOM 5044 N N . SER A 1 669 ? 12.042 1.921 -21.005 1.00 93.81 669 SER A N 1
ATOM 5045 C CA . SER A 1 669 ? 12.642 2.812 -20.012 1.00 93.81 669 SER A CA 1
ATOM 5046 C C . SER A 1 669 ? 14.128 3.054 -20.261 1.00 93.81 669 SER A C 1
ATOM 5048 O O . SER A 1 669 ? 14.894 2.128 -20.510 1.00 93.81 669 SER A O 1
ATOM 5050 N N . ALA A 1 670 ? 14.564 4.301 -20.078 1.00 94.06 670 ALA A N 1
ATOM 5051 C CA . ALA A 1 670 ? 15.978 4.680 -20.075 1.00 94.06 670 ALA A CA 1
ATOM 5052 C C . ALA A 1 670 ? 16.742 4.226 -18.809 1.00 94.06 670 ALA A C 1
ATOM 5054 O O . ALA A 1 670 ? 17.899 4.601 -18.621 1.00 94.06 670 ALA A O 1
ATOM 5055 N N . ALA A 1 671 ? 16.089 3.467 -17.922 1.00 96.19 671 ALA A N 1
ATOM 5056 C CA . ALA A 1 671 ? 16.701 2.813 -16.771 1.00 96.19 671 ALA A CA 1
ATOM 5057 C C . ALA A 1 671 ? 17.287 1.425 -17.089 1.00 96.19 671 ALA A C 1
ATOM 5059 O O . ALA A 1 671 ? 18.144 0.964 -16.331 1.00 96.19 671 ALA A O 1
ATOM 5060 N N . VAL A 1 672 ? 16.816 0.779 -18.165 1.00 93.12 672 VAL A N 1
ATOM 5061 C CA . VAL A 1 672 ? 17.106 -0.631 -18.476 1.00 93.12 672 VAL A CA 1
ATOM 5062 C C . VAL A 1 672 ? 18.553 -0.814 -18.920 1.00 93.12 672 VAL A C 1
ATOM 5064 O O . VAL A 1 672 ? 19.025 -0.057 -19.765 1.00 93.12 672 VAL A O 1
ATOM 5067 N N . ASP A 1 673 ? 19.250 -1.812 -18.372 1.00 91.44 673 ASP A N 1
ATOM 5068 C CA . ASP A 1 673 ? 20.654 -2.139 -18.689 1.00 91.44 673 ASP A CA 1
ATOM 5069 C C . ASP A 1 673 ? 21.678 -1.005 -18.422 1.00 91.44 673 ASP A C 1
ATOM 5071 O O . ASP A 1 673 ? 22.824 -1.061 -18.880 1.00 91.44 673 ASP A O 1
ATOM 5075 N N . MET A 1 674 ? 21.312 0.032 -17.654 1.00 94.69 674 MET A N 1
ATOM 5076 C CA . MET A 1 674 ? 22.165 1.215 -17.431 1.00 94.69 674 MET A CA 1
ATOM 5077 C C . MET A 1 674 ? 22.915 1.234 -16.080 1.00 94.69 674 MET A C 1
ATOM 5079 O O . MET A 1 674 ? 23.667 2.172 -15.809 1.00 94.69 674 MET A O 1
ATOM 5083 N N . GLY A 1 675 ? 22.719 0.247 -15.204 1.00 94.69 675 GLY A N 1
ATOM 5084 C CA . GLY A 1 675 ? 23.316 0.191 -13.864 1.00 94.69 675 GLY A CA 1
ATOM 5085 C C . GLY A 1 675 ? 24.692 -0.476 -13.778 1.00 94.69 675 GLY A C 1
ATOM 5086 O O . GLY A 1 675 ? 25.132 -1.224 -14.648 1.00 94.69 675 GLY A O 1
ATOM 5087 N N . VAL A 1 676 ? 25.389 -0.236 -12.665 1.00 95.25 676 VAL A N 1
ATOM 5088 C CA . VAL A 1 676 ? 26.656 -0.905 -12.326 1.00 95.25 676 VAL A CA 1
ATOM 5089 C C . VAL A 1 676 ? 26.426 -2.151 -11.467 1.00 95.25 676 VAL A C 1
ATOM 5091 O O . VAL A 1 676 ? 25.457 -2.245 -10.716 1.00 95.25 676 VAL A O 1
ATOM 5094 N N . ALA A 1 677 ? 27.339 -3.123 -11.526 1.00 92.50 677 ALA A N 1
ATOM 5095 C CA . ALA A 1 677 ? 27.239 -4.342 -10.722 1.00 92.50 677 ALA A CA 1
ATOM 5096 C C . ALA A 1 677 ? 27.312 -4.054 -9.205 1.00 92.50 677 ALA A C 1
ATOM 5098 O O . ALA A 1 677 ? 28.247 -3.410 -8.724 1.00 92.50 677 ALA A O 1
ATOM 5099 N N . THR A 1 678 ? 26.359 -4.588 -8.433 1.00 94.62 678 THR A N 1
ATOM 5100 C CA . THR A 1 678 ? 26.324 -4.486 -6.961 1.00 94.62 678 THR A CA 1
ATOM 5101 C C . THR A 1 678 ? 26.161 -5.864 -6.302 1.00 94.62 678 THR A C 1
ATOM 5103 O O . THR A 1 678 ? 26.053 -6.885 -6.974 1.00 94.62 678 THR A O 1
ATOM 5106 N N . ASN A 1 679 ? 26.122 -5.905 -4.964 1.00 93.44 679 ASN A N 1
ATOM 5107 C CA . ASN A 1 679 ? 25.792 -7.119 -4.202 1.00 93.44 679 ASN A CA 1
ATOM 5108 C C . ASN A 1 679 ? 24.268 -7.333 -4.030 1.00 93.44 679 ASN A C 1
ATOM 5110 O O . ASN A 1 679 ? 23.852 -8.157 -3.213 1.00 93.44 679 ASN A O 1
ATOM 5114 N N . VAL A 1 680 ? 23.425 -6.570 -4.734 1.00 95.25 680 VAL A N 1
ATOM 5115 C CA . VAL A 1 680 ? 21.963 -6.717 -4.725 1.00 95.25 680 VAL A CA 1
ATOM 5116 C C . VAL A 1 680 ? 21.571 -7.647 -5.874 1.00 95.25 680 VAL A C 1
ATOM 5118 O O . VAL A 1 680 ? 21.506 -7.232 -7.022 1.00 95.25 680 VAL A O 1
ATOM 5121 N N . THR A 1 681 ? 21.358 -8.926 -5.559 1.00 93.88 681 THR A N 1
ATOM 5122 C CA . THR A 1 681 ? 21.152 -10.006 -6.548 1.00 93.88 681 THR A CA 1
ATOM 5123 C C . THR A 1 681 ? 19.693 -10.239 -6.949 1.00 93.88 681 THR A C 1
ATOM 5125 O O . THR A 1 681 ? 19.421 -11.171 -7.700 1.00 93.88 681 THR A O 1
ATOM 5128 N N . ALA A 1 682 ? 18.767 -9.459 -6.394 1.00 92.50 682 ALA A N 1
ATOM 5129 C CA . ALA A 1 682 ? 17.348 -9.468 -6.731 1.00 92.50 682 ALA A CA 1
ATOM 5130 C C . ALA A 1 682 ? 16.729 -8.094 -6.444 1.00 92.50 682 ALA A C 1
ATOM 5132 O O . ALA A 1 682 ? 17.320 -7.299 -5.700 1.00 92.50 682 ALA A O 1
ATOM 5133 N N . ASP A 1 683 ? 15.571 -7.824 -7.025 1.00 94.19 683 ASP A N 1
ATOM 5134 C CA . ASP A 1 683 ? 14.871 -6.539 -7.057 1.00 94.19 683 ASP A CA 1
ATOM 5135 C C . ASP A 1 683 ? 13.710 -6.461 -6.028 1.00 94.19 683 ASP A C 1
ATOM 5137 O O . ASP A 1 683 ? 13.862 -6.950 -4.900 1.00 94.19 683 ASP A O 1
ATOM 5141 N N . ILE A 1 684 ? 12.606 -5.773 -6.350 1.00 93.44 684 ILE A N 1
ATOM 5142 C CA . ILE A 1 684 ? 11.418 -5.686 -5.495 1.00 93.44 684 ILE A CA 1
ATOM 5143 C C . ILE A 1 684 ? 10.577 -6.969 -5.501 1.00 93.44 684 ILE A C 1
ATOM 5145 O O . ILE A 1 684 ? 10.265 -7.462 -4.413 1.00 93.44 684 ILE A O 1
ATOM 5149 N N . ASP A 1 685 ? 10.210 -7.497 -6.672 1.00 89.81 685 ASP A N 1
ATOM 5150 C CA . ASP A 1 685 ? 9.247 -8.603 -6.784 1.00 89.81 685 ASP A CA 1
ATOM 5151 C C . ASP A 1 685 ? 9.930 -9.984 -6.642 1.00 89.81 685 ASP A C 1
ATOM 5153 O O . ASP A 1 685 ? 9.302 -10.950 -6.188 1.00 89.81 685 ASP A O 1
ATOM 5157 N N . GLY A 1 686 ? 11.255 -10.049 -6.840 1.00 89.81 686 GLY A N 1
ATOM 5158 C CA . GLY A 1 686 ? 12.112 -11.190 -6.492 1.00 89.81 686 GLY A CA 1
ATOM 5159 C C . GLY A 1 686 ? 12.940 -11.745 -7.653 1.00 89.81 686 GLY A C 1
ATOM 5160 O O . GLY A 1 686 ? 13.697 -12.706 -7.465 1.00 89.81 686 GLY A O 1
ATOM 5161 N N . GLU A 1 687 ? 12.804 -11.148 -8.829 1.00 88.56 687 GLU A N 1
ATOM 5162 C CA . GLU A 1 687 ? 13.539 -11.392 -10.058 1.00 88.56 687 GLU A CA 1
ATOM 5163 C C . GLU A 1 687 ? 15.056 -11.287 -9.835 1.00 88.56 687 GLU A C 1
ATOM 5165 O O . GLU A 1 687 ? 15.561 -10.465 -9.070 1.00 88.56 687 GLU A O 1
ATOM 5170 N N . ALA A 1 688 ? 15.822 -12.163 -10.490 1.00 87.62 688 ALA A N 1
ATOM 5171 C CA . ALA A 1 688 ? 17.277 -12.185 -10.342 1.00 87.62 688 ALA A CA 1
ATOM 5172 C C . ALA A 1 688 ? 17.922 -11.000 -11.077 1.00 87.62 688 ALA A C 1
ATOM 5174 O O . ALA A 1 688 ? 17.535 -10.693 -12.197 1.00 87.62 688 ALA A O 1
ATOM 5175 N N . ARG A 1 689 ? 18.944 -10.380 -10.488 1.00 90.12 689 ARG A N 1
ATOM 5176 C CA . ARG A 1 689 ? 19.617 -9.197 -11.046 1.00 90.12 689 ARG A CA 1
ATOM 5177 C C . ARG A 1 689 ? 21.071 -9.518 -11.446 1.00 90.12 689 ARG A C 1
ATOM 5179 O O . ARG A 1 689 ? 21.816 -9.997 -10.581 1.00 90.12 689 ARG A O 1
ATOM 5186 N N . PRO A 1 690 ? 21.517 -9.238 -12.690 1.00 90.94 690 PRO A N 1
ATOM 5187 C CA . PRO A 1 690 ? 20.757 -8.622 -13.780 1.00 90.94 690 PRO A CA 1
ATOM 5188 C C . PRO A 1 690 ? 19.815 -9.590 -14.522 1.00 90.94 690 PRO A C 1
ATOM 5190 O O . PRO A 1 690 ? 20.071 -10.798 -14.534 1.00 90.94 690 PRO A O 1
ATOM 5193 N N . GLN A 1 691 ? 18.788 -9.055 -15.190 1.00 80.19 691 GLN A N 1
ATOM 5194 C CA . GLN A 1 691 ? 18.010 -9.771 -16.221 1.00 80.19 691 GLN A CA 1
ATOM 5195 C C . GLN A 1 691 ? 18.543 -9.549 -17.651 1.00 80.19 691 GLN A C 1
ATOM 5197 O O . GLN A 1 691 ? 18.350 -10.415 -18.507 1.00 80.19 691 GLN A O 1
ATOM 5202 N N . GLY A 1 692 ? 19.215 -8.422 -17.909 1.00 78.12 692 GLY A N 1
ATOM 5203 C CA . GLY A 1 692 ? 19.802 -8.072 -19.207 1.00 78.12 692 GLY A CA 1
ATOM 5204 C C . GLY A 1 692 ? 21.336 -8.147 -19.248 1.00 78.12 692 GLY A C 1
ATOM 5205 O O . GLY A 1 692 ? 21.967 -9.021 -18.645 1.00 78.12 692 GLY A O 1
ATOM 5206 N N . LEU A 1 693 ? 21.945 -7.218 -19.985 1.00 80.56 693 LEU A N 1
ATOM 5207 C CA . LEU A 1 693 ? 23.390 -6.977 -20.045 1.00 80.56 693 LEU A CA 1
ATOM 5208 C C . LEU A 1 693 ? 23.958 -6.414 -18.729 1.00 80.56 693 LEU A C 1
ATOM 5210 O O . LEU A 1 693 ? 25.123 -6.670 -18.407 1.00 80.56 693 LEU A O 1
ATOM 5214 N N . ALA A 1 694 ? 23.167 -5.648 -17.976 1.00 86.25 694 ALA A N 1
ATOM 5215 C CA . ALA A 1 694 ? 23.542 -5.027 -16.708 1.00 86.25 694 ALA A CA 1
ATOM 5216 C C . ALA A 1 694 ? 22.310 -4.823 -15.797 1.00 86.25 694 ALA A C 1
ATOM 5218 O O . ALA A 1 694 ? 21.187 -5.000 -16.247 1.00 86.25 694 ALA A O 1
ATOM 5219 N N . PRO A 1 695 ? 22.486 -4.500 -14.499 1.00 93.88 695 PRO A N 1
ATOM 5220 C CA . PRO A 1 695 ? 21.356 -4.219 -13.613 1.00 93.88 695 PRO A CA 1
ATOM 5221 C C . PRO A 1 695 ? 20.594 -2.955 -14.015 1.00 93.88 695 PRO A C 1
ATOM 5223 O O . PRO A 1 695 ? 21.211 -1.987 -14.460 1.00 93.88 695 PRO A O 1
ATOM 5226 N N . ASP A 1 696 ? 19.302 -2.895 -13.722 1.00 95.88 696 ASP A N 1
ATOM 5227 C CA . ASP A 1 696 ? 18.496 -1.701 -13.982 1.00 95.88 696 ASP A CA 1
ATOM 5228 C C . ASP A 1 696 ? 18.708 -0.589 -12.938 1.00 95.88 696 ASP A C 1
ATOM 5230 O O . ASP A 1 696 ? 19.106 -0.809 -11.782 1.00 95.88 696 ASP A O 1
ATOM 5234 N N . LEU A 1 697 ? 18.434 0.652 -13.354 1.00 97.69 697 LEU A N 1
ATOM 5235 C CA . LEU A 1 697 ? 18.484 1.835 -12.493 1.00 97.69 697 LEU A CA 1
ATOM 5236 C C . LEU A 1 697 ? 17.190 2.010 -11.693 1.00 97.69 697 LEU A C 1
ATOM 5238 O O . LEU A 1 697 ? 16.105 2.176 -12.244 1.00 97.69 697 LEU A O 1
ATOM 5242 N N . GLY A 1 698 ? 17.323 2.094 -10.371 1.00 96.94 698 GLY A N 1
ATOM 5243 C CA . GLY A 1 698 ? 16.190 2.166 -9.458 1.00 96.94 698 GLY A CA 1
ATOM 5244 C C . GLY A 1 698 ? 15.863 0.810 -8.837 1.00 96.94 698 GLY A C 1
ATOM 5245 O O . GLY A 1 698 ? 16.703 -0.082 -8.759 1.00 96.94 698 GLY A O 1
ATOM 5246 N N . TRP A 1 699 ? 14.661 0.709 -8.281 1.00 95.94 699 TRP A N 1
ATOM 5247 C CA . TRP A 1 699 ? 14.237 -0.384 -7.396 1.00 95.94 699 TRP A CA 1
ATOM 5248 C C . TRP A 1 699 ? 13.890 -1.727 -8.067 1.00 95.94 699 TRP A C 1
ATOM 5250 O O . TRP A 1 699 ? 13.948 -2.758 -7.400 1.00 95.94 699 TRP A O 1
ATOM 5260 N N . ASP A 1 700 ? 13.587 -1.699 -9.359 1.00 96.06 700 ASP A N 1
ATOM 5261 C CA . ASP A 1 700 ? 12.920 -2.733 -10.166 1.00 96.06 700 ASP A CA 1
ATOM 5262 C C . ASP A 1 700 ? 13.874 -3.276 -11.244 1.00 96.06 700 ASP A C 1
ATOM 5264 O O . ASP A 1 700 ? 14.894 -2.636 -11.510 1.00 96.06 700 ASP A O 1
ATOM 5268 N N . GLU A 1 701 ? 13.600 -4.448 -11.815 1.00 94.25 701 GLU A N 1
ATOM 5269 C CA . GLU A 1 701 ? 14.445 -5.095 -12.832 1.00 94.25 701 GLU A CA 1
ATOM 5270 C C . GLU A 1 701 ? 13.588 -5.655 -13.979 1.00 94.25 701 GLU A C 1
ATOM 5272 O O . GLU A 1 701 ? 12.906 -6.671 -13.833 1.00 94.25 701 GLU A O 1
ATOM 5277 N N . VAL A 1 702 ? 13.632 -5.012 -15.147 1.00 90.50 702 VAL A N 1
ATOM 5278 C CA . VAL A 1 702 ? 12.773 -5.370 -16.279 1.00 90.50 702 VAL A CA 1
ATOM 5279 C C . VAL A 1 702 ? 13.152 -6.738 -16.843 1.00 90.50 702 VAL A C 1
ATOM 5281 O O . VAL A 1 702 ? 14.210 -6.927 -17.443 1.00 90.50 702 VAL A O 1
ATOM 5284 N N . LEU A 1 703 ? 12.222 -7.690 -16.742 1.00 81.00 703 LEU A N 1
ATOM 5285 C CA . LEU A 1 703 ? 12.275 -8.935 -17.507 1.00 81.00 703 LEU A CA 1
ATOM 5286 C C . LEU A 1 703 ? 12.352 -8.610 -19.016 1.00 81.00 703 LEU A C 1
ATOM 5288 O O . LEU A 1 703 ? 11.456 -7.925 -19.524 1.00 81.00 703 LEU A O 1
ATOM 5292 N N . PRO A 1 704 ? 13.366 -9.097 -19.759 1.00 66.56 704 PRO A N 1
ATOM 5293 C CA . PRO A 1 704 ? 13.533 -8.769 -21.170 1.00 66.56 704 PRO A CA 1
ATOM 5294 C C . PRO A 1 704 ? 12.312 -9.196 -21.987 1.00 66.56 704 PRO A C 1
ATOM 5296 O O . PRO A 1 704 ? 11.755 -10.281 -21.793 1.00 66.56 704 PRO A O 1
ATOM 5299 N N . ASP A 1 705 ? 11.915 -8.355 -22.947 1.00 63.97 705 ASP A N 1
ATOM 5300 C CA . ASP A 1 705 ? 10.809 -8.658 -23.855 1.00 63.97 705 ASP A CA 1
ATOM 5301 C C . ASP A 1 705 ? 11.208 -9.786 -24.817 1.00 63.97 705 ASP A C 1
ATOM 5303 O O . ASP A 1 705 ? 11.684 -9.562 -25.927 1.00 63.97 705 ASP A O 1
ATOM 5307 N N . THR A 1 706 ? 10.992 -11.023 -24.373 1.00 61.31 706 THR A N 1
ATOM 5308 C CA . THR A 1 706 ? 11.212 -12.249 -25.156 1.00 61.31 706 THR A CA 1
ATOM 5309 C C . THR A 1 706 ? 10.264 -12.379 -26.358 1.00 61.31 706 THR A C 1
ATOM 5311 O O . THR A 1 706 ? 10.400 -13.313 -27.154 1.00 61.31 706 THR A O 1
ATOM 5314 N N . THR A 1 707 ? 9.326 -11.442 -26.547 1.00 71.06 707 THR A N 1
ATOM 5315 C CA . THR A 1 707 ? 8.439 -11.391 -27.711 1.00 71.06 707 THR A CA 1
ATOM 5316 C C . THR A 1 707 ? 9.183 -10.826 -28.917 1.00 71.06 707 THR A C 1
ATOM 5318 O O . THR A 1 707 ? 9.352 -9.614 -29.062 1.00 71.06 707 THR A O 1
ATOM 5321 N N . VAL A 1 708 ? 9.588 -11.699 -29.843 1.00 80.69 708 VAL A N 1
ATOM 5322 C CA . VAL A 1 708 ? 10.170 -11.248 -31.113 1.00 80.69 708 VAL A CA 1
ATOM 5323 C C . VAL A 1 708 ? 9.168 -10.378 -31.886 1.00 80.69 708 VAL A C 1
ATOM 5325 O O . VAL A 1 708 ? 8.090 -10.825 -32.281 1.00 80.69 708 VAL A O 1
ATOM 5328 N N . LYS A 1 709 ? 9.537 -9.120 -32.134 1.00 88.56 709 LYS A N 1
ATOM 5329 C CA . LYS A 1 709 ? 8.849 -8.237 -33.085 1.00 88.56 709 LYS A CA 1
ATOM 5330 C C . LYS A 1 709 ? 9.599 -8.350 -34.401 1.00 88.56 709 LYS A C 1
ATOM 5332 O O . LYS A 1 709 ? 10.780 -8.010 -34.458 1.00 88.56 709 LYS A O 1
ATOM 5337 N N . LEU A 1 710 ? 8.938 -8.850 -35.440 1.00 90.12 710 LEU A N 1
ATOM 5338 C CA . LEU A 1 710 ? 9.555 -9.062 -36.750 1.00 90.12 710 LEU A CA 1
ATOM 5339 C C . LEU A 1 710 ? 8.518 -8.900 -37.857 1.00 90.12 710 LEU A C 1
ATOM 5341 O O . LEU A 1 710 ? 7.422 -9.453 -37.790 1.00 90.12 710 LEU A O 1
ATOM 5345 N N . GLU A 1 711 ? 8.877 -8.169 -38.902 1.00 93.69 711 GLU A N 1
ATOM 5346 C CA . GLU A 1 711 ? 8.079 -8.000 -40.108 1.00 93.69 711 GLU A CA 1
ATOM 5347 C C . GLU A 1 711 ? 8.950 -8.208 -41.349 1.00 93.69 711 GLU A C 1
ATOM 5349 O O . GLU A 1 711 ? 10.075 -7.722 -41.425 1.00 93.69 711 GLU A O 1
ATOM 5354 N N . THR A 1 712 ? 8.402 -8.879 -42.358 1.00 94.75 712 THR A N 1
ATOM 5355 C CA . THR A 1 712 ? 8.994 -8.952 -43.697 1.00 94.75 712 THR A CA 1
ATOM 5356 C C . THR A 1 712 ? 8.100 -8.286 -44.739 1.00 94.75 712 THR A C 1
ATOM 5358 O O . THR A 1 712 ? 6.957 -7.903 -44.461 1.00 94.75 712 THR A O 1
ATOM 5361 N N . GLY A 1 713 ? 8.605 -8.144 -45.963 1.00 95.00 713 GLY A N 1
ATOM 5362 C CA . GLY A 1 713 ? 7.809 -7.730 -47.112 1.00 95.00 713 GLY A CA 1
ATOM 5363 C C . GLY A 1 713 ? 8.642 -7.414 -48.347 1.00 95.00 713 GLY A C 1
ATOM 5364 O O . GLY A 1 713 ? 9.843 -7.665 -48.392 1.00 95.00 713 GLY A O 1
ATOM 5365 N N . THR A 1 714 ? 7.978 -6.831 -49.343 1.00 95.31 714 THR A N 1
ATOM 5366 C CA . THR A 1 714 ? 8.581 -6.413 -50.613 1.00 95.31 714 THR A CA 1
ATOM 5367 C C . THR A 1 714 ? 8.047 -5.036 -50.985 1.00 95.31 714 THR A C 1
ATOM 5369 O O . THR A 1 714 ? 6.840 -4.799 -50.926 1.00 95.31 714 THR A O 1
ATOM 5372 N N . VAL A 1 715 ? 8.943 -4.123 -51.358 1.00 95.75 715 VAL A N 1
ATOM 5373 C CA . VAL A 1 715 ? 8.618 -2.778 -51.846 1.00 95.75 715 VAL A CA 1
ATOM 5374 C C . VAL A 1 715 ? 8.953 -2.713 -53.327 1.00 95.75 715 VAL A C 1
ATOM 5376 O O . VAL A 1 715 ? 10.108 -2.901 -53.705 1.00 95.75 715 VAL A O 1
ATOM 5379 N N . SER A 1 716 ? 7.949 -2.447 -54.158 1.00 94.25 716 SER A N 1
ATOM 5380 C CA . SER A 1 716 ? 8.116 -2.367 -55.610 1.00 94.25 716 SER A CA 1
ATOM 5381 C C . SER A 1 716 ? 8.516 -0.981 -56.108 1.00 94.25 716 SER A C 1
ATOM 5383 O O . SER A 1 716 ? 8.287 0.033 -55.448 1.00 94.25 716 SER A O 1
ATOM 5385 N N . ASP A 1 717 ? 9.086 -0.960 -57.314 1.00 93.00 717 ASP A N 1
ATOM 5386 C CA . ASP A 1 717 ? 9.485 0.239 -58.062 1.00 93.00 717 ASP A CA 1
ATOM 5387 C C . ASP A 1 717 ? 10.459 1.200 -57.332 1.00 93.00 717 ASP A C 1
ATOM 5389 O O . ASP A 1 717 ? 10.492 2.410 -57.582 1.00 93.00 717 ASP A O 1
ATOM 5393 N N . VAL A 1 718 ? 11.324 0.672 -56.461 1.00 96.56 718 VAL A N 1
ATOM 5394 C CA . VAL A 1 718 ? 12.336 1.456 -55.737 1.00 96.56 718 VAL A CA 1
ATOM 5395 C C . VAL A 1 718 ? 13.410 1.962 -56.698 1.00 96.56 718 VAL A C 1
ATOM 5397 O O . VAL A 1 718 ? 14.043 1.173 -57.394 1.00 96.56 718 VAL A O 1
ATOM 5400 N N . GLY A 1 719 ? 13.662 3.275 -56.704 1.00 95.19 719 GLY A N 1
ATOM 5401 C CA . GLY A 1 719 ? 14.714 3.920 -57.501 1.00 95.19 719 GLY A CA 1
ATOM 5402 C C . GLY A 1 719 ? 15.662 4.790 -56.665 1.00 95.19 719 GLY A C 1
ATOM 5403 O O . GLY A 1 719 ? 15.866 4.544 -55.480 1.00 95.19 719 GLY A O 1
ATOM 5404 N N . ALA A 1 720 ? 16.226 5.843 -57.272 1.00 95.31 720 ALA A N 1
ATOM 5405 C CA . ALA A 1 720 ? 17.144 6.780 -56.597 1.00 95.31 720 ALA A CA 1
ATOM 5406 C C . ALA A 1 720 ? 16.481 7.713 -55.559 1.00 95.31 720 ALA A C 1
ATOM 5408 O O . ALA A 1 720 ? 17.177 8.364 -54.775 1.00 95.31 720 ALA A O 1
ATOM 5409 N N . ASN A 1 721 ? 15.150 7.813 -55.573 1.00 96.56 721 ASN A N 1
ATOM 5410 C CA . ASN A 1 721 ? 14.389 8.587 -54.594 1.00 96.56 721 ASN A CA 1
ATOM 5411 C C . ASN A 1 721 ? 14.173 7.758 -53.324 1.00 96.56 721 ASN A C 1
ATOM 5413 O O . ASN A 1 721 ? 13.971 6.550 -53.409 1.00 96.56 721 ASN A O 1
ATOM 5417 N N . TRP A 1 722 ? 14.159 8.418 -52.166 1.00 97.38 722 TRP A N 1
ATOM 5418 C CA . TRP A 1 722 ? 13.773 7.778 -50.910 1.00 97.38 722 TRP A CA 1
ATOM 5419 C C . TRP A 1 722 ? 12.285 7.411 -50.920 1.00 97.38 722 TRP A C 1
ATOM 5421 O O . TRP A 1 722 ? 11.441 8.227 -51.297 1.00 97.38 722 TRP A O 1
ATOM 5431 N N . VAL A 1 723 ? 11.986 6.183 -50.504 1.00 97.56 723 VAL A N 1
ATOM 5432 C CA . VAL A 1 723 ? 10.641 5.628 -50.334 1.00 97.56 723 VAL A CA 1
ATOM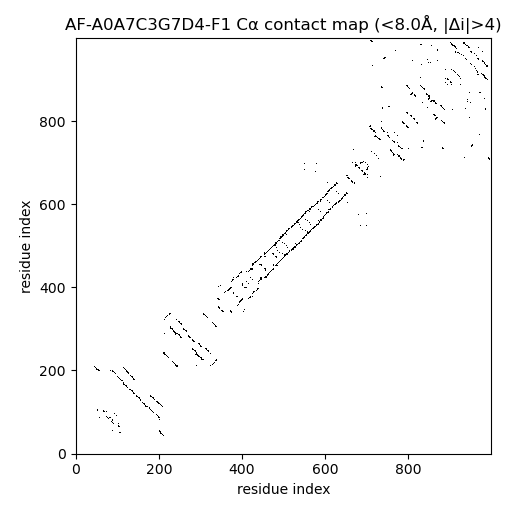 5433 C C . VAL A 1 723 ? 10.464 5.281 -48.861 1.00 97.56 723 VAL A C 1
ATOM 5435 O O . VAL A 1 723 ? 11.252 4.513 -48.308 1.00 97.56 723 VAL A O 1
ATOM 5438 N N . THR A 1 724 ? 9.440 5.842 -48.221 1.00 97.69 724 THR A N 1
ATOM 5439 C CA . THR A 1 724 ? 9.062 5.482 -46.849 1.00 97.69 724 THR A CA 1
ATOM 5440 C C . THR A 1 724 ? 8.311 4.154 -46.850 1.00 97.69 724 THR A C 1
ATOM 5442 O O . THR A 1 724 ? 7.306 4.004 -47.546 1.00 97.69 724 THR A O 1
ATOM 5445 N N . VAL A 1 725 ? 8.782 3.206 -46.048 1.00 97.00 725 VAL A N 1
ATOM 5446 C CA . VAL A 1 725 ? 8.109 1.940 -45.757 1.00 97.00 725 VAL A CA 1
ATOM 5447 C C . VAL A 1 725 ? 7.350 2.108 -44.447 1.00 97.00 725 VAL A C 1
ATOM 5449 O O . VAL A 1 725 ? 7.922 2.557 -43.455 1.00 97.00 725 VAL A O 1
ATOM 5452 N N . HIS A 1 726 ? 6.062 1.767 -44.450 1.00 95.25 726 HIS A N 1
ATOM 5453 C CA . HIS A 1 726 ? 5.218 1.778 -43.257 1.00 95.25 726 HIS A CA 1
ATOM 5454 C C . HIS A 1 726 ? 5.015 0.353 -42.748 1.00 95.25 726 HIS A C 1
ATOM 5456 O O . HIS A 1 726 ? 4.649 -0.537 -43.519 1.00 95.25 726 HIS A O 1
ATOM 5462 N N . LEU A 1 727 ? 5.246 0.171 -41.453 1.00 93.56 727 LEU A N 1
ATOM 5463 C CA . LEU A 1 727 ? 5.256 -1.113 -40.764 1.00 93.56 727 LEU A CA 1
ATOM 5464 C C . LEU A 1 727 ? 3.938 -1.320 -40.005 1.00 93.56 727 LEU A C 1
ATOM 5466 O O . LEU A 1 727 ? 3.259 -0.359 -39.636 1.00 93.56 727 LEU A O 1
ATOM 5470 N N . ALA A 1 728 ? 3.568 -2.578 -39.779 1.00 89.38 728 ALA A N 1
ATOM 5471 C CA . ALA A 1 728 ? 2.442 -2.951 -38.924 1.00 89.38 728 ALA A CA 1
ATOM 5472 C C . ALA A 1 728 ? 2.813 -2.885 -37.432 1.00 89.38 728 ALA A C 1
ATOM 5474 O O . ALA A 1 728 ? 1.975 -2.544 -36.599 1.00 89.38 728 ALA A O 1
ATOM 5475 N N . ASN A 1 729 ? 4.076 -3.181 -37.119 1.00 84.44 729 ASN A N 1
ATOM 5476 C CA . ASN A 1 729 ? 4.675 -3.034 -35.795 1.00 84.44 729 ASN A CA 1
ATOM 5477 C C . ASN A 1 729 ? 5.228 -1.615 -35.570 1.00 84.44 729 ASN A C 1
ATOM 5479 O O . ASN A 1 729 ? 5.461 -0.862 -36.516 1.00 84.44 729 ASN A O 1
ATOM 5483 N N . SER A 1 730 ? 5.509 -1.284 -34.308 1.00 86.19 730 SER A N 1
ATOM 5484 C CA . SER A 1 730 ? 6.365 -0.157 -33.927 1.00 86.19 730 SER A CA 1
ATOM 5485 C C . SER A 1 730 ? 7.581 -0.686 -33.174 1.00 86.19 730 SER A C 1
ATOM 5487 O O . SER A 1 730 ? 7.421 -1.521 -32.285 1.00 86.19 730 SER A O 1
ATOM 5489 N N . TYR A 1 731 ? 8.760 -0.186 -33.534 1.00 85.75 731 TYR A N 1
ATOM 5490 C CA . TYR A 1 731 ? 10.061 -0.645 -33.054 1.00 85.75 731 TYR A CA 1
ATOM 5491 C C . TYR A 1 731 ? 10.817 0.465 -32.314 1.00 85.75 731 TYR A C 1
ATOM 5493 O O . TYR A 1 731 ? 10.680 1.641 -32.668 1.00 85.75 731 TYR A O 1
ATOM 5501 N N . THR A 1 732 ? 11.652 0.105 -31.341 1.00 83.56 732 THR A N 1
ATOM 5502 C CA . THR A 1 732 ? 12.513 1.056 -30.613 1.00 83.56 732 THR A CA 1
ATOM 5503 C C . THR A 1 732 ? 13.862 1.213 -31.319 1.00 83.56 732 THR A C 1
ATOM 5505 O O . THR A 1 732 ? 14.255 2.326 -31.671 1.00 83.56 732 THR A O 1
ATOM 5508 N N . ALA A 1 733 ? 14.528 0.095 -31.599 1.00 86.75 733 ALA A N 1
ATOM 5509 C CA . ALA A 1 733 ? 15.816 -0.032 -32.271 1.00 86.75 733 ALA A CA 1
ATOM 5510 C C . ALA A 1 733 ? 15.723 -1.078 -33.413 1.00 86.75 733 ALA A C 1
ATOM 5512 O O . ALA A 1 733 ? 16.213 -2.203 -33.293 1.00 86.75 733 ALA A O 1
ATOM 5513 N N . PRO A 1 734 ? 15.062 -0.740 -34.539 1.00 92.88 734 PRO A N 1
ATOM 5514 C CA . PRO A 1 734 ? 14.836 -1.675 -35.641 1.00 92.88 734 PRO A CA 1
ATOM 5515 C C . PRO A 1 734 ? 16.106 -2.004 -36.444 1.00 92.88 734 PRO A C 1
ATOM 5517 O O . PRO A 1 734 ? 16.679 -1.148 -37.123 1.00 92.88 734 PRO A O 1
ATOM 5520 N N . VAL A 1 735 ? 16.474 -3.285 -36.474 1.00 96.50 735 VAL A N 1
ATOM 5521 C CA . VAL A 1 735 ? 17.434 -3.849 -37.430 1.00 96.50 735 VAL A CA 1
ATOM 5522 C C . VAL A 1 735 ? 16.712 -4.090 -38.754 1.00 96.50 735 VAL A C 1
ATOM 5524 O O . VAL A 1 735 ? 15.811 -4.923 -38.820 1.00 96.50 735 VAL A O 1
ATOM 5527 N N . VAL A 1 736 ? 17.095 -3.370 -39.813 1.00 97.62 736 VAL A N 1
ATOM 5528 C CA . VAL A 1 736 ? 16.467 -3.447 -41.146 1.00 97.62 736 VAL A CA 1
ATOM 5529 C C . VAL A 1 736 ? 17.443 -4.002 -42.181 1.00 97.62 736 VAL A C 1
ATOM 5531 O O . VAL A 1 736 ? 18.490 -3.409 -42.414 1.00 97.62 736 VAL A O 1
ATOM 5534 N N . ILE A 1 737 ? 17.072 -5.075 -42.879 1.00 97.75 737 ILE A N 1
ATOM 5535 C CA . ILE A 1 737 ? 17.838 -5.653 -43.994 1.00 97.75 737 ILE A CA 1
ATOM 5536 C C . ILE A 1 737 ? 17.037 -5.497 -45.289 1.00 97.75 737 ILE A C 1
ATOM 5538 O O . ILE A 1 737 ? 15.830 -5.734 -45.294 1.00 97.75 737 ILE A O 1
ATOM 5542 N N . GLY A 1 738 ? 17.694 -5.091 -46.384 1.00 96.56 738 GLY A N 1
ATOM 5543 C CA . GLY A 1 738 ? 17.039 -4.814 -47.666 1.00 96.56 738 GLY A CA 1
ATOM 5544 C C . GLY A 1 738 ? 17.787 -5.388 -48.872 1.00 96.56 738 GLY A C 1
ATOM 5545 O O . GLY A 1 738 ? 18.812 -4.851 -49.289 1.00 96.56 738 GLY A O 1
ATOM 5546 N N . THR A 1 739 ? 17.248 -6.439 -49.486 1.00 96.38 739 THR A N 1
ATOM 5547 C CA . THR A 1 739 ? 17.836 -7.129 -50.646 1.00 96.38 739 THR A CA 1
ATOM 5548 C C . THR A 1 739 ? 17.069 -6.788 -51.924 1.00 96.38 739 THR A C 1
ATOM 5550 O O . THR A 1 739 ? 15.853 -6.940 -51.983 1.00 96.38 739 THR A O 1
ATOM 5553 N N . LEU A 1 740 ? 17.770 -6.343 -52.971 1.00 93.88 740 LEU A N 1
ATOM 5554 C CA . LEU A 1 740 ? 17.163 -5.988 -54.260 1.00 93.88 740 LEU A CA 1
ATOM 5555 C C . LEU A 1 740 ? 17.162 -7.164 -55.253 1.00 93.88 740 LEU A C 1
ATOM 5557 O O . LEU A 1 740 ? 18.149 -7.895 -55.361 1.00 93.88 740 LEU A O 1
ATOM 5561 N N . ASN A 1 741 ? 16.082 -7.296 -56.025 1.00 90.81 741 ASN A N 1
ATOM 5562 C CA . ASN A 1 741 ? 16.029 -8.162 -57.209 1.00 90.81 741 ASN A CA 1
ATOM 5563 C C . ASN A 1 741 ? 16.713 -7.444 -58.382 1.00 90.81 741 ASN A C 1
ATOM 5565 O O . ASN A 1 741 ? 16.356 -6.299 -58.663 1.00 90.81 741 ASN A O 1
ATOM 5569 N N . ASN A 1 742 ? 17.677 -8.065 -59.077 1.00 89.75 742 ASN A N 1
ATOM 5570 C CA . ASN A 1 742 ? 18.406 -7.411 -60.173 1.00 89.75 742 ASN A CA 1
ATOM 5571 C C . ASN A 1 742 ? 18.264 -8.143 -61.522 1.00 89.75 742 ASN A C 1
ATOM 5573 O O . ASN A 1 742 ? 18.704 -9.282 -61.674 1.00 89.75 742 ASN A O 1
ATOM 5577 N N . ASP A 1 743 ? 17.686 -7.466 -62.523 1.00 86.12 743 ASP A N 1
ATOM 5578 C CA . ASP A 1 743 ? 17.488 -8.017 -63.874 1.00 86.12 743 ASP A CA 1
ATOM 5579 C C . ASP A 1 743 ? 18.803 -8.448 -64.550 1.00 86.12 743 ASP A C 1
ATOM 5581 O O . ASP A 1 743 ? 19.871 -7.859 -64.343 1.00 86.12 743 ASP A O 1
ATOM 5585 N N . GLN A 1 744 ? 18.707 -9.401 -65.483 1.00 83.94 744 GLN A N 1
ATOM 5586 C CA . GLN A 1 744 ? 19.846 -9.806 -66.310 1.00 83.94 744 GLN A CA 1
ATOM 5587 C C . GLN A 1 744 ? 20.422 -8.621 -67.105 1.00 83.94 744 GLN A C 1
ATOM 5589 O O . GLN A 1 744 ? 19.725 -7.978 -67.892 1.00 83.94 744 GLN A O 1
ATOM 5594 N N . GLY A 1 745 ? 21.718 -8.351 -66.925 1.00 80.44 745 GLY A N 1
ATOM 5595 C CA . GLY A 1 745 ? 22.429 -7.259 -67.602 1.00 80.44 745 GLY A CA 1
ATOM 5596 C C . GLY A 1 745 ? 22.214 -5.863 -67.002 1.00 80.44 745 GLY A C 1
ATOM 5597 O O . GLY A 1 745 ? 22.647 -4.878 -67.602 1.00 80.44 745 GLY A O 1
ATOM 5598 N N . ALA A 1 746 ? 21.574 -5.750 -65.834 1.00 86.12 746 ALA A N 1
ATOM 5599 C CA . ALA A 1 746 ? 21.458 -4.489 -65.108 1.00 86.12 746 ALA A CA 1
ATOM 5600 C C . ALA A 1 746 ? 22.822 -3.950 -64.628 1.00 86.12 746 ALA A C 1
ATOM 5602 O O . ALA A 1 746 ? 23.772 -4.708 -64.410 1.00 86.12 746 ALA A O 1
ATOM 5603 N N . LEU A 1 747 ? 22.906 -2.630 -64.433 1.00 89.62 747 LEU A N 1
ATOM 5604 C CA . LEU A 1 747 ? 24.039 -1.966 -63.771 1.00 89.62 747 LEU A CA 1
ATOM 5605 C C . LEU A 1 747 ? 24.110 -2.372 -62.283 1.00 89.62 747 LEU A C 1
ATOM 5607 O O . LEU A 1 747 ? 23.083 -2.777 -61.730 1.00 89.62 747 LEU A O 1
ATOM 5611 N N . PRO A 1 748 ? 25.278 -2.262 -61.618 1.00 90.38 748 PRO A N 1
ATOM 5612 C CA . PRO A 1 748 ? 25.361 -2.521 -60.186 1.00 90.38 748 PRO A CA 1
ATOM 5613 C C . PRO A 1 748 ? 24.509 -1.527 -59.401 1.00 90.38 748 PRO A C 1
ATOM 5615 O O . PRO A 1 748 ? 24.511 -0.326 -59.679 1.00 90.38 748 PRO A O 1
ATOM 5618 N N . LEU A 1 749 ? 23.794 -2.039 -58.405 1.00 93.25 749 LEU A N 1
ATOM 5619 C CA . LEU A 1 749 ? 22.958 -1.270 -57.490 1.00 93.25 749 LEU A CA 1
ATOM 5620 C C . LEU A 1 749 ? 23.154 -1.796 -56.068 1.00 93.25 749 LEU A C 1
ATOM 5622 O O . LEU A 1 749 ? 23.428 -2.980 -55.869 1.00 93.25 749 LEU A O 1
ATOM 5626 N N . VAL A 1 750 ? 22.991 -0.908 -55.089 1.00 94.25 750 VAL A N 1
ATOM 5627 C CA . VAL A 1 750 ? 23.025 -1.226 -53.656 1.00 94.25 750 VAL A CA 1
ATOM 5628 C C . VAL A 1 750 ? 21.823 -0.605 -52.950 1.00 94.25 750 VAL A C 1
ATOM 5630 O O . VAL A 1 750 ? 21.401 0.506 -53.292 1.00 94.25 750 VAL A O 1
ATOM 5633 N N . THR A 1 751 ? 21.280 -1.303 -51.954 1.00 96.19 751 THR A N 1
ATOM 5634 C CA . THR A 1 751 ? 20.221 -0.776 -51.084 1.00 96.19 751 THR A CA 1
ATOM 5635 C C . THR A 1 751 ? 20.823 0.176 -50.052 1.00 96.19 751 THR A C 1
ATOM 5637 O O . THR A 1 751 ? 21.792 -0.161 -49.369 1.00 96.19 751 THR A O 1
ATOM 5640 N N . ARG A 1 752 ? 20.236 1.365 -49.890 1.00 97.06 752 ARG A N 1
ATOM 5641 C CA . ARG A 1 752 ? 20.507 2.249 -48.744 1.00 97.06 752 ARG A CA 1
ATOM 5642 C C . ARG A 1 752 ? 19.254 2.385 -47.891 1.00 97.06 752 ARG A C 1
ATOM 5644 O O . ARG A 1 752 ? 18.163 2.555 -48.432 1.00 97.06 752 ARG A O 1
ATOM 5651 N N . VAL A 1 753 ? 19.446 2.354 -46.577 1.00 97.31 753 VAL A N 1
ATOM 5652 C CA . VAL A 1 753 ? 18.422 2.547 -45.544 1.00 97.31 753 VAL A CA 1
ATOM 5653 C C . VAL A 1 753 ? 18.757 3.817 -44.751 1.00 97.31 753 VAL A C 1
ATOM 5655 O O . VAL A 1 753 ? 19.920 4.220 -44.692 1.00 97.31 753 VAL A O 1
ATOM 5658 N N . ARG A 1 754 ? 17.743 4.483 -44.191 1.00 95.31 754 ARG A N 1
ATOM 5659 C CA . ARG A 1 754 ? 17.884 5.513 -43.148 1.00 95.31 754 ARG A CA 1
ATOM 5660 C C . ARG A 1 754 ? 16.600 5.644 -42.324 1.00 95.31 754 ARG A C 1
ATOM 5662 O O . ARG A 1 754 ? 15.545 5.166 -42.737 1.00 95.31 754 ARG A O 1
ATOM 5669 N N . HIS A 1 755 ? 16.688 6.375 -41.211 1.00 93.25 755 HIS A N 1
ATOM 5670 C CA . HIS A 1 755 ? 15.548 6.753 -40.360 1.00 93.25 755 HIS A CA 1
ATOM 5671 C C . HIS A 1 755 ? 14.657 5.564 -39.947 1.00 93.25 755 HIS A C 1
ATOM 5673 O O . HIS A 1 755 ? 13.436 5.691 -39.893 1.00 93.25 755 HIS A O 1
ATOM 5679 N N . ALA A 1 756 ? 15.263 4.404 -39.683 1.00 90.75 756 ALA A N 1
ATOM 5680 C CA . ALA A 1 756 ? 14.555 3.254 -39.140 1.00 90.75 756 ALA A CA 1
ATOM 5681 C C . ALA A 1 756 ? 14.247 3.509 -37.655 1.00 90.75 756 ALA A C 1
ATOM 5683 O O . ALA A 1 756 ? 15.152 3.481 -36.824 1.00 90.75 756 ALA A O 1
ATOM 5684 N N . ALA A 1 757 ? 12.989 3.826 -37.342 1.00 83.69 757 ALA A N 1
ATOM 5685 C CA . ALA A 1 757 ? 12.503 4.080 -35.985 1.00 83.69 757 ALA A CA 1
ATOM 5686 C C . ALA A 1 757 ? 10.965 4.032 -35.939 1.00 83.69 757 ALA A C 1
ATOM 5688 O O . ALA A 1 757 ? 10.288 4.450 -36.886 1.00 83.69 757 ALA A O 1
ATOM 5689 N N . GLY A 1 758 ? 10.394 3.572 -34.824 1.00 88.69 758 GLY A N 1
ATOM 5690 C CA . GLY A 1 758 ? 8.945 3.463 -34.667 1.00 88.69 758 GLY A CA 1
ATOM 5691 C C . GLY A 1 758 ? 8.338 2.527 -35.713 1.00 88.69 758 GLY A C 1
ATOM 5692 O O . GLY A 1 758 ? 8.826 1.420 -35.928 1.00 88.69 758 GLY A O 1
ATOM 5693 N N . SER A 1 759 ? 7.278 2.968 -36.388 1.00 92.62 759 SER A N 1
ATOM 5694 C CA . SER A 1 759 ? 6.563 2.195 -37.414 1.00 92.62 759 SER A CA 1
ATOM 5695 C C . SER A 1 759 ? 6.983 2.515 -38.859 1.00 92.62 759 SER A C 1
ATOM 5697 O O . SER A 1 759 ? 6.190 2.356 -39.793 1.00 92.62 759 SER A O 1
ATOM 5699 N N . SER A 1 760 ? 8.221 2.976 -39.082 1.00 95.94 760 SER A N 1
ATOM 5700 C CA . SER A 1 760 ? 8.720 3.239 -40.439 1.00 95.94 760 SER A CA 1
ATOM 5701 C C . SER A 1 760 ? 10.240 3.189 -40.600 1.00 95.94 760 SER A C 1
ATOM 5703 O O . SER A 1 760 ? 10.993 3.361 -39.645 1.00 95.94 760 SER A O 1
ATOM 5705 N N . PHE A 1 761 ? 10.676 3.037 -41.850 1.00 97.31 761 PHE A N 1
ATOM 5706 C CA . PHE A 1 761 ? 12.031 3.357 -42.304 1.00 97.31 761 PHE A CA 1
ATOM 5707 C C . PHE A 1 761 ? 11.990 3.941 -43.724 1.00 97.31 761 PHE A C 1
ATOM 5709 O O . PHE A 1 761 ? 10.967 3.854 -44.405 1.00 97.31 761 PHE A O 1
ATOM 5716 N N . GLU A 1 762 ? 13.081 4.540 -44.201 1.00 98.00 762 GLU A N 1
ATOM 5717 C CA . GLU A 1 762 ? 13.222 4.941 -45.607 1.00 98.00 762 GLU A CA 1
ATOM 5718 C C . GLU A 1 762 ? 14.265 4.079 -46.321 1.00 98.00 762 GLU A C 1
ATOM 5720 O O . GLU A 1 762 ? 15.366 3.879 -45.806 1.00 98.00 762 GLU A O 1
ATOM 5725 N N . LEU A 1 763 ? 13.949 3.629 -47.539 1.00 97.19 763 LEU A N 1
ATOM 5726 C CA . LEU A 1 763 ? 14.882 2.932 -48.428 1.00 97.19 763 LEU A CA 1
ATOM 5727 C C . LEU A 1 763 ? 15.057 3.649 -49.774 1.00 97.19 763 LEU A C 1
ATOM 5729 O O . LEU A 1 763 ? 14.206 4.437 -50.191 1.00 97.19 763 LEU A O 1
ATOM 5733 N N . ARG A 1 764 ? 16.170 3.382 -50.460 1.00 96.81 764 ARG A N 1
ATOM 5734 C CA . ARG A 1 764 ? 16.394 3.715 -51.878 1.00 96.81 764 ARG A CA 1
ATOM 5735 C C . ARG A 1 764 ? 17.414 2.766 -52.507 1.00 96.81 764 ARG A C 1
ATOM 5737 O O . ARG A 1 764 ? 18.140 2.074 -51.793 1.00 96.81 764 ARG A O 1
ATOM 5744 N N . LEU A 1 765 ? 17.564 2.843 -53.827 1.00 96.56 765 LEU A N 1
ATOM 5745 C CA . LEU A 1 765 ? 18.694 2.252 -54.547 1.00 96.56 765 LEU A CA 1
ATOM 5746 C C . LEU A 1 765 ? 19.732 3.312 -54.939 1.00 96.56 765 LEU A C 1
ATOM 5748 O O . LEU A 1 765 ? 19.395 4.446 -55.286 1.00 96.56 765 LEU A O 1
ATOM 5752 N N . GLN A 1 766 ? 21.009 2.937 -54.908 1.00 94.50 766 GLN A N 1
ATOM 5753 C CA . GLN A 1 766 ? 22.142 3.773 -55.313 1.00 94.50 766 GLN A CA 1
ATOM 5754 C C . GLN A 1 766 ? 23.058 2.993 -56.263 1.00 94.50 766 GLN A C 1
ATOM 5756 O O . GLN A 1 766 ? 23.314 1.814 -56.045 1.00 94.50 766 GLN A O 1
ATOM 5761 N N . GLN A 1 767 ? 23.556 3.650 -57.314 1.00 92.06 767 GLN A N 1
ATOM 5762 C CA . GLN A 1 767 ? 24.541 3.071 -58.232 1.00 92.06 767 GLN A CA 1
ATOM 5763 C C . GLN A 1 767 ? 25.971 3.390 -57.739 1.00 92.06 767 GLN A C 1
ATOM 5765 O O . GLN A 1 767 ? 26.293 4.578 -57.614 1.00 92.06 767 GLN A O 1
ATOM 5770 N N . PRO A 1 768 ? 26.839 2.386 -57.502 1.00 88.50 768 PRO A N 1
ATOM 5771 C CA . PRO A 1 768 ? 28.277 2.56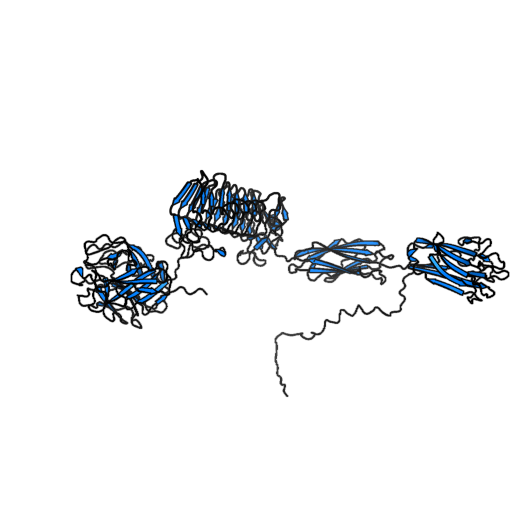7 -57.274 1.00 88.50 768 PRO A CA 1
ATOM 5772 C C . PRO A 1 768 ? 28.954 3.393 -58.377 1.00 88.50 768 PRO A C 1
ATOM 5774 O O . PRO A 1 768 ? 28.627 3.251 -59.558 1.00 88.50 768 PRO A O 1
ATOM 5777 N N . GLY A 1 769 ? 29.854 4.303 -57.999 1.00 78.94 769 GLY A N 1
ATOM 5778 C CA . GLY A 1 769 ? 30.459 5.292 -58.908 1.00 78.94 769 GLY A CA 1
ATOM 5779 C C . GLY A 1 769 ? 29.505 6.373 -59.462 1.00 78.94 769 GLY A C 1
ATOM 5780 O O . GLY A 1 769 ? 29.961 7.303 -60.126 1.00 78.94 769 GLY A O 1
ATOM 5781 N N . GLY A 1 770 ? 28.200 6.293 -59.172 1.00 80.75 770 GLY A N 1
ATOM 5782 C CA . GLY A 1 770 ? 27.169 7.222 -59.642 1.00 80.75 770 GLY A CA 1
ATOM 5783 C C . GLY A 1 770 ? 26.640 6.926 -61.054 1.00 80.75 770 GLY A C 1
ATOM 5784 O O . GLY A 1 770 ? 27.346 6.429 -61.929 1.00 80.75 770 GLY A O 1
ATOM 5785 N N . GLY A 1 771 ? 25.368 7.255 -61.300 1.00 84.38 771 GLY A N 1
ATOM 5786 C CA . GLY A 1 771 ? 24.735 7.074 -62.609 1.00 84.38 771 GLY A CA 1
ATOM 5787 C C . GLY A 1 771 ? 23.205 7.105 -62.567 1.00 84.38 771 GLY A C 1
ATOM 5788 O O . GLY A 1 771 ? 22.616 7.827 -61.765 1.00 84.38 771 GLY A O 1
ATOM 5789 N N . THR A 1 772 ? 22.557 6.362 -63.471 1.00 84.62 772 THR A N 1
ATOM 5790 C CA . THR A 1 772 ? 21.090 6.322 -63.608 1.00 84.62 772 THR A CA 1
ATOM 5791 C C . THR A 1 772 ? 20.539 5.030 -63.018 1.00 84.62 772 THR A C 1
ATOM 5793 O O . THR A 1 772 ? 20.713 3.956 -63.587 1.00 84.62 772 THR A O 1
ATOM 5796 N N . VAL A 1 773 ? 19.829 5.155 -61.900 1.00 92.06 773 VAL A N 1
ATOM 5797 C CA . VAL A 1 773 ? 19.188 4.037 -61.199 1.00 92.06 773 VAL A CA 1
ATOM 5798 C C . VAL A 1 773 ? 17.860 3.677 -61.876 1.00 92.06 773 VAL A C 1
ATOM 5800 O O . VAL A 1 773 ? 16.938 4.493 -61.911 1.00 92.06 773 VAL A O 1
ATOM 5803 N N . SER A 1 774 ? 17.759 2.452 -62.394 1.00 90.25 774 SER A N 1
ATOM 5804 C CA . SER A 1 774 ? 16.496 1.811 -62.793 1.00 90.25 774 SER A CA 1
ATOM 5805 C C . SER A 1 774 ? 15.692 1.362 -61.571 1.00 90.25 774 SER A C 1
ATOM 5807 O O . SER A 1 774 ? 16.294 1.004 -60.560 1.00 90.25 774 SER A O 1
ATOM 5809 N N . THR A 1 775 ? 14.359 1.316 -61.665 1.00 92.38 775 THR A N 1
ATOM 5810 C CA . THR A 1 775 ? 13.531 0.815 -60.559 1.00 92.38 775 THR A CA 1
ATOM 5811 C C . THR A 1 775 ? 13.618 -0.711 -60.404 1.00 92.38 775 THR A C 1
ATOM 5813 O O . THR A 1 775 ? 13.787 -1.429 -61.397 1.00 92.38 775 THR A O 1
ATOM 5816 N N . ARG A 1 776 ? 13.539 -1.208 -59.160 1.00 92.12 776 ARG A N 1
ATOM 5817 C CA . ARG A 1 776 ? 13.509 -2.644 -58.801 1.00 92.12 776 ARG A CA 1
ATOM 5818 C C . ARG A 1 776 ? 12.555 -2.915 -57.638 1.00 92.12 776 ARG A C 1
ATOM 5820 O O . ARG A 1 776 ? 12.218 -2.003 -56.886 1.00 92.12 776 ARG A O 1
ATOM 5827 N N . ASP A 1 777 ? 12.201 -4.182 -57.460 1.00 93.31 777 ASP A N 1
ATOM 5828 C CA . ASP A 1 777 ? 11.657 -4.678 -56.197 1.00 93.31 777 ASP A CA 1
ATOM 5829 C C . ASP A 1 777 ? 12.785 -4.833 -55.162 1.00 93.31 777 ASP A C 1
ATOM 5831 O O . ASP A 1 777 ? 13.877 -5.316 -55.484 1.00 93.31 777 ASP A O 1
ATOM 5835 N N . VAL A 1 778 ? 12.510 -4.447 -53.915 1.00 96.44 778 VAL A N 1
ATOM 5836 C CA . VAL A 1 778 ? 13.395 -4.645 -52.759 1.00 96.44 778 VAL A CA 1
ATOM 5837 C C . VAL A 1 778 ? 12.648 -5.449 -51.700 1.00 96.44 778 VAL A C 1
ATOM 5839 O O . VAL A 1 778 ? 11.657 -4.983 -51.135 1.00 96.44 778 VAL A O 1
ATOM 5842 N N . HIS A 1 779 ? 13.126 -6.661 -51.435 1.00 97.56 779 HIS A N 1
ATOM 5843 C CA . HIS A 1 779 ? 12.728 -7.470 -50.289 1.00 97.56 779 HIS A CA 1
ATOM 5844 C C . HIS A 1 779 ? 13.273 -6.836 -49.009 1.00 97.56 779 HIS A C 1
ATOM 5846 O O . HIS A 1 779 ? 14.422 -6.391 -48.987 1.00 97.56 779 HIS A O 1
ATOM 5852 N N . TYR A 1 780 ? 12.484 -6.819 -47.939 1.00 97.50 780 TYR A N 1
ATOM 5853 C CA . TYR A 1 780 ? 12.925 -6.344 -46.634 1.00 97.50 780 TYR A CA 1
ATOM 5854 C C . TYR A 1 780 ? 12.546 -7.289 -45.497 1.00 97.50 780 TYR A C 1
ATOM 5856 O O . TYR A 1 780 ? 11.550 -8.017 -45.550 1.00 97.50 780 TYR A O 1
ATOM 5864 N N . LEU A 1 781 ? 13.348 -7.214 -44.443 1.00 96.69 781 LEU A N 1
ATOM 5865 C CA . LEU A 1 781 ? 13.028 -7.686 -43.106 1.00 96.69 781 LEU A CA 1
ATOM 5866 C C . LEU A 1 781 ? 13.383 -6.576 -42.122 1.00 96.69 781 LEU A C 1
ATOM 5868 O O . LEU A 1 781 ? 14.410 -5.915 -42.269 1.00 96.69 781 LEU A O 1
ATOM 5872 N N . VAL A 1 782 ? 12.531 -6.383 -41.125 1.00 96.44 782 VAL A N 1
ATOM 5873 C CA . VAL A 1 782 ? 12.802 -5.561 -39.951 1.00 96.44 782 VAL A CA 1
ATOM 5874 C C . VAL A 1 782 ? 12.491 -6.363 -38.694 1.00 96.44 782 VAL A C 1
ATOM 5876 O O . VAL A 1 782 ? 11.452 -7.017 -38.620 1.00 96.44 782 VAL A O 1
ATOM 5879 N N . MET A 1 783 ? 13.381 -6.316 -37.709 1.00 93.25 783 MET A N 1
ATOM 5880 C CA . MET A 1 783 ? 13.132 -6.841 -36.367 1.00 93.25 783 MET A CA 1
ATOM 5881 C C . MET A 1 783 ? 13.612 -5.860 -35.302 1.00 93.25 783 MET A C 1
ATOM 5883 O O . MET A 1 783 ? 14.453 -5.007 -35.576 1.00 93.25 783 MET A O 1
ATOM 5887 N N . GLU A 1 784 ? 13.085 -5.984 -34.091 1.00 91.94 784 GLU A N 1
ATOM 5888 C CA . GLU A 1 784 ? 13.643 -5.303 -32.920 1.00 91.94 784 GLU A CA 1
ATOM 5889 C C . GLU A 1 784 ? 15.046 -5.856 -32.617 1.00 91.94 784 GLU A C 1
ATOM 5891 O O . GLU A 1 784 ? 15.274 -7.061 -32.758 1.00 91.94 784 GLU A O 1
ATOM 5896 N N . SER A 1 785 ? 15.997 -5.003 -32.224 1.00 89.06 785 SER A N 1
ATOM 5897 C CA . SER A 1 785 ? 17.283 -5.483 -31.714 1.00 89.06 785 SER A CA 1
ATOM 5898 C C . SER A 1 785 ? 17.102 -6.147 -30.349 1.00 89.06 785 SER A C 1
ATOM 5900 O O . SER A 1 785 ? 16.439 -5.591 -29.475 1.00 89.06 785 SER A O 1
ATOM 5902 N N . GLY A 1 786 ? 17.722 -7.304 -30.151 1.00 86.19 786 GLY A N 1
ATOM 5903 C CA . GLY A 1 786 ? 17.552 -8.127 -28.959 1.00 86.19 786 GLY A CA 1
ATOM 5904 C C . GLY A 1 786 ? 17.932 -9.580 -29.221 1.00 86.19 786 GLY A C 1
ATOM 5905 O O . GLY A 1 786 ? 18.405 -9.923 -30.307 1.00 86.19 786 GLY A O 1
ATOM 5906 N N . ALA A 1 787 ? 17.710 -10.427 -28.219 1.00 87.56 787 ALA A N 1
ATOM 5907 C CA . ALA A 1 787 ? 18.055 -11.844 -28.221 1.00 87.56 787 ALA A CA 1
ATOM 5908 C C . ALA A 1 787 ? 16.790 -12.683 -27.976 1.00 87.56 787 ALA A C 1
ATOM 5910 O O . ALA A 1 787 ? 16.152 -12.562 -26.930 1.00 87.56 787 ALA A O 1
ATOM 5911 N N . TYR A 1 788 ? 16.418 -13.541 -28.927 1.00 86.56 788 TYR A N 1
ATOM 5912 C CA . TYR A 1 788 ? 15.144 -14.262 -28.936 1.00 86.56 788 TYR A CA 1
ATOM 5913 C C . TYR A 1 788 ? 15.333 -15.771 -29.128 1.00 86.56 788 TYR A C 1
ATOM 5915 O O . TYR A 1 788 ? 16.063 -16.216 -30.012 1.00 86.56 788 TYR A O 1
ATOM 5923 N N . THR A 1 789 ? 14.593 -16.572 -28.358 1.00 85.62 789 THR A N 1
ATOM 5924 C CA . THR A 1 789 ? 14.395 -18.000 -28.651 1.00 85.62 789 THR A CA 1
ATOM 5925 C C . THR A 1 789 ? 12.990 -18.192 -29.219 1.00 85.62 789 THR A C 1
ATOM 5927 O O . THR A 1 789 ? 11.991 -18.022 -28.521 1.00 85.62 789 THR A O 1
ATOM 5930 N N . LEU A 1 790 ? 12.904 -18.537 -30.503 1.00 80.00 790 LEU A N 1
ATOM 5931 C CA . LEU A 1 790 ? 11.651 -18.725 -31.236 1.00 80.00 790 LEU A CA 1
ATOM 5932 C C . LEU A 1 790 ? 10.877 -19.970 -30.745 1.00 80.00 790 LEU A C 1
ATOM 5934 O O . LEU A 1 790 ? 11.484 -20.894 -30.200 1.00 80.00 790 LEU A O 1
ATOM 5938 N N . PRO A 1 791 ? 9.552 -20.087 -30.988 1.00 75.44 791 PRO A N 1
ATOM 5939 C CA . PRO A 1 791 ? 8.743 -21.211 -30.487 1.00 75.44 791 PRO A CA 1
ATOM 5940 C C . PRO A 1 791 ? 9.136 -22.612 -30.990 1.00 75.44 791 PRO A C 1
ATOM 5942 O O . PRO A 1 791 ? 8.686 -23.611 -30.431 1.00 75.44 791 PRO A O 1
ATOM 5945 N N . ASN A 1 792 ? 9.954 -22.707 -32.043 1.00 74.44 792 ASN A N 1
ATOM 5946 C CA . ASN A 1 792 ? 10.570 -23.949 -32.529 1.00 74.44 792 ASN A CA 1
ATOM 5947 C C . ASN A 1 792 ? 11.933 -24.258 -31.866 1.00 74.44 792 ASN A C 1
ATOM 5949 O O . ASN A 1 792 ? 12.593 -25.215 -32.262 1.00 74.44 792 ASN A O 1
ATOM 5953 N N . GLY A 1 793 ? 12.339 -23.476 -30.860 1.00 80.12 793 GLY A N 1
ATOM 5954 C CA . GLY A 1 793 ? 13.595 -23.616 -30.123 1.00 80.12 793 GLY A CA 1
ATOM 5955 C C . GLY A 1 793 ? 14.800 -22.927 -30.767 1.00 80.12 793 GLY A C 1
ATOM 5956 O O . GLY A 1 793 ? 15.913 -23.200 -30.340 1.00 80.12 793 GLY A O 1
ATOM 5957 N N . ILE A 1 794 ? 14.592 -22.081 -31.782 1.00 85.06 794 ILE A N 1
ATOM 5958 C CA . ILE A 1 794 ? 15.674 -21.465 -32.565 1.00 85.06 794 ILE A CA 1
ATOM 5959 C C . ILE A 1 794 ? 16.166 -20.164 -31.954 1.00 85.06 794 ILE A C 1
ATOM 5961 O O . ILE A 1 794 ? 15.356 -19.291 -31.645 1.00 85.06 794 ILE A O 1
ATOM 5965 N N . HIS A 1 795 ? 17.484 -20.012 -31.856 1.00 89.44 795 HIS A N 1
ATOM 5966 C CA . HIS A 1 795 ? 18.111 -18.741 -31.509 1.00 89.44 795 HIS A CA 1
ATOM 5967 C C . HIS A 1 795 ? 18.086 -17.768 -32.700 1.00 89.44 795 HIS A C 1
ATOM 5969 O O . HIS A 1 795 ? 18.410 -18.123 -33.840 1.00 89.44 795 HIS A O 1
ATOM 5975 N N . LEU A 1 796 ? 17.657 -16.540 -32.418 1.00 91.12 796 LEU A N 1
ATOM 5976 C CA . LEU A 1 796 ? 17.589 -15.407 -33.332 1.00 91.12 796 LEU A CA 1
ATOM 5977 C C . LEU A 1 796 ? 17.971 -14.148 -32.552 1.00 91.12 796 LEU A C 1
ATOM 5979 O O . LEU A 1 796 ? 17.323 -13.817 -31.563 1.00 91.12 796 LEU A O 1
ATOM 5983 N N . GLU A 1 797 ? 18.949 -13.397 -33.033 1.00 93.81 797 GLU A N 1
ATOM 5984 C CA . GLU A 1 797 ? 19.320 -12.101 -32.463 1.00 93.81 797 GLU A CA 1
ATOM 5985 C C . GLU A 1 797 ? 19.444 -11.024 -33.541 1.00 93.81 797 GLU A C 1
ATOM 5987 O O . GLU A 1 797 ? 19.766 -11.305 -34.696 1.00 93.81 797 GLU A O 1
ATOM 5992 N N . GLY A 1 798 ? 19.208 -9.778 -33.141 1.00 93.62 798 GLY A N 1
ATOM 5993 C CA . GLY A 1 798 ? 19.449 -8.593 -33.954 1.00 93.62 798 GLY A CA 1
ATOM 5994 C C . GLY A 1 798 ? 20.266 -7.581 -33.162 1.00 93.62 798 GLY A C 1
ATOM 5995 O O . GLY A 1 798 ? 19.925 -7.279 -32.021 1.00 93.62 798 GLY A O 1
ATOM 5996 N N . GLN A 1 799 ? 21.325 -7.042 -33.759 1.00 94.69 799 GLN A N 1
ATOM 5997 C CA . GLN A 1 799 ? 22.225 -6.081 -33.119 1.00 94.69 799 GLN A CA 1
ATOM 5998 C C . GLN A 1 799 ? 22.432 -4.841 -33.996 1.00 94.69 799 GLN A C 1
ATOM 6000 O O . GLN A 1 799 ? 22.385 -4.919 -35.227 1.00 94.69 799 GLN A O 1
ATOM 6005 N N . ILE A 1 800 ? 22.693 -3.694 -33.359 1.00 92.31 800 ILE A N 1
ATOM 6006 C CA . ILE A 1 800 ? 23.036 -2.426 -34.019 1.00 92.31 800 ILE A CA 1
ATOM 6007 C C . ILE A 1 800 ? 24.280 -1.841 -33.352 1.00 92.31 800 ILE A C 1
ATOM 6009 O O . ILE A 1 800 ? 24.322 -1.708 -32.132 1.00 92.31 800 ILE A O 1
ATOM 6013 N N . TYR A 1 801 ? 25.265 -1.424 -34.147 1.00 93.81 801 TYR A N 1
ATOM 6014 C CA . TYR A 1 801 ? 26.443 -0.711 -33.650 1.00 93.81 801 TYR A CA 1
ATOM 6015 C C . TYR A 1 801 ? 26.890 0.399 -34.611 1.00 93.81 801 TYR A C 1
ATOM 6017 O O . TYR A 1 801 ? 26.581 0.384 -35.804 1.00 93.81 801 TYR A O 1
ATOM 6025 N N . THR A 1 802 ? 27.632 1.381 -34.097 1.00 94.88 802 THR A N 1
ATOM 6026 C CA . THR A 1 802 ? 28.235 2.441 -34.919 1.00 94.88 802 THR A CA 1
ATOM 6027 C C . THR A 1 802 ? 29.566 1.957 -35.485 1.00 94.88 802 THR A C 1
ATOM 6029 O O . THR A 1 802 ? 30.545 1.828 -34.753 1.00 94.88 802 THR A O 1
ATOM 6032 N N . SER A 1 803 ? 29.607 1.711 -36.793 1.00 93.06 803 SER A N 1
ATOM 6033 C CA . SER A 1 803 ? 30.808 1.300 -37.516 1.00 93.06 803 SER A CA 1
ATOM 6034 C C . SER A 1 803 ? 31.640 2.515 -37.918 1.00 93.06 803 SER A C 1
ATOM 6036 O O . SER A 1 803 ? 31.190 3.370 -38.695 1.00 93.06 803 SER A O 1
ATOM 6038 N N . THR A 1 804 ? 32.862 2.564 -37.392 1.00 90.06 804 THR A N 1
ATOM 6039 C CA . THR A 1 804 ? 33.838 3.659 -37.557 1.00 90.06 804 THR A CA 1
ATOM 6040 C C . THR A 1 804 ? 34.835 3.402 -38.686 1.00 90.06 804 THR A C 1
ATOM 6042 O O . THR A 1 804 ? 35.517 4.307 -39.169 1.00 90.06 804 THR A O 1
ATOM 6045 N N . VAL A 1 805 ? 34.916 2.152 -39.142 1.00 86.06 805 VAL A N 1
ATOM 6046 C CA . VAL A 1 805 ? 35.808 1.710 -40.215 1.00 86.06 805 VAL A CA 1
ATOM 6047 C C . VAL A 1 805 ? 35.025 1.569 -41.520 1.00 86.06 805 VAL A C 1
ATOM 6049 O O . VAL A 1 805 ? 33.839 1.260 -41.531 1.00 86.06 805 VAL A O 1
ATOM 6052 N N . THR A 1 806 ? 35.674 1.809 -42.658 1.00 88.38 806 THR A N 1
ATOM 6053 C CA . THR A 1 806 ? 35.160 1.389 -43.970 1.00 88.38 806 THR A CA 1
ATOM 6054 C C . THR A 1 806 ? 36.271 0.720 -44.743 1.00 88.38 806 THR A C 1
ATOM 6056 O O . THR A 1 806 ? 37.383 1.244 -44.804 1.00 88.38 806 THR A O 1
ATOM 6059 N N . ASP A 1 807 ? 35.953 -0.421 -45.331 1.00 86.25 807 ASP A N 1
ATOM 6060 C CA . ASP A 1 807 ? 36.916 -1.270 -46.009 1.00 86.25 807 ASP A CA 1
ATOM 6061 C C . ASP A 1 807 ? 36.917 -1.097 -47.537 1.00 86.25 807 ASP A C 1
ATOM 6063 O O . ASP A 1 807 ? 35.953 -0.604 -48.126 1.00 86.25 807 ASP A O 1
ATOM 6067 N N . GLY A 1 808 ? 37.999 -1.515 -48.192 1.00 80.00 808 GLY A N 1
ATOM 6068 C CA . GLY A 1 808 ? 38.178 -1.458 -49.646 1.00 80.00 808 GLY A CA 1
ATOM 6069 C C . GLY A 1 808 ? 39.253 -2.439 -50.124 1.00 80.00 808 GLY A C 1
ATOM 6070 O O . GLY A 1 808 ? 39.840 -3.156 -49.311 1.00 80.00 808 GLY A O 1
ATOM 6071 N N . SER A 1 809 ? 39.513 -2.469 -51.441 1.00 76.69 809 SER A N 1
ATOM 6072 C CA . SER A 1 809 ? 40.387 -3.461 -52.105 1.00 76.69 809 SER A CA 1
ATOM 6073 C C . SER A 1 809 ? 41.628 -3.834 -51.287 1.00 76.69 809 SER A C 1
ATOM 6075 O O . SER A 1 809 ? 42.448 -2.982 -50.930 1.00 76.69 809 SER A O 1
ATOM 6077 N N . SER A 1 810 ? 41.775 -5.139 -51.044 1.00 73.62 810 SER A N 1
ATOM 6078 C CA . SER A 1 810 ? 42.877 -5.769 -50.307 1.00 73.62 810 SER A CA 1
ATOM 6079 C C . SER A 1 810 ? 43.064 -5.376 -48.826 1.00 73.62 810 SER A C 1
ATOM 6081 O O . SER A 1 810 ? 44.044 -5.835 -48.237 1.00 73.62 810 SER A O 1
ATOM 6083 N N . SER A 1 811 ? 42.180 -4.585 -48.200 1.00 74.88 811 SER A N 1
ATOM 6084 C CA . SER A 1 811 ? 42.377 -4.104 -46.815 1.00 74.88 811 SER A CA 1
ATOM 6085 C C . SER A 1 811 ? 41.689 -4.981 -45.749 1.00 74.88 811 SER A C 1
ATOM 6087 O O . SER A 1 811 ? 42.307 -5.292 -44.729 1.00 74.88 811 SER A O 1
ATOM 6089 N N . TRP A 1 812 ? 40.480 -5.484 -46.016 1.00 73.81 812 TRP A N 1
ATOM 6090 C CA . TRP A 1 812 ? 39.753 -6.501 -45.237 1.00 73.81 812 TRP A CA 1
ATOM 6091 C C . TRP A 1 812 ? 39.607 -6.220 -43.727 1.00 73.81 812 TRP A C 1
ATOM 6093 O O . TRP A 1 812 ? 39.713 -7.123 -42.884 1.00 73.81 812 TRP A O 1
ATOM 6103 N N . HIS A 1 813 ? 39.325 -4.964 -43.378 1.00 78.00 813 HIS A N 1
ATOM 6104 C CA . HIS A 1 813 ? 39.026 -4.491 -42.026 1.00 78.00 813 HIS A CA 1
ATOM 6105 C C . HIS A 1 813 ? 37.535 -4.625 -41.671 1.00 78.00 813 HIS A C 1
ATOM 6107 O O . HIS A 1 813 ? 36.712 -3.801 -42.063 1.00 78.00 813 HIS A O 1
ATOM 6113 N N . GLY A 1 814 ? 37.198 -5.648 -40.884 1.00 83.69 814 GLY A N 1
ATOM 6114 C CA . GLY A 1 814 ? 35.953 -5.678 -40.110 1.00 83.69 814 GLY A CA 1
ATOM 6115 C C . GLY A 1 814 ? 36.178 -5.182 -38.678 1.00 83.69 814 GLY A C 1
ATOM 6116 O O . GLY A 1 814 ? 37.321 -5.065 -38.226 1.00 83.69 814 GLY A O 1
ATOM 6117 N N . GLU A 1 815 ? 35.091 -4.972 -37.948 1.00 93.38 815 GLU A N 1
ATOM 6118 C CA . GLU A 1 815 ? 35.048 -4.716 -36.507 1.00 93.38 815 GLU A CA 1
ATOM 6119 C C . GLU A 1 815 ? 34.507 -5.988 -35.805 1.00 93.38 815 GLU A C 1
ATOM 6121 O O . GLU A 1 815 ? 33.507 -6.550 -36.267 1.00 93.38 815 GLU A O 1
ATOM 6126 N N . PRO A 1 816 ? 35.171 -6.503 -34.749 1.00 94.69 816 PRO A N 1
ATOM 6127 C CA . PRO A 1 816 ? 34.784 -7.755 -34.096 1.00 94.69 816 PRO A CA 1
ATOM 6128 C C . PRO A 1 816 ? 33.519 -7.575 -33.252 1.00 94.69 816 PRO A C 1
ATOM 6130 O O . PRO A 1 816 ? 33.399 -6.585 -32.532 1.00 94.69 816 PRO A O 1
ATOM 6133 N N . GLN A 1 817 ? 32.619 -8.556 -33.303 1.00 95.56 817 GLN A N 1
ATOM 6134 C CA . GLN A 1 817 ? 31.357 -8.573 -32.558 1.00 95.56 817 GLN A CA 1
ATOM 6135 C C . GLN A 1 817 ? 31.271 -9.815 -31.660 1.00 95.56 817 GLN A C 1
ATOM 6137 O O . GLN A 1 817 ? 31.964 -10.811 -31.887 1.00 95.56 817 GLN A O 1
ATOM 6142 N N . SER A 1 818 ? 30.385 -9.762 -30.668 1.00 92.12 818 SER A N 1
ATOM 6143 C CA . SER A 1 818 ? 29.996 -10.903 -29.831 1.00 92.12 818 SER A CA 1
ATOM 6144 C C . SER A 1 818 ? 28.556 -11.292 -30.148 1.00 92.12 818 SER A C 1
ATOM 6146 O O . SER A 1 818 ? 27.749 -10.410 -30.420 1.00 92.12 818 SER A O 1
ATOM 6148 N N . TYR A 1 819 ? 28.221 -12.578 -30.070 1.00 91.44 819 TYR A N 1
ATOM 6149 C CA . TYR A 1 819 ? 26.824 -13.023 -30.088 1.00 91.44 819 TYR A CA 1
ATOM 6150 C C . TYR A 1 819 ? 26.133 -12.723 -28.748 1.00 91.44 819 TYR A C 1
ATOM 6152 O O . TYR A 1 819 ? 26.802 -12.647 -27.713 1.00 91.44 819 TYR A O 1
ATOM 6160 N N . LEU A 1 820 ? 24.807 -12.586 -28.767 1.00 85.31 820 LEU A N 1
ATOM 6161 C CA . LEU A 1 820 ? 23.967 -12.530 -27.564 1.00 85.31 820 LEU A CA 1
ATOM 6162 C C . LEU A 1 820 ? 23.489 -13.933 -27.151 1.00 85.31 820 LEU A C 1
ATOM 6164 O O . LEU A 1 820 ? 23.362 -14.219 -25.960 1.00 85.31 820 LEU A O 1
ATOM 6168 N N . HIS A 1 821 ? 23.278 -14.824 -28.124 1.00 85.62 821 HIS A N 1
ATOM 6169 C CA . HIS A 1 821 ? 22.972 -16.243 -27.922 1.00 85.62 821 HIS A CA 1
ATOM 6170 C C . HIS A 1 821 ? 24.205 -17.148 -28.054 1.00 85.62 821 HIS A C 1
ATOM 6172 O O . HIS A 1 821 ? 25.194 -16.814 -28.704 1.00 85.62 821 HIS A O 1
ATOM 6178 N N . ASP A 1 822 ? 24.122 -18.347 -27.469 1.00 86.50 822 ASP A N 1
ATOM 6179 C CA . ASP A 1 822 ? 25.093 -19.415 -27.720 1.00 86.50 822 ASP A CA 1
ATOM 6180 C C . ASP A 1 822 ? 24.741 -20.168 -29.019 1.00 86.50 822 ASP A C 1
ATOM 6182 O O . ASP A 1 822 ? 23.652 -20.736 -29.147 1.00 86.50 822 ASP A O 1
ATOM 6186 N N . TYR A 1 823 ? 25.681 -20.184 -29.968 1.00 88.50 823 TYR A N 1
ATOM 6187 C CA . TYR A 1 823 ? 25.602 -20.909 -31.246 1.00 88.50 823 TYR A CA 1
ATOM 6188 C C . TYR A 1 823 ? 26.473 -22.187 -31.257 1.00 88.50 823 TYR A C 1
ATOM 6190 O O . TYR A 1 823 ? 26.692 -22.802 -32.306 1.00 88.50 823 TYR A O 1
ATOM 6198 N N . HIS A 1 824 ? 27.015 -22.618 -30.110 1.00 85.69 824 HIS A N 1
ATOM 6199 C CA . HIS A 1 824 ? 27.814 -23.840 -29.991 1.00 85.69 824 HIS A CA 1
ATOM 6200 C C . HIS A 1 824 ? 26.995 -25.108 -30.288 1.00 85.69 824 HIS A C 1
ATOM 6202 O O . HIS A 1 824 ? 26.358 -25.704 -29.421 1.00 85.69 824 HIS A O 1
ATOM 6208 N N . GLY A 1 825 ? 27.101 -25.587 -31.528 1.00 81.38 825 GLY A N 1
ATOM 6209 C CA . GLY A 1 825 ? 26.441 -26.807 -32.005 1.00 81.38 825 GLY A CA 1
ATOM 6210 C C . GLY A 1 825 ? 25.560 -26.584 -33.232 1.00 81.38 825 GLY A C 1
ATOM 6211 O O . GLY A 1 825 ? 25.176 -27.559 -33.879 1.00 81.38 825 GLY A O 1
ATOM 6212 N N . THR A 1 826 ? 25.300 -25.327 -33.589 1.00 86.44 826 THR A N 1
ATOM 6213 C CA . THR A 1 826 ? 24.632 -24.920 -34.828 1.00 86.44 826 THR A CA 1
ATOM 6214 C C . THR A 1 826 ? 25.595 -24.129 -35.720 1.00 86.44 826 THR A C 1
ATOM 6216 O O . THR A 1 826 ? 26.816 -24.183 -35.552 1.00 86.44 826 THR A O 1
ATOM 6219 N N . THR A 1 827 ? 25.084 -23.486 -36.767 1.00 91.69 827 THR A N 1
ATOM 6220 C CA . THR A 1 827 ? 25.864 -22.617 -37.659 1.00 91.69 827 THR A CA 1
ATOM 6221 C C . THR A 1 827 ? 25.149 -21.270 -37.728 1.00 91.69 827 THR A C 1
ATOM 6223 O O . THR A 1 827 ? 23.955 -21.267 -38.041 1.00 91.69 827 THR A O 1
ATOM 6226 N N . PRO A 1 828 ? 25.818 -20.152 -37.398 1.00 95.69 828 PRO A N 1
ATOM 6227 C CA . PRO A 1 828 ? 25.207 -18.831 -37.453 1.00 95.69 828 PRO A CA 1
ATOM 6228 C C . PRO A 1 828 ? 25.049 -18.388 -38.911 1.00 95.69 828 PRO A C 1
ATOM 6230 O O . PRO A 1 828 ? 26.025 -18.290 -39.655 1.00 95.69 828 PRO A O 1
ATOM 6233 N N . VAL A 1 829 ? 23.816 -18.107 -39.326 1.00 96.50 829 VAL A N 1
ATOM 6234 C CA . VAL A 1 829 ? 23.512 -17.472 -40.612 1.00 96.50 829 VAL A CA 1
ATOM 6235 C C . VAL A 1 829 ? 23.424 -15.975 -40.359 1.00 96.50 829 VAL A C 1
ATOM 6237 O O . VAL A 1 829 ? 22.475 -15.502 -39.733 1.00 96.50 829 VAL A O 1
ATOM 6240 N N . VAL A 1 830 ? 24.443 -15.245 -40.811 1.00 97.94 830 VAL A N 1
ATOM 6241 C CA . VAL A 1 830 ? 24.553 -13.795 -40.616 1.00 97.94 830 VAL A CA 1
ATOM 6242 C C . VAL A 1 830 ? 24.038 -13.058 -41.844 1.00 97.94 830 VAL A C 1
ATOM 6244 O O . VAL A 1 830 ? 24.341 -13.423 -42.980 1.00 97.94 830 VAL A O 1
ATOM 6247 N N . LEU A 1 831 ? 23.245 -12.018 -41.604 1.00 98.06 831 LEU A N 1
ATOM 6248 C CA . LEU A 1 831 ? 22.731 -11.094 -42.610 1.00 98.06 831 LEU A CA 1
ATOM 6249 C C . LEU A 1 831 ? 22.841 -9.670 -42.061 1.00 98.06 831 LEU A C 1
ATOM 6251 O O . LEU A 1 831 ? 22.625 -9.464 -40.868 1.00 98.06 831 LEU A O 1
ATOM 6255 N N . GLY A 1 832 ? 23.117 -8.666 -42.893 1.00 97.19 832 GLY A N 1
ATOM 6256 C CA . GLY A 1 832 ? 23.222 -7.293 -42.393 1.00 97.19 832 GLY A CA 1
ATOM 6257 C C . GLY A 1 832 ? 23.137 -6.193 -43.442 1.00 97.19 832 GLY A C 1
ATOM 6258 O O . GLY A 1 832 ? 23.042 -6.435 -44.645 1.00 97.19 832 GLY A O 1
ATOM 6259 N N . GLN A 1 833 ? 23.120 -4.953 -42.958 1.00 97.62 833 GLN A N 1
ATOM 6260 C CA . GLN A 1 833 ? 22.842 -3.756 -43.748 1.00 97.62 833 GLN A CA 1
ATOM 6261 C C . GLN A 1 833 ? 23.440 -2.505 -43.084 1.00 97.62 833 GLN A C 1
ATOM 6263 O O . GLN A 1 833 ? 23.484 -2.373 -41.861 1.00 97.62 833 GLN A O 1
ATOM 6268 N N . VAL A 1 834 ? 23.851 -1.534 -43.906 1.00 96.88 834 VAL A N 1
ATOM 6269 C CA . VAL A 1 834 ? 24.152 -0.170 -43.441 1.00 96.88 834 VAL A CA 1
ATOM 6270 C C . VAL A 1 834 ? 22.819 0.559 -43.230 1.00 96.88 834 VAL A C 1
ATOM 6272 O O . VAL A 1 834 ? 22.106 0.824 -44.204 1.00 96.88 834 VAL A O 1
ATOM 6275 N N . LEU A 1 835 ? 22.467 0.826 -41.968 1.00 94.88 835 LEU A N 1
ATOM 6276 C CA . LEU A 1 835 ? 21.151 1.329 -41.541 1.00 94.88 835 LEU A CA 1
ATOM 6277 C C . LEU A 1 835 ? 20.987 2.846 -41.670 1.00 94.88 835 LEU A C 1
ATOM 6279 O O . LEU A 1 835 ? 19.858 3.336 -41.646 1.00 94.88 835 LEU A O 1
ATOM 6283 N N . SER A 1 836 ? 22.088 3.590 -41.772 1.00 93.56 836 SER A N 1
ATOM 6284 C CA . SER A 1 836 ? 22.085 5.052 -41.830 1.00 93.56 836 SER A CA 1
ATOM 6285 C C . SER A 1 836 ? 22.619 5.609 -43.156 1.00 93.56 836 SER A C 1
ATOM 6287 O O . SER A 1 836 ? 23.060 4.887 -44.059 1.00 93.56 836 SER A O 1
ATOM 6289 N N . TYR A 1 837 ? 22.512 6.933 -43.283 1.00 94.06 837 TYR A N 1
ATOM 6290 C CA . TYR A 1 837 ? 22.943 7.718 -44.438 1.00 94.06 837 TYR A CA 1
ATOM 6291 C C . TYR A 1 837 ? 23.708 8.965 -43.968 1.00 94.06 837 TYR A C 1
ATOM 6293 O O . TYR A 1 837 ? 23.367 10.103 -44.298 1.00 94.06 837 TYR A O 1
ATOM 6301 N N . ASN A 1 838 ? 24.718 8.733 -43.135 1.00 94.69 838 ASN A N 1
ATOM 6302 C CA . ASN A 1 838 ? 25.667 9.745 -42.682 1.00 94.69 838 ASN A CA 1
ATOM 6303 C C . ASN A 1 838 ? 26.749 9.975 -43.751 1.00 94.69 838 ASN A C 1
ATOM 6305 O O . ASN A 1 838 ? 27.225 11.099 -43.914 1.00 94.69 838 ASN A O 1
ATOM 6309 N N . ASP A 1 839 ? 27.089 8.934 -44.520 1.00 90.88 839 ASP A N 1
ATOM 6310 C CA . ASP A 1 839 ? 27.901 9.015 -45.729 1.00 90.88 839 ASP A CA 1
ATOM 6311 C C . ASP A 1 839 ? 27.007 8.982 -46.980 1.00 90.88 839 ASP A C 1
ATOM 6313 O O . ASP A 1 839 ? 26.193 8.073 -47.182 1.00 90.88 839 ASP A O 1
ATOM 6317 N N . ALA A 1 840 ? 27.156 10.000 -47.830 1.00 90.44 840 ALA A N 1
ATOM 6318 C CA . ALA A 1 840 ? 26.360 10.146 -49.046 1.00 90.44 840 ALA A CA 1
ATOM 6319 C C . ALA A 1 840 ? 26.833 9.234 -50.191 1.00 90.44 840 ALA A C 1
ATOM 6321 O O . ALA A 1 840 ? 26.036 8.858 -51.063 1.00 90.44 840 ALA A O 1
ATOM 6322 N N . ASP A 1 841 ? 28.116 8.876 -50.188 1.00 89.50 841 ASP A N 1
ATOM 6323 C CA . ASP A 1 841 ? 28.674 7.906 -51.117 1.00 89.50 841 ASP A CA 1
ATOM 6324 C C . ASP A 1 841 ? 28.301 6.487 -50.675 1.00 89.50 841 ASP A C 1
ATOM 6326 O O . ASP A 1 841 ? 27.870 6.233 -49.550 1.00 89.50 841 ASP A O 1
ATOM 6330 N N . TRP A 1 842 ? 28.420 5.543 -51.596 1.00 90.75 842 TRP A N 1
ATOM 6331 C CA . TRP A 1 842 ? 27.938 4.186 -51.400 1.00 90.75 842 TRP A CA 1
ATOM 6332 C C . TRP A 1 842 ? 28.835 3.362 -50.450 1.00 90.75 842 TRP A C 1
ATOM 6334 O O . TRP A 1 842 ? 30.009 3.675 -50.238 1.00 90.75 842 TRP A O 1
ATOM 6344 N N . SER A 1 843 ? 28.254 2.317 -49.863 1.00 91.56 843 SER A N 1
ATOM 6345 C CA . SER A 1 843 ? 28.920 1.252 -49.102 1.00 91.56 843 SER A CA 1
ATOM 6346 C C . SER A 1 843 ? 27.936 0.088 -48.919 1.00 91.56 843 SER A C 1
ATOM 6348 O O . SER A 1 843 ? 26.723 0.277 -49.060 1.00 91.56 843 SER A O 1
ATOM 6350 N N . VAL A 1 844 ? 28.448 -1.112 -48.645 1.00 92.88 844 VAL A N 1
ATOM 6351 C CA . VAL A 1 844 ? 27.664 -2.349 -48.465 1.00 92.88 844 VAL A CA 1
ATOM 6352 C C . VAL A 1 844 ? 28.154 -3.145 -47.258 1.00 92.88 844 VAL A C 1
ATOM 6354 O O . VAL A 1 844 ? 29.337 -3.088 -46.921 1.00 92.88 844 VAL A O 1
ATOM 6357 N N . PHE A 1 845 ? 27.242 -3.863 -46.600 1.00 95.06 845 PHE A N 1
ATOM 6358 C CA . PHE A 1 845 ? 27.553 -4.743 -45.470 1.00 95.06 845 PHE A CA 1
ATOM 6359 C C . PHE A 1 845 ? 28.345 -5.980 -45.915 1.00 95.06 845 PHE A C 1
ATOM 6361 O O . PHE A 1 845 ? 28.131 -6.494 -47.013 1.00 95.06 845 PHE A O 1
ATOM 6368 N N . TRP A 1 846 ? 29.218 -6.472 -45.037 1.00 91.62 846 TRP A N 1
ATOM 6369 C CA . TRP A 1 846 ? 29.848 -7.786 -45.148 1.00 91.62 846 TRP A CA 1
ATOM 6370 C C . TRP A 1 846 ? 30.168 -8.368 -43.767 1.00 91.62 846 TRP A C 1
ATOM 6372 O O . TRP A 1 846 ? 30.332 -7.629 -42.789 1.00 91.62 846 TRP A O 1
ATOM 6382 N N . ASP A 1 847 ? 30.307 -9.691 -43.713 1.00 94.88 847 ASP A N 1
ATOM 6383 C CA . ASP A 1 847 ? 30.652 -10.451 -42.513 1.00 94.88 847 ASP A CA 1
ATOM 6384 C C . ASP A 1 847 ? 31.713 -11.535 -42.787 1.00 94.88 847 ASP A C 1
ATOM 6386 O O . ASP A 1 847 ? 31.967 -11.923 -43.932 1.00 94.88 847 ASP A O 1
ATOM 6390 N N . ARG A 1 848 ? 32.382 -12.000 -41.724 1.00 93.25 848 ARG A N 1
ATOM 6391 C CA . ARG A 1 848 ? 33.320 -13.136 -41.736 1.00 93.25 848 ARG A CA 1
ATOM 6392 C C . ARG A 1 848 ? 33.501 -13.751 -40.341 1.00 93.25 848 ARG A C 1
ATOM 6394 O O . ARG A 1 848 ? 33.177 -13.131 -39.327 1.00 93.25 848 ARG A O 1
ATOM 6401 N N . GLY A 1 849 ? 34.138 -14.919 -40.299 1.00 94.44 849 GLY A N 1
ATOM 6402 C CA . GLY A 1 849 ? 34.645 -15.564 -39.087 1.00 94.44 849 GLY A CA 1
ATOM 6403 C C . GLY A 1 849 ? 36.106 -15.215 -38.781 1.00 94.44 849 GLY A C 1
ATOM 6404 O O . GLY A 1 849 ? 36.534 -14.063 -38.891 1.00 94.44 849 GLY A O 1
ATOM 6405 N N . SER A 1 850 ? 36.897 -16.220 -38.383 1.00 92.12 850 SER A N 1
ATOM 6406 C CA . SER A 1 850 ? 38.276 -16.023 -37.887 1.00 92.12 850 SER A CA 1
ATOM 6407 C C . SER A 1 850 ? 39.270 -15.466 -38.924 1.00 92.12 850 SER A C 1
ATOM 6409 O O . SER A 1 850 ? 40.317 -14.920 -38.569 1.00 92.12 850 SER A O 1
ATOM 6411 N N . SER A 1 851 ? 38.951 -15.581 -40.215 1.00 91.25 851 SER A N 1
ATOM 6412 C CA . SER A 1 851 ? 39.741 -15.052 -41.328 1.00 91.25 851 SER A CA 1
ATOM 6413 C C . SER A 1 851 ? 38.827 -14.635 -42.483 1.00 91.25 851 SER A C 1
ATOM 6415 O O . SER A 1 851 ? 37.652 -14.980 -42.494 1.00 91.25 851 SER A O 1
ATOM 6417 N N . ARG A 1 852 ? 39.339 -13.847 -43.440 1.00 88.06 852 ARG A N 1
ATOM 6418 C CA . ARG A 1 852 ? 38.529 -13.285 -44.541 1.00 88.06 852 ARG A CA 1
ATOM 6419 C C . ARG A 1 852 ? 37.808 -14.364 -45.367 1.00 88.06 852 ARG A C 1
ATOM 6421 O O . ARG A 1 852 ? 36.614 -14.241 -45.574 1.00 88.06 852 ARG A O 1
ATOM 6428 N N . SER A 1 853 ? 38.506 -15.443 -45.715 1.00 90.06 853 SER A N 1
ATOM 6429 C CA . SER A 1 853 ? 38.031 -16.600 -46.489 1.00 90.06 853 SER A CA 1
ATOM 6430 C C . SER A 1 853 ? 37.365 -17.657 -45.595 1.00 90.06 853 SER A C 1
ATOM 6432 O O . SER A 1 853 ? 37.598 -18.857 -45.742 1.00 90.06 853 SER A O 1
ATOM 6434 N N . GLN A 1 854 ? 36.652 -17.212 -44.558 1.00 93.00 854 GLN A N 1
ATOM 6435 C CA . GLN A 1 854 ? 35.862 -18.054 -43.668 1.00 93.00 854 GLN A CA 1
ATOM 6436 C C . GLN A 1 854 ? 34.595 -17.299 -43.248 1.00 93.00 854 GLN A C 1
ATOM 6438 O O . GLN A 1 854 ? 34.702 -16.153 -42.803 1.00 93.00 854 GLN A O 1
ATOM 6443 N N . PRO A 1 855 ? 33.409 -17.917 -43.349 1.00 95.00 855 PRO A N 1
ATOM 6444 C CA . PRO A 1 855 ? 32.171 -17.322 -42.861 1.00 95.00 855 PRO A CA 1
ATOM 6445 C C . PRO A 1 855 ? 32.157 -17.313 -41.321 1.00 95.00 855 PRO A C 1
ATOM 6447 O O . PRO A 1 855 ? 33.017 -17.954 -40.703 1.00 95.00 855 PRO A O 1
ATOM 6450 N N . PRO A 1 856 ? 31.226 -16.580 -40.688 1.00 96.31 856 PRO A N 1
ATOM 6451 C CA . PRO A 1 856 ? 31.066 -16.565 -39.239 1.00 96.31 856 PRO A CA 1
ATOM 6452 C C . PRO A 1 856 ? 30.952 -17.967 -38.631 1.00 96.31 856 PRO A C 1
ATOM 6454 O O . PRO A 1 856 ? 30.334 -18.871 -39.195 1.00 96.31 856 PRO A O 1
ATOM 6457 N N . ASP A 1 857 ? 31.544 -18.138 -37.452 1.00 95.25 857 ASP A N 1
ATOM 6458 C CA . ASP A 1 857 ? 31.414 -19.349 -36.642 1.00 95.25 857 ASP A CA 1
ATOM 6459 C C . ASP A 1 857 ? 31.048 -18.978 -35.201 1.00 95.25 857 ASP A C 1
ATOM 6461 O O . ASP A 1 857 ? 31.165 -17.818 -34.809 1.00 95.25 857 ASP A O 1
ATOM 6465 N N . ALA A 1 858 ? 30.614 -19.953 -34.399 1.00 93.62 858 ALA A N 1
ATOM 6466 C CA . ALA A 1 858 ? 30.120 -19.735 -33.034 1.00 93.62 858 ALA A CA 1
ATOM 6467 C C . ALA A 1 858 ? 31.119 -19.061 -32.060 1.00 93.62 858 ALA A C 1
ATOM 6469 O O . ALA A 1 858 ? 30.731 -18.691 -30.959 1.00 93.62 858 ALA A O 1
ATOM 6470 N N . ASN A 1 859 ? 32.393 -18.898 -32.437 1.00 93.69 859 ASN A N 1
ATOM 6471 C CA . ASN A 1 859 ? 33.426 -18.211 -31.650 1.00 93.69 859 ASN A CA 1
ATOM 6472 C C . ASN A 1 859 ? 33.892 -16.892 -32.294 1.00 93.69 859 ASN A C 1
ATOM 6474 O O . ASN A 1 859 ? 34.611 -16.125 -31.653 1.00 93.69 859 ASN A O 1
ATOM 6478 N N . HIS A 1 860 ? 33.564 -16.648 -33.567 1.00 95.38 860 HIS A N 1
ATOM 6479 C CA . HIS A 1 860 ? 34.118 -15.544 -34.346 1.00 95.38 860 HIS A CA 1
ATOM 6480 C C . HIS A 1 860 ? 33.053 -14.907 -35.242 1.00 95.38 860 HIS A C 1
ATOM 6482 O O . HIS A 1 860 ? 32.630 -15.501 -36.237 1.00 95.38 860 HIS A O 1
ATOM 6488 N N . LEU A 1 861 ? 32.718 -13.654 -34.937 1.00 96.69 861 LEU A N 1
ATOM 6489 C CA . LEU A 1 861 ? 31.980 -12.756 -35.815 1.00 96.69 861 LEU A CA 1
ATOM 6490 C C . LEU A 1 861 ? 32.783 -11.465 -36.007 1.00 96.69 861 LEU A C 1
ATOM 6492 O O . LEU A 1 861 ? 33.204 -10.822 -35.046 1.00 96.69 861 LEU A O 1
ATOM 6496 N N . TRP A 1 862 ? 32.994 -11.082 -37.260 1.00 95.56 862 TRP A N 1
ATOM 6497 C CA . TRP A 1 862 ? 33.477 -9.759 -37.644 1.00 95.56 862 TRP A CA 1
ATOM 6498 C C . TRP A 1 862 ? 32.544 -9.215 -38.716 1.00 95.56 862 TRP A C 1
ATOM 6500 O O . TRP A 1 862 ? 32.305 -9.890 -39.715 1.00 95.56 862 TRP A O 1
ATOM 6510 N N . THR A 1 863 ? 32.065 -7.991 -38.535 1.00 95.62 863 THR A N 1
ATOM 6511 C CA . THR A 1 863 ? 31.161 -7.308 -39.469 1.00 95.62 863 THR A CA 1
ATOM 6512 C C . THR A 1 863 ? 31.764 -5.987 -39.923 1.00 95.62 863 THR A C 1
ATOM 6514 O O . THR A 1 863 ? 32.668 -5.449 -39.282 1.00 95.62 863 THR A O 1
ATOM 6517 N N . GLY A 1 864 ? 31.271 -5.422 -41.020 1.00 92.56 864 GLY A N 1
ATOM 6518 C CA . GLY A 1 864 ? 31.673 -4.081 -41.427 1.00 92.56 864 GLY A CA 1
ATOM 6519 C C . GLY A 1 864 ? 30.964 -3.585 -42.676 1.00 92.56 864 GLY A C 1
ATOM 6520 O O . GLY A 1 864 ? 30.081 -4.242 -43.228 1.00 92.56 864 GLY A O 1
ATOM 6521 N N . LYS A 1 865 ? 31.381 -2.403 -43.135 1.00 91.94 865 LYS A N 1
ATOM 6522 C CA . LYS A 1 865 ? 30.951 -1.800 -44.403 1.00 91.94 865 LYS A CA 1
ATOM 6523 C C . LYS A 1 865 ? 32.144 -1.679 -45.354 1.00 91.94 865 LYS A C 1
ATOM 6525 O O . LYS A 1 865 ? 33.216 -1.254 -44.928 1.00 91.94 865 LYS A O 1
ATOM 6530 N N . HIS A 1 866 ? 31.982 -2.041 -46.626 1.00 88.75 866 HIS A N 1
ATOM 6531 C CA . HIS A 1 866 ? 33.043 -1.946 -47.639 1.00 88.75 866 HIS A CA 1
ATOM 6532 C C . HIS A 1 866 ? 32.590 -1.227 -48.921 1.00 88.75 866 HIS A C 1
ATOM 6534 O O . HIS A 1 866 ? 31.392 -1.101 -49.184 1.00 88.75 866 HIS A O 1
ATOM 6540 N N . VAL A 1 867 ? 33.556 -0.723 -49.700 1.00 87.94 867 VAL A N 1
ATOM 6541 C CA . VAL A 1 867 ? 33.358 -0.002 -50.981 1.00 87.94 867 VAL A CA 1
ATOM 6542 C C . VAL A 1 867 ? 33.979 -0.733 -52.178 1.00 87.94 867 VAL A C 1
ATOM 6544 O O . VAL A 1 867 ? 34.396 -0.126 -53.166 1.00 87.94 867 VAL A O 1
ATOM 6547 N N . SER A 1 868 ? 34.033 -2.066 -52.106 1.00 83.31 868 SER A N 1
ATOM 6548 C CA . SER A 1 868 ? 34.564 -2.915 -53.178 1.00 83.31 868 SER A CA 1
ATOM 6549 C C . SER A 1 868 ? 35.995 -2.522 -53.588 1.00 83.31 868 SER A C 1
ATOM 6551 O O . SER A 1 868 ? 36.870 -2.316 -52.744 1.00 83.31 868 SER A O 1
ATOM 6553 N N . LYS A 1 869 ? 36.245 -2.438 -54.893 1.00 77.94 869 LYS A N 1
ATOM 6554 C CA . LYS A 1 869 ? 37.540 -2.213 -55.537 1.00 77.94 869 LYS A CA 1
ATOM 6555 C C . LYS A 1 869 ? 38.044 -0.770 -55.480 1.00 77.94 869 LYS A C 1
ATOM 6557 O O . LYS A 1 869 ? 39.143 -0.484 -55.953 1.00 77.94 869 LYS A O 1
ATOM 6562 N N . GLU A 1 870 ? 37.238 0.153 -54.961 1.00 72.81 870 GLU A N 1
ATOM 6563 C CA . GLU A 1 870 ? 37.557 1.581 -54.944 1.00 72.81 870 GLU A CA 1
ATOM 6564 C C . GLU A 1 870 ? 38.641 1.883 -53.889 1.00 72.81 870 GLU A C 1
ATOM 6566 O O . GLU A 1 870 ? 38.584 1.425 -52.750 1.00 72.81 870 GLU A O 1
ATOM 6571 N N . ASN A 1 871 ? 39.685 2.617 -54.292 1.00 66.88 871 ASN A N 1
ATOM 6572 C CA . ASN A 1 871 ? 40.858 2.944 -53.470 1.00 66.88 871 ASN A CA 1
ATOM 6573 C C . ASN A 1 871 ? 41.516 4.220 -54.063 1.00 66.88 871 ASN A C 1
ATOM 6575 O O . ASN A 1 871 ? 41.550 4.328 -55.294 1.00 66.88 871 ASN A O 1
ATOM 6579 N N . PRO A 1 872 ? 42.059 5.188 -53.288 1.00 58.81 872 PRO A N 1
ATOM 6580 C CA . PRO A 1 872 ? 42.343 5.164 -51.849 1.00 58.81 872 PRO A CA 1
ATOM 6581 C C . PRO A 1 872 ? 41.109 5.175 -50.942 1.00 58.81 872 PRO A C 1
ATOM 6583 O O . PRO A 1 872 ? 40.165 5.916 -51.205 1.00 58.81 872 PRO A O 1
ATOM 6586 N N . ILE A 1 873 ? 41.172 4.459 -49.816 1.00 64.75 873 ILE A N 1
ATOM 6587 C CA . ILE A 1 873 ? 40.252 4.653 -48.685 1.00 64.75 873 ILE A CA 1
ATOM 6588 C C . ILE A 1 873 ? 40.451 6.077 -48.130 1.00 64.75 873 ILE A C 1
ATOM 6590 O O . ILE A 1 873 ? 41.442 6.384 -47.465 1.00 64.75 873 ILE A O 1
ATOM 6594 N N . ILE A 1 874 ? 39.506 6.965 -48.440 1.00 67.69 874 ILE A N 1
ATOM 6595 C CA . ILE A 1 874 ? 39.360 8.300 -47.842 1.00 67.69 874 ILE A CA 1
ATOM 6596 C C . ILE A 1 874 ? 38.583 8.137 -46.522 1.00 67.69 874 ILE A C 1
ATOM 6598 O O . ILE A 1 874 ? 37.702 7.278 -46.476 1.00 67.69 874 ILE A O 1
ATOM 6602 N N . PRO A 1 875 ? 38.844 8.931 -45.461 1.00 79.31 875 PRO A N 1
ATOM 6603 C CA . PRO A 1 875 ? 38.001 8.938 -44.265 1.00 79.31 875 PRO A CA 1
ATOM 6604 C C . PRO A 1 875 ? 36.514 9.096 -44.616 1.00 79.31 875 PRO A C 1
ATOM 6606 O O . PRO A 1 875 ? 36.129 10.044 -45.302 1.00 79.31 875 PRO A O 1
ATOM 6609 N N . ARG A 1 876 ? 35.709 8.135 -44.165 1.00 86.81 876 ARG A N 1
ATOM 6610 C CA . ARG A 1 876 ? 34.260 8.035 -44.392 1.00 86.81 876 ARG A CA 1
ATOM 6611 C C . ARG A 1 876 ? 33.515 8.519 -43.149 1.00 86.81 876 ARG A C 1
ATOM 6613 O O . ARG A 1 876 ? 34.133 8.684 -42.097 1.00 86.81 876 ARG A O 1
ATOM 6620 N N . ALA A 1 877 ? 32.208 8.738 -43.248 1.00 91.75 877 ALA A N 1
ATOM 6621 C CA . ALA A 1 877 ? 31.405 8.987 -42.051 1.00 91.75 877 ALA A CA 1
ATOM 6622 C C . ALA A 1 877 ? 31.179 7.695 -41.242 1.00 91.75 877 ALA A C 1
ATOM 6624 O O . ALA A 1 877 ? 31.096 6.589 -41.795 1.00 91.75 877 ALA A O 1
ATOM 6625 N N . ASP A 1 878 ? 31.026 7.842 -39.927 1.00 93.94 878 ASP A N 1
ATOM 6626 C CA . ASP A 1 878 ? 30.521 6.776 -39.061 1.00 93.94 878 ASP A CA 1
ATOM 6627 C C . ASP A 1 878 ? 29.080 6.444 -39.479 1.00 93.94 878 ASP A C 1
ATOM 6629 O O . ASP A 1 878 ? 28.269 7.342 -39.698 1.00 93.94 878 ASP A O 1
ATOM 6633 N N . GLU A 1 879 ? 28.748 5.161 -39.611 1.00 95.00 879 GLU A N 1
ATOM 6634 C CA . GLU A 1 879 ? 27.410 4.701 -40.017 1.00 95.00 879 GLU A CA 1
ATOM 6635 C C . GLU A 1 879 ? 26.959 3.616 -39.046 1.00 95.00 879 GLU A C 1
ATOM 6637 O O . GLU A 1 879 ? 27.768 2.782 -38.641 1.00 95.00 879 GLU A O 1
ATOM 6642 N N . GLN A 1 880 ? 25.672 3.583 -38.717 1.00 96.12 880 GLN A N 1
ATOM 6643 C CA . GLN A 1 880 ? 25.085 2.451 -38.016 1.00 96.12 880 GLN A CA 1
ATOM 6644 C C . GLN A 1 880 ? 25.047 1.239 -38.949 1.00 96.12 880 GLN A C 1
ATOM 6646 O O . GLN A 1 880 ? 24.540 1.311 -40.074 1.00 96.12 880 GLN A O 1
ATOM 6651 N N . ILE A 1 881 ? 25.573 0.119 -38.469 1.00 96.69 881 ILE A N 1
ATOM 6652 C CA . ILE A 1 881 ? 25.408 -1.198 -39.073 1.00 96.69 881 ILE A CA 1
ATOM 6653 C C . ILE A 1 881 ? 24.437 -1.982 -38.205 1.00 96.69 881 ILE A C 1
ATOM 6655 O O . ILE A 1 881 ? 24.578 -2.019 -36.984 1.00 96.69 881 ILE A O 1
ATOM 6659 N N . GLY A 1 882 ? 23.462 -2.603 -38.859 1.00 96.81 882 GLY A N 1
ATOM 6660 C CA . GLY A 1 882 ? 22.574 -3.584 -38.261 1.00 96.81 882 GLY A CA 1
ATOM 6661 C C . GLY A 1 882 ? 22.872 -4.955 -38.840 1.00 96.81 882 GLY A C 1
ATOM 6662 O O . GLY A 1 882 ? 23.040 -5.082 -40.056 1.00 96.81 882 GLY A O 1
ATOM 6663 N N . PHE A 1 883 ? 22.918 -5.971 -37.989 1.00 97.94 883 PHE A N 1
ATOM 6664 C CA . PHE A 1 883 ? 23.021 -7.360 -38.419 1.00 97.94 883 PHE A CA 1
ATOM 6665 C C . PHE A 1 883 ? 22.091 -8.257 -37.608 1.00 97.94 883 PHE A C 1
ATOM 6667 O O . PHE A 1 883 ? 21.693 -7.934 -36.489 1.00 97.94 883 PHE A O 1
ATOM 6674 N N . ILE A 1 884 ? 21.729 -9.378 -38.217 1.00 97.50 884 ILE A N 1
ATOM 6675 C CA . ILE A 1 884 ? 20.873 -10.419 -37.666 1.00 97.50 884 ILE A CA 1
ATOM 6676 C C . ILE A 1 884 ? 21.656 -11.719 -37.734 1.00 97.50 884 ILE A C 1
ATOM 6678 O O . ILE A 1 884 ? 22.282 -12.014 -38.757 1.00 97.50 884 ILE A O 1
ATOM 6682 N N . VAL A 1 885 ? 21.596 -12.496 -36.659 1.00 97.31 885 VAL A N 1
ATOM 6683 C CA . VAL A 1 885 ? 22.113 -13.863 -36.612 1.00 97.31 885 VAL A CA 1
ATOM 6684 C C . VAL A 1 885 ? 20.950 -14.791 -36.303 1.00 97.31 885 VAL A C 1
ATOM 6686 O O . VAL A 1 885 ? 20.169 -14.537 -35.390 1.00 97.31 885 VAL A O 1
ATOM 6689 N N . ILE A 1 886 ? 20.816 -15.860 -37.080 1.00 94.25 886 ILE A N 1
ATOM 6690 C CA . ILE A 1 886 ? 19.829 -16.919 -36.855 1.00 94.25 886 ILE A CA 1
ATOM 6691 C C . ILE A 1 886 ? 20.504 -18.280 -37.017 1.00 94.25 886 ILE A C 1
ATOM 6693 O O . ILE A 1 886 ? 21.417 -18.438 -37.830 1.00 94.25 886 ILE A O 1
ATOM 6697 N N . GLU A 1 887 ? 20.068 -19.282 -36.258 1.00 93.12 887 GLU A N 1
ATOM 6698 C CA . GLU A 1 887 ? 20.574 -20.642 -36.443 1.00 93.12 887 GLU A CA 1
ATOM 6699 C C . GLU A 1 887 ? 20.172 -21.221 -37.803 1.00 93.12 887 GLU A C 1
ATOM 6701 O O . GLU A 1 887 ? 19.004 -21.191 -38.202 1.00 93.12 887 GLU A O 1
ATOM 6706 N N . GLN A 1 888 ? 21.145 -21.818 -38.489 1.00 92.00 888 GLN A N 1
ATOM 6707 C CA . GLN A 1 888 ? 20.933 -22.525 -39.745 1.00 92.00 888 GLN A CA 1
ATOM 6708 C C . GLN A 1 888 ? 19.858 -23.617 -39.629 1.00 92.00 888 GLN A C 1
ATOM 6710 O O . GLN A 1 888 ? 19.778 -24.381 -38.655 1.00 92.00 888 GLN A O 1
ATOM 6715 N N . SER A 1 889 ? 19.044 -23.724 -40.678 1.00 88.56 889 SER A N 1
ATOM 6716 C CA . SER A 1 889 ? 18.000 -24.730 -40.780 1.00 88.56 889 SER A CA 1
ATOM 6717 C C . SER A 1 889 ? 18.561 -26.162 -40.709 1.00 88.56 889 SER A C 1
ATOM 6719 O O . SER A 1 889 ? 19.703 -26.436 -41.064 1.00 88.56 889 SER A O 1
ATOM 6721 N N . ASN A 1 890 ? 17.775 -27.099 -40.188 1.00 82.88 890 ASN A N 1
ATOM 6722 C CA . ASN A 1 890 ? 18.095 -28.515 -40.022 1.00 82.88 890 ASN A CA 1
ATOM 6723 C C . ASN A 1 890 ? 16.801 -29.322 -39.790 1.00 82.88 890 ASN A C 1
ATOM 6725 O O . ASN A 1 890 ? 15.720 -28.756 -39.647 1.00 82.88 890 ASN A O 1
ATOM 6729 N N . SER A 1 891 ? 16.889 -30.652 -39.700 1.00 70.38 891 SER A N 1
ATOM 6730 C CA . SER A 1 891 ? 15.715 -31.542 -39.600 1.00 70.38 891 SER A CA 1
ATOM 6731 C C . SER A 1 891 ? 14.786 -31.314 -38.399 1.00 70.38 891 SER A C 1
ATOM 6733 O O . SER A 1 891 ? 13.703 -31.895 -38.372 1.00 70.38 891 SER A O 1
ATOM 6735 N N . ASN A 1 892 ? 15.205 -30.536 -37.398 1.00 63.22 892 ASN A N 1
ATOM 6736 C CA . ASN A 1 892 ? 14.422 -30.257 -36.194 1.00 63.22 892 ASN A CA 1
ATOM 6737 C C . ASN A 1 892 ? 13.698 -28.900 -36.257 1.00 63.22 892 ASN A C 1
ATOM 6739 O O . ASN A 1 892 ? 12.765 -28.689 -35.489 1.00 63.22 892 ASN A O 1
ATOM 6743 N N . ASN A 1 893 ? 14.119 -27.997 -37.153 1.00 65.06 893 ASN A N 1
ATOM 6744 C CA . ASN A 1 893 ? 13.569 -26.643 -37.293 1.00 65.06 893 ASN A CA 1
ATOM 6745 C C . ASN A 1 893 ? 12.979 -26.351 -38.691 1.00 65.06 893 ASN A C 1
ATOM 6747 O O . ASN A 1 893 ? 12.176 -25.425 -38.805 1.00 65.06 893 ASN A O 1
ATOM 6751 N N . ALA A 1 894 ? 13.334 -27.146 -39.714 1.00 57.94 894 ALA A N 1
ATOM 6752 C CA . ALA A 1 894 ? 12.832 -27.053 -41.082 1.00 57.94 894 ALA A CA 1
ATOM 6753 C C . ALA A 1 894 ? 11.322 -27.309 -41.079 1.00 57.94 894 ALA A C 1
ATOM 6755 O O . ALA A 1 894 ? 10.849 -28.427 -40.848 1.00 57.94 894 ALA A O 1
ATOM 6756 N N . GLY A 1 895 ? 10.565 -26.228 -41.218 1.00 57.88 895 GLY A N 1
ATOM 6757 C CA . GLY A 1 895 ? 9.180 -26.166 -40.792 1.00 57.88 895 GLY A CA 1
ATOM 6758 C C . GLY A 1 895 ? 8.689 -24.728 -40.682 1.00 57.88 895 GLY A C 1
ATOM 6759 O O . GLY A 1 895 ? 9.284 -23.795 -41.220 1.00 57.88 895 GLY A O 1
ATOM 6760 N N . ALA A 1 896 ? 7.547 -24.558 -40.019 1.00 65.81 896 ALA A N 1
ATOM 6761 C CA . ALA A 1 896 ? 6.751 -23.349 -40.155 1.00 65.81 896 ALA A CA 1
ATOM 6762 C C . ALA A 1 896 ? 6.854 -22.415 -38.935 1.00 65.81 896 ALA A C 1
ATOM 6764 O O . ALA A 1 896 ? 6.251 -22.680 -37.892 1.00 65.81 896 ALA A O 1
ATOM 6765 N N . LEU A 1 897 ? 7.553 -21.286 -39.080 1.00 69.75 897 LEU A N 1
ATOM 6766 C CA . LEU A 1 897 ? 7.600 -20.219 -38.079 1.00 69.75 897 LEU A CA 1
ATOM 6767 C C . LEU A 1 897 ? 6.235 -19.513 -38.040 1.00 69.75 897 LEU A C 1
ATOM 6769 O O . LEU A 1 897 ? 5.795 -18.939 -39.034 1.00 69.75 897 LEU A O 1
ATOM 6773 N N . TYR A 1 898 ? 5.519 -19.643 -36.918 1.00 71.19 898 TYR A N 1
ATOM 6774 C CA . TYR A 1 898 ? 4.113 -19.224 -36.754 1.00 71.19 898 TYR A CA 1
ATOM 6775 C C . TYR A 1 898 ? 3.163 -19.709 -37.877 1.00 71.19 898 TYR A C 1
ATOM 6777 O O . TYR A 1 898 ? 2.127 -19.102 -38.138 1.00 71.19 898 TYR A O 1
ATOM 6785 N N . GLY A 1 899 ? 3.485 -20.831 -38.533 1.00 73.12 899 GLY A N 1
ATOM 6786 C CA . GLY A 1 899 ? 2.684 -21.382 -39.633 1.00 73.12 899 GLY A CA 1
ATOM 6787 C C . GLY A 1 899 ? 3.082 -20.932 -41.047 1.00 73.12 899 GLY A C 1
ATOM 6788 O O . GLY A 1 899 ? 2.399 -21.328 -41.991 1.00 73.12 899 GLY A O 1
ATOM 6789 N N . LEU A 1 900 ? 4.180 -20.184 -41.220 1.00 81.94 900 LEU A N 1
ATOM 6790 C CA . LEU A 1 900 ? 4.802 -19.909 -42.524 1.00 81.94 900 LEU A CA 1
ATOM 6791 C C . LEU A 1 900 ? 6.125 -20.670 -42.678 1.00 81.94 900 LEU A C 1
ATOM 6793 O O . LEU A 1 900 ? 6.979 -20.605 -41.796 1.00 81.94 900 LEU A O 1
ATOM 6797 N N . GLU A 1 901 ? 6.312 -21.374 -43.796 1.00 89.12 901 GLU A N 1
ATOM 6798 C CA . GLU A 1 901 ? 7.583 -22.044 -44.111 1.00 89.12 901 GLU A CA 1
ATOM 6799 C C . GLU A 1 901 ? 8.707 -20.999 -44.281 1.00 89.12 901 GLU A C 1
ATOM 6801 O O . GLU A 1 901 ? 8.518 -19.968 -44.935 1.00 89.12 901 GLU A O 1
ATOM 6806 N N . TYR A 1 902 ? 9.883 -21.264 -43.709 1.00 91.19 902 TYR A N 1
ATOM 6807 C CA . TYR A 1 902 ? 11.082 -20.428 -43.851 1.00 91.19 902 TYR A CA 1
ATOM 6808 C C . TYR A 1 902 ? 12.342 -21.299 -43.905 1.00 91.19 902 TYR A C 1
ATOM 6810 O O . TYR A 1 902 ? 12.329 -22.425 -43.406 1.00 91.19 902 TYR A O 1
ATOM 6818 N N . GLU A 1 903 ? 13.424 -20.795 -44.494 1.00 92.75 903 GLU A N 1
ATOM 6819 C CA . GLU A 1 903 ? 14.739 -21.449 -44.453 1.00 92.75 903 GLU A CA 1
ATOM 6820 C C . GLU A 1 903 ? 15.841 -20.405 -44.256 1.00 92.75 903 GLU A C 1
ATOM 6822 O O . GLU A 1 903 ? 15.859 -19.382 -44.944 1.00 92.75 903 GLU A O 1
ATOM 6827 N N . ALA A 1 904 ? 16.749 -20.672 -43.317 1.00 94.00 904 ALA A N 1
ATOM 6828 C CA . ALA A 1 904 ? 17.961 -19.897 -43.074 1.00 94.00 904 ALA A CA 1
ATOM 6829 C C . ALA A 1 904 ? 19.174 -20.782 -43.369 1.00 94.00 904 ALA A C 1
ATOM 6831 O O . ALA A 1 904 ? 19.289 -21.871 -42.800 1.00 94.00 904 ALA A O 1
ATOM 6832 N N . TRP A 1 905 ? 20.085 -20.354 -44.243 1.00 95.19 905 TRP A N 1
ATOM 6833 C CA . TRP A 1 905 ? 21.189 -21.217 -44.658 1.00 95.19 905 TRP A CA 1
ATOM 6834 C C . TRP A 1 905 ? 22.454 -20.458 -45.066 1.00 95.19 905 TRP A C 1
ATOM 6836 O O . TRP A 1 905 ? 22.401 -19.455 -45.779 1.00 95.19 905 TRP A O 1
ATOM 6846 N N . LEU A 1 906 ? 23.609 -20.989 -44.658 1.00 95.62 906 LEU A N 1
ATOM 6847 C CA . LEU A 1 906 ? 24.922 -20.580 -45.148 1.00 95.62 906 LEU A CA 1
ATOM 6848 C C . LEU A 1 906 ? 25.267 -21.382 -46.411 1.00 95.62 906 LEU A C 1
ATOM 6850 O O . LEU A 1 906 ? 25.470 -22.599 -46.372 1.00 95.62 906 LEU A O 1
ATOM 6854 N N . GLY A 1 907 ? 25.299 -20.699 -47.552 1.00 93.75 907 GLY A N 1
ATOM 6855 C CA . GLY A 1 907 ? 25.514 -21.302 -48.863 1.00 93.75 907 GLY A CA 1
ATOM 6856 C C . GLY A 1 907 ? 26.887 -21.948 -49.067 1.00 93.75 907 GLY A C 1
ATOM 6857 O O . GLY A 1 907 ? 27.862 -21.629 -48.386 1.00 93.75 907 GLY A O 1
ATOM 6858 N N . ALA A 1 908 ? 26.968 -22.856 -50.042 1.00 93.00 908 ALA A N 1
ATOM 6859 C CA . ALA A 1 908 ? 28.225 -23.483 -50.444 1.00 93.00 908 ALA A CA 1
ATOM 6860 C C . ALA A 1 908 ? 29.079 -22.520 -51.281 1.00 93.00 908 ALA A C 1
ATOM 6862 O O . ALA A 1 908 ? 28.550 -21.868 -52.178 1.00 93.00 908 ALA A O 1
ATOM 6863 N N . ASP A 1 909 ? 30.392 -22.490 -51.039 1.00 93.50 909 ASP A N 1
ATOM 6864 C CA . ASP A 1 909 ? 31.344 -21.667 -51.798 1.00 93.50 909 ASP A CA 1
ATOM 6865 C C . ASP A 1 909 ? 31.250 -21.975 -53.299 1.00 93.50 909 ASP A C 1
ATOM 6867 O O . ASP A 1 909 ? 31.628 -23.061 -53.754 1.00 93.50 909 ASP A O 1
ATOM 6871 N N . SER A 1 910 ? 30.608 -21.072 -54.047 1.00 93.75 910 SER A N 1
ATOM 6872 C CA . SER A 1 910 ? 30.302 -21.309 -55.460 1.00 93.75 910 SER A CA 1
ATOM 6873 C C . SER A 1 910 ? 29.744 -20.118 -56.243 1.00 93.75 910 SER A C 1
ATOM 6875 O O . SER A 1 910 ? 29.847 -20.137 -57.474 1.00 93.75 910 SER A O 1
ATOM 6877 N N . VAL A 1 911 ? 29.161 -19.109 -55.582 1.00 94.94 911 VAL A N 1
ATOM 6878 C CA . VAL A 1 911 ? 28.514 -17.958 -56.239 1.00 94.94 911 VAL A CA 1
ATOM 6879 C C . VAL A 1 911 ? 29.587 -16.981 -56.702 1.00 94.94 911 VAL A C 1
ATOM 6881 O O . VAL A 1 911 ? 30.373 -16.516 -55.887 1.00 94.94 911 VAL A O 1
ATOM 6884 N N . ALA A 1 912 ? 29.630 -16.663 -57.997 1.00 93.69 912 ALA A N 1
ATOM 6885 C CA . ALA A 1 912 ? 30.660 -15.799 -58.577 1.00 93.69 912 ALA A CA 1
ATOM 6886 C C . ALA A 1 912 ? 30.077 -14.568 -59.295 1.00 93.69 912 ALA A C 1
ATOM 6888 O O . ALA A 1 912 ? 28.877 -14.286 -59.219 1.00 93.69 912 ALA A O 1
ATOM 6889 N N . GLY A 1 913 ? 30.945 -13.802 -59.962 1.00 91.94 913 GLY A N 1
ATOM 6890 C CA . GLY A 1 913 ? 30.604 -12.511 -60.562 1.00 91.94 913 GLY A CA 1
ATOM 6891 C C . GLY A 1 913 ? 29.530 -12.569 -61.653 1.00 91.94 913 GLY A C 1
ATOM 6892 O O . GLY A 1 913 ? 29.422 -13.536 -62.410 1.00 91.94 913 GLY A O 1
ATOM 6893 N N . VAL A 1 914 ? 28.766 -11.488 -61.811 1.00 91.81 914 VAL A N 1
ATOM 6894 C CA . VAL A 1 914 ? 27.753 -11.395 -62.879 1.00 91.81 914 VAL A CA 1
ATOM 6895 C C . VAL A 1 914 ? 28.317 -11.502 -64.303 1.00 91.81 914 VAL A C 1
ATOM 6897 O O . VAL A 1 914 ? 27.591 -11.910 -65.210 1.00 91.81 914 VAL A O 1
ATOM 6900 N N . ASP A 1 915 ? 29.601 -11.197 -64.516 1.00 90.19 915 ASP A N 1
ATOM 6901 C CA . ASP A 1 915 ? 30.257 -11.358 -65.822 1.00 90.19 915 ASP A CA 1
ATOM 6902 C C . ASP A 1 915 ? 30.755 -12.804 -66.084 1.00 90.19 915 ASP A C 1
ATOM 6904 O O . ASP A 1 915 ? 31.213 -13.101 -67.189 1.00 90.19 915 ASP A O 1
ATOM 6908 N N . THR A 1 916 ? 30.667 -13.731 -65.114 1.00 88.06 916 THR A N 1
ATOM 6909 C CA . THR A 1 916 ? 31.219 -15.105 -65.215 1.00 88.06 916 THR A CA 1
ATOM 6910 C C . THR A 1 916 ? 30.187 -16.207 -65.517 1.00 88.06 916 THR A C 1
ATOM 6912 O O . THR A 1 916 ? 30.466 -17.388 -65.310 1.00 88.06 916 THR A O 1
ATOM 6915 N N . ALA A 1 917 ? 29.045 -15.826 -66.104 1.00 88.44 917 ALA A N 1
ATOM 6916 C CA . ALA A 1 917 ? 27.881 -16.661 -66.461 1.00 88.44 917 ALA A CA 1
ATOM 6917 C C . ALA A 1 917 ? 26.970 -17.116 -65.285 1.00 88.44 917 ALA A C 1
ATOM 6919 O O . ALA A 1 917 ? 26.789 -18.318 -65.085 1.00 88.44 917 ALA A O 1
ATOM 6920 N N . PRO A 1 918 ? 26.349 -16.164 -64.554 1.00 91.44 918 PRO A N 1
ATOM 6921 C CA . PRO A 1 918 ? 25.236 -16.407 -63.620 1.00 91.44 918 PRO A CA 1
ATOM 6922 C C . PRO A 1 918 ? 23.942 -16.877 -64.339 1.00 91.44 918 PRO A C 1
ATOM 6924 O O . PRO A 1 918 ? 23.849 -16.763 -65.568 1.00 91.44 918 PRO A O 1
ATOM 6927 N N . PRO A 1 919 ? 22.898 -17.327 -63.609 1.00 94.44 919 PRO A N 1
ATOM 6928 C CA . PRO A 1 919 ? 22.802 -17.441 -62.148 1.00 94.44 919 PRO A CA 1
ATOM 6929 C C . PRO A 1 919 ? 23.633 -18.587 -61.567 1.00 94.44 919 PRO A C 1
ATOM 6931 O O . PRO A 1 919 ? 23.880 -19.598 -62.225 1.00 94.44 919 PRO A O 1
ATOM 6934 N N . TYR A 1 920 ? 23.997 -18.436 -60.297 1.00 96.19 920 TYR A N 1
ATOM 6935 C CA . TYR A 1 920 ? 24.541 -19.486 -59.442 1.00 96.19 920 TYR A CA 1
ATOM 6936 C C . TYR A 1 920 ? 23.437 -19.910 -58.460 1.00 96.19 920 TYR A C 1
ATOM 6938 O O . TYR A 1 920 ? 23.259 -19.256 -57.432 1.00 96.19 920 TYR A O 1
ATOM 6946 N N . PRO A 1 921 ? 22.627 -20.932 -58.791 1.00 95.75 921 PRO A N 1
ATOM 6947 C CA . PRO A 1 921 ? 21.513 -21.338 -57.948 1.00 95.75 921 PRO A CA 1
ATOM 6948 C C . PRO A 1 921 ? 21.991 -22.137 -56.733 1.00 95.75 921 PRO A C 1
ATOM 6950 O O . PRO A 1 921 ? 22.679 -23.151 -56.885 1.00 95.75 921 PRO A O 1
ATOM 6953 N N . TYR A 1 922 ? 21.543 -21.758 -55.537 1.00 96.94 922 TYR A N 1
ATOM 6954 C CA . TYR A 1 922 ? 21.473 -22.707 -54.427 1.00 96.94 922 TYR A CA 1
ATOM 6955 C C . TYR A 1 922 ? 20.153 -23.472 -54.482 1.00 96.94 922 TYR A C 1
ATOM 6957 O O . TYR A 1 922 ? 19.120 -22.933 -54.875 1.00 96.94 922 TYR A O 1
ATOM 6965 N N . THR A 1 923 ? 20.193 -24.735 -54.065 1.00 95.31 923 THR A N 1
ATOM 6966 C CA . THR A 1 923 ? 18.995 -25.541 -53.807 1.00 95.31 923 THR A CA 1
ATOM 6967 C C . THR A 1 923 ? 18.625 -25.411 -52.334 1.00 95.31 923 THR A C 1
ATOM 6969 O O . THR A 1 923 ? 19.496 -25.574 -51.473 1.00 95.31 923 THR A O 1
ATOM 6972 N N . PHE A 1 924 ? 17.355 -25.136 -52.049 1.00 93.38 924 PHE A N 1
ATOM 6973 C CA . PHE A 1 924 ? 16.830 -25.157 -50.687 1.00 93.38 924 PHE A CA 1
ATOM 6974 C C . PHE A 1 924 ? 16.911 -26.571 -50.099 1.00 93.38 924 PHE A C 1
ATOM 6976 O O . PHE A 1 924 ? 16.912 -27.575 -50.818 1.00 93.38 924 PHE A O 1
ATOM 6983 N N . GLN A 1 925 ? 17.024 -26.659 -48.781 1.00 89.69 925 GLN A N 1
ATOM 6984 C CA . GLN A 1 925 ? 17.134 -27.919 -48.047 1.00 89.69 925 GLN A CA 1
ATOM 6985 C C . GLN A 1 925 ? 15.757 -28.509 -47.703 1.00 89.69 925 GLN A C 1
ATOM 6987 O O . GLN A 1 925 ? 15.644 -29.715 -47.466 1.00 89.69 925 GLN A O 1
ATOM 6992 N N . GLN A 1 926 ? 14.703 -27.692 -47.768 1.00 86.12 926 GLN A N 1
ATOM 6993 C CA . GLN A 1 926 ? 13.305 -28.101 -47.905 1.00 86.12 926 GLN A CA 1
ATOM 6994 C C . GLN A 1 926 ? 12.715 -27.640 -49.253 1.00 86.12 926 GLN A C 1
ATOM 6996 O O . GLN A 1 926 ? 13.098 -26.606 -49.791 1.00 86.12 926 GLN A O 1
ATOM 7001 N N . THR A 1 927 ? 11.723 -28.365 -49.779 1.00 84.62 927 THR A N 1
ATOM 7002 C CA . THR A 1 927 ? 10.875 -27.858 -50.875 1.00 84.62 927 THR A CA 1
ATOM 7003 C C . THR A 1 927 ? 9.734 -27.041 -50.274 1.00 84.62 927 THR A C 1
ATOM 7005 O O . THR A 1 927 ? 8.955 -27.574 -49.480 1.00 84.62 927 THR A O 1
ATOM 7008 N N . PHE A 1 928 ? 9.599 -25.779 -50.678 1.00 89.06 928 PHE A N 1
ATOM 7009 C CA . PHE A 1 928 ? 8.495 -24.918 -50.249 1.00 89.06 928 PHE A CA 1
ATOM 7010 C C . PHE A 1 928 ? 7.185 -25.290 -50.961 1.00 89.06 928 PHE A C 1
ATOM 7012 O O . PHE A 1 928 ? 7.172 -25.639 -52.144 1.00 89.06 928 PHE A O 1
ATOM 7019 N N . THR A 1 929 ? 6.042 -25.171 -50.280 1.00 89.88 929 THR A N 1
ATOM 7020 C CA . THR A 1 929 ? 4.728 -25.476 -50.880 1.00 89.88 929 THR A CA 1
ATOM 7021 C C . THR A 1 929 ? 4.242 -24.410 -51.870 1.00 89.88 929 THR A C 1
ATOM 7023 O O . THR A 1 929 ? 3.340 -24.674 -52.670 1.00 89.88 929 THR A O 1
ATOM 7026 N N . THR A 1 930 ? 4.869 -23.231 -51.875 1.00 91.69 930 THR A N 1
ATOM 7027 C CA . THR A 1 930 ? 4.797 -22.201 -52.928 1.00 91.69 930 THR A CA 1
ATOM 7028 C C . THR A 1 930 ? 6.150 -21.500 -53.048 1.00 91.69 930 THR A C 1
ATOM 7030 O O . THR A 1 930 ? 6.863 -21.428 -52.054 1.00 91.69 930 THR A O 1
ATOM 7033 N N . THR A 1 931 ? 6.482 -20.920 -54.209 1.00 93.94 931 THR A N 1
ATOM 7034 C CA . THR A 1 931 ? 7.646 -20.020 -54.345 1.00 93.94 931 THR A CA 1
ATOM 7035 C C . THR A 1 931 ? 7.674 -18.981 -53.209 1.00 93.94 931 THR A C 1
ATOM 7037 O O . THR A 1 931 ? 6.626 -18.371 -52.971 1.00 93.94 931 THR A O 1
ATOM 7040 N N . PRO A 1 932 ? 8.816 -18.764 -52.527 1.00 94.25 932 PRO A N 1
ATOM 7041 C CA . PRO A 1 932 ? 8.956 -17.734 -51.499 1.00 94.25 932 PRO A CA 1
ATOM 7042 C C . PRO A 1 932 ? 8.657 -16.318 -52.012 1.00 94.25 932 PRO A C 1
ATOM 7044 O O . PRO A 1 932 ? 9.114 -15.931 -53.086 1.00 94.25 932 PRO A O 1
ATOM 7047 N N . GLU A 1 933 ? 7.901 -15.539 -51.234 1.00 94.12 933 GLU A N 1
ATOM 7048 C CA . GLU A 1 933 ? 7.582 -14.131 -51.535 1.00 94.12 933 GLU A CA 1
ATOM 7049 C C . GLU A 1 933 ? 8.693 -13.154 -51.106 1.00 94.12 933 GLU A C 1
ATOM 7051 O O . GLU A 1 933 ? 8.719 -12.021 -51.588 1.00 94.12 933 GLU A O 1
ATOM 7056 N N . VAL A 1 934 ? 9.579 -13.560 -50.185 1.00 95.12 934 VAL A N 1
ATOM 7057 C CA . VAL A 1 934 ? 10.638 -12.707 -49.617 1.00 95.12 934 VAL A CA 1
ATOM 7058 C C . VAL A 1 934 ? 11.943 -13.493 -49.471 1.00 95.12 934 VAL A C 1
ATOM 7060 O O . VAL A 1 934 ? 11.949 -14.610 -48.951 1.00 95.12 934 VAL A O 1
ATOM 7063 N N . ALA A 1 935 ? 13.058 -12.883 -49.883 1.00 96.44 935 ALA A N 1
ATOM 7064 C CA . ALA A 1 935 ? 14.409 -13.425 -49.742 1.00 96.44 935 ALA A CA 1
ATOM 7065 C C . ALA A 1 935 ? 15.414 -12.331 -49.356 1.00 96.44 935 ALA A C 1
ATOM 7067 O O . ALA A 1 935 ? 15.509 -11.318 -50.051 1.00 96.44 935 ALA A O 1
ATOM 7068 N N . LEU A 1 936 ? 16.163 -12.557 -48.277 1.00 97.44 936 LEU A N 1
ATOM 7069 C CA . LEU A 1 936 ? 17.231 -11.699 -47.764 1.00 97.44 936 LEU A CA 1
ATOM 7070 C C . LEU A 1 936 ? 18.565 -12.432 -47.913 1.00 97.44 936 LEU A C 1
ATOM 7072 O O . LEU A 1 936 ? 18.630 -13.632 -47.645 1.00 97.44 936 LEU A O 1
ATOM 7076 N N . ILE A 1 937 ? 19.622 -11.725 -48.316 1.00 97.75 937 ILE A N 1
ATOM 7077 C CA . ILE A 1 937 ? 20.960 -12.306 -48.517 1.00 97.75 937 ILE A CA 1
ATOM 7078 C C . ILE A 1 937 ? 22.075 -11.388 -48.009 1.00 97.75 937 ILE A C 1
ATOM 7080 O O . ILE A 1 937 ? 21.925 -10.166 -47.959 1.00 97.75 937 ILE A O 1
ATOM 7084 N N . SER A 1 938 ? 23.224 -11.969 -47.676 1.00 96.31 938 SER A N 1
ATOM 7085 C CA . SER A 1 938 ? 24.486 -11.256 -47.436 1.00 96.31 938 SER A CA 1
ATOM 7086 C C . SER A 1 938 ? 25.661 -12.141 -47.850 1.00 96.31 938 SER A C 1
ATOM 7088 O O . SER A 1 938 ? 25.583 -13.367 -47.771 1.00 96.31 938 SER A O 1
ATOM 7090 N N . LYS A 1 939 ? 26.743 -11.530 -48.343 1.00 93.25 939 LYS A N 1
ATOM 7091 C CA . LYS A 1 939 ? 27.972 -12.261 -48.674 1.00 93.25 939 LYS A CA 1
ATOM 7092 C C . LYS A 1 939 ? 28.754 -12.492 -47.380 1.00 93.25 939 LYS A C 1
ATOM 7094 O O . LYS A 1 939 ? 29.278 -11.533 -46.812 1.00 93.25 939 LYS A O 1
ATOM 7099 N N . ALA A 1 940 ? 28.817 -13.754 -46.974 1.00 91.75 940 ALA A N 1
ATOM 7100 C CA . ALA A 1 940 ? 29.539 -14.205 -45.797 1.00 91.75 940 ALA A CA 1
ATOM 7101 C C . ALA A 1 940 ? 30.897 -14.749 -46.237 1.00 91.75 940 ALA A C 1
ATOM 7103 O O . ALA A 1 940 ? 30.942 -15.624 -47.098 1.00 91.75 940 ALA A O 1
ATOM 7104 N N . ALA A 1 941 ? 31.982 -14.260 -45.634 1.00 88.88 941 ALA A N 1
ATOM 7105 C CA . ALA A 1 941 ? 33.358 -14.421 -46.120 1.00 88.88 941 ALA A CA 1
ATOM 7106 C C . ALA A 1 941 ? 33.684 -13.667 -47.427 1.00 88.88 941 ALA A C 1
ATOM 7108 O O . ALA A 1 941 ? 32.823 -13.130 -48.119 1.00 88.88 941 ALA A O 1
ATOM 7109 N N . GLU A 1 942 ? 34.978 -13.638 -47.745 1.00 86.38 942 GLU A N 1
ATOM 7110 C CA . GLU A 1 942 ? 35.542 -13.271 -49.041 1.00 86.38 942 GLU A CA 1
ATOM 7111 C C . GLU A 1 942 ? 36.831 -14.078 -49.312 1.00 86.38 942 GLU A C 1
ATOM 7113 O O . GLU A 1 942 ? 37.834 -13.948 -48.593 1.00 86.38 942 GLU A O 1
ATOM 7118 N N . ASP A 1 943 ? 36.842 -14.798 -50.431 1.00 84.75 943 ASP A N 1
ATOM 7119 C CA . ASP A 1 943 ? 38.015 -15.406 -51.063 1.00 84.75 943 ASP A CA 1
ATOM 7120 C C . ASP A 1 943 ? 38.702 -14.451 -52.059 1.00 84.75 943 ASP A C 1
ATOM 7122 O O . ASP A 1 943 ? 39.939 -14.415 -52.138 1.00 84.75 943 ASP A O 1
ATOM 7126 N N . GLY A 1 944 ? 37.936 -13.609 -52.759 1.00 76.19 944 GLY A N 1
ATOM 7127 C CA . GLY A 1 944 ? 38.424 -12.567 -53.674 1.00 76.19 944 GLY A CA 1
ATOM 7128 C C . GLY A 1 944 ? 39.323 -11.493 -53.050 1.00 76.19 944 GLY A C 1
ATOM 7129 O O . GLY A 1 944 ? 39.449 -11.362 -51.840 1.00 76.19 944 GLY A O 1
ATOM 7130 N N . GLY A 1 945 ? 40.043 -10.723 -53.870 1.00 73.31 945 GLY A N 1
ATOM 7131 C CA . GLY A 1 945 ? 40.866 -9.592 -53.392 1.00 73.31 945 GLY A CA 1
ATOM 7132 C C . GLY A 1 945 ? 40.154 -8.233 -53.436 1.00 73.31 945 GLY A C 1
ATOM 7133 O O . GLY A 1 945 ? 40.688 -7.234 -52.949 1.00 73.31 945 GLY A O 1
ATOM 7134 N N . ASP A 1 946 ? 38.973 -8.206 -54.047 1.00 74.81 946 ASP A N 1
ATOM 7135 C CA . ASP A 1 946 ? 38.430 -7.103 -54.844 1.00 74.81 946 ASP A CA 1
ATOM 7136 C C . ASP A 1 946 ? 36.908 -7.020 -54.623 1.00 74.81 946 ASP A C 1
ATOM 7138 O O . ASP A 1 946 ? 36.109 -7.152 -55.544 1.00 74.81 946 ASP A O 1
ATOM 7142 N N . GLY A 1 947 ? 36.525 -6.851 -53.357 1.00 80.75 947 GLY A N 1
ATOM 7143 C CA . GLY A 1 947 ? 35.253 -7.350 -52.842 1.00 80.75 947 GLY A CA 1
ATOM 7144 C C . GLY A 1 947 ? 33.969 -6.957 -53.551 1.00 80.75 947 GLY A C 1
ATOM 7145 O O . GLY A 1 947 ? 33.734 -5.787 -53.829 1.00 80.75 947 GLY A O 1
ATOM 7146 N N . GLY A 1 948 ? 33.059 -7.909 -53.696 1.00 88.44 948 GLY A N 1
ATOM 7147 C CA . GLY A 1 948 ? 31.697 -7.700 -54.177 1.00 88.44 948 GLY A CA 1
ATOM 7148 C C . GLY A 1 948 ? 30.632 -7.859 -53.091 1.00 88.44 948 GLY A C 1
ATOM 7149 O O . GLY A 1 948 ? 30.940 -8.117 -51.926 1.00 88.44 948 GLY A O 1
ATOM 7150 N N . TRP A 1 949 ? 29.366 -7.727 -53.483 1.00 92.81 949 TRP A N 1
ATOM 7151 C CA . TRP A 1 949 ? 28.192 -8.005 -52.645 1.00 92.81 949 TRP A CA 1
ATOM 7152 C C . TRP A 1 949 ? 27.235 -8.967 -53.353 1.00 92.81 949 TRP A C 1
ATOM 7154 O O . TRP A 1 949 ? 27.178 -9.016 -54.580 1.00 92.81 949 TRP A O 1
ATOM 7164 N N . ALA A 1 950 ? 26.479 -9.747 -52.582 1.00 94.44 950 ALA A N 1
ATOM 7165 C CA . ALA A 1 950 ? 25.515 -10.694 -53.135 1.00 94.44 950 ALA A CA 1
ATOM 7166 C C . ALA A 1 950 ? 24.258 -9.980 -53.667 1.00 94.44 950 ALA A C 1
ATOM 7168 O O . ALA A 1 950 ? 23.759 -9.038 -53.047 1.00 94.44 950 ALA A O 1
ATOM 7169 N N . ILE A 1 951 ? 23.721 -10.460 -54.792 1.00 94.94 951 ILE A N 1
ATOM 7170 C CA . ILE A 1 951 ? 22.451 -10.011 -55.383 1.00 94.94 951 ILE A CA 1
ATOM 7171 C C . ILE A 1 951 ? 21.558 -11.200 -55.766 1.00 94.94 951 ILE A C 1
ATOM 7173 O O . ILE A 1 951 ? 22.048 -12.263 -56.155 1.00 94.94 951 ILE A O 1
ATOM 7177 N N . LEU A 1 952 ? 20.238 -10.996 -55.706 1.00 96.69 952 LEU A N 1
ATOM 7178 C CA . LEU A 1 952 ? 19.251 -11.888 -56.321 1.00 96.69 952 LEU A CA 1
ATOM 7179 C C . LEU A 1 952 ? 19.265 -11.639 -57.835 1.00 96.69 952 LEU A C 1
ATOM 7181 O O . LEU A 1 952 ? 19.058 -10.503 -58.271 1.00 96.69 952 LEU A O 1
ATOM 7185 N N . TYR A 1 953 ? 19.548 -12.669 -58.635 1.00 95.12 953 TYR A N 1
ATOM 7186 C CA . TYR A 1 953 ? 19.894 -12.502 -60.047 1.00 95.12 953 TYR A CA 1
ATOM 7187 C C . TYR A 1 953 ? 18.814 -12.997 -61.014 1.00 95.12 953 TYR A C 1
ATOM 7189 O O . TYR A 1 953 ? 18.471 -14.176 -61.064 1.00 95.12 953 TYR A O 1
ATOM 7197 N N . GLY A 1 954 ? 18.369 -12.099 -61.891 1.00 90.50 954 GLY A N 1
ATOM 7198 C CA . GLY A 1 954 ? 17.444 -12.388 -62.979 1.00 90.50 954 GLY A CA 1
ATOM 7199 C C . GLY A 1 954 ? 15.978 -12.125 -62.638 1.00 90.50 954 GLY A C 1
ATOM 7200 O O . GLY A 1 954 ? 15.609 -11.776 -61.524 1.00 90.50 954 GLY A O 1
ATOM 7201 N N . ASN A 1 955 ? 15.123 -12.269 -63.651 1.00 85.19 955 ASN A N 1
ATOM 7202 C CA . ASN A 1 955 ? 13.758 -11.731 -63.631 1.00 85.19 955 ASN A CA 1
ATOM 7203 C C . ASN A 1 955 ? 12.779 -12.503 -62.717 1.00 85.19 955 ASN A C 1
ATOM 7205 O O . ASN A 1 955 ? 11.651 -12.061 -62.536 1.00 85.19 955 ASN A O 1
ATOM 7209 N N . ASN A 1 956 ? 13.164 -13.689 -62.233 1.00 87.81 956 ASN A N 1
ATOM 7210 C CA . ASN A 1 956 ? 12.415 -14.514 -61.276 1.00 87.81 956 ASN A CA 1
ATOM 7211 C C . ASN A 1 956 ? 13.449 -15.280 -60.421 1.00 87.81 956 ASN A C 1
ATOM 7213 O O . ASN A 1 956 ? 13.695 -16.452 -60.700 1.00 87.81 956 ASN A O 1
ATOM 7217 N N . PRO A 1 957 ? 14.115 -14.636 -59.444 1.00 93.25 957 PRO A N 1
ATOM 7218 C CA . PRO A 1 957 ? 15.292 -15.203 -58.778 1.00 93.25 957 PRO A CA 1
ATOM 7219 C C . PRO A 1 957 ? 14.955 -16.235 -57.683 1.00 93.25 957 PRO A C 1
ATOM 7221 O O . PRO A 1 957 ? 15.831 -16.649 -56.928 1.00 93.25 957 PRO A O 1
ATOM 7224 N N . LEU A 1 958 ? 13.683 -16.629 -57.567 1.00 94.88 958 LEU A N 1
ATOM 7225 C CA . LEU A 1 958 ? 13.170 -17.573 -56.576 1.00 94.88 958 LEU A CA 1
ATOM 7226 C C . LEU A 1 958 ? 12.256 -18.595 -57.258 1.00 94.88 958 LEU A C 1
ATOM 7228 O O . LEU A 1 958 ? 11.384 -18.240 -58.057 1.00 94.88 958 LEU A O 1
ATOM 7232 N N . THR A 1 959 ? 12.417 -19.864 -56.897 1.00 94.44 959 THR A N 1
ATOM 7233 C CA . THR A 1 959 ? 11.487 -20.955 -57.228 1.00 94.44 959 THR A CA 1
ATOM 7234 C C . THR A 1 959 ? 11.018 -21.646 -55.940 1.00 94.44 959 THR A C 1
ATOM 7236 O O . THR A 1 959 ? 11.300 -21.168 -54.847 1.00 94.44 959 THR A O 1
ATOM 7239 N N . ALA A 1 960 ? 10.277 -22.755 -56.025 1.00 91.69 960 ALA A N 1
ATOM 7240 C CA . ALA A 1 960 ? 9.930 -23.549 -54.838 1.00 91.69 960 ALA A CA 1
ATOM 7241 C C . ALA A 1 960 ? 11.123 -24.350 -54.266 1.00 91.69 960 ALA A C 1
ATOM 7243 O O . ALA A 1 960 ? 11.057 -24.809 -53.126 1.00 91.69 960 ALA A O 1
ATOM 7244 N N . ASP A 1 961 ? 12.198 -24.506 -55.051 1.00 93.00 961 ASP A N 1
ATOM 7245 C CA . ASP A 1 961 ? 13.346 -25.373 -54.753 1.00 93.00 961 ASP A CA 1
ATOM 7246 C C . ASP A 1 961 ? 14.708 -24.646 -54.848 1.00 93.00 961 ASP A C 1
ATOM 7248 O O . ASP A 1 961 ? 15.725 -25.214 -54.452 1.00 93.00 961 ASP A O 1
ATOM 7252 N N . THR A 1 962 ? 14.768 -23.417 -55.388 1.00 95.00 962 THR A N 1
ATOM 7253 C CA . THR A 1 962 ? 16.026 -22.678 -55.626 1.00 95.00 962 THR A CA 1
ATOM 7254 C C . THR A 1 962 ? 15.952 -21.172 -55.370 1.00 95.00 962 THR A C 1
ATOM 7256 O O . THR A 1 962 ? 14.906 -20.539 -55.536 1.00 95.00 962 THR A O 1
ATOM 7259 N N . ILE A 1 963 ? 17.123 -20.606 -55.062 1.00 96.94 963 ILE A N 1
ATOM 7260 C CA . ILE A 1 963 ? 17.431 -19.171 -55.032 1.00 96.94 963 ILE A CA 1
ATOM 7261 C C . ILE A 1 963 ? 18.594 -18.888 -55.996 1.00 96.94 963 ILE A C 1
ATOM 7263 O O . ILE A 1 963 ? 19.669 -19.477 -55.870 1.00 96.94 963 ILE A O 1
ATOM 7267 N N . ASP A 1 964 ? 18.372 -18.005 -56.969 1.00 97.06 964 ASP A N 1
ATOM 7268 C CA . ASP A 1 964 ? 19.311 -17.692 -58.052 1.00 97.06 964 ASP A CA 1
ATOM 7269 C C . ASP A 1 964 ? 20.161 -16.463 -57.684 1.00 97.06 964 ASP A C 1
ATOM 7271 O O . ASP A 1 964 ? 19.649 -15.348 -57.544 1.00 97.06 964 ASP A O 1
ATOM 7275 N N . LEU A 1 965 ? 21.475 -16.661 -57.534 1.00 97.25 965 LEU A N 1
ATOM 7276 C CA . LEU A 1 965 ? 22.396 -15.659 -56.985 1.00 97.25 965 LEU A CA 1
ATOM 7277 C C . LEU A 1 965 ? 23.496 -15.240 -57.967 1.00 97.25 965 LEU A C 1
ATOM 7279 O O . LEU A 1 965 ? 23.828 -15.953 -58.918 1.00 97.25 965 LEU A O 1
ATOM 7283 N N . ALA A 1 966 ? 24.105 -14.088 -57.692 1.00 95.56 966 ALA A N 1
ATOM 7284 C CA . ALA A 1 966 ? 25.400 -13.676 -58.230 1.00 95.56 966 ALA A CA 1
ATOM 7285 C C . ALA A 1 966 ? 26.118 -12.731 -57.251 1.00 95.56 966 ALA A C 1
ATOM 7287 O O . ALA A 1 966 ? 25.479 -12.143 -56.375 1.00 95.56 966 ALA A O 1
ATOM 7288 N N . ILE A 1 967 ? 27.429 -12.554 -57.427 1.00 93.31 967 ILE A N 1
ATOM 7289 C CA . ILE A 1 967 ? 28.185 -11.455 -56.814 1.00 93.31 967 ILE A CA 1
ATOM 7290 C C . ILE A 1 967 ? 28.247 -10.278 -57.794 1.00 93.31 967 ILE A C 1
ATOM 7292 O O . ILE A 1 967 ? 28.502 -10.455 -58.989 1.00 93.31 967 ILE A O 1
ATOM 7296 N N . ASP A 1 968 ? 28.017 -9.072 -57.287 1.00 91.50 968 ASP A N 1
ATOM 7297 C CA . ASP A 1 968 ? 28.121 -7.811 -58.017 1.00 91.50 968 ASP A CA 1
ATOM 7298 C C . ASP A 1 968 ? 29.294 -6.958 -57.490 1.00 91.50 968 ASP A C 1
ATOM 7300 O O . ASP A 1 968 ? 29.721 -7.112 -56.346 1.00 91.50 968 ASP A O 1
ATOM 7304 N N . GLU A 1 969 ? 29.843 -6.085 -58.334 1.00 87.19 969 GLU A N 1
ATOM 7305 C CA . GLU A 1 969 ? 31.095 -5.340 -58.109 1.00 87.19 969 GLU A CA 1
ATOM 7306 C C . GLU A 1 969 ? 30.961 -3.903 -58.655 1.00 87.19 969 GLU A C 1
ATOM 7308 O O . GLU A 1 969 ? 30.111 -3.619 -59.509 1.00 87.19 969 GLU A O 1
ATOM 7313 N N . SER A 1 970 ? 31.782 -2.959 -58.181 1.00 82.81 970 SER A N 1
ATOM 7314 C CA . SER A 1 970 ? 31.748 -1.591 -58.713 1.00 82.81 970 SER A CA 1
ATOM 7315 C C . SER A 1 970 ? 32.329 -1.513 -60.133 1.00 82.81 970 SER A C 1
ATOM 7317 O O . SER A 1 970 ? 33.301 -2.181 -60.478 1.00 82.81 970 SER A O 1
ATOM 7319 N N . LEU A 1 971 ? 31.779 -0.633 -60.979 1.00 77.75 971 LEU A N 1
ATOM 7320 C CA . LEU A 1 971 ? 32.259 -0.452 -62.362 1.00 77.75 971 LEU A CA 1
ATOM 7321 C C . LEU A 1 971 ? 33.641 0.230 -62.468 1.00 77.75 971 LEU A C 1
ATOM 7323 O O . LEU A 1 971 ? 34.113 0.470 -63.580 1.00 77.75 971 LEU A O 1
ATOM 7327 N N . ALA A 1 972 ? 34.300 0.544 -61.347 1.00 70.19 972 ALA A N 1
ATOM 7328 C CA . ALA A 1 972 ? 35.569 1.274 -61.309 1.00 70.19 972 ALA A CA 1
ATOM 7329 C C . ALA A 1 972 ? 36.729 0.539 -62.016 1.00 70.19 972 ALA A C 1
ATOM 7331 O O . ALA A 1 972 ? 37.654 1.183 -62.513 1.00 70.19 972 ALA A O 1
ATOM 7332 N N . SER A 1 973 ? 36.671 -0.794 -62.095 1.00 64.81 973 SER A N 1
ATOM 7333 C CA . SER A 1 973 ? 37.649 -1.660 -62.775 1.00 64.81 973 SER A CA 1
ATOM 7334 C C . SER A 1 973 ? 37.369 -1.876 -64.270 1.00 64.81 973 SER A C 1
ATOM 7336 O O . SER A 1 973 ? 38.275 -2.247 -65.019 1.00 64.81 973 SER A O 1
ATOM 7338 N N . GLY A 1 974 ? 36.126 -1.654 -64.712 1.00 71.38 974 GLY A N 1
ATOM 7339 C CA . GLY A 1 974 ? 35.651 -1.980 -66.059 1.00 71.38 974 GLY A CA 1
ATOM 7340 C C . GLY A 1 974 ? 35.171 -3.425 -66.269 1.00 71.38 974 GLY A C 1
ATOM 7341 O O . GLY A 1 974 ? 34.845 -3.769 -67.405 1.00 71.38 974 GLY A O 1
ATOM 7342 N N . ASN A 1 975 ? 35.103 -4.258 -65.224 1.00 79.69 975 ASN A N 1
ATOM 7343 C CA . ASN A 1 975 ? 34.443 -5.571 -65.240 1.00 79.69 975 ASN A CA 1
ATOM 7344 C C . ASN A 1 975 ? 33.784 -5.893 -63.882 1.00 79.69 975 ASN A C 1
ATOM 7346 O O . ASN A 1 975 ? 34.006 -5.186 -62.905 1.00 79.69 975 ASN A O 1
ATOM 7350 N N . ARG A 1 976 ? 32.944 -6.932 -63.840 1.00 87.44 976 ARG A N 1
ATOM 7351 C CA . ARG A 1 976 ? 32.264 -7.454 -62.637 1.00 87.44 976 ARG A CA 1
ATOM 7352 C C . ARG A 1 976 ? 32.527 -8.960 -62.515 1.00 87.44 976 ARG A C 1
ATOM 7354 O O . ARG A 1 976 ? 31.612 -9.789 -62.509 1.00 87.44 976 ARG A O 1
ATOM 7361 N N . THR A 1 977 ? 33.811 -9.322 -62.549 1.00 86.56 977 THR A N 1
ATOM 7362 C CA . THR A 1 977 ? 34.294 -10.712 -62.545 1.00 86.56 977 THR A CA 1
ATOM 7363 C C . THR A 1 977 ? 34.871 -11.061 -61.179 1.00 86.56 977 THR A C 1
ATOM 7365 O O . THR A 1 977 ? 36.030 -10.750 -60.899 1.00 86.56 977 THR A O 1
ATOM 7368 N N . HIS A 1 978 ? 34.076 -11.754 -60.371 1.00 86.69 978 HIS A N 1
ATOM 7369 C CA . HIS A 1 978 ? 34.441 -12.177 -59.024 1.00 86.69 978 HIS A CA 1
ATOM 7370 C C . HIS A 1 978 ? 34.939 -13.629 -58.987 1.00 86.69 978 HIS A C 1
ATOM 7372 O O . HIS A 1 978 ? 34.644 -14.425 -59.884 1.00 86.69 978 HIS A O 1
ATOM 7378 N N . THR A 1 979 ? 35.667 -13.979 -57.929 1.00 87.75 979 THR A N 1
ATOM 7379 C CA . THR A 1 979 ? 35.879 -15.366 -57.483 1.00 87.75 979 THR A CA 1
ATOM 7380 C C . THR A 1 979 ? 34.574 -16.005 -57.003 1.00 87.75 979 THR A C 1
ATOM 7382 O O . THR A 1 979 ? 33.537 -15.345 -56.955 1.00 87.75 979 THR A O 1
ATOM 7385 N N . GLN A 1 980 ? 34.615 -17.308 -56.713 1.00 91.56 980 GLN A N 1
ATOM 7386 C CA . GLN A 1 980 ? 33.530 -17.974 -55.995 1.00 91.56 980 GLN A CA 1
ATOM 7387 C C . GLN A 1 980 ? 33.546 -17.506 -54.538 1.00 91.56 980 GLN A C 1
ATOM 7389 O O . GLN A 1 980 ? 34.620 -17.347 -53.966 1.00 91.56 980 GLN A O 1
ATOM 7394 N N . GLU A 1 981 ? 32.363 -17.236 -53.998 1.00 90.88 981 GLU A N 1
ATOM 7395 C CA . GLU A 1 981 ? 32.151 -16.782 -52.628 1.00 90.88 981 GLU A CA 1
ATOM 7396 C C . GLU A 1 981 ? 31.003 -17.574 -51.977 1.00 90.88 981 GLU A C 1
ATOM 7398 O O . GLU A 1 981 ? 30.184 -18.217 -52.657 1.00 90.88 981 GLU A O 1
ATOM 7403 N N . GLN A 1 982 ? 30.898 -17.471 -50.648 1.00 93.56 982 GLN A N 1
ATOM 7404 C CA . GLN A 1 982 ? 29.740 -17.934 -49.884 1.00 93.56 982 GLN A CA 1
ATOM 7405 C C . GLN A 1 982 ? 28.706 -16.813 -49.702 1.00 93.56 982 GLN A C 1
ATOM 7407 O O . GLN A 1 982 ? 29.013 -15.623 -49.631 1.00 93.56 982 GLN A O 1
ATOM 7412 N N . VAL A 1 983 ? 27.433 -17.205 -49.628 1.00 96.12 983 VAL A N 1
ATOM 7413 C CA . VAL A 1 983 ? 26.305 -16.284 -49.436 1.00 96.12 983 VAL A CA 1
ATOM 7414 C C . VAL A 1 983 ? 25.366 -16.888 -48.400 1.00 96.12 983 VAL A C 1
ATOM 7416 O O . VAL A 1 983 ? 24.863 -17.997 -48.592 1.00 96.12 983 VAL A O 1
ATOM 7419 N N . SER A 1 984 ? 25.143 -16.162 -47.310 1.00 97.50 984 SER A N 1
ATOM 7420 C CA . SER A 1 984 ? 24.078 -16.427 -46.343 1.00 97.50 984 SER A CA 1
ATOM 7421 C C . SER A 1 984 ? 22.742 -15.995 -46.934 1.00 97.50 984 SER A C 1
ATOM 7423 O O . SER A 1 984 ? 22.662 -14.938 -47.568 1.00 97.50 984 SER A O 1
ATOM 7425 N N . TYR A 1 985 ? 21.683 -16.770 -46.704 1.00 96.94 985 TYR A N 1
ATOM 7426 C CA . TYR A 1 985 ? 20.324 -16.376 -47.065 1.00 96.94 985 TYR A CA 1
ATOM 7427 C C . TYR A 1 985 ? 19.286 -16.737 -46.002 1.00 96.94 985 TYR A C 1
ATOM 7429 O O . TYR A 1 985 ? 19.433 -17.705 -45.256 1.00 96.94 985 TYR A O 1
ATOM 7437 N N . LEU A 1 986 ? 18.209 -15.953 -45.980 1.00 95.50 986 LEU A N 1
ATOM 7438 C CA . LEU A 1 986 ? 16.985 -16.200 -45.227 1.00 95.50 986 LEU A CA 1
ATOM 7439 C C . LEU A 1 986 ? 15.792 -15.958 -46.155 1.00 95.50 986 LEU A C 1
ATOM 7441 O O . LEU A 1 986 ? 15.597 -14.852 -46.664 1.00 95.50 986 LEU A O 1
ATOM 7445 N N . VAL A 1 987 ? 15.000 -17.000 -46.387 1.00 94.75 987 VAL A N 1
ATOM 7446 C CA . VAL A 1 987 ? 13.819 -16.977 -47.260 1.00 94.75 987 VAL A CA 1
ATOM 7447 C C . VAL A 1 987 ? 12.551 -17.274 -46.468 1.00 94.75 987 VAL A C 1
ATOM 7449 O O . VAL A 1 987 ? 12.545 -18.141 -45.595 1.00 94.75 987 VAL A O 1
ATOM 7452 N N . PHE A 1 988 ? 11.463 -16.584 -46.806 1.00 92.75 988 PHE A N 1
ATOM 7453 C CA . PHE A 1 988 ? 10.135 -16.806 -46.232 1.00 92.75 988 PHE A CA 1
ATOM 7454 C C . PHE A 1 988 ? 9.124 -17.094 -47.335 1.00 92.75 988 PHE A C 1
ATOM 7456 O O . PHE A 1 988 ? 9.025 -16.352 -48.315 1.00 92.75 988 PHE A O 1
ATOM 7463 N N . GLN A 1 989 ? 8.316 -18.137 -47.139 1.00 91.25 989 GLN A N 1
ATOM 7464 C CA . GLN A 1 989 ? 7.264 -18.527 -48.075 1.00 91.25 989 GLN A CA 1
ATOM 7465 C C . GLN A 1 989 ? 6.323 -17.366 -48.401 1.00 91.25 989 GLN A C 1
ATOM 7467 O O . GLN A 1 989 ? 5.919 -17.212 -49.550 1.00 91.25 989 GLN A O 1
ATOM 7472 N N . ARG A 1 990 ? 5.975 -16.565 -47.388 1.00 89.44 990 ARG A N 1
ATOM 7473 C CA . ARG A 1 990 ? 5.117 -15.384 -47.501 1.00 89.44 990 ARG A CA 1
ATOM 7474 C C . ARG A 1 990 ? 5.597 -14.242 -46.624 1.00 89.44 990 ARG A C 1
ATOM 7476 O O . ARG A 1 990 ? 6.411 -14.450 -45.725 1.00 89.44 990 ARG A O 1
ATOM 7483 N N . ARG A 1 991 ? 5.013 -13.058 -46.825 1.00 86.75 991 ARG A N 1
ATOM 7484 C CA . ARG A 1 991 ? 5.101 -11.957 -45.858 1.00 86.75 991 ARG A CA 1
ATOM 7485 C C . ARG A 1 991 ? 4.731 -12.431 -44.442 1.00 86.75 991 ARG A C 1
ATOM 7487 O O . ARG A 1 991 ? 3.627 -12.927 -44.220 1.00 86.75 991 ARG A O 1
ATOM 7494 N N . LEU A 1 992 ? 5.639 -12.219 -43.495 1.00 84.12 992 LEU A N 1
ATOM 7495 C CA . LEU A 1 992 ? 5.500 -12.529 -42.073 1.00 84.12 992 LEU A CA 1
ATOM 7496 C C . LEU A 1 992 ? 5.328 -11.225 -41.283 1.00 84.12 992 LEU A C 1
ATOM 7498 O O . LEU A 1 992 ? 5.995 -10.233 -41.567 1.00 84.12 992 LEU A O 1
ATOM 7502 N N . ILE A 1 993 ? 4.433 -11.231 -40.296 1.00 84.94 993 ILE A N 1
ATOM 7503 C CA . ILE A 1 993 ? 4.285 -10.171 -39.294 1.00 84.94 993 ILE A CA 1
ATOM 7504 C C . ILE A 1 993 ? 4.092 -10.876 -37.951 1.00 84.94 993 ILE A C 1
ATOM 7506 O O . ILE A 1 993 ? 3.081 -11.548 -37.754 1.00 84.94 993 ILE A O 1
ATOM 7510 N N . ILE A 1 994 ? 5.063 -10.739 -37.052 1.00 79.06 994 ILE A N 1
ATOM 7511 C CA . ILE A 1 994 ? 4.979 -11.164 -35.655 1.00 79.06 994 ILE A CA 1
ATOM 7512 C C . ILE A 1 994 ? 4.852 -9.896 -34.818 1.00 79.06 994 ILE A C 1
ATOM 7514 O O . ILE A 1 994 ? 5.755 -9.059 -34.808 1.00 79.06 994 ILE A O 1
ATOM 7518 N N . ALA A 1 995 ? 3.716 -9.763 -34.145 1.00 64.25 995 ALA A N 1
ATOM 7519 C CA . ALA A 1 995 ? 3.413 -8.703 -33.195 1.00 64.25 995 ALA A CA 1
ATOM 7520 C C . ALA A 1 995 ? 3.112 -9.348 -31.830 1.00 64.25 995 ALA A C 1
ATOM 7522 O O . ALA A 1 995 ? 2.679 -10.506 -31.808 1.00 64.25 995 ALA A O 1
ATOM 7523 N N . PRO A 1 996 ? 3.274 -8.634 -30.702 1.00 54.44 996 PRO A N 1
ATOM 7524 C CA . PRO A 1 996 ? 2.639 -9.057 -29.460 1.00 54.44 996 PRO A CA 1
ATOM 7525 C C . PRO A 1 996 ? 1.119 -9.166 -29.669 1.00 54.44 996 PRO A C 1
ATOM 7527 O O . PRO A 1 996 ? 0.505 -8.290 -30.285 1.00 54.44 996 PRO A O 1
ATOM 7530 N N . GLU A 1 997 ? 0.511 -10.240 -29.157 1.00 42.50 997 GLU A N 1
ATOM 7531 C CA . GLU A 1 997 ? -0.951 -10.349 -29.079 1.00 42.50 997 GLU A CA 1
ATOM 7532 C C . GLU A 1 997 ? -1.502 -9.135 -28.304 1.00 42.50 997 GLU A C 1
ATOM 7534 O O . GLU A 1 997 ? -0.944 -8.773 -27.262 1.00 42.50 997 GLU A O 1
ATOM 7539 N N . PRO A 1 998 ? -2.585 -8.483 -28.763 1.00 31.17 998 PRO A N 1
ATOM 7540 C CA . PRO A 1 998 ? -3.216 -7.427 -27.990 1.00 31.17 998 PRO A CA 1
ATOM 7541 C C . PRO A 1 998 ? -3.777 -8.019 -26.691 1.00 31.17 998 PRO A C 1
ATOM 7543 O O . PRO A 1 998 ? -4.720 -8.810 -26.724 1.00 31.17 998 PRO A O 1
ATOM 7546 N N . TYR A 1 999 ? -3.199 -7.616 -25.554 1.00 28.44 999 TYR A N 1
ATOM 7547 C CA . TYR A 1 999 ? -3.661 -7.996 -24.216 1.00 28.44 999 TYR A CA 1
ATOM 7548 C C . TYR A 1 999 ? -5.183 -7.778 -24.079 1.00 28.44 999 TYR A C 1
ATOM 7550 O O . TYR A 1 999 ? -5.697 -6.706 -24.416 1.00 28.44 999 TYR A O 1
ATOM 7558 N N . LEU A 1 1000 ? -5.884 -8.818 -23.605 1.00 26.31 1000 LEU A N 1
ATOM 7559 C CA . LEU A 1 1000 ? -7.350 -8.937 -23.518 1.00 26.31 1000 LEU A CA 1
ATOM 7560 C C . LEU A 1 1000 ? -7.884 -8.762 -22.090 1.00 26.31 1000 LEU A C 1
ATOM 7562 O O . LEU A 1 1000 ? -7.261 -9.329 -21.166 1.00 26.31 1000 LEU A O 1
#